Protein AF-A0A0F9GRZ1-F1 (afdb_monomer_lite)

Sequence (905 aa):
TEIESFDADEAPEDDSYQLSLSNNPLFYPDSEWLEYLNIYDEDGNYYTAGITGNDHQLLFNSATDTFTWNPNFNQFPEYFGMEFQEPLIIEPNKTLYIEYVTNTSWAEPIFIDVENVDLSSIRMIYDYNYLLKPEHYDWYSGLFGVKHSYENIAYSLKDETEYEVVQYYYEEFTVFSNDAQYIHTFDIGDLTFEDDFINISLYKVIGLTPTFGTEILTNNDDFTVVLDKATNKLTITDLNASNGLLDTFDQIMAIVNFSYGPISRYTEIYMKDTFNLTYLSDVKDTFYNYIEVDYQYSAESGSVLFSESSESITSETTLLEPIDFNRNPDVSNANKNLIGYNSELYDHFEIYKDESTITYTADIDMDGEPDYKQTIDIDKDGIIDIVRYGIDDPEDSNEIYWYTIIQDFKNQEVSISRELQEEQRTKWFDIDDTLFAHYDFNLGKLLKIVLTLPLLPLHISKMLLPDVDYWAQKSTQTLIDKEEYTQSSYYSIKSDTDRDGYADSQIDFESSKVGIYYEITEYKKTILAAKVQDIFTYLAEYVTRSIISLFTGITEDIVFNKDLKPEYLESGNFSQTNTLTRMNAPVLQATYRKFTENTTTSYIDNFEQASITVTDWSQGEIEEQRVYTDMFENYEVEDVESFFSDVSTEHKVTNVETGQEYSISFDPELPYAHPANITWETTTWGSDNIPVQYDSLQVINLINEDDSYTTNKFEETIKIRIPNRFSLYNDYGKTSRAQVKDDGYAEFEVKGVLITPPDGRVYYTSDVESFVSGTAKTTGSYFYVDSDLNGYYETVYIIKYYRTERFGTPVYYVMSIGFNNDGIYDFAPYERLHTIENSVDDFSNLAYESTQFGTDWVYNFGKLQDMEILEKEESILEKYNLKQKDTLFAVYKLVDQSEQNSKFS

pLDDT: mean 71.85, std 16.55, range [22.38, 94.62]

Radius of gyration: 43.77 Å; chains: 1; bounding box: 86×121×120 Å

Organism: NCBI:txid412755

Structure (mmCIF, N/CA/C/O backbone):
data_AF-A0A0F9GRZ1-F1
#
_entry.id   AF-A0A0F9GRZ1-F1
#
loop_
_atom_site.group_PDB
_atom_site.id
_atom_site.type_symbol
_atom_site.label_atom_id
_atom_site.label_alt_id
_atom_site.label_comp_id
_atom_site.label_asym_id
_atom_site.label_entity_id
_atom_site.label_seq_id
_atom_site.pdbx_PDB_ins_code
_atom_site.Cartn_x
_atom_site.Cartn_y
_atom_site.Cartn_z
_atom_site.occupancy
_atom_site.B_iso_or_equiv
_atom_site.auth_seq_id
_atom_site.auth_comp_id
_atom_site.auth_asym_id
_atom_site.auth_atom_id
_atom_site.pdbx_PDB_model_num
ATOM 1 N N . THR A 1 1 ? 0.734 39.757 10.687 1.00 82.62 1 THR A N 1
ATOM 2 C CA . THR A 1 1 ? 0.472 40.531 9.455 1.00 82.62 1 THR A CA 1
ATOM 3 C C . THR A 1 1 ? -0.968 41.000 9.480 1.00 82.62 1 THR A C 1
ATOM 5 O O . THR A 1 1 ? -1.756 40.452 10.239 1.00 82.62 1 THR A O 1
ATOM 8 N N . GLU A 1 2 ? -1.309 42.045 8.735 1.00 85.81 2 GLU A N 1
ATOM 9 C CA . GLU A 1 2 ? -2.691 42.499 8.538 1.00 85.81 2 GLU A CA 1
ATOM 10 C C . GLU A 1 2 ? -3.152 42.049 7.152 1.00 85.81 2 GLU A C 1
ATOM 12 O O . GLU A 1 2 ? -2.360 42.089 6.209 1.00 85.81 2 GLU A O 1
ATOM 17 N N . ILE A 1 3 ? -4.413 41.637 7.025 1.00 90.81 3 ILE A N 1
ATOM 18 C CA . ILE A 1 3 ? -4.985 41.151 5.766 1.00 90.81 3 ILE A CA 1
ATOM 19 C C . ILE A 1 3 ? -6.303 41.880 5.514 1.00 90.81 3 ILE A C 1
ATOM 21 O O . ILE A 1 3 ? -7.200 41.872 6.358 1.00 90.81 3 ILE A O 1
ATOM 25 N N . GLU A 1 4 ? -6.436 42.481 4.335 1.00 92.12 4 GLU A N 1
ATOM 26 C CA . GLU A 1 4 ? -7.704 42.992 3.817 1.00 92.12 4 GLU A CA 1
ATOM 27 C C . GLU A 1 4 ? -8.162 42.103 2.655 1.00 92.12 4 GLU A C 1
ATOM 29 O O . GLU A 1 4 ? -7.375 41.808 1.757 1.00 92.12 4 GLU A O 1
ATOM 34 N N . SER A 1 5 ? -9.419 41.652 2.684 1.00 93.12 5 SER A N 1
ATOM 35 C CA . SER A 1 5 ? -10.004 40.779 1.658 1.00 93.12 5 SER A CA 1
ATOM 36 C C . SER A 1 5 ? -11.119 41.487 0.893 1.00 93.12 5 SER A C 1
ATOM 38 O O . SER A 1 5 ? -11.902 42.247 1.471 1.00 93.12 5 SER A O 1
ATOM 40 N N . PHE A 1 6 ? -11.182 41.236 -0.412 1.00 93.31 6 PHE A N 1
ATOM 41 C CA . PHE A 1 6 ? -12.152 41.834 -1.321 1.00 93.31 6 PHE A CA 1
ATOM 42 C C . PHE A 1 6 ? -12.661 40.795 -2.312 1.00 93.31 6 PHE A C 1
ATOM 44 O O . PHE A 1 6 ? -11.861 40.148 -2.975 1.00 93.31 6 PHE A O 1
ATOM 51 N N . ASP A 1 7 ? -13.974 40.676 -2.466 1.00 92.38 7 ASP A N 1
ATOM 52 C CA . ASP A 1 7 ? -14.554 39.805 -3.488 1.00 92.38 7 ASP A CA 1
ATOM 53 C C . ASP A 1 7 ? -14.588 40.536 -4.834 1.00 92.38 7 ASP A C 1
ATOM 55 O O . ASP A 1 7 ? -15.084 41.663 -4.915 1.00 92.38 7 ASP A O 1
ATOM 59 N N . ALA A 1 8 ? -14.036 39.909 -5.872 1.00 89.44 8 ALA A N 1
ATOM 60 C CA . ALA A 1 8 ? -14.058 40.430 -7.231 1.00 89.44 8 ALA A CA 1
ATOM 61 C C . ALA A 1 8 ? -15.433 40.216 -7.883 1.00 89.44 8 ALA A C 1
ATOM 63 O O . ALA A 1 8 ? -16.025 39.141 -7.753 1.00 89.44 8 ALA A O 1
ATOM 64 N N . ASP A 1 9 ? -15.934 41.209 -8.618 1.00 89.25 9 ASP A N 1
ATOM 65 C CA . ASP A 1 9 ? -17.238 41.112 -9.285 1.00 89.25 9 ASP A CA 1
ATOM 66 C C . ASP A 1 9 ? -17.177 40.206 -10.543 1.00 89.25 9 ASP A C 1
ATOM 68 O O . ASP A 1 9 ? -16.145 39.647 -10.918 1.00 89.25 9 ASP A O 1
ATOM 72 N N . GLU A 1 10 ? -18.306 40.061 -11.254 1.00 87.56 10 GLU A N 1
ATOM 73 C CA . GLU A 1 10 ? -18.374 39.338 -12.539 1.00 87.56 10 GLU A CA 1
ATOM 74 C C . GLU A 1 10 ? -17.467 39.940 -13.639 1.00 87.56 10 GLU A C 1
ATOM 76 O O . GLU A 1 10 ? -17.190 39.269 -14.637 1.00 87.56 10 GLU A O 1
ATOM 81 N N . ALA A 1 11 ? -17.033 41.195 -13.478 1.00 87.50 11 ALA A N 1
ATOM 82 C CA . ALA A 1 11 ? -16.153 41.921 -14.395 1.00 87.50 11 ALA A CA 1
ATOM 83 C C . ALA A 1 11 ? -15.009 42.601 -13.615 1.00 87.50 11 ALA A C 1
ATOM 85 O O . ALA A 1 11 ? -15.060 43.818 -13.399 1.00 87.50 11 ALA A O 1
ATOM 86 N N . PRO A 1 12 ? -13.988 41.834 -13.186 1.00 87.38 12 PRO A N 1
ATOM 87 C CA . PRO A 1 12 ? -12.946 42.330 -12.294 1.00 87.38 12 PRO A CA 1
ATOM 88 C C . PRO A 1 12 ? -12.181 43.541 -12.828 1.00 87.38 12 PRO A C 1
ATOM 90 O O . PRO A 1 12 ? -11.639 44.317 -12.053 1.00 87.38 12 PRO A O 1
ATOM 93 N N . GLU A 1 13 ? -12.137 43.762 -14.146 1.00 86.00 13 GLU A N 1
ATOM 94 C CA . GLU A 1 13 ? -11.431 44.898 -14.752 1.00 86.00 13 GLU A CA 1
ATOM 95 C C . GLU A 1 13 ? -11.963 46.274 -14.331 1.00 86.00 13 GLU A C 1
ATOM 97 O O . GLU A 1 13 ? -11.232 47.265 -14.420 1.00 86.00 13 GLU A O 1
ATOM 102 N N . ASP A 1 14 ? -13.215 46.329 -13.874 1.00 88.50 14 ASP A N 1
ATOM 103 C CA . ASP A 1 14 ? -13.878 47.542 -13.400 1.00 88.50 14 ASP A CA 1
ATOM 104 C C . ASP A 1 14 ? -13.832 47.674 -11.862 1.00 88.50 14 ASP A C 1
ATOM 106 O O . ASP A 1 14 ? -14.296 48.686 -11.317 1.00 88.50 14 ASP A O 1
ATOM 110 N N . ASP A 1 15 ? -13.248 46.693 -11.163 1.00 91.31 15 ASP A N 1
ATOM 111 C CA . ASP A 1 15 ? -13.203 46.652 -9.705 1.00 91.31 15 ASP A CA 1
ATOM 112 C C . ASP A 1 15 ? -12.275 47.712 -9.107 1.00 91.31 15 ASP A C 1
ATOM 114 O O . ASP A 1 15 ? -11.279 48.169 -9.682 1.00 91.31 15 ASP A O 1
ATOM 118 N N . SER A 1 16 ? -12.621 48.098 -7.882 1.00 91.44 16 SER A N 1
ATOM 119 C CA . SER A 1 16 ? -11.930 49.117 -7.110 1.00 91.44 16 SER A CA 1
ATOM 120 C C . SER A 1 16 ? -11.869 48.691 -5.647 1.00 91.44 16 SER A C 1
ATOM 122 O O . SER A 1 16 ? -12.863 48.793 -4.925 1.00 91.44 16 SER A O 1
ATOM 124 N N . TYR A 1 17 ? -10.687 48.293 -5.188 1.00 92.94 17 TYR A N 1
ATOM 125 C CA . TYR A 1 17 ? -10.463 47.800 -3.830 1.00 92.94 17 TYR A CA 1
ATOM 126 C C . TYR A 1 17 ? -9.996 48.948 -2.937 1.00 92.94 17 TYR A C 1
ATOM 128 O O . TYR A 1 17 ? -8.850 49.397 -3.014 1.00 92.94 17 TYR A O 1
ATOM 136 N N . GLN A 1 18 ? -10.909 49.494 -2.137 1.00 93.44 18 GLN A N 1
ATOM 137 C CA . GLN A 1 18 ? -10.592 50.573 -1.207 1.00 93.44 18 GLN A CA 1
ATOM 138 C C . GLN A 1 18 ? -10.048 49.992 0.096 1.00 93.44 18 GLN A C 1
ATOM 140 O O . GLN A 1 18 ? -10.788 49.338 0.828 1.00 93.44 18 GLN A O 1
ATOM 145 N N . LEU A 1 19 ? -8.791 50.294 0.408 1.00 88.81 19 LEU A N 1
ATOM 146 C CA . LEU A 1 19 ? -8.178 49.878 1.659 1.00 88.81 19 LEU A CA 1
ATOM 147 C C . LEU A 1 19 ? -8.733 50.685 2.829 1.00 88.81 19 LEU A C 1
ATOM 149 O O . LEU A 1 19 ? -8.932 51.903 2.754 1.00 88.81 19 LEU A O 1
ATOM 153 N N . SER A 1 20 ? -8.954 49.986 3.930 1.00 86.56 20 SER A N 1
ATOM 154 C CA . SER A 1 20 ? -9.303 50.570 5.215 1.00 86.56 20 SER A CA 1
ATOM 155 C C . SER A 1 20 ? -8.063 51.001 5.998 1.00 86.56 20 SER A C 1
ATOM 157 O O . SER A 1 20 ? -8.157 51.979 6.745 1.00 86.56 20 SER A O 1
ATOM 159 N N . LEU A 1 21 ? -6.923 50.312 5.808 1.00 84.00 21 LEU A N 1
ATOM 160 C CA . LEU A 1 21 ? -5.649 50.542 6.499 1.00 84.00 21 LEU A CA 1
ATOM 161 C C . LEU A 1 21 ? -5.847 50.759 8.004 1.00 84.00 21 LEU A C 1
ATOM 163 O O . LEU A 1 21 ? -5.413 51.765 8.573 1.00 84.00 21 LEU A O 1
ATOM 167 N N . SER A 1 22 ? -6.549 49.820 8.646 1.00 80.25 22 SER A N 1
ATOM 168 C CA . SER A 1 22 ? -6.857 49.845 10.086 1.00 80.25 22 SER A CA 1
ATOM 169 C C . SER A 1 22 ? -5.621 50.174 10.937 1.00 80.25 22 SER A C 1
ATOM 171 O O . SER A 1 22 ? -5.696 50.985 11.865 1.00 80.25 22 SER A O 1
ATOM 173 N N . ASN A 1 23 ? -4.477 49.607 10.546 1.00 84.25 23 ASN A N 1
ATOM 174 C CA . ASN A 1 23 ? -3.133 49.945 10.985 1.00 84.25 23 ASN A CA 1
ATOM 175 C C . ASN A 1 23 ? -2.281 50.367 9.780 1.00 84.25 23 ASN A C 1
ATOM 177 O O . ASN A 1 23 ? -2.374 49.775 8.708 1.00 84.25 23 ASN A O 1
ATOM 181 N N . ASN A 1 24 ? -1.414 51.369 9.961 1.00 87.12 24 ASN A N 1
ATOM 182 C CA . ASN A 1 24 ? -0.564 51.852 8.871 1.00 87.12 24 ASN A CA 1
ATOM 183 C C . ASN A 1 24 ? 0.476 50.784 8.470 1.00 87.12 24 ASN A C 1
ATOM 185 O O . ASN A 1 24 ? 1.243 50.354 9.344 1.00 87.12 24 ASN A O 1
ATOM 189 N N . PRO A 1 25 ? 0.572 50.428 7.174 1.00 89.88 25 PRO A N 1
ATOM 190 C CA . PRO A 1 25 ? 1.625 49.558 6.668 1.00 89.88 25 PRO A CA 1
ATOM 191 C C . PRO A 1 25 ? 3.018 50.136 6.926 1.00 89.88 25 PRO A C 1
ATOM 193 O O . PRO A 1 25 ? 3.216 51.356 6.990 1.00 89.88 25 PRO A O 1
ATOM 196 N N . LEU A 1 26 ? 4.015 49.262 7.035 1.00 86.81 26 LEU A N 1
ATOM 197 C CA . LEU A 1 26 ? 5.416 49.666 7.052 1.00 86.81 26 LEU A CA 1
ATOM 198 C C . LEU A 1 26 ? 5.751 50.475 5.790 1.00 86.81 26 LEU A C 1
ATOM 200 O O . LEU A 1 26 ? 5.309 50.166 4.690 1.00 86.81 26 LEU A O 1
ATOM 204 N N . PHE A 1 27 ? 6.512 51.555 5.975 1.00 88.69 27 PHE A N 1
ATOM 205 C CA . PHE A 1 27 ? 6.899 52.522 4.934 1.00 88.69 27 PHE A CA 1
ATOM 206 C C . PHE A 1 27 ? 5.757 53.354 4.321 1.00 88.69 27 PHE A C 1
ATOM 208 O O . PHE A 1 27 ? 6.038 54.295 3.583 1.00 88.69 27 PHE A O 1
ATOM 215 N N . TYR A 1 28 ? 4.490 53.111 4.665 1.00 86.81 28 TYR A N 1
ATOM 216 C CA . TYR A 1 28 ? 3.381 53.959 4.222 1.00 86.81 28 TYR A CA 1
ATOM 217 C C . TYR A 1 28 ? 3.509 55.386 4.804 1.00 86.81 28 TYR A C 1
ATOM 219 O O . TYR A 1 28 ? 3.811 55.540 5.995 1.00 86.81 28 TYR A O 1
ATOM 227 N N . PRO A 1 29 ? 3.258 56.461 4.023 1.00 82.62 29 PRO A N 1
ATOM 228 C CA . PRO A 1 29 ? 2.724 56.489 2.654 1.00 82.62 29 PRO A CA 1
ATOM 229 C C . PRO A 1 29 ? 3.792 56.626 1.546 1.00 82.62 29 PRO A C 1
ATOM 231 O O . PRO A 1 29 ? 3.458 57.031 0.428 1.00 82.62 29 PRO A O 1
ATOM 234 N N . ASP A 1 30 ? 5.074 56.373 1.829 1.00 84.94 30 ASP A N 1
ATOM 235 C CA . ASP A 1 30 ? 6.143 56.481 0.825 1.00 84.94 30 ASP A CA 1
ATOM 236 C C . ASP A 1 30 ? 5.959 55.407 -0.243 1.00 84.94 30 ASP A C 1
ATOM 238 O O . ASP A 1 30 ? 5.830 54.248 0.110 1.00 84.94 30 ASP A O 1
ATOM 242 N N . SER A 1 31 ? 6.014 55.752 -1.534 1.00 78.62 31 SER A N 1
ATOM 243 C CA . SER A 1 31 ? 5.652 54.859 -2.657 1.00 78.62 31 SER A CA 1
ATOM 244 C C . SER A 1 31 ? 6.281 53.462 -2.652 1.00 78.62 31 SER A C 1
ATOM 246 O O . SER A 1 31 ? 5.713 52.553 -3.243 1.00 78.62 31 SER A O 1
ATOM 248 N N . GLU A 1 32 ? 7.431 53.306 -1.997 1.00 82.25 32 GLU A N 1
ATOM 249 C CA . GLU A 1 32 ? 8.133 52.033 -1.814 1.00 82.25 32 GLU A CA 1
ATOM 250 C C . GLU A 1 32 ? 7.325 51.027 -0.975 1.00 82.25 32 GLU A C 1
ATOM 252 O O . GLU A 1 32 ? 7.551 49.837 -1.114 1.00 82.25 32 GLU A O 1
ATOM 257 N N . TRP A 1 33 ? 6.357 51.459 -0.151 1.00 88.44 33 TRP A N 1
ATOM 258 C CA . TRP A 1 33 ? 5.519 50.565 0.668 1.00 88.44 33 TRP A CA 1
ATOM 259 C C . TRP A 1 33 ? 4.767 49.514 -0.160 1.00 88.44 33 TRP A C 1
ATOM 261 O O . TRP A 1 33 ? 4.530 48.412 0.321 1.00 88.44 33 TRP A O 1
ATOM 271 N N . LEU A 1 34 ? 4.446 49.843 -1.417 1.00 90.19 34 LEU A N 1
ATOM 272 C CA . LEU A 1 34 ? 3.778 48.945 -2.361 1.00 90.19 34 LEU A CA 1
ATOM 273 C C . LEU A 1 34 ? 4.648 47.744 -2.756 1.00 90.19 34 LEU A C 1
ATOM 275 O O . LEU A 1 34 ? 4.107 46.698 -3.092 1.00 90.19 34 LEU A O 1
ATOM 279 N N . GLU A 1 35 ? 5.977 47.877 -2.688 1.00 85.38 35 GLU A N 1
ATOM 280 C CA . GLU A 1 35 ? 6.931 46.792 -2.970 1.00 85.38 35 GLU A CA 1
ATOM 281 C C . GLU A 1 35 ? 6.984 45.753 -1.838 1.00 85.38 35 GLU A C 1
ATOM 283 O O . GLU A 1 35 ? 7.568 44.687 -2.008 1.00 85.38 35 GLU A O 1
ATOM 288 N N . TYR A 1 36 ? 6.380 46.064 -0.687 1.00 87.31 36 TYR A N 1
ATOM 289 C CA . TYR A 1 36 ? 6.343 45.220 0.511 1.00 87.31 36 TYR A CA 1
ATOM 290 C C . TYR A 1 36 ? 4.945 44.645 0.778 1.00 87.31 36 TYR A C 1
ATOM 292 O O . TYR A 1 36 ? 4.665 44.183 1.886 1.00 87.31 36 TYR A O 1
ATOM 300 N N . LEU A 1 37 ? 4.060 44.711 -0.221 1.00 89.94 37 LEU A N 1
ATOM 301 C CA . LEU A 1 37 ? 2.741 44.096 -0.179 1.00 89.94 37 LEU A CA 1
ATOM 302 C C . LEU A 1 37 ? 2.791 42.681 -0.724 1.00 89.94 37 LEU A C 1
ATOM 304 O O . LEU A 1 37 ? 3.416 42.420 -1.750 1.00 89.94 37 LEU A O 1
ATOM 308 N N . ASN A 1 38 ? 2.054 41.798 -0.063 1.00 90.69 38 ASN A N 1
ATOM 309 C CA . ASN A 1 38 ? 1.754 40.482 -0.583 1.00 90.69 38 ASN A CA 1
ATOM 310 C C . ASN A 1 38 ? 0.298 40.485 -1.061 1.00 90.69 38 ASN A C 1
ATOM 312 O O . ASN A 1 38 ? -0.618 40.618 -0.253 1.00 90.69 38 ASN A O 1
ATOM 316 N N . ILE A 1 39 ? 0.081 40.423 -2.376 1.00 92.25 39 ILE A N 1
ATOM 317 C CA . ILE A 1 39 ? -1.258 40.458 -2.975 1.00 92.25 39 ILE A CA 1
ATOM 318 C C . ILE A 1 39 ? -1.487 39.140 -3.693 1.00 92.25 39 ILE A C 1
ATOM 320 O O . ILE A 1 39 ? -0.718 38.804 -4.594 1.00 92.25 39 ILE A O 1
ATOM 324 N N . TYR A 1 40 ? -2.531 38.415 -3.312 1.00 92.81 40 TYR A N 1
ATOM 325 C CA . TYR A 1 40 ? -2.830 37.104 -3.876 1.00 92.81 40 TYR A CA 1
ATOM 326 C C . TYR A 1 40 ? -4.329 36.805 -3.890 1.00 92.81 40 TYR A C 1
ATOM 328 O O . TYR A 1 40 ? -5.098 37.489 -3.223 1.00 92.81 40 TYR A O 1
ATOM 336 N N . ASP A 1 41 ? -4.758 35.809 -4.659 1.00 89.69 41 ASP A N 1
ATOM 337 C CA . ASP A 1 41 ? -6.137 35.303 -4.633 1.00 89.69 41 ASP A CA 1
ATOM 338 C C . ASP A 1 41 ? -6.258 33.952 -3.910 1.00 89.69 41 ASP A C 1
ATOM 340 O O . ASP A 1 41 ? -5.265 33.345 -3.508 1.00 89.69 41 ASP A O 1
ATOM 344 N N . GLU A 1 42 ? -7.493 33.480 -3.727 1.00 87.62 42 GLU A N 1
ATOM 345 C CA . GLU A 1 42 ? -7.791 32.189 -3.086 1.00 87.62 42 GLU A CA 1
ATOM 346 C C . GLU A 1 42 ? -7.177 30.961 -3.789 1.00 87.62 42 GLU A C 1
ATOM 348 O O . GLU A 1 42 ? -7.054 29.911 -3.161 1.00 87.62 42 GLU A O 1
ATOM 353 N N . ASP A 1 43 ? -6.750 31.088 -5.050 1.00 85.81 43 ASP A N 1
ATOM 354 C CA . ASP A 1 43 ? -6.096 30.018 -5.814 1.00 85.81 43 ASP A CA 1
ATOM 355 C C . ASP A 1 43 ? -4.555 30.090 -5.727 1.00 85.81 43 ASP A C 1
ATOM 357 O O . ASP A 1 43 ? -3.852 29.260 -6.309 1.00 85.81 43 ASP A O 1
ATOM 361 N N . GLY A 1 44 ? -4.012 31.066 -4.988 1.00 83.06 44 GLY A N 1
ATOM 362 C CA . GLY A 1 44 ? -2.576 31.247 -4.780 1.00 83.06 44 GLY A CA 1
ATOM 363 C C . GLY A 1 44 ? -1.855 31.980 -5.914 1.00 83.06 44 GLY A C 1
ATOM 364 O O . GLY A 1 44 ? -0.627 31.894 -6.009 1.00 83.06 44 GLY A O 1
ATOM 365 N N . ASN A 1 45 ? -2.572 32.703 -6.781 1.00 85.25 45 ASN A N 1
ATOM 366 C CA . ASN A 1 45 ? -1.942 33.570 -7.778 1.00 85.25 45 ASN A CA 1
ATOM 367 C C . ASN A 1 45 ? -1.506 34.891 -7.143 1.00 85.25 45 ASN A C 1
ATOM 369 O O . ASN A 1 45 ? -2.284 35.498 -6.416 1.00 85.25 45 ASN A O 1
ATOM 373 N N . TYR A 1 46 ? -0.304 35.374 -7.470 1.00 87.62 46 TYR A N 1
ATOM 374 C CA . TYR A 1 46 ? 0.252 36.615 -6.919 1.00 87.62 46 TYR A CA 1
ATOM 375 C C . TYR A 1 46 ? 0.153 37.790 -7.899 1.00 87.62 46 TYR A C 1
ATOM 377 O O . TYR A 1 46 ? 0.344 37.631 -9.106 1.00 87.62 46 TYR A O 1
ATOM 385 N N . TYR A 1 47 ? -0.074 38.990 -7.362 1.00 88.44 47 TYR A N 1
ATOM 386 C CA . TYR A 1 47 ? -0.227 40.233 -8.118 1.00 88.44 47 TYR A CA 1
ATOM 387 C C . TYR A 1 47 ? 0.711 41.318 -7.584 1.00 88.44 47 TYR A C 1
ATOM 389 O O . TYR A 1 47 ? 1.017 41.370 -6.395 1.00 88.44 47 TYR A O 1
ATOM 397 N N . THR A 1 48 ? 1.153 42.230 -8.452 1.00 89.31 48 THR A N 1
ATOM 398 C CA . THR A 1 48 ? 2.017 43.348 -8.045 1.00 89.31 48 THR A CA 1
ATOM 399 C C . THR A 1 48 ? 1.293 44.690 -8.102 1.00 89.31 48 THR A C 1
ATOM 401 O O . THR A 1 48 ? 0.358 44.896 -8.884 1.00 89.31 48 THR A O 1
ATOM 404 N N . ALA A 1 49 ? 1.753 45.628 -7.274 1.00 90.62 49 ALA A N 1
ATOM 405 C CA . ALA A 1 49 ? 1.164 46.946 -7.096 1.00 90.62 49 ALA A CA 1
ATOM 406 C C . ALA A 1 49 ? 2.172 48.070 -7.364 1.00 90.62 49 ALA A C 1
ATOM 408 O O . ALA A 1 49 ? 3.319 48.016 -6.931 1.00 90.62 49 ALA A O 1
ATOM 409 N N . GLY A 1 50 ? 1.714 49.142 -8.011 1.00 90.31 50 GLY A N 1
ATOM 410 C CA . GLY A 1 50 ? 2.500 50.360 -8.210 1.00 90.31 50 GLY A CA 1
ATOM 411 C C . GLY A 1 50 ? 1.626 51.609 -8.272 1.00 90.31 50 GLY A C 1
ATOM 412 O O . GLY A 1 50 ? 0.406 51.533 -8.260 1.00 90.31 50 GLY A O 1
ATOM 413 N N . ILE A 1 51 ? 2.225 52.798 -8.343 1.00 89.62 51 ILE A N 1
ATOM 414 C CA . ILE A 1 51 ? 1.456 54.056 -8.492 1.00 89.62 51 ILE A CA 1
ATOM 415 C C . ILE A 1 51 ? 1.232 54.386 -9.976 1.00 89.62 51 ILE A C 1
ATOM 417 O O . ILE A 1 51 ? 0.224 54.978 -10.361 1.00 89.62 51 ILE A O 1
ATOM 421 N N . THR A 1 52 ? 2.191 54.018 -10.826 1.00 85.94 52 THR A N 1
ATOM 422 C CA . THR A 1 52 ? 2.182 54.247 -12.275 1.00 85.94 52 THR A CA 1
ATOM 423 C C . THR A 1 52 ? 3.074 53.218 -12.953 1.00 85.94 52 THR A C 1
ATOM 425 O O . THR A 1 52 ? 4.085 52.857 -12.367 1.00 85.94 52 THR A O 1
ATOM 428 N N . GLY A 1 53 ? 2.793 52.862 -14.204 1.00 82.81 53 GLY A N 1
ATOM 429 C CA . GLY A 1 53 ? 3.642 51.954 -14.978 1.00 82.81 53 GLY A CA 1
ATOM 430 C C . GLY A 1 53 ? 2.815 50.972 -15.799 1.00 82.81 53 GLY A C 1
ATOM 431 O O . GLY A 1 53 ? 1.586 51.044 -15.807 1.00 82.81 53 GLY A O 1
ATOM 432 N N . ASN A 1 54 ? 3.490 50.091 -16.529 1.00 82.62 54 ASN A N 1
ATOM 433 C CA . ASN A 1 54 ? 2.888 48.958 -17.248 1.00 82.62 54 ASN A CA 1
ATOM 434 C C . ASN A 1 54 ? 3.428 47.605 -16.751 1.00 82.62 54 ASN A C 1
ATOM 436 O O . ASN A 1 54 ? 3.237 46.577 -17.398 1.00 82.62 54 ASN A O 1
ATOM 440 N N . ASP A 1 55 ? 4.135 47.660 -15.632 1.00 81.12 55 ASP A N 1
ATOM 441 C CA . ASP A 1 55 ? 4.891 46.621 -14.951 1.00 81.12 55 ASP A CA 1
ATOM 442 C C . ASP A 1 55 ? 4.207 46.101 -13.690 1.00 81.12 55 ASP A C 1
ATOM 444 O O . ASP A 1 55 ? 4.686 45.141 -13.103 1.00 81.12 55 ASP A O 1
ATOM 448 N N . HIS A 1 56 ? 3.062 46.684 -13.330 1.00 87.50 56 HIS A N 1
ATOM 449 C CA . HIS A 1 56 ? 2.250 46.262 -12.197 1.00 87.50 56 HIS A CA 1
ATOM 450 C C . HIS A 1 56 ? 0.808 45.988 -12.609 1.00 87.50 56 HIS A C 1
ATOM 452 O O . HIS A 1 56 ? 0.231 46.781 -13.368 1.00 87.50 56 HIS A O 1
ATOM 458 N N . GLN A 1 57 ? 0.236 44.895 -12.100 1.00 90.19 57 GLN A N 1
ATOM 459 C CA . GLN A 1 57 ? -1.154 44.514 -12.348 1.00 90.19 57 GLN A CA 1
ATOM 460 C C . GLN A 1 57 ? -2.142 45.480 -11.682 1.00 90.19 57 GLN A C 1
ATOM 462 O O . GLN A 1 57 ? -3.171 45.801 -12.274 1.00 90.19 57 GLN A O 1
ATOM 467 N N . LEU A 1 58 ? -1.823 45.993 -10.491 1.00 91.62 58 LEU A N 1
ATOM 468 C CA . LEU A 1 58 ? -2.666 46.920 -9.735 1.00 91.62 58 LEU A CA 1
ATOM 469 C C . LEU A 1 58 ? -2.024 48.309 -9.633 1.00 91.62 58 LEU A C 1
ATOM 471 O O . LEU A 1 58 ? -0.822 48.461 -9.403 1.00 91.62 58 LEU A O 1
ATOM 475 N N . LEU A 1 59 ? -2.849 49.349 -9.769 1.00 92.88 59 LEU A N 1
ATOM 476 C CA . LEU A 1 59 ? -2.464 50.740 -9.550 1.00 92.88 59 LEU A CA 1
ATOM 477 C C . LEU A 1 59 ? -3.084 51.281 -8.263 1.00 92.88 59 LEU A C 1
ATOM 479 O O . LEU A 1 59 ? -4.307 51.289 -8.117 1.00 92.88 59 LEU A O 1
ATOM 483 N N . PHE A 1 60 ? -2.235 51.781 -7.365 1.00 93.06 60 PHE A N 1
ATOM 484 C CA . PHE A 1 60 ? -2.627 52.424 -6.118 1.00 93.06 60 PHE A CA 1
ATOM 485 C C . PHE A 1 60 ? -2.853 53.927 -6.299 1.00 93.06 60 PHE A C 1
ATOM 487 O O . PHE A 1 60 ? -1.952 54.675 -6.697 1.00 93.06 60 PHE A O 1
ATOM 494 N N . ASN A 1 61 ? -4.038 54.401 -5.923 1.00 90.44 61 ASN A N 1
ATOM 495 C CA . ASN A 1 61 ? -4.358 55.819 -5.850 1.00 90.44 61 ASN A CA 1
ATOM 496 C C . ASN A 1 61 ? -4.267 56.328 -4.407 1.00 90.44 61 ASN A C 1
ATOM 498 O O . ASN A 1 61 ? -5.215 56.215 -3.633 1.00 90.44 61 ASN A O 1
ATOM 502 N N . SER A 1 62 ? -3.159 56.992 -4.079 1.00 84.00 62 SER A N 1
ATOM 503 C CA . SER A 1 62 ? -2.903 57.551 -2.744 1.00 84.00 62 SER A CA 1
ATOM 504 C C . SER A 1 62 ? -3.836 58.690 -2.318 1.00 84.00 62 SER A C 1
ATOM 506 O O . SER A 1 62 ? -3.801 59.109 -1.166 1.00 84.00 62 SER A O 1
ATOM 508 N N . ALA A 1 63 ? -4.664 59.235 -3.217 1.00 85.81 63 ALA A N 1
ATOM 509 C CA . ALA A 1 63 ? -5.667 60.235 -2.847 1.00 85.81 63 ALA A CA 1
ATOM 510 C C . ALA A 1 63 ? -6.967 59.609 -2.315 1.00 85.81 63 ALA A C 1
ATOM 512 O O . ALA A 1 63 ? -7.754 60.311 -1.676 1.00 85.81 63 ALA A O 1
ATOM 513 N N . THR A 1 64 ? -7.214 58.336 -2.628 1.00 87.00 64 THR A N 1
ATOM 514 C CA . THR A 1 64 ? -8.444 57.611 -2.277 1.00 87.00 64 THR A CA 1
ATOM 515 C C . THR A 1 64 ? -8.180 56.289 -1.554 1.00 87.00 64 THR A C 1
ATOM 517 O O . THR A 1 64 ? -9.141 55.612 -1.202 1.00 87.00 64 THR A O 1
ATOM 520 N N . ASP A 1 65 ? -6.907 55.939 -1.339 1.00 87.75 65 ASP A N 1
ATOM 521 C CA . ASP A 1 65 ? -6.432 54.663 -0.789 1.00 87.75 65 ASP A CA 1
ATOM 522 C C . ASP A 1 65 ? -7.070 53.461 -1.497 1.00 87.75 65 ASP A C 1
ATOM 524 O O . ASP A 1 65 ? -7.657 52.574 -0.888 1.00 87.75 65 ASP A O 1
ATOM 528 N N . THR A 1 66 ? -7.031 53.481 -2.830 1.00 92.19 66 THR A N 1
ATOM 529 C CA . THR A 1 66 ? -7.763 52.525 -3.671 1.00 92.19 66 THR A CA 1
ATOM 530 C C . THR A 1 66 ? -6.848 51.847 -4.674 1.00 92.19 66 THR A C 1
ATOM 532 O O . THR A 1 66 ? -6.083 52.531 -5.357 1.00 92.19 66 THR A O 1
ATOM 535 N N . PHE A 1 67 ? -6.981 50.532 -4.810 1.00 94.06 67 PHE A N 1
ATOM 536 C CA . PHE A 1 67 ? -6.399 49.746 -5.887 1.00 94.06 67 PHE A CA 1
ATOM 537 C C . PHE A 1 67 ? -7.377 49.564 -7.043 1.00 94.06 67 PHE A C 1
ATOM 539 O O . PHE A 1 67 ? -8.564 49.336 -6.837 1.00 94.06 67 PHE A O 1
ATOM 546 N N . THR A 1 68 ? -6.858 49.652 -8.264 1.00 93.31 68 THR A N 1
ATOM 547 C CA . THR A 1 68 ? -7.601 49.389 -9.506 1.00 93.31 68 THR A CA 1
ATOM 548 C C . THR A 1 68 ? -6.721 48.599 -10.460 1.00 93.31 68 THR A C 1
ATOM 550 O O . THR A 1 68 ? -5.507 48.820 -10.483 1.00 93.31 68 THR A O 1
ATOM 553 N N . TRP A 1 69 ? -7.306 47.710 -11.258 1.00 91.94 69 TRP A N 1
ATOM 554 C CA . TRP A 1 69 ? -6.551 46.950 -12.252 1.00 91.94 69 TRP A CA 1
ATOM 555 C C . TRP A 1 69 ? -5.960 47.857 -13.329 1.00 91.94 69 TRP A C 1
ATOM 557 O O . TRP A 1 69 ? -6.566 48.838 -13.765 1.00 91.94 69 TRP A O 1
ATOM 567 N N . ASN A 1 70 ? -4.737 47.546 -13.749 1.00 89.50 70 ASN A N 1
ATOM 568 C CA . ASN A 1 70 ? -3.997 48.305 -14.738 1.00 89.50 70 ASN A CA 1
ATOM 569 C C . ASN A 1 70 ? -4.319 47.798 -16.151 1.00 89.50 70 ASN A C 1
ATOM 571 O O . ASN A 1 70 ? -3.729 46.811 -16.595 1.00 89.50 70 ASN A O 1
ATOM 575 N N . PRO A 1 71 ? -5.142 48.506 -16.944 1.00 82.56 71 PRO A N 1
ATOM 576 C CA . PRO A 1 71 ? -5.467 48.070 -18.303 1.00 82.56 71 PRO A CA 1
ATOM 577 C C . PRO A 1 71 ? -4.263 48.121 -19.259 1.00 82.56 71 PRO A C 1
ATOM 579 O O . PRO A 1 71 ? -4.366 47.687 -20.405 1.00 82.56 71 PRO A O 1
ATOM 582 N N . ASN A 1 72 ? -3.138 48.703 -18.827 1.00 82.62 72 ASN A N 1
ATOM 583 C CA . ASN A 1 72 ? -1.909 48.789 -19.609 1.00 82.62 72 ASN A CA 1
ATOM 584 C C . ASN A 1 72 ? -0.845 47.772 -19.172 1.00 82.62 72 ASN A C 1
ATOM 586 O O . ASN A 1 72 ? 0.257 47.837 -19.720 1.00 82.62 72 ASN A O 1
ATOM 590 N N . PHE A 1 73 ? -1.128 46.887 -18.207 1.00 82.62 73 PHE A N 1
ATOM 591 C CA . PHE A 1 73 ? -0.187 45.844 -17.796 1.00 82.62 73 PHE A CA 1
ATOM 592 C C . PHE A 1 73 ? 0.202 44.981 -19.002 1.00 82.62 73 PHE A C 1
ATOM 594 O O . PHE A 1 73 ? -0.650 44.512 -19.755 1.00 82.62 73 PHE A O 1
ATOM 601 N N . ASN A 1 74 ? 1.506 44.857 -19.246 1.00 70.50 74 ASN A N 1
ATOM 602 C CA . ASN A 1 74 ? 2.035 44.193 -20.440 1.00 70.50 74 ASN A CA 1
ATOM 603 C C . ASN A 1 74 ? 3.395 43.537 -20.160 1.00 70.50 74 ASN A C 1
ATOM 605 O O . ASN A 1 74 ? 4.315 43.641 -20.977 1.00 70.50 74 ASN A O 1
ATOM 609 N N . GLN A 1 75 ? 3.556 42.924 -18.987 1.00 63.81 75 GLN A N 1
ATOM 610 C CA . GLN A 1 75 ? 4.747 42.137 -18.688 1.00 63.81 75 GLN A CA 1
ATOM 611 C C . GLN A 1 75 ? 4.472 40.648 -18.868 1.00 63.81 75 GLN A C 1
ATOM 613 O O . GLN A 1 75 ? 3.547 40.095 -18.290 1.00 63.81 75 GLN A O 1
ATOM 618 N N . PHE A 1 76 ? 5.306 40.020 -19.694 1.00 59.53 76 PHE A N 1
ATOM 619 C CA . PHE A 1 76 ? 5.517 38.581 -19.707 1.00 59.53 76 PHE A CA 1
ATOM 620 C C . PHE A 1 76 ? 6.806 38.353 -18.913 1.00 59.53 76 PHE A C 1
ATOM 622 O O . PHE A 1 76 ? 7.866 38.777 -19.389 1.00 59.53 76 PHE A O 1
ATOM 629 N N . PRO A 1 77 ? 6.763 37.778 -17.702 1.00 53.88 77 PRO A N 1
ATOM 630 C CA . PRO A 1 77 ? 7.983 37.460 -16.976 1.00 53.88 77 PRO A CA 1
ATOM 631 C C . PRO A 1 77 ? 8.826 36.493 -17.804 1.00 53.88 77 PRO A C 1
ATOM 633 O O . PRO A 1 77 ? 8.375 35.406 -18.171 1.00 53.88 77 PRO A O 1
ATOM 636 N N . GLU A 1 78 ? 10.055 36.895 -18.121 1.00 47.25 78 GLU A N 1
ATOM 637 C CA . GLU A 1 78 ? 11.002 36.065 -18.857 1.00 47.25 78 GLU A CA 1
ATOM 638 C C . GLU A 1 78 ? 11.956 35.400 -17.853 1.00 47.25 78 GLU A C 1
ATOM 640 O O . GLU A 1 78 ? 12.965 35.978 -17.444 1.00 47.25 78 GLU A O 1
ATOM 645 N N . TYR A 1 79 ? 11.638 34.176 -17.427 1.00 48.22 79 TYR A N 1
ATOM 646 C CA . TYR A 1 79 ? 12.509 33.383 -16.553 1.00 48.22 79 TYR A CA 1
ATOM 647 C C . TYR A 1 79 ? 13.350 32.432 -17.404 1.00 48.22 79 TYR A C 1
ATOM 649 O O . TYR A 1 79 ? 12.826 31.630 -18.174 1.00 48.22 79 TYR A O 1
ATOM 657 N N . PHE A 1 80 ? 14.679 32.536 -17.298 1.00 39.88 80 PHE A N 1
ATOM 658 C CA . PHE A 1 80 ? 15.634 31.733 -18.081 1.00 39.88 80 PHE A CA 1
ATOM 659 C C . PHE A 1 80 ? 15.429 31.782 -19.616 1.00 39.88 80 PHE A C 1
ATOM 661 O O . PHE A 1 80 ? 15.817 30.853 -20.322 1.00 39.88 80 PHE A O 1
ATOM 668 N N . GLY A 1 81 ? 14.870 32.876 -20.150 1.00 51.66 81 GLY A N 1
ATOM 669 C CA . GLY A 1 81 ? 14.613 33.038 -21.590 1.00 51.66 81 GLY A CA 1
ATOM 670 C C . GLY A 1 81 ? 13.312 32.395 -22.085 1.00 51.66 81 GLY A C 1
ATOM 671 O O . GLY A 1 81 ? 13.177 32.167 -23.288 1.00 51.66 81 GLY A O 1
ATOM 672 N N . MET A 1 82 ? 12.381 32.066 -21.182 1.00 45.16 82 MET A N 1
ATOM 673 C CA . MET A 1 82 ? 11.021 31.639 -21.517 1.00 45.16 82 MET A CA 1
ATOM 674 C C . MET A 1 82 ? 10.002 32.630 -20.949 1.00 45.16 82 MET A C 1
ATOM 676 O O . MET A 1 82 ? 10.089 32.993 -19.778 1.00 45.16 82 MET A O 1
ATOM 680 N N . GLU A 1 83 ? 9.043 33.045 -21.776 1.00 57.38 83 GLU A N 1
ATOM 681 C CA . GLU A 1 83 ? 7.906 33.874 -21.366 1.00 57.38 83 GLU A CA 1
ATOM 682 C C . GLU A 1 83 ? 6.883 33.008 -20.612 1.00 57.38 83 GLU A C 1
ATOM 684 O O . GLU A 1 83 ? 6.349 32.047 -21.172 1.00 57.38 83 GLU A O 1
ATOM 689 N N . PHE A 1 84 ? 6.606 33.342 -19.351 1.00 52.84 84 PHE A N 1
ATOM 690 C CA . PHE A 1 84 ? 5.504 32.764 -18.578 1.00 52.84 84 PHE A CA 1
ATOM 691 C C . PHE A 1 84 ? 4.270 33.671 -18.676 1.00 52.84 84 PHE A C 1
ATOM 693 O O . PHE A 1 84 ? 4.391 34.892 -18.762 1.00 52.84 84 PHE A O 1
ATOM 700 N N . GLN A 1 85 ? 3.071 33.086 -18.698 1.00 59.22 85 GLN A N 1
ATOM 701 C CA . GLN A 1 85 ? 1.830 33.853 -18.571 1.00 59.22 85 GLN A CA 1
ATOM 702 C C . GLN A 1 85 ? 1.515 34.013 -17.085 1.00 59.22 85 GLN A C 1
ATOM 704 O O . GLN A 1 85 ? 1.020 33.079 -16.464 1.00 59.22 85 GLN A O 1
ATOM 709 N N . GLU A 1 86 ? 1.820 35.179 -16.519 1.00 59.78 86 GLU A N 1
ATOM 710 C CA . GLU A 1 86 ? 1.201 35.591 -15.257 1.00 59.78 86 GLU A CA 1
ATOM 711 C C . GLU A 1 86 ? -0.292 35.882 -15.486 1.00 59.78 86 GLU A C 1
ATOM 713 O O . GLU A 1 86 ? -0.665 36.340 -16.578 1.00 59.78 86 GLU A O 1
ATOM 718 N N . PRO A 1 87 ? -1.157 35.639 -14.485 1.00 62.97 87 PRO A N 1
ATOM 719 C CA . PRO A 1 87 ? -2.543 36.064 -14.559 1.00 62.97 87 PRO A CA 1
ATOM 720 C C . PRO A 1 87 ? -2.588 37.586 -14.723 1.00 62.97 87 PRO A C 1
ATOM 722 O O . PRO A 1 87 ? -2.040 38.354 -13.932 1.00 62.97 87 PRO A O 1
ATOM 725 N N . LEU A 1 88 ? -3.211 38.023 -15.818 1.00 71.38 88 LEU A N 1
ATOM 726 C CA . LEU A 1 88 ? -3.325 39.442 -16.166 1.00 71.38 88 LEU A CA 1
ATOM 727 C C . LEU A 1 88 ? -4.239 40.192 -15.190 1.00 71.38 88 LEU A C 1
ATOM 729 O O . LEU A 1 88 ? -4.090 41.398 -15.006 1.00 71.38 88 LEU A O 1
ATOM 733 N N . ILE A 1 89 ? -5.206 39.471 -14.628 1.00 83.81 89 ILE A N 1
ATOM 734 C CA . ILE A 1 89 ? -6.258 39.959 -13.750 1.00 83.81 89 ILE A CA 1
ATOM 735 C C . ILE A 1 89 ? -6.805 38.783 -12.935 1.00 83.81 89 ILE A C 1
ATOM 737 O O . ILE A 1 89 ? -6.736 37.645 -13.407 1.00 83.81 89 ILE A O 1
ATOM 741 N N . ILE A 1 90 ? -7.346 39.060 -11.750 1.00 86.81 90 ILE A N 1
ATOM 742 C CA . ILE A 1 90 ? -8.079 38.071 -10.953 1.00 86.81 90 ILE A CA 1
ATOM 743 C C . ILE A 1 90 ? -9.290 37.518 -11.719 1.00 86.81 90 ILE A C 1
ATOM 745 O O . ILE A 1 90 ? -9.908 38.224 -12.521 1.00 86.81 90 ILE A O 1
ATOM 749 N N . GLU A 1 91 ? -9.635 36.250 -11.486 1.00 88.56 91 GLU A N 1
ATOM 750 C CA . GLU A 1 91 ? -10.846 35.662 -12.059 1.00 88.56 91 GLU A CA 1
ATOM 751 C C . GLU A 1 91 ? -12.131 36.211 -11.399 1.00 88.56 91 GLU A C 1
ATOM 753 O O . GLU A 1 91 ? -12.117 36.627 -10.238 1.00 88.56 91 GLU A O 1
ATOM 758 N N . PRO A 1 92 ? -13.274 36.210 -12.113 1.00 88.81 92 PRO A N 1
ATOM 759 C CA . PRO A 1 92 ? -14.542 36.681 -11.561 1.00 88.81 92 PRO A CA 1
ATOM 760 C C . PRO A 1 92 ? -15.012 35.886 -10.335 1.00 88.81 92 PRO A C 1
ATOM 762 O O . PRO A 1 92 ? -14.985 34.655 -10.352 1.00 88.81 92 PRO A O 1
ATOM 765 N N . ASN A 1 93 ? -15.579 36.574 -9.337 1.00 87.94 93 ASN A N 1
ATOM 766 C CA . ASN A 1 93 ? -16.095 35.996 -8.082 1.00 87.94 93 ASN A CA 1
ATOM 767 C C . ASN A 1 93 ? -15.039 35.330 -7.184 1.00 87.94 93 ASN A C 1
ATOM 769 O O . ASN A 1 93 ? -15.389 34.473 -6.373 1.00 87.94 93 ASN A O 1
ATOM 773 N N . LYS A 1 94 ? -13.766 35.704 -7.329 1.00 91.00 94 LYS A N 1
ATOM 774 C CA . LYS A 1 94 ? -12.672 35.272 -6.452 1.00 91.00 94 LYS A CA 1
ATOM 775 C C . LYS A 1 94 ? -12.376 36.318 -5.385 1.00 91.00 94 LYS A C 1
ATOM 777 O O . LYS A 1 94 ? -12.548 37.513 -5.627 1.00 91.00 94 LYS A O 1
ATOM 782 N N . THR A 1 95 ? -11.884 35.886 -4.228 1.00 92.50 95 THR A N 1
ATOM 783 C CA . THR A 1 95 ? -11.432 36.806 -3.181 1.00 92.50 95 THR A CA 1
ATOM 784 C C . THR A 1 95 ? -9.968 37.192 -3.403 1.00 92.50 95 THR A C 1
ATOM 786 O O . THR A 1 95 ? -9.090 36.336 -3.487 1.00 92.50 95 THR A O 1
ATOM 789 N N . LEU A 1 96 ? -9.708 38.496 -3.486 1.00 92.62 96 LEU A N 1
ATOM 790 C CA . LEU A 1 96 ? -8.382 39.104 -3.482 1.00 92.62 96 LEU A CA 1
ATOM 791 C C . LEU A 1 96 ? -7.972 39.423 -2.041 1.00 92.62 96 LEU A C 1
ATOM 793 O O . LEU A 1 96 ? -8.687 40.131 -1.329 1.00 92.62 96 LEU A O 1
ATOM 797 N N . TYR A 1 97 ? -6.794 38.968 -1.642 1.00 94.62 97 TYR A N 1
ATOM 798 C CA . TYR A 1 97 ? -6.160 39.257 -0.364 1.00 94.62 97 TYR A CA 1
ATOM 799 C C . TYR A 1 97 ? -5.023 40.253 -0.565 1.00 94.62 97 TYR A C 1
ATOM 801 O O . TYR A 1 97 ? -4.156 40.069 -1.417 1.00 94.62 97 TYR A O 1
ATOM 809 N N . ILE A 1 98 ? -5.021 41.314 0.236 1.00 93.31 98 ILE A N 1
ATOM 810 C CA . ILE A 1 98 ? -3.932 42.285 0.315 1.00 93.31 98 ILE A CA 1
ATOM 811 C C . ILE A 1 98 ? -3.374 42.213 1.729 1.00 93.31 98 ILE A C 1
ATOM 813 O O . ILE A 1 98 ? -4.004 42.664 2.687 1.00 93.31 98 ILE A O 1
ATOM 817 N N . GLU A 1 99 ? -2.187 41.637 1.845 1.00 92.19 99 GLU A N 1
ATOM 818 C CA . GLU A 1 99 ? -1.480 41.449 3.098 1.00 92.19 99 GLU A CA 1
ATOM 819 C C . GLU A 1 99 ? -0.336 42.458 3.234 1.00 92.19 99 GLU A C 1
ATOM 821 O O . GLU A 1 99 ? 0.444 42.703 2.306 1.00 92.19 99 GLU A O 1
ATOM 826 N N . TYR A 1 100 ? -0.228 43.047 4.423 1.00 90.69 100 TYR A N 1
ATOM 827 C CA . TYR A 1 100 ? 0.838 43.975 4.765 1.00 90.69 100 TYR A CA 1
ATOM 828 C C . TYR A 1 100 ? 1.291 43.823 6.214 1.00 90.69 100 TYR A C 1
ATOM 830 O O . TYR A 1 100 ? 0.558 43.393 7.105 1.00 90.69 100 TYR A O 1
ATOM 838 N N . VAL A 1 101 ? 2.535 44.212 6.471 1.00 88.94 101 VAL A N 1
ATOM 839 C CA . VAL A 1 101 ? 3.110 44.239 7.818 1.00 88.94 101 VAL A CA 1
ATOM 840 C C . VAL A 1 101 ? 3.067 45.641 8.413 1.00 88.94 101 VAL A C 1
ATOM 842 O O . VAL A 1 101 ? 3.200 46.652 7.724 1.00 88.94 101 VAL A O 1
ATOM 845 N N . THR A 1 102 ? 2.926 45.699 9.729 1.00 88.44 102 THR A N 1
ATOM 846 C CA . THR A 1 102 ? 2.930 46.913 10.549 1.00 88.44 102 THR A CA 1
ATOM 847 C C . THR A 1 102 ? 4.166 46.934 11.448 1.00 88.44 102 THR A C 1
ATOM 849 O O . THR A 1 102 ? 4.881 45.941 11.588 1.00 88.44 102 THR A O 1
ATOM 852 N N . ASN A 1 103 ? 4.421 48.055 12.127 1.00 83.12 103 ASN A N 1
ATOM 853 C CA . ASN A 1 103 ? 5.548 48.170 13.063 1.00 83.12 103 ASN A CA 1
ATOM 854 C C . ASN A 1 103 ? 5.440 47.263 14.309 1.00 83.12 103 ASN A C 1
ATOM 856 O O . ASN A 1 103 ? 6.405 47.169 15.069 1.00 83.12 103 ASN A O 1
ATOM 860 N N . THR A 1 104 ? 4.290 46.625 14.533 1.00 84.00 104 THR A N 1
ATOM 861 C CA . THR A 1 104 ? 4.051 45.666 15.618 1.00 84.00 104 THR A CA 1
ATOM 862 C C . THR A 1 104 ? 3.905 44.231 15.126 1.00 84.00 104 THR A C 1
ATOM 864 O O . THR A 1 104 ? 3.872 43.334 15.955 1.00 84.00 104 THR A O 1
ATOM 867 N N . SER A 1 105 ? 3.868 43.987 13.809 1.00 84.69 105 SER A N 1
ATOM 868 C CA . SER A 1 105 ? 3.655 42.639 13.253 1.00 84.69 105 SER A CA 1
ATOM 869 C C . SER A 1 105 ? 4.724 41.621 13.665 1.00 84.69 105 SER A C 1
ATOM 871 O O . SER A 1 105 ? 4.431 40.438 13.713 1.00 84.69 105 SER A O 1
ATOM 873 N N . TRP A 1 106 ? 5.943 42.066 13.989 1.00 83.81 106 TRP A N 1
ATOM 874 C CA . TRP A 1 106 ? 7.029 41.198 14.467 1.00 83.81 106 TRP A CA 1
ATOM 875 C C . TRP A 1 106 ? 6.778 40.609 15.867 1.00 83.81 106 TRP A C 1
ATOM 877 O O . TRP A 1 106 ? 7.467 39.671 16.256 1.00 83.81 106 TRP A O 1
ATOM 887 N N . ALA A 1 107 ? 5.856 41.196 16.640 1.00 82.69 107 ALA A N 1
ATOM 888 C CA . ALA A 1 107 ? 5.530 40.765 17.999 1.00 82.69 107 ALA A CA 1
ATOM 889 C C . ALA A 1 107 ? 4.428 39.692 18.034 1.00 82.69 107 ALA A C 1
ATOM 891 O O . ALA A 1 107 ? 4.122 39.179 19.111 1.00 82.69 107 ALA A O 1
ATOM 892 N N . GLU A 1 108 ? 3.829 39.371 16.883 1.00 84.06 108 GLU A N 1
ATOM 893 C CA . GLU A 1 108 ? 2.920 38.233 16.761 1.00 84.06 108 GLU A CA 1
ATOM 894 C C . GLU A 1 108 ? 3.690 36.925 17.007 1.00 84.06 108 GLU A C 1
ATOM 896 O O . GLU A 1 108 ? 4.834 36.794 16.554 1.00 84.06 108 GLU A O 1
ATOM 901 N N . PRO A 1 109 ? 3.109 35.961 17.738 1.00 85.19 109 PRO A N 1
ATOM 902 C CA . PRO A 1 109 ? 3.780 34.703 18.015 1.00 85.19 109 PRO A CA 1
ATOM 903 C C . PRO A 1 109 ? 3.939 33.855 16.749 1.00 85.19 109 PRO A C 1
ATOM 905 O O . PRO A 1 109 ? 3.056 33.798 15.895 1.00 85.19 109 PRO A O 1
ATOM 908 N N . ILE A 1 110 ? 5.052 33.130 16.668 1.00 84.75 110 ILE A N 1
ATOM 909 C CA . ILE A 1 110 ? 5.235 32.054 15.692 1.00 84.75 110 ILE A CA 1
ATOM 910 C C . ILE A 1 110 ? 4.497 30.825 16.224 1.00 84.75 110 ILE A C 1
ATOM 912 O O . ILE A 1 110 ? 4.780 30.369 17.333 1.00 84.75 110 ILE A O 1
ATOM 916 N N . PHE A 1 111 ? 3.558 30.302 15.440 1.00 82.56 111 PHE A N 1
ATOM 917 C CA . PHE A 1 111 ? 2.737 29.148 15.798 1.00 82.56 111 PHE A CA 1
ATOM 918 C C . PHE A 1 111 ? 3.334 27.853 15.238 1.00 82.56 111 PHE A C 1
ATOM 920 O O . PHE A 1 111 ? 3.645 27.773 14.050 1.00 82.56 111 PHE A O 1
ATOM 927 N N . ILE A 1 112 ? 3.486 26.842 16.091 1.00 84.44 112 ILE A N 1
ATOM 928 C CA . ILE A 1 112 ? 3.888 25.481 15.727 1.00 84.44 112 ILE A CA 1
ATOM 929 C C . ILE A 1 112 ? 2.720 24.552 16.058 1.00 84.44 112 ILE A C 1
ATOM 931 O O . ILE A 1 112 ? 2.477 24.245 17.229 1.00 84.44 112 ILE A O 1
ATOM 935 N N . ASP A 1 113 ? 2.021 24.112 15.012 1.00 84.06 113 ASP A N 1
ATOM 936 C CA . ASP A 1 113 ? 0.867 23.207 15.082 1.00 84.06 113 ASP A CA 1
ATOM 937 C C . ASP A 1 113 ? 1.306 21.735 15.078 1.00 84.06 113 ASP A C 1
ATOM 939 O O . ASP A 1 113 ? 1.000 20.962 14.173 1.00 84.06 113 ASP A O 1
ATOM 943 N N . VAL A 1 114 ? 2.156 21.378 16.041 1.00 82.12 114 VAL A N 1
ATOM 944 C CA . VAL A 1 114 ? 2.665 20.014 16.208 1.00 82.12 114 VAL A CA 1
ATOM 945 C C . VAL A 1 114 ? 2.547 19.627 17.672 1.00 82.12 114 VAL A C 1
ATOM 947 O O . VAL A 1 114 ? 2.912 20.395 18.568 1.00 82.12 114 VAL A O 1
ATOM 950 N N . GLU A 1 115 ? 2.053 18.417 17.908 1.00 84.19 115 GLU A N 1
ATOM 951 C CA . GLU A 1 115 ? 1.894 17.877 19.250 1.00 84.19 115 GLU A CA 1
ATOM 952 C C . GLU A 1 115 ? 3.236 17.457 19.855 1.00 84.19 115 GLU A C 1
ATOM 954 O O . GLU A 1 115 ? 4.152 17.016 19.161 1.00 84.19 115 GLU A O 1
ATOM 959 N N . ASN A 1 116 ? 3.339 17.561 21.178 1.00 82.94 116 ASN A N 1
ATOM 960 C CA . ASN A 1 116 ? 4.447 17.036 21.979 1.00 82.94 116 ASN A CA 1
ATOM 961 C C . ASN A 1 116 ? 5.832 17.516 21.518 1.00 82.94 116 ASN A C 1
ATOM 963 O O . ASN A 1 116 ? 6.807 16.757 21.532 1.00 82.94 116 ASN A O 1
ATOM 967 N N . VAL A 1 117 ? 5.924 18.786 21.110 1.00 74.88 117 VAL A N 1
ATOM 968 C CA . VAL A 1 117 ? 7.198 19.435 20.779 1.00 74.88 117 VAL A CA 1
ATOM 969 C C . VAL A 1 117 ? 8.119 19.386 21.998 1.00 74.88 117 VAL A C 1
ATOM 971 O O . VAL A 1 117 ? 7.791 19.922 23.063 1.00 74.88 117 VAL A O 1
ATOM 974 N N . ASP A 1 118 ? 9.293 18.771 21.836 1.00 74.19 118 ASP A N 1
ATOM 975 C CA . ASP A 1 118 ? 10.324 18.761 22.865 1.00 74.19 118 ASP A CA 1
ATOM 976 C C . ASP A 1 118 ? 10.965 20.139 22.912 1.00 74.19 118 ASP A C 1
ATOM 978 O O . ASP A 1 118 ? 11.806 20.515 22.095 1.00 74.19 118 ASP A O 1
ATOM 982 N N . LEU A 1 119 ? 10.589 20.902 23.922 1.00 68.12 119 LEU A N 1
ATOM 983 C CA . LEU A 1 119 ? 11.055 22.263 24.065 1.00 68.12 119 LEU A CA 1
ATOM 984 C C . LEU A 1 119 ? 12.586 22.375 24.234 1.00 68.12 119 LEU A C 1
ATOM 986 O O . LEU A 1 119 ? 13.168 23.415 23.922 1.00 68.12 119 LEU A O 1
ATOM 990 N N . SER A 1 120 ? 13.265 21.321 24.702 1.00 61.97 120 SER A N 1
ATOM 991 C CA . SER A 1 120 ? 14.729 21.315 24.813 1.00 61.97 120 SER A CA 1
ATOM 992 C C . SER A 1 120 ? 15.439 21.270 23.455 1.00 61.97 120 SER A C 1
ATOM 994 O O . SER A 1 120 ? 16.600 21.676 23.362 1.00 61.97 120 SER A O 1
ATOM 996 N N . SER A 1 121 ? 14.723 20.853 22.411 1.00 67.19 121 SER A N 1
ATOM 997 C CA . SER A 1 121 ? 15.224 20.730 21.044 1.00 67.19 121 SER A CA 1
ATOM 998 C C . SER A 1 121 ? 15.003 21.975 20.178 1.00 67.19 121 SER A C 1
ATOM 1000 O O . SER A 1 121 ? 15.601 22.061 19.107 1.00 67.19 121 SER A O 1
ATOM 1002 N N . ILE A 1 122 ? 14.183 22.942 20.626 1.00 72.88 122 ILE A N 1
ATOM 1003 C CA . ILE A 1 122 ? 13.865 24.130 19.820 1.00 72.88 122 ILE A CA 1
ATOM 1004 C C . ILE A 1 122 ? 15.126 24.958 19.565 1.00 72.88 122 ILE A C 1
ATOM 1006 O O . ILE A 1 122 ? 15.811 25.411 20.493 1.00 72.88 122 ILE A O 1
ATOM 1010 N N . ARG A 1 123 ? 15.377 25.220 18.284 1.00 74.38 123 ARG A N 1
ATOM 1011 C CA . ARG A 1 123 ? 16.513 25.974 17.776 1.00 74.38 123 ARG A CA 1
ATOM 1012 C C . ARG A 1 123 ? 16.039 27.072 16.834 1.00 74.38 123 ARG A C 1
ATOM 1014 O O . ARG A 1 123 ? 15.411 26.796 15.825 1.00 74.38 123 ARG A O 1
ATOM 1021 N N . MET A 1 124 ? 16.383 28.316 17.163 1.00 75.12 124 MET A N 1
ATOM 1022 C CA . MET A 1 124 ? 15.978 29.505 16.408 1.00 75.12 124 MET A CA 1
ATOM 1023 C C . MET A 1 124 ? 17.178 30.111 15.670 1.00 75.12 124 MET A C 1
ATOM 1025 O O . MET A 1 124 ? 18.131 30.576 16.310 1.00 75.12 124 MET A O 1
ATOM 1029 N N . ILE A 1 125 ? 17.132 30.141 14.340 1.00 73.38 125 ILE A N 1
ATOM 1030 C CA . ILE A 1 125 ? 18.191 30.680 13.475 1.00 73.38 125 ILE A CA 1
ATOM 1031 C C . ILE A 1 125 ? 17.648 31.894 12.723 1.00 73.38 125 ILE A C 1
ATOM 1033 O O . ILE A 1 125 ? 16.611 31.819 12.081 1.00 73.38 125 ILE A O 1
ATOM 1037 N N . TYR A 1 126 ? 18.362 33.014 12.772 1.00 77.88 126 TYR A N 1
ATOM 1038 C CA . TYR A 1 126 ? 18.051 34.218 12.009 1.00 77.88 126 TYR A CA 1
ATOM 1039 C C . TYR A 1 126 ? 18.985 34.352 10.800 1.00 77.88 126 TYR A C 1
ATOM 1041 O O . TYR A 1 126 ? 20.214 34.369 10.953 1.00 77.88 126 TYR A O 1
ATOM 1049 N N . ASP A 1 127 ? 18.390 34.451 9.608 1.00 67.69 127 ASP A N 1
ATOM 1050 C CA . ASP A 1 127 ? 19.054 34.712 8.320 1.00 67.69 127 ASP A CA 1
ATOM 1051 C C . ASP A 1 127 ? 20.282 33.807 8.061 1.00 67.69 127 ASP A C 1
ATOM 1053 O O . ASP A 1 127 ? 21.363 34.274 7.688 1.00 67.69 127 ASP A O 1
ATOM 1057 N N . TYR A 1 128 ? 20.136 32.501 8.356 1.00 56.69 128 TYR A N 1
ATOM 1058 C CA . TYR A 1 128 ? 21.121 31.398 8.249 1.00 56.69 128 TYR A CA 1
ATOM 1059 C C . TYR A 1 128 ? 22.436 31.535 9.042 1.00 56.69 128 TYR A C 1
ATOM 1061 O O . TYR A 1 128 ? 23.147 30.561 9.287 1.00 56.69 128 TYR A O 1
ATOM 1069 N N . ASN A 1 129 ? 22.809 32.753 9.420 1.00 53.50 129 ASN A N 1
ATOM 1070 C CA . ASN A 1 129 ? 24.144 33.097 9.895 1.00 53.50 129 ASN A CA 1
ATOM 1071 C C . ASN A 1 129 ? 24.185 33.345 11.406 1.00 53.50 129 ASN A C 1
ATOM 1073 O O . ASN A 1 129 ? 25.268 33.314 11.999 1.00 53.50 129 ASN A O 1
ATOM 1077 N N . TYR A 1 130 ? 23.030 33.600 12.027 1.00 61.03 130 TYR A N 1
ATOM 1078 C CA . TYR A 1 130 ? 22.932 33.982 13.428 1.00 61.03 130 TYR A CA 1
ATOM 1079 C C . TYR A 1 130 ? 21.995 33.053 14.181 1.00 61.03 130 TYR A C 1
ATOM 1081 O O . TYR A 1 130 ? 20.780 33.211 14.168 1.00 61.03 130 TYR A O 1
ATOM 1089 N N . LEU A 1 131 ? 22.577 32.106 14.905 1.00 62.28 131 LEU A N 1
ATOM 1090 C CA . LEU A 1 131 ? 21.834 31.361 15.903 1.00 62.28 131 LEU A CA 1
ATOM 1091 C C . LEU A 1 131 ? 21.460 32.313 17.051 1.00 62.28 131 LEU A C 1
ATOM 1093 O O . LEU A 1 131 ? 22.347 32.935 17.645 1.00 62.28 131 LEU A O 1
ATOM 1097 N N . LEU A 1 132 ? 20.164 32.445 17.349 1.00 66.94 132 LEU A N 1
ATOM 1098 C CA . LEU A 1 132 ? 19.689 33.337 18.417 1.00 66.94 132 LEU A CA 1
ATOM 1099 C C . LEU A 1 132 ? 20.093 32.822 19.804 1.00 66.94 132 LEU A C 1
ATOM 1101 O O . LEU A 1 132 ? 20.240 33.602 20.739 1.00 66.94 132 LEU A O 1
ATOM 1105 N N . LYS A 1 133 ? 20.366 31.518 19.908 1.00 62.41 133 LYS A N 1
ATOM 1106 C CA . LYS A 1 133 ? 20.910 30.856 21.094 1.00 62.41 133 LYS A CA 1
ATOM 1107 C C . LYS A 1 133 ? 22.419 30.603 20.936 1.00 62.41 133 LYS A C 1
ATOM 1109 O O . LYS A 1 133 ? 22.822 29.911 20.013 1.00 62.41 133 LYS A O 1
ATOM 1114 N N . PRO A 1 134 ? 23.304 31.082 21.821 1.00 53.44 134 PRO A N 1
ATOM 1115 C CA . PRO A 1 134 ? 24.723 30.730 21.758 1.00 53.44 134 PRO A CA 1
ATOM 1116 C C . PRO A 1 134 ? 24.958 29.244 22.090 1.00 53.44 134 PRO A C 1
ATOM 1118 O O . PRO A 1 134 ? 24.687 28.806 23.207 1.00 53.44 134 PRO A O 1
ATOM 1121 N N . GLU A 1 135 ? 25.518 28.472 21.156 1.00 51.34 135 GLU A N 1
ATOM 1122 C CA . GLU A 1 135 ? 25.892 27.063 21.365 1.00 51.34 135 GLU A CA 1
ATOM 1123 C C . GLU A 1 135 ? 27.402 26.910 21.648 1.00 51.34 135 GLU A C 1
ATOM 1125 O O . GLU A 1 135 ? 28.255 27.545 21.018 1.00 51.34 135 GLU A O 1
ATOM 1130 N N . HIS A 1 136 ? 27.759 26.049 22.608 1.00 43.22 136 HIS A N 1
ATOM 1131 C CA . HIS A 1 136 ? 29.145 25.646 22.854 1.00 43.22 136 HIS A CA 1
ATOM 1132 C C . HIS A 1 136 ? 29.457 24.357 22.086 1.00 43.22 136 HIS A C 1
ATOM 1134 O O . HIS A 1 136 ? 28.912 23.305 22.403 1.00 43.22 136 HIS A O 1
ATOM 1140 N N . TYR A 1 137 ? 30.379 24.427 21.122 1.00 42.81 137 TYR A N 1
ATOM 1141 C CA . TYR A 1 137 ? 30.842 23.260 20.366 1.00 42.81 137 TYR A CA 1
ATOM 1142 C C . TYR A 1 137 ? 32.178 22.729 20.895 1.00 42.81 137 TYR A C 1
ATOM 1144 O O . TYR A 1 137 ? 33.156 23.478 21.009 1.00 42.81 137 TYR A O 1
ATOM 1152 N N . ASP A 1 138 ? 32.263 21.417 21.108 1.00 39.44 138 ASP A N 1
ATOM 1153 C CA . ASP A 1 138 ? 33.543 20.728 21.252 1.00 39.44 138 ASP A CA 1
ATOM 1154 C C . ASP A 1 138 ? 34.111 20.409 19.864 1.00 39.44 138 ASP A C 1
ATOM 1156 O O . ASP A 1 138 ? 33.673 19.500 19.164 1.00 39.44 138 ASP A O 1
ATOM 1160 N N . TRP A 1 139 ? 35.148 21.150 19.468 1.00 41.81 139 TRP A N 1
ATOM 1161 C CA . TRP A 1 139 ? 35.765 21.089 18.132 1.00 41.81 139 TRP A CA 1
ATOM 1162 C C . TRP A 1 139 ? 36.381 19.716 17.759 1.00 41.81 139 TRP A C 1
ATOM 1164 O O . TRP A 1 139 ? 36.849 19.538 16.636 1.00 41.81 139 TRP A O 1
ATOM 1174 N N . TYR A 1 140 ? 36.440 18.756 18.694 1.00 43.91 140 TYR A N 1
ATOM 1175 C CA . TYR A 1 140 ? 37.173 17.484 18.566 1.00 43.91 140 TYR A CA 1
ATOM 1176 C C . TYR A 1 140 ? 36.382 16.240 19.034 1.00 43.91 140 TYR A C 1
ATOM 1178 O O . TYR A 1 140 ? 36.984 15.285 19.528 1.00 43.91 140 TYR A O 1
ATOM 1186 N N . SER A 1 141 ? 35.056 16.192 18.863 1.00 43.09 141 SER A N 1
ATOM 1187 C CA . SER A 1 141 ? 34.246 15.014 19.249 1.00 43.09 141 SER A CA 1
ATOM 1188 C C . SER A 1 141 ? 34.497 13.754 18.397 1.00 43.09 141 SER A C 1
ATOM 1190 O O . SER A 1 141 ? 34.173 12.645 18.815 1.00 43.09 141 SER A O 1
ATOM 1192 N N . GLY A 1 142 ? 35.175 13.873 17.250 1.00 45.75 142 GLY A N 1
ATOM 1193 C CA . GLY A 1 142 ? 35.425 12.760 16.321 1.00 45.75 142 GLY A CA 1
ATOM 1194 C C . GLY A 1 142 ? 36.384 11.650 16.789 1.00 45.75 142 GLY A C 1
ATOM 1195 O O . GLY A 1 142 ? 36.716 10.784 15.983 1.00 45.75 142 GLY A O 1
ATOM 1196 N N . LEU A 1 143 ? 36.879 11.653 18.035 1.00 44.34 143 LEU A N 1
ATOM 1197 C CA . LEU A 1 143 ? 37.862 10.656 18.503 1.00 44.34 143 LEU A CA 1
ATOM 1198 C C . LEU A 1 143 ? 37.511 9.911 19.799 1.00 44.34 143 LEU A C 1
ATOM 1200 O O . LEU A 1 143 ? 38.169 8.911 20.081 1.00 44.34 143 LEU A O 1
ATOM 1204 N N . PHE A 1 144 ? 36.491 10.316 20.561 1.00 39.50 144 PHE A N 1
ATOM 1205 C CA . PHE A 1 144 ? 36.073 9.588 21.766 1.00 39.50 144 PHE A CA 1
ATOM 1206 C C . PHE A 1 144 ? 34.589 9.806 22.074 1.00 39.50 144 PHE A C 1
ATOM 1208 O O . PHE A 1 144 ? 34.270 10.760 22.766 1.00 39.50 144 PHE A O 1
ATOM 1215 N N . GLY A 1 145 ? 33.731 8.875 21.642 1.00 42.16 145 GLY A N 1
ATOM 1216 C CA . GLY A 1 145 ? 32.391 8.645 22.202 1.00 42.16 145 GLY A CA 1
ATOM 1217 C C . GLY A 1 145 ? 31.372 9.777 22.021 1.00 42.16 145 GLY A C 1
ATOM 1218 O O . GLY A 1 145 ? 31.626 10.938 22.309 1.00 42.16 145 GLY A O 1
ATOM 1219 N N . VAL A 1 146 ? 30.167 9.409 21.599 1.00 44.53 146 VAL A N 1
ATOM 1220 C CA . VAL A 1 146 ? 29.026 10.276 21.250 1.00 44.53 146 VAL A CA 1
ATOM 1221 C C . VAL A 1 146 ? 28.392 10.971 22.474 1.00 44.53 146 VAL A C 1
ATOM 1223 O O . VAL A 1 146 ? 27.182 10.999 22.624 1.00 44.53 146 VAL A O 1
ATOM 1226 N N . LYS A 1 147 ? 29.184 11.516 23.408 1.00 42.69 147 LYS A N 1
ATOM 1227 C CA . LYS A 1 147 ? 28.646 12.249 24.569 1.00 42.69 147 LYS A CA 1
ATOM 1228 C C . LYS A 1 147 ? 28.529 13.758 24.373 1.00 42.69 147 LYS A C 1
ATOM 1230 O O . LYS A 1 147 ? 27.894 14.393 25.202 1.00 42.69 147 LYS A O 1
ATOM 1235 N N . HIS A 1 148 ? 29.083 14.302 23.287 1.00 41.00 148 HIS A N 1
ATOM 1236 C CA . HIS A 1 148 ? 28.973 15.716 22.899 1.00 41.00 148 HIS A CA 1
ATOM 1237 C C . HIS A 1 148 ? 29.024 15.861 21.360 1.00 41.00 148 HIS A C 1
ATOM 1239 O O . HIS A 1 148 ? 29.954 16.455 20.808 1.00 41.00 148 HIS A O 1
ATOM 1245 N N . SER A 1 149 ? 28.088 15.227 20.640 1.00 40.59 149 SER A N 1
ATOM 1246 C CA . SER A 1 149 ? 27.821 15.542 19.225 1.00 40.59 149 SER A CA 1
ATOM 1247 C C . SER A 1 149 ? 26.881 16.751 19.132 1.00 40.59 149 SER A C 1
ATOM 1249 O O . SER A 1 149 ? 26.233 17.109 20.112 1.00 40.59 149 SER A O 1
ATOM 1251 N N . TYR A 1 150 ? 26.807 17.368 17.948 1.00 39.06 150 TYR A N 1
ATOM 1252 C CA . TYR A 1 150 ? 25.878 18.460 17.607 1.00 39.06 150 TYR A CA 1
ATOM 1253 C C . TYR A 1 150 ? 24.405 18.150 17.958 1.00 39.06 150 TYR A C 1
ATOM 1255 O O . TYR A 1 150 ? 23.597 19.057 18.084 1.00 39.06 150 TYR A O 1
ATOM 1263 N N . GLU A 1 151 ? 24.083 16.872 18.161 1.00 37.94 151 GLU A N 1
ATOM 1264 C CA . GLU A 1 151 ? 22.735 16.334 18.347 1.00 37.94 151 GLU A CA 1
ATOM 1265 C C . GLU A 1 151 ? 22.378 16.046 19.817 1.00 37.94 151 GLU A C 1
ATOM 1267 O O . GLU A 1 151 ? 21.284 15.570 20.088 1.00 37.94 151 GLU A O 1
ATOM 1272 N N . ASN A 1 152 ? 23.271 16.301 20.783 1.00 36.66 152 ASN A N 1
ATOM 1273 C CA . ASN A 1 152 ? 23.006 15.985 22.191 1.00 36.66 152 ASN A CA 1
ATOM 1274 C C . ASN A 1 152 ? 23.463 17.110 23.131 1.00 36.66 152 ASN A C 1
ATOM 1276 O O . ASN A 1 152 ? 24.573 17.098 23.677 1.00 36.66 152 ASN A O 1
ATOM 1280 N N . ILE A 1 153 ? 22.584 18.094 23.330 1.00 38.72 153 ILE A N 1
ATOM 1281 C CA . ILE A 1 153 ? 22.739 19.162 24.321 1.00 38.72 153 ILE A CA 1
ATOM 1282 C C . ILE A 1 153 ? 21.526 19.126 25.253 1.00 38.72 153 ILE A C 1
ATOM 1284 O O . ILE A 1 153 ? 20.393 19.259 24.813 1.00 38.72 153 ILE A O 1
ATOM 1288 N N . ALA A 1 154 ? 21.775 18.983 26.554 1.00 33.78 154 ALA A N 1
ATOM 1289 C CA . ALA A 1 154 ? 20.773 19.186 27.598 1.00 33.78 154 ALA A CA 1
ATOM 1290 C C . ALA A 1 154 ? 20.880 20.608 28.194 1.00 33.78 154 ALA A C 1
ATOM 1292 O O . ALA A 1 154 ? 21.945 21.221 28.111 1.00 33.78 154 ALA A O 1
ATOM 1293 N N . TYR A 1 155 ? 19.809 21.047 28.879 1.00 44.97 155 TYR A N 1
ATOM 1294 C CA . TYR A 1 155 ? 19.622 22.267 29.711 1.00 44.97 155 TYR A CA 1
ATOM 1295 C C . TYR A 1 155 ? 19.162 23.540 28.960 1.00 44.97 155 TYR A C 1
ATOM 1297 O O . TYR A 1 155 ? 19.583 23.781 27.835 1.00 44.97 155 TYR A O 1
ATOM 1305 N N . SER A 1 156 ? 18.380 24.484 29.509 1.00 34.12 156 SER A N 1
ATOM 1306 C CA . SER A 1 156 ? 17.460 24.620 30.660 1.00 34.12 156 SER A CA 1
ATOM 1307 C C . SER A 1 156 ? 16.591 25.839 30.306 1.00 34.12 156 SER A C 1
ATOM 1309 O O . SER A 1 156 ? 17.136 26.926 30.139 1.00 34.12 156 SER A O 1
ATOM 1311 N N . LEU A 1 157 ? 15.275 25.685 30.188 1.00 41.62 157 LEU A N 1
ATOM 1312 C CA . LEU A 1 157 ? 14.367 26.712 29.659 1.00 41.62 157 LEU A CA 1
ATOM 1313 C C . LEU A 1 157 ? 13.937 27.738 30.702 1.00 41.62 157 LEU A C 1
ATOM 1315 O O . LEU A 1 157 ? 13.684 27.365 31.851 1.00 41.62 157 LEU A O 1
ATOM 1319 N N . LYS A 1 158 ? 13.755 28.993 30.261 1.00 44.81 158 LYS A N 1
ATOM 1320 C CA . LYS A 1 158 ? 12.518 29.752 30.541 1.00 44.81 158 LYS A CA 1
ATOM 1321 C C . LYS A 1 158 ? 12.431 31.140 29.925 1.00 44.81 158 LYS A C 1
ATOM 1323 O O . LYS A 1 158 ? 11.328 31.640 29.801 1.00 44.81 158 LYS A O 1
ATOM 1328 N N . ASP A 1 159 ? 13.552 31.761 29.587 1.00 49.56 159 ASP A N 1
ATOM 1329 C CA . ASP A 1 159 ? 13.586 33.149 29.139 1.00 49.56 159 ASP A CA 1
ATOM 1330 C C . ASP A 1 159 ? 14.913 33.399 28.437 1.00 49.56 159 ASP A C 1
ATOM 1332 O O . ASP A 1 159 ? 15.923 33.649 29.100 1.00 49.56 159 ASP A O 1
ATOM 1336 N N . GLU A 1 160 ? 14.925 33.344 27.109 1.00 59.81 160 GLU A N 1
ATOM 1337 C CA . GLU A 1 160 ? 16.094 33.812 26.375 1.00 59.81 160 GLU A CA 1
ATOM 1338 C C . GLU A 1 160 ? 16.060 35.335 26.301 1.00 59.81 160 GLU A C 1
ATOM 1340 O O . GLU A 1 160 ? 15.030 35.977 26.549 1.00 59.81 160 GLU A O 1
ATOM 1345 N N . THR A 1 161 ? 17.200 35.952 26.010 1.00 62.34 161 THR A N 1
ATOM 1346 C CA . THR A 1 161 ? 17.225 37.397 25.811 1.00 62.34 161 THR A CA 1
ATOM 1347 C C . THR A 1 161 ? 16.393 37.805 24.607 1.00 62.34 161 THR A C 1
ATOM 1349 O O . THR A 1 161 ? 15.979 38.949 24.587 1.00 62.34 161 THR A O 1
ATOM 1352 N N . GLU A 1 162 ? 16.092 36.916 23.661 1.00 73.31 162 GLU A N 1
ATOM 1353 C CA . GLU A 1 162 ? 15.498 37.243 22.364 1.00 73.31 162 GLU A CA 1
ATOM 1354 C C . GLU A 1 162 ? 14.081 36.679 22.151 1.00 73.31 162 GLU A C 1
ATOM 1356 O O . GLU A 1 162 ? 13.334 37.275 21.379 1.00 73.31 162 GLU A O 1
ATOM 1361 N N . TYR A 1 163 ? 13.679 35.589 22.821 1.00 79.12 163 TYR A N 1
ATOM 1362 C CA . TYR A 1 163 ? 12.350 34.972 22.656 1.00 79.12 163 TYR A CA 1
ATOM 1363 C C . TYR A 1 163 ? 11.849 34.229 23.915 1.00 79.12 163 TYR A C 1
ATOM 1365 O O . TYR A 1 163 ? 12.626 33.921 24.824 1.00 79.12 163 TYR A O 1
ATOM 1373 N N . GLU A 1 164 ? 10.543 33.957 23.970 1.00 80.06 164 GLU A N 1
ATOM 1374 C CA . GLU A 1 164 ? 9.852 33.114 24.961 1.00 80.06 164 GLU A CA 1
ATOM 1375 C C . GLU A 1 164 ? 9.054 32.031 24.242 1.00 80.06 164 GLU A C 1
ATOM 1377 O O . GLU A 1 164 ? 8.579 32.248 23.131 1.00 80.06 164 GLU A O 1
ATOM 1382 N N . VAL A 1 165 ? 8.884 30.874 24.877 1.00 79.00 165 VAL A N 1
ATOM 1383 C CA . VAL A 1 165 ? 8.062 29.788 24.337 1.00 79.00 165 VAL A CA 1
ATOM 1384 C C . VAL A 1 165 ? 6.965 29.448 25.332 1.00 79.00 165 VAL A C 1
ATOM 1386 O O . VAL A 1 165 ? 7.221 29.315 26.533 1.00 79.00 165 VAL A O 1
ATOM 1389 N N . VAL A 1 166 ? 5.747 29.303 24.824 1.00 81.38 166 VAL A N 1
ATOM 1390 C CA . VAL A 1 166 ? 4.572 28.890 25.585 1.00 81.38 166 VAL A CA 1
ATOM 1391 C C . VAL A 1 166 ? 3.958 27.693 24.880 1.00 81.38 166 VAL A C 1
ATOM 1393 O O . VAL A 1 166 ? 3.659 27.748 23.692 1.00 81.38 166 VAL A O 1
ATOM 1396 N N . GLN A 1 167 ? 3.777 26.606 25.615 1.00 82.62 167 GLN A N 1
ATOM 1397 C CA . GLN A 1 167 ? 3.095 25.418 25.123 1.00 82.62 167 GLN A CA 1
ATOM 1398 C C . GLN A 1 167 ? 1.681 25.376 25.679 1.00 82.62 167 GLN A C 1
ATOM 1400 O O . GLN A 1 167 ? 1.422 25.855 26.791 1.00 82.62 167 GLN A O 1
ATOM 1405 N N . TYR A 1 168 ? 0.780 24.794 24.901 1.00 83.50 168 TYR A N 1
ATOM 1406 C CA . TYR A 1 168 ? -0.627 24.708 25.235 1.00 83.50 168 TYR A CA 1
ATOM 1407 C C . TYR A 1 168 ? -1.099 23.270 25.184 1.00 83.50 168 TYR A C 1
ATOM 1409 O O . TYR A 1 168 ? -0.666 22.470 24.355 1.00 83.50 168 TYR A O 1
ATOM 1417 N N . TYR A 1 169 ? -2.022 22.962 26.078 1.00 88.12 169 TYR A N 1
ATOM 1418 C CA . TYR A 1 169 ? -2.775 21.725 26.074 1.00 88.12 169 TYR A CA 1
ATOM 1419 C C . TYR A 1 169 ? -4.231 22.082 26.324 1.00 88.12 169 TYR A C 1
ATOM 1421 O O . TYR A 1 169 ? -4.530 22.955 27.145 1.00 88.12 169 TYR A O 1
ATOM 1429 N N . TYR A 1 170 ? -5.133 21.450 25.590 1.00 84.62 170 TYR A N 1
ATOM 1430 C CA . TYR A 1 170 ? -6.553 21.676 25.758 1.00 84.62 170 TYR A CA 1
ATOM 1431 C C . TYR A 1 170 ? -7.316 20.368 25.665 1.00 84.62 170 TYR A C 1
ATOM 1433 O O . TYR A 1 170 ? -6.899 19.434 24.984 1.00 84.62 170 TYR A O 1
ATOM 1441 N N . GLU A 1 171 ? -8.442 20.344 26.361 1.00 88.75 171 GLU A N 1
ATOM 1442 C CA . GLU A 1 171 ? -9.430 19.280 26.287 1.00 88.75 171 GLU A CA 1
ATOM 1443 C C . GLU A 1 171 ? -10.809 19.901 26.137 1.00 88.75 171 GLU A C 1
ATOM 1445 O O . GLU A 1 171 ? -11.093 20.976 26.682 1.00 88.75 171 GLU A O 1
ATOM 1450 N N . GLU A 1 172 ? -11.665 19.208 25.403 1.00 85.94 172 GLU A N 1
ATOM 1451 C CA . GLU A 1 172 ? -13.052 19.586 25.203 1.00 85.94 172 GLU A CA 1
ATOM 1452 C C . GLU A 1 172 ? -13.953 18.546 25.857 1.00 85.94 172 GLU A C 1
ATOM 1454 O O . GLU A 1 172 ? -13.709 17.345 25.762 1.00 85.94 172 GLU A O 1
ATOM 1459 N N . PHE A 1 173 ? -15.007 18.999 26.525 1.00 82.69 173 PHE A N 1
ATOM 1460 C CA . PHE A 1 173 ? -15.964 18.113 27.174 1.00 82.69 173 PHE A CA 1
ATOM 1461 C C . PHE A 1 173 ? -17.380 18.667 27.065 1.00 82.69 173 PHE A C 1
ATOM 1463 O O . PHE A 1 173 ? -17.613 19.878 27.092 1.00 82.69 173 PHE A O 1
ATOM 1470 N N . THR A 1 174 ? -18.345 17.764 26.936 1.00 81.38 174 THR A N 1
ATOM 1471 C CA . THR A 1 174 ? -19.761 18.104 26.788 1.00 81.38 174 THR A CA 1
ATOM 1472 C C . THR A 1 174 ? -20.414 18.274 28.160 1.00 81.38 174 THR A C 1
ATOM 1474 O O . THR A 1 174 ? -20.213 17.454 29.061 1.00 81.38 174 THR A O 1
ATOM 1477 N N . VAL A 1 175 ? -21.215 19.327 28.341 1.00 70.56 175 VAL A N 1
ATOM 1478 C CA . VAL A 1 175 ? -21.911 19.585 29.613 1.00 70.56 175 VAL A CA 1
ATOM 1479 C C . VAL A 1 175 ? -23.332 19.043 29.537 1.00 70.56 175 VAL A C 1
ATOM 1481 O O . VAL A 1 175 ? -24.226 19.648 28.960 1.00 70.56 175 VAL A O 1
ATOM 1484 N N . PHE A 1 176 ? -23.556 17.879 30.143 1.00 60.78 176 PHE A N 1
ATOM 1485 C CA . PHE A 1 176 ? -24.856 17.200 30.072 1.00 60.78 176 PHE A CA 1
ATOM 1486 C C . PHE A 1 176 ? -25.784 17.476 31.258 1.00 60.78 176 PHE A C 1
ATOM 1488 O O . PHE A 1 176 ? -26.977 17.168 31.189 1.00 60.78 176 PHE A O 1
ATOM 1495 N N . SER A 1 177 ? -25.258 17.988 32.374 1.00 65.50 177 SER A N 1
ATOM 1496 C CA . SER A 1 177 ? -26.020 18.114 33.614 1.00 65.50 177 SER A CA 1
ATOM 1497 C C . SER A 1 177 ? -26.423 19.556 33.912 1.00 65.50 177 SER A C 1
ATOM 1499 O O . SER A 1 177 ? -25.639 20.496 33.799 1.00 65.50 177 SER A O 1
ATOM 1501 N N . ASN A 1 178 ? -27.679 19.722 34.335 1.00 73.56 178 ASN A N 1
ATOM 1502 C CA . ASN A 1 178 ? -28.222 20.983 34.836 1.00 73.56 178 ASN A CA 1
ATOM 1503 C C . ASN A 1 178 ? -27.724 21.209 36.273 1.00 73.56 178 ASN A C 1
ATOM 1505 O O . ASN A 1 178 ? -28.483 21.111 37.240 1.00 73.56 178 ASN A O 1
ATOM 1509 N N . ASP A 1 179 ? -26.419 21.452 36.395 1.00 78.94 179 ASP A N 1
ATOM 1510 C CA . ASP A 1 179 ? -25.722 21.695 37.650 1.00 78.94 179 ASP A CA 1
ATOM 1511 C C . ASP A 1 179 ? -25.048 23.070 37.641 1.00 78.94 179 ASP A C 1
ATOM 1513 O O . ASP A 1 179 ? -24.485 23.526 36.648 1.00 78.94 179 ASP A O 1
ATOM 1517 N N . ALA A 1 180 ? -25.058 23.732 38.800 1.00 80.38 180 ALA A N 1
ATOM 1518 C CA . ALA A 1 180 ? -24.365 25.006 38.997 1.00 80.38 180 ALA A CA 1
ATOM 1519 C C . ALA A 1 180 ? -22.841 24.840 39.115 1.00 80.38 180 ALA A C 1
ATOM 1521 O O . ALA A 1 180 ? -22.126 25.824 39.264 1.00 80.38 180 ALA A O 1
ATOM 1522 N N . GLN A 1 181 ? -22.334 23.607 39.121 1.00 85.38 181 GLN A N 1
ATOM 1523 C CA . GLN A 1 181 ? -20.914 23.315 39.229 1.00 85.38 181 GLN A CA 1
ATOM 1524 C C . GLN A 1 181 ? -20.553 22.133 38.337 1.00 85.38 181 GLN A C 1
ATOM 1526 O O . GLN A 1 181 ? -21.159 21.071 38.447 1.00 85.38 181 GLN A O 1
ATOM 1531 N N . TYR A 1 182 ? -19.518 22.314 37.525 1.00 86.38 182 TYR A N 1
ATOM 1532 C CA . TYR A 1 182 ? -18.915 21.276 36.704 1.00 86.38 182 TYR A CA 1
ATOM 1533 C C . TYR A 1 182 ? -17.457 21.078 37.119 1.00 86.38 182 TYR A C 1
ATOM 1535 O O . TYR A 1 182 ? -16.736 22.051 37.359 1.00 86.38 182 TYR A O 1
ATOM 1543 N N . ILE A 1 183 ? -17.028 19.822 37.233 1.00 89.19 183 ILE A N 1
ATOM 1544 C CA . ILE A 1 183 ? -15.651 19.457 37.570 1.00 89.19 183 ILE A CA 1
ATOM 1545 C C . ILE A 1 183 ? -15.116 18.585 36.442 1.00 89.19 183 ILE A C 1
ATOM 1547 O O . ILE A 1 183 ? -15.554 17.450 36.281 1.00 89.19 183 ILE A O 1
ATOM 1551 N N . HIS A 1 184 ? -14.151 19.118 35.701 1.00 89.75 184 HIS A N 1
ATOM 1552 C CA . HIS A 1 184 ? -13.391 18.384 34.698 1.00 89.75 184 HIS A CA 1
ATOM 1553 C C . HIS A 1 184 ? -12.095 17.867 35.313 1.00 89.75 184 HIS A C 1
ATOM 1555 O O . HIS A 1 184 ? -11.444 18.605 36.053 1.00 89.75 184 HIS A O 1
ATOM 1561 N N . THR A 1 185 ? -11.714 16.628 35.019 1.00 92.06 185 THR A N 1
ATOM 1562 C CA . THR A 1 185 ? -10.378 16.104 35.344 1.00 92.06 185 THR A CA 1
ATOM 1563 C C . THR A 1 185 ? -9.652 15.929 34.025 1.00 92.06 185 THR A C 1
ATOM 1565 O O . THR A 1 185 ? -10.193 15.254 33.158 1.00 92.06 185 THR A O 1
ATOM 1568 N N . PHE A 1 186 ? -8.489 16.559 33.872 1.00 87.44 186 PHE A N 1
ATOM 1569 C CA . PHE A 1 186 ? -7.712 16.445 32.641 1.00 87.44 186 PHE A CA 1
ATOM 1570 C C . PHE A 1 186 ? -7.178 15.018 32.482 1.00 87.44 186 PHE A C 1
ATOM 1572 O O . PHE A 1 186 ? -6.636 14.457 33.439 1.00 87.44 186 PHE A O 1
ATOM 1579 N N . ASP A 1 187 ? -7.331 14.456 31.288 1.00 88.31 187 ASP A N 1
ATOM 1580 C CA . ASP A 1 187 ? -6.854 13.129 30.906 1.00 88.31 187 ASP A CA 1
ATOM 1581 C C . ASP A 1 187 ? -5.412 13.216 30.397 1.00 88.31 187 ASP A C 1
ATOM 1583 O O . ASP A 1 187 ? -5.128 13.316 29.207 1.00 88.31 187 ASP A O 1
ATOM 1587 N N . ILE A 1 188 ? -4.482 13.238 31.350 1.00 80.44 188 ILE A N 1
ATOM 1588 C CA . ILE A 1 188 ? -3.039 13.328 31.091 1.00 80.44 188 ILE A CA 1
ATOM 1589 C C . ILE A 1 188 ? -2.285 12.083 31.587 1.00 80.44 188 ILE A C 1
ATOM 1591 O O . ILE A 1 188 ? -1.086 12.145 31.862 1.00 80.44 188 ILE A O 1
ATOM 1595 N N . GLY A 1 189 ? -2.988 10.951 31.722 1.00 82.62 189 GLY A N 1
ATOM 1596 C CA . GLY A 1 189 ? -2.437 9.687 32.219 1.00 82.62 189 GLY A CA 1
ATOM 1597 C C . GLY A 1 189 ? -1.857 9.792 33.636 1.00 82.62 189 GLY A C 1
ATOM 1598 O O . GLY A 1 189 ? -2.435 10.430 34.515 1.00 82.62 189 GLY A O 1
ATOM 1599 N N . ASP A 1 190 ? -0.681 9.192 33.848 1.00 80.25 190 ASP A N 1
ATOM 1600 C CA . ASP A 1 190 ? 0.033 9.189 35.139 1.00 80.25 190 ASP A CA 1
ATOM 1601 C C . ASP A 1 190 ? 0.695 10.537 35.496 1.00 80.25 190 ASP A C 1
ATOM 1603 O O . ASP A 1 190 ? 1.327 10.669 36.549 1.00 80.25 190 ASP A O 1
ATOM 1607 N N . LEU A 1 191 ? 0.590 11.541 34.620 1.00 82.12 191 LEU A N 1
ATOM 1608 C CA . LEU A 1 191 ? 1.219 12.843 34.805 1.00 82.12 191 LEU A CA 1
ATOM 1609 C C . LEU A 1 191 ? 0.426 13.724 35.773 1.00 82.12 191 LEU A C 1
ATOM 1611 O O . LEU A 1 191 ? -0.798 13.648 35.899 1.00 82.12 191 LEU A O 1
ATOM 1615 N N . THR A 1 192 ? 1.119 14.655 36.419 1.00 86.62 192 THR A N 1
ATOM 1616 C CA . THR A 1 192 ? 0.497 15.659 37.284 1.00 86.62 192 THR A CA 1
ATOM 1617 C C . THR A 1 192 ? 0.894 17.071 36.881 1.00 86.62 192 THR A C 1
ATOM 1619 O O . THR A 1 192 ? 2.055 17.373 36.605 1.00 86.62 192 THR A O 1
ATOM 1622 N N . PHE A 1 193 ? -0.071 17.990 36.908 1.00 83.31 193 PHE A N 1
ATOM 1623 C CA . PHE A 1 193 ? 0.178 19.411 36.668 1.00 83.31 193 PHE A CA 1
ATOM 1624 C C . PHE A 1 193 ? 1.107 20.049 37.708 1.00 83.31 193 PHE A C 1
ATOM 1626 O O . PHE A 1 193 ? 1.659 21.120 37.454 1.00 83.31 193 PHE A O 1
ATOM 1633 N N . GLU A 1 194 ? 1.255 19.446 38.887 1.00 84.94 194 GLU A N 1
ATOM 1634 C CA . GLU A 1 194 ? 2.147 19.944 39.932 1.00 84.94 194 GLU A CA 1
ATOM 1635 C C . GLU A 1 194 ? 3.609 19.533 39.712 1.00 84.94 194 GLU A C 1
ATOM 1637 O O . GLU A 1 194 ? 4.487 20.390 39.856 1.00 84.94 194 GLU A O 1
ATOM 1642 N N . ASP A 1 195 ? 3.869 18.276 39.335 1.00 78.62 195 ASP A N 1
ATOM 1643 C CA . ASP A 1 195 ? 5.234 17.741 39.265 1.00 78.62 195 ASP A CA 1
ATOM 1644 C C . ASP A 1 195 ? 5.821 17.739 37.842 1.00 78.62 195 ASP A C 1
ATOM 1646 O O . ASP A 1 195 ? 7.016 18.007 37.680 1.00 78.62 195 ASP A O 1
ATOM 1650 N N . ASP A 1 196 ? 5.006 17.500 36.808 1.00 77.19 196 ASP A N 1
ATOM 1651 C CA . ASP A 1 196 ? 5.491 17.257 35.438 1.00 77.19 196 ASP A CA 1
ATOM 1652 C C . ASP A 1 196 ? 5.430 18.495 34.531 1.00 77.19 196 ASP A C 1
ATOM 1654 O O . ASP A 1 196 ? 6.126 18.567 33.515 1.00 77.19 196 ASP A O 1
ATOM 1658 N N . PHE A 1 197 ? 4.639 19.505 34.912 1.00 77.62 197 PHE A N 1
ATOM 1659 C CA . PHE A 1 197 ? 4.457 20.734 34.138 1.00 77.62 197 PHE A CA 1
ATOM 1660 C C . PHE A 1 197 ? 5.026 21.953 34.858 1.00 77.62 197 PHE A C 1
ATOM 1662 O O . PHE A 1 197 ? 4.722 22.258 36.012 1.00 77.62 197 PHE A O 1
ATOM 1669 N N . ILE A 1 198 ? 5.812 22.744 34.135 1.00 77.19 198 ILE A N 1
ATOM 1670 C CA . ILE A 1 198 ? 6.441 23.942 34.679 1.00 77.19 198 ILE A CA 1
ATOM 1671 C C . ILE A 1 198 ? 5.619 25.181 34.323 1.00 77.19 198 ILE A C 1
ATOM 1673 O O . ILE A 1 198 ? 5.325 25.435 33.159 1.00 77.19 198 ILE A O 1
ATOM 1677 N N . ASN A 1 199 ? 5.339 26.026 35.324 1.00 76.88 199 ASN A N 1
ATOM 1678 C CA . ASN A 1 199 ? 4.576 27.278 35.173 1.00 76.88 199 ASN A CA 1
ATOM 1679 C C . ASN A 1 199 ? 3.147 27.107 34.640 1.00 76.88 199 ASN A C 1
ATOM 1681 O O . ASN A 1 199 ? 2.569 28.080 34.168 1.00 76.88 199 ASN A O 1
ATOM 1685 N N . ILE A 1 200 ? 2.556 25.920 34.759 1.00 82.19 200 ILE A N 1
ATOM 1686 C CA . ILE A 1 200 ? 1.208 25.700 34.248 1.00 82.19 200 ILE A CA 1
ATOM 1687 C C . ILE A 1 200 ? 0.193 26.690 34.830 1.00 82.19 200 ILE A C 1
ATOM 1689 O O . ILE A 1 200 ? 0.158 26.954 36.039 1.00 82.19 200 ILE A O 1
ATOM 1693 N N . SER A 1 201 ? -0.642 27.247 33.969 1.00 84.44 201 SER A N 1
ATOM 1694 C CA . SER A 1 201 ? -1.765 28.098 34.328 1.00 84.44 201 SER A CA 1
ATOM 1695 C C . SER A 1 201 ? -2.949 27.827 33.418 1.00 84.44 201 SER A C 1
ATOM 1697 O O . SER A 1 201 ? -2.813 27.300 32.320 1.00 84.44 201 SER A O 1
ATOM 1699 N N . LEU A 1 202 ? -4.137 28.185 33.896 1.00 85.56 202 LEU A N 1
ATOM 1700 C CA . LEU A 1 202 ? -5.318 28.204 33.053 1.00 85.56 202 LEU A CA 1
ATOM 1701 C C . LEU A 1 202 ? -5.202 29.383 32.085 1.00 85.56 202 LEU A C 1
ATOM 1703 O O . LEU A 1 202 ? -5.120 30.529 32.535 1.00 85.56 202 LEU A O 1
ATOM 1707 N N . TYR A 1 203 ? -5.204 29.098 30.787 1.00 83.50 203 TYR A N 1
ATOM 1708 C CA . TYR A 1 203 ? -5.159 30.118 29.749 1.00 83.50 203 TYR A CA 1
ATOM 1709 C C . TYR A 1 203 ? -6.562 30.660 29.480 1.00 83.50 203 TYR A C 1
ATOM 1711 O O . TYR A 1 203 ? -6.827 31.840 29.720 1.00 83.50 203 TYR A O 1
ATOM 1719 N N . LYS A 1 204 ? -7.477 29.796 29.023 1.00 83.69 204 LYS A N 1
ATOM 1720 C CA . LYS A 1 204 ? -8.864 30.154 28.695 1.00 83.69 204 LYS A CA 1
ATOM 1721 C C . LYS A 1 204 ? -9.800 28.971 28.910 1.00 83.69 204 LYS A C 1
ATOM 1723 O O . LYS A 1 204 ? -9.395 27.821 28.799 1.00 83.69 204 LYS A O 1
ATOM 1728 N N . VAL A 1 205 ? -11.064 29.280 29.175 1.00 84.12 205 VAL A N 1
ATOM 1729 C CA . VAL A 1 205 ? -12.168 28.321 29.122 1.00 84.12 205 VAL A CA 1
ATOM 1730 C C . VAL A 1 205 ? -13.230 28.909 28.208 1.00 84.12 205 VAL A C 1
ATOM 1732 O O . VAL A 1 205 ? -13.617 30.065 28.389 1.00 84.12 205 VAL A O 1
ATOM 1735 N N . ILE A 1 206 ? -13.653 28.151 27.205 1.00 80.38 206 ILE A N 1
ATOM 1736 C CA . ILE A 1 206 ? -14.573 28.614 26.167 1.00 80.38 206 ILE A CA 1
ATOM 1737 C C . ILE A 1 206 ? -15.782 27.687 26.161 1.00 80.38 206 ILE A C 1
ATOM 1739 O O . ILE A 1 206 ? -15.634 26.494 25.927 1.00 80.38 206 ILE A O 1
ATOM 1743 N N . GLY A 1 207 ? -16.962 28.236 26.437 1.00 78.75 207 GLY A N 1
ATOM 1744 C CA . GLY A 1 207 ? -18.238 27.544 26.300 1.00 78.75 207 GLY A CA 1
ATOM 1745 C C . GLY A 1 207 ? -18.830 27.774 24.913 1.00 78.75 207 GLY A C 1
ATOM 1746 O O . GLY A 1 207 ? -18.921 28.913 24.453 1.00 78.75 207 GLY A O 1
ATOM 1747 N N . LEU A 1 208 ? -19.243 26.700 24.252 1.00 77.62 208 LEU A N 1
ATOM 1748 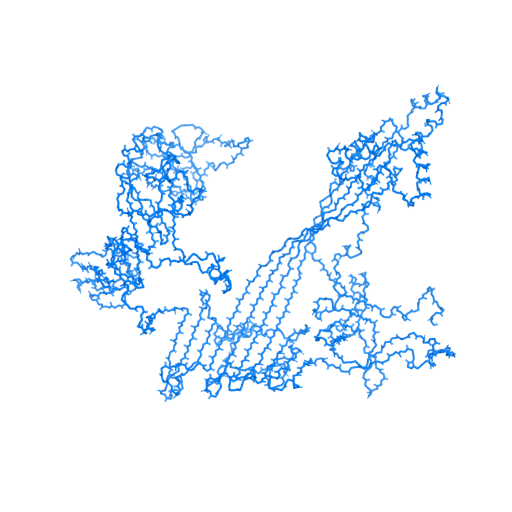C CA . LEU A 1 208 ? -19.933 26.706 22.972 1.00 77.62 208 LEU A CA 1
ATOM 1749 C C . LEU A 1 208 ? -21.420 26.437 23.201 1.00 77.62 208 LEU A C 1
ATOM 1751 O O . LEU A 1 208 ? -21.811 25.405 23.736 1.00 77.62 208 LEU A O 1
ATOM 1755 N N . THR A 1 209 ? -22.257 27.383 22.798 1.00 75.31 209 THR A N 1
ATOM 1756 C CA . THR A 1 209 ? -23.719 27.252 22.847 1.00 75.31 209 THR A CA 1
ATOM 1757 C C . THR A 1 209 ? -24.239 26.371 21.701 1.00 75.31 209 THR A C 1
ATOM 1759 O O . THR A 1 209 ? -23.590 26.305 20.653 1.00 75.31 209 THR A O 1
ATOM 1762 N N . PRO A 1 210 ? -25.464 25.818 21.804 1.00 67.19 210 PRO A N 1
ATOM 1763 C CA . PRO A 1 210 ? -26.097 25.046 20.724 1.00 67.19 210 PRO A CA 1
ATOM 1764 C C . PRO A 1 210 ? -26.251 25.778 19.386 1.00 67.19 210 PRO A C 1
ATOM 1766 O O . PRO A 1 210 ? -26.520 25.175 18.350 1.00 67.19 210 PRO A O 1
ATOM 1769 N N . THR A 1 211 ? -26.126 27.106 19.388 1.00 67.38 211 THR A N 1
ATOM 1770 C CA . THR A 1 211 ? -26.162 27.938 18.178 1.00 67.38 211 THR A CA 1
ATOM 1771 C C . THR A 1 211 ? -24.770 28.272 17.636 1.00 67.38 211 THR A C 1
ATOM 1773 O O . THR A 1 211 ? -24.647 29.217 16.861 1.00 67.38 211 THR A O 1
ATOM 1776 N N . PHE A 1 212 ? -23.729 27.549 18.064 1.00 61.25 212 PHE A N 1
ATOM 1777 C CA . PHE A 1 212 ? -22.315 27.805 17.753 1.00 61.25 212 PHE A CA 1
ATOM 1778 C C . PHE A 1 212 ? -21.803 29.181 18.213 1.00 61.25 212 PHE A C 1
ATOM 1780 O O . PHE A 1 212 ? -20.790 29.682 17.732 1.00 61.25 212 PHE A O 1
ATOM 1787 N N . GLY A 1 213 ? -22.501 29.822 19.152 1.00 61.38 213 GLY A N 1
ATOM 1788 C CA . GLY A 1 213 ? -22.009 31.033 19.805 1.00 61.38 213 GLY A CA 1
ATOM 1789 C C . GLY A 1 213 ? -20.995 30.672 20.886 1.00 61.38 213 GLY A C 1
ATOM 1790 O O . GLY A 1 213 ? -21.256 29.756 21.661 1.00 61.38 213 GLY A O 1
ATOM 1791 N N . THR A 1 214 ? -19.878 31.392 20.956 1.00 75.25 214 THR A N 1
ATOM 1792 C CA . THR A 1 214 ? -18.815 31.172 21.947 1.00 75.25 214 THR A CA 1
ATOM 1793 C C . THR A 1 214 ? -18.890 32.183 23.090 1.00 75.25 214 THR A C 1
ATOM 1795 O O . THR A 1 214 ? -19.015 33.385 22.840 1.00 75.25 214 THR A O 1
ATOM 1798 N N . GLU A 1 215 ? -18.709 31.731 24.327 1.00 80.25 215 GLU A N 1
ATOM 1799 C CA . GLU A 1 215 ? -18.566 32.577 25.514 1.00 80.25 215 GLU A CA 1
ATOM 1800 C C . GLU A 1 215 ? -17.292 32.216 26.289 1.00 80.25 215 GLU A C 1
ATOM 1802 O O . GLU A 1 215 ? -16.992 31.046 26.506 1.00 80.25 215 GLU A O 1
ATOM 1807 N N . ILE A 1 216 ? -16.518 33.220 26.711 1.00 82.56 216 ILE A N 1
ATOM 1808 C CA . ILE A 1 216 ? -15.295 32.998 27.494 1.00 82.56 216 ILE A CA 1
ATOM 1809 C C . ILE A 1 216 ? -15.652 32.970 28.983 1.00 82.56 216 ILE A C 1
ATOM 1811 O O . ILE A 1 216 ? -15.988 34.002 29.573 1.00 82.56 216 ILE A O 1
ATOM 1815 N N . LEU A 1 217 ? -15.508 31.804 29.608 1.00 81.00 217 LEU A N 1
ATOM 1816 C CA . LEU A 1 217 ? -15.791 31.596 31.025 1.00 81.00 217 LEU A CA 1
ATOM 1817 C C . LEU A 1 217 ? -14.588 32.048 31.860 1.00 81.00 217 LEU A C 1
ATOM 1819 O O . LEU A 1 217 ? -13.502 31.472 31.806 1.00 81.00 217 LEU A O 1
ATOM 1823 N N . THR A 1 218 ? -14.766 33.112 32.641 1.00 81.25 218 THR A N 1
ATOM 1824 C CA . THR A 1 218 ? -13.722 33.699 33.498 1.00 81.25 218 THR A CA 1
ATOM 1825 C C . THR A 1 218 ? -14.270 34.000 34.884 1.00 81.25 218 THR A C 1
ATOM 1827 O O . THR A 1 218 ? -15.476 34.098 35.072 1.00 81.25 218 THR A O 1
ATOM 1830 N N . ASN A 1 219 ? -13.378 34.174 35.864 1.00 82.50 219 ASN A N 1
ATOM 1831 C CA . ASN A 1 219 ? -13.765 34.618 37.203 1.00 82.50 219 ASN A CA 1
ATOM 1832 C C . ASN A 1 219 ? -14.406 36.016 37.144 1.00 82.50 219 ASN A C 1
ATOM 1834 O O . ASN A 1 219 ? -13.699 37.017 36.994 1.00 82.50 219 ASN A O 1
ATOM 1838 N N . ASN A 1 220 ? -15.730 36.083 37.270 1.00 81.19 220 ASN A N 1
ATOM 1839 C CA . ASN A 1 220 ? -16.522 37.310 37.215 1.00 81.19 220 ASN A CA 1
ATOM 1840 C C . ASN A 1 220 ? -17.764 37.201 38.132 1.00 81.19 220 ASN A C 1
ATOM 1842 O O . ASN A 1 220 ? -17.776 36.404 39.070 1.00 81.19 220 ASN A O 1
ATOM 1846 N N . ASP A 1 221 ? -18.773 38.051 37.921 1.00 79.81 221 ASP A N 1
ATOM 1847 C CA . ASP A 1 221 ? -20.002 38.040 38.729 1.00 79.81 221 ASP A CA 1
ATOM 1848 C C . ASP A 1 221 ? -20.920 36.837 38.415 1.00 79.81 221 ASP A C 1
ATOM 1850 O O . ASP A 1 221 ? -21.760 36.487 39.246 1.00 79.81 221 ASP A O 1
ATOM 1854 N N . ASP A 1 222 ? -20.745 36.201 37.252 1.00 78.69 222 ASP A N 1
ATOM 1855 C CA . ASP A 1 222 ? -21.560 35.090 36.752 1.00 78.69 222 ASP A CA 1
ATOM 1856 C C . ASP A 1 222 ? -20.865 33.724 36.920 1.00 78.69 222 ASP A C 1
ATOM 1858 O O . ASP A 1 222 ? -21.534 32.745 37.225 1.00 78.69 222 ASP A O 1
ATOM 1862 N N . PHE A 1 223 ? -19.532 33.641 36.828 1.00 84.06 223 PHE A N 1
ATOM 1863 C CA . PHE A 1 223 ? -18.779 32.385 36.903 1.00 84.06 223 PHE A CA 1
ATOM 1864 C C . PHE A 1 223 ? -17.568 32.457 37.841 1.00 84.06 223 PHE A C 1
ATOM 1866 O O . PHE A 1 223 ? -16.895 33.478 37.982 1.00 84.06 223 PHE A O 1
ATOM 1873 N N . THR A 1 224 ? -17.241 31.320 38.453 1.00 89.88 224 THR A N 1
ATOM 1874 C CA . THR A 1 224 ? -15.958 31.055 39.114 1.00 89.88 224 THR A CA 1
ATOM 1875 C C . THR A 1 224 ? -15.280 29.864 38.451 1.00 89.88 224 THR A C 1
ATOM 1877 O O . THR A 1 224 ? -15.880 28.802 38.336 1.00 89.88 224 THR A O 1
ATOM 1880 N N . VAL A 1 225 ? -14.021 30.022 38.053 1.00 88.75 225 VAL A N 1
ATOM 1881 C CA . VAL A 1 225 ? -13.209 29.005 37.383 1.00 88.75 225 VAL A CA 1
ATOM 1882 C C . VAL A 1 225 ? -11.906 28.809 38.158 1.00 88.75 225 VAL A C 1
ATOM 1884 O O . VAL A 1 225 ? -11.141 29.759 38.363 1.00 88.75 225 VAL A O 1
ATOM 1887 N N . VAL A 1 226 ? -11.659 27.579 38.613 1.00 92.00 226 VAL A N 1
ATOM 1888 C CA . VAL A 1 226 ? -10.523 27.219 39.476 1.00 92.00 226 VAL A CA 1
ATOM 1889 C C . VAL A 1 226 ? -9.816 25.986 38.928 1.00 92.00 226 VAL A C 1
ATOM 1891 O O . VAL A 1 226 ? -10.416 24.921 38.845 1.00 92.00 226 VAL A O 1
ATOM 1894 N N . LEU A 1 227 ? -8.529 26.127 38.607 1.00 90.50 227 LEU A N 1
ATOM 1895 C CA . LEU A 1 227 ? -7.640 25.018 38.261 1.00 90.50 227 LEU A CA 1
ATOM 1896 C C . LEU A 1 227 ? -6.912 24.525 39.522 1.00 90.50 227 LEU A C 1
ATOM 1898 O O . LEU A 1 227 ? -6.124 25.267 40.114 1.00 90.50 227 LEU A O 1
ATOM 1902 N N . ASP A 1 228 ? -7.166 23.282 39.918 1.00 92.25 228 ASP A N 1
ATOM 1903 C CA . ASP A 1 228 ? -6.453 22.561 40.969 1.00 92.25 228 ASP A CA 1
ATOM 1904 C C . ASP A 1 228 ? -5.364 21.672 40.356 1.00 92.25 228 ASP A C 1
ATOM 1906 O O . ASP A 1 228 ? -5.633 20.633 39.754 1.00 92.25 228 ASP A O 1
ATOM 1910 N N . LYS A 1 229 ? -4.113 22.103 40.529 1.00 88.62 229 LYS A N 1
ATOM 1911 C CA . LYS A 1 229 ? -2.929 21.442 39.967 1.00 88.62 229 LYS A CA 1
ATOM 1912 C C . LYS A 1 229 ? -2.578 20.132 40.668 1.00 88.62 229 LYS A C 1
ATOM 1914 O O . LYS A 1 229 ? -1.986 19.269 40.042 1.00 88.62 229 LYS A O 1
ATOM 1919 N N . ALA A 1 230 ? -2.942 19.984 41.943 1.00 87.19 230 ALA A N 1
ATOM 1920 C CA . ALA A 1 230 ? -2.604 18.794 42.724 1.00 87.19 230 ALA A CA 1
ATOM 1921 C C . ALA A 1 230 ? -3.491 17.595 42.359 1.00 87.19 230 ALA A C 1
ATOM 1923 O O . ALA A 1 230 ? -3.141 16.450 42.625 1.00 87.19 230 ALA A O 1
ATOM 1924 N N . THR A 1 231 ? -4.673 17.863 41.799 1.00 89.69 231 THR A N 1
ATOM 1925 C CA . THR A 1 231 ? -5.656 16.837 41.431 1.00 89.69 231 THR A CA 1
ATOM 1926 C C . THR A 1 231 ? -5.957 16.798 39.935 1.00 89.69 231 THR A C 1
ATOM 1928 O O . THR A 1 231 ? -6.841 16.046 39.538 1.00 89.69 231 THR A O 1
ATOM 1931 N N . ASN A 1 232 ? -5.248 17.595 39.125 1.00 91.75 232 ASN A N 1
ATOM 1932 C CA . ASN A 1 232 ? -5.482 17.779 37.689 1.00 91.75 232 ASN A CA 1
ATOM 1933 C C . ASN A 1 232 ? -6.936 18.170 37.355 1.00 91.75 232 ASN A C 1
ATOM 1935 O O . ASN A 1 232 ? -7.486 17.732 36.347 1.00 91.75 232 ASN A O 1
ATOM 1939 N N . LYS A 1 233 ? -7.596 18.973 38.205 1.00 92.94 233 LYS A N 1
ATOM 1940 C CA . LYS A 1 233 ? -9.030 19.291 38.067 1.00 92.94 233 LYS A CA 1
ATOM 1941 C C . LYS A 1 233 ? -9.300 20.749 37.748 1.00 92.94 233 LYS A C 1
ATOM 1943 O O . LYS A 1 233 ? -8.760 21.646 38.387 1.00 92.94 233 LYS A O 1
ATOM 1948 N N . LEU A 1 234 ? -10.228 20.998 36.832 1.00 92.00 234 LEU A N 1
ATOM 1949 C CA . LEU A 1 234 ? -10.844 22.300 36.606 1.00 92.00 234 LEU A CA 1
ATOM 1950 C C . LEU A 1 234 ? -12.253 22.306 37.196 1.00 92.00 234 LEU A C 1
ATOM 1952 O O . LEU A 1 234 ? -13.091 21.492 36.829 1.00 92.00 234 LEU A O 1
ATOM 1956 N N . THR A 1 235 ? -12.539 23.251 38.085 1.00 91.38 235 THR A N 1
ATOM 1957 C CA . THR A 1 235 ? -13.887 23.483 38.614 1.00 91.38 235 THR A CA 1
ATOM 1958 C C . THR A 1 235 ? -14.458 24.767 38.034 1.00 91.38 235 THR A C 1
ATOM 1960 O O . THR A 1 235 ? -13.886 25.839 38.235 1.00 91.38 235 THR A O 1
ATOM 1963 N N . ILE A 1 236 ? -15.606 24.667 37.371 1.00 88.81 236 ILE A N 1
ATOM 1964 C CA . ILE A 1 236 ? -16.403 25.792 36.876 1.00 88.81 236 ILE A CA 1
ATOM 1965 C C . ILE A 1 236 ? -17.660 25.858 37.738 1.00 88.81 236 ILE A C 1
ATOM 1967 O O . ILE A 1 236 ? -18.317 24.848 37.959 1.00 88.81 236 ILE A O 1
ATOM 1971 N N . THR A 1 237 ? -17.982 27.020 38.291 1.00 88.38 237 THR A N 1
ATOM 1972 C CA . THR A 1 237 ? -19.172 27.236 39.121 1.00 88.38 237 THR A CA 1
ATOM 1973 C C . THR A 1 237 ? -19.935 28.442 38.606 1.00 88.38 237 THR A C 1
ATOM 1975 O O . THR A 1 237 ? -19.391 29.542 38.582 1.00 88.38 237 THR A O 1
ATOM 1978 N N . ASP A 1 238 ? -21.189 28.234 38.230 1.00 84.19 238 ASP A N 1
ATOM 1979 C CA . ASP A 1 238 ? -22.142 29.290 37.924 1.00 84.19 238 ASP A CA 1
ATOM 1980 C C . ASP A 1 238 ? -22.648 29.917 39.235 1.00 84.19 238 ASP A C 1
ATOM 1982 O O . ASP A 1 238 ? -23.166 29.244 40.134 1.00 84.19 238 ASP A O 1
ATOM 1986 N N . LEU A 1 239 ? -22.434 31.222 39.378 1.00 82.94 239 LEU A N 1
ATOM 1987 C CA . LEU A 1 239 ? -22.817 32.020 40.540 1.00 82.94 239 LEU A CA 1
ATOM 1988 C C . LEU A 1 239 ? -24.212 32.646 40.391 1.00 82.94 239 LEU A C 1
ATOM 1990 O O . LEU A 1 239 ? -24.756 33.168 41.373 1.00 82.94 239 LEU A O 1
ATOM 1994 N N . ASN A 1 240 ? -24.806 32.591 39.198 1.00 75.00 240 ASN A N 1
ATOM 1995 C CA . ASN A 1 240 ? -26.024 33.290 38.832 1.00 75.00 240 ASN A CA 1
ATOM 1996 C C . ASN A 1 240 ? -27.094 32.335 38.287 1.00 75.00 240 ASN A C 1
ATOM 1998 O O . ASN A 1 240 ? -27.469 32.383 37.127 1.00 75.00 240 ASN A O 1
ATOM 2002 N N . ALA A 1 241 ? -27.752 31.599 39.183 1.00 65.62 241 ALA A N 1
ATOM 2003 C CA . ALA A 1 241 ? -28.843 30.670 38.851 1.00 65.62 241 ALA A CA 1
ATOM 2004 C C . ALA A 1 241 ? -30.092 31.283 38.151 1.00 65.62 241 ALA A C 1
ATOM 2006 O O . ALA A 1 241 ? -31.130 30.626 38.055 1.00 65.62 241 ALA A O 1
ATOM 2007 N N . SER A 1 242 ? -30.064 32.559 37.747 1.00 66.38 242 SER A N 1
ATOM 2008 C CA . SER A 1 242 ? -31.153 33.254 37.054 1.00 66.38 242 SER A CA 1
ATOM 2009 C C . SER A 1 242 ? -30.923 33.501 35.555 1.00 66.38 242 SER A C 1
ATOM 2011 O O . SER A 1 242 ? -31.874 33.924 34.892 1.00 66.38 242 SER A O 1
ATOM 2013 N N . ASN A 1 243 ? -29.727 33.228 35.015 1.00 66.94 243 ASN A N 1
ATOM 2014 C CA . ASN A 1 243 ? -29.399 33.360 33.582 1.00 66.94 243 ASN A CA 1
ATOM 2015 C C . ASN A 1 243 ? -29.305 32.004 32.830 1.00 66.94 243 ASN A C 1
ATOM 2017 O O . ASN A 1 243 ? -29.329 32.003 31.603 1.00 66.94 243 ASN A O 1
ATOM 2021 N N . GLY A 1 244 ? -29.287 30.884 33.553 1.00 61.19 244 GLY A N 1
ATOM 2022 C CA . GLY A 1 244 ? -29.030 29.520 33.074 1.00 61.19 244 GLY A CA 1
ATOM 2023 C C . GLY A 1 244 ? -28.320 28.743 34.192 1.00 61.19 244 GLY A C 1
ATOM 2024 O O . GLY A 1 244 ? -28.096 29.323 35.252 1.00 61.19 244 GLY A O 1
ATOM 2025 N N . LEU A 1 245 ? -28.041 27.448 34.024 1.00 74.00 245 LEU A N 1
ATOM 2026 C CA . LEU A 1 245 ? -26.892 26.815 34.693 1.00 74.00 245 LEU A CA 1
ATOM 2027 C C . LEU A 1 245 ? -25.837 26.531 33.607 1.00 74.00 245 LEU A C 1
ATOM 2029 O O . LEU A 1 245 ? -25.937 27.042 32.494 1.00 74.00 245 LEU A O 1
ATOM 2033 N N . LEU A 1 246 ? -24.826 25.703 33.871 1.00 75.38 246 LEU A N 1
ATOM 2034 C CA . LEU A 1 246 ? -23.805 25.396 32.859 1.00 75.38 246 LEU A CA 1
ATOM 2035 C C . LEU A 1 246 ? -24.350 24.607 31.646 1.00 75.38 246 LEU A C 1
ATOM 2037 O O . LEU A 1 246 ? -23.653 24.497 30.644 1.00 75.38 246 LEU A O 1
ATOM 2041 N N . ASP A 1 247 ? -25.608 24.151 31.694 1.00 73.19 247 ASP A N 1
ATOM 2042 C CA . ASP A 1 247 ? -26.336 23.466 30.614 1.00 73.19 247 ASP A CA 1
ATOM 2043 C C . ASP A 1 247 ? -26.725 24.373 29.431 1.00 73.19 247 ASP A C 1
ATOM 2045 O O . ASP A 1 247 ? -27.357 23.916 28.479 1.00 73.19 247 ASP A O 1
ATOM 2049 N N . THR A 1 248 ? -26.365 25.661 29.463 1.00 76.94 248 THR A N 1
ATOM 2050 C CA . THR A 1 248 ? -26.497 26.536 28.283 1.00 76.94 248 THR A CA 1
ATOM 2051 C C . THR A 1 248 ? -25.413 26.296 27.226 1.00 76.94 248 THR A C 1
ATOM 2053 O O . THR A 1 248 ? -25.579 26.724 26.079 1.00 76.94 248 THR A O 1
ATOM 2056 N N . PHE A 1 249 ? -24.322 25.625 27.607 1.00 80.12 249 PHE A N 1
ATOM 2057 C CA . PHE A 1 249 ? -23.216 25.259 26.729 1.00 80.12 249 PHE A CA 1
ATOM 2058 C C . PHE A 1 249 ? -23.321 23.776 26.376 1.00 80.12 249 PHE A C 1
ATOM 2060 O O . PHE A 1 249 ? -23.406 22.940 27.271 1.00 80.12 249 PHE A O 1
ATOM 2067 N N . ASP A 1 250 ? -23.277 23.448 25.087 1.00 76.69 250 ASP A N 1
ATOM 2068 C CA . ASP A 1 250 ? -23.172 22.058 24.641 1.00 76.69 250 ASP A CA 1
ATOM 2069 C C . ASP A 1 250 ? -21.759 21.537 24.909 1.00 76.69 250 ASP A C 1
ATOM 2071 O O . ASP A 1 250 ? -21.583 20.426 25.395 1.00 76.69 250 ASP A O 1
ATOM 2075 N N . GLN A 1 251 ? -20.738 22.361 24.674 1.00 82.00 251 GLN A N 1
ATOM 2076 C CA . GLN A 1 251 ? -19.339 21.976 24.830 1.00 82.00 251 GLN A CA 1
ATOM 2077 C C . GLN A 1 251 ? -18.571 23.046 25.598 1.00 82.00 251 GLN A C 1
ATOM 2079 O O . GLN A 1 251 ? -18.817 24.239 25.429 1.00 82.00 251 GLN A O 1
ATOM 2084 N N . ILE A 1 252 ? -17.623 22.635 26.43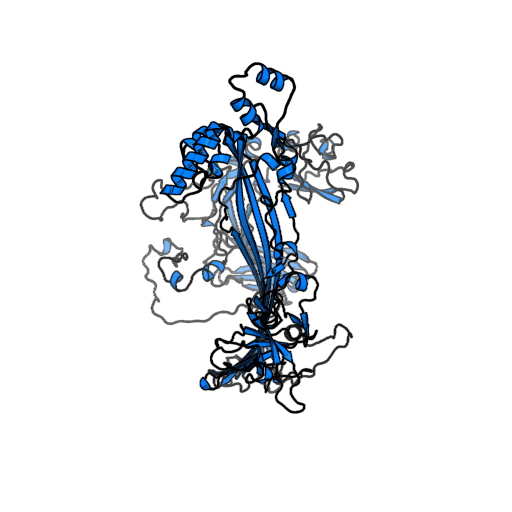1 1.00 81.56 252 ILE A N 1
ATOM 2085 C CA . ILE A 1 252 ? -16.654 23.529 27.054 1.00 81.56 252 ILE A CA 1
ATOM 2086 C C . ILE A 1 252 ? -15.252 23.037 26.701 1.00 81.56 252 ILE A C 1
ATOM 2088 O O . ILE A 1 252 ? -14.908 21.889 26.960 1.00 81.56 252 ILE A O 1
ATOM 2092 N N . MET A 1 253 ? -14.435 23.930 26.149 1.00 85.31 253 MET A N 1
ATOM 2093 C CA . MET A 1 253 ? -13.006 23.720 25.941 1.00 85.31 253 MET A CA 1
ATOM 2094 C C . MET A 1 253 ? -12.223 24.380 27.075 1.00 85.31 253 MET A C 1
ATOM 2096 O O . MET A 1 253 ? -12.375 25.578 27.332 1.00 85.31 253 MET A O 1
ATOM 2100 N N . ALA A 1 254 ? -11.358 23.617 27.735 1.00 85.50 254 ALA A N 1
ATOM 2101 C CA . ALA A 1 254 ? -10.441 24.103 28.755 1.00 85.50 254 ALA A CA 1
ATOM 2102 C C . ALA A 1 254 ? -9.009 24.092 28.223 1.00 85.50 254 ALA A C 1
ATOM 2104 O O . ALA A 1 254 ? -8.465 23.036 27.926 1.00 85.50 254 ALA A O 1
ATOM 2105 N N . ILE A 1 255 ? -8.386 25.267 28.152 1.00 83.81 255 ILE A N 1
ATOM 2106 C CA . ILE A 1 255 ? -7.028 25.451 27.641 1.00 83.81 255 ILE A CA 1
ATOM 2107 C C . ILE A 1 255 ? -6.110 25.817 28.805 1.00 83.81 255 ILE A C 1
ATOM 2109 O O . ILE A 1 255 ? -6.318 26.830 29.485 1.00 83.81 255 ILE A O 1
ATOM 2113 N N . VAL A 1 256 ? -5.062 25.027 29.012 1.00 84.94 256 VAL A N 1
ATOM 2114 C CA . VAL A 1 256 ? -3.952 25.338 29.914 1.00 84.94 256 VAL A CA 1
ATOM 2115 C C . VAL A 1 256 ? -2.719 25.710 29.104 1.00 84.94 256 VAL A C 1
ATOM 2117 O O . VAL A 1 256 ? -2.494 25.201 28.009 1.00 84.94 256 VAL A O 1
ATOM 2120 N N . ASN A 1 257 ? -1.913 26.610 29.653 1.00 81.50 257 ASN A N 1
ATOM 2121 C CA . ASN A 1 257 ? -0.628 26.981 29.088 1.00 81.50 257 ASN A CA 1
ATOM 2122 C C . ASN A 1 257 ? 0.486 26.765 30.107 1.00 81.50 257 ASN A C 1
ATOM 2124 O O . ASN A 1 257 ? 0.289 26.929 31.312 1.00 81.50 257 ASN A O 1
ATOM 2128 N N . PHE A 1 258 ? 1.663 26.394 29.628 1.00 80.62 258 PHE A N 1
ATOM 2129 C CA . PHE A 1 258 ? 2.819 26.089 30.461 1.00 80.62 258 PHE A CA 1
ATOM 2130 C C . PHE A 1 258 ? 4.112 26.406 29.717 1.00 80.62 258 PHE A C 1
ATOM 2132 O O . PHE A 1 258 ? 4.143 26.584 28.502 1.00 80.62 258 PHE A O 1
ATOM 2139 N N . SER A 1 259 ? 5.200 26.510 30.477 1.00 69.06 259 SER A N 1
ATOM 2140 C CA . SER A 1 259 ? 6.523 26.778 29.916 1.00 69.06 259 SER A CA 1
ATOM 2141 C C . SER A 1 259 ? 7.274 25.510 29.531 1.00 69.06 259 SER A C 1
ATOM 2143 O O . SER A 1 259 ? 8.266 25.639 28.844 1.00 69.06 259 SER A O 1
ATOM 2145 N N . TYR A 1 260 ? 6.905 24.335 30.045 1.00 70.00 260 TYR A N 1
ATOM 2146 C CA . TYR A 1 260 ? 7.493 23.036 29.689 1.00 70.00 260 TYR A CA 1
ATOM 2147 C C . TYR A 1 260 ? 6.585 21.922 30.212 1.00 70.00 260 TYR A C 1
ATOM 2149 O O . TYR A 1 260 ? 6.148 22.004 31.365 1.00 70.00 260 TYR A O 1
ATOM 2157 N N . GLY A 1 261 ? 6.324 20.910 29.390 1.00 69.25 261 GLY A N 1
ATOM 2158 C CA . GLY A 1 261 ? 5.540 19.738 29.763 1.00 69.25 261 GLY A CA 1
ATOM 2159 C C . GLY A 1 261 ? 5.834 18.550 28.840 1.00 69.25 261 GLY A C 1
ATOM 2160 O O . GLY A 1 261 ? 6.365 18.745 27.749 1.00 69.25 261 GLY A O 1
ATOM 2161 N N . PRO A 1 262 ? 5.531 17.320 29.282 1.00 72.81 262 PRO A N 1
ATOM 2162 C CA . PRO A 1 262 ? 5.747 16.100 28.499 1.00 72.81 262 PRO A CA 1
ATOM 2163 C C . PRO A 1 262 ? 4.772 15.946 27.323 1.00 72.81 262 PRO A C 1
ATOM 2165 O O . PRO A 1 262 ? 5.092 15.235 26.376 1.00 72.81 262 PRO A O 1
ATOM 2168 N N . ILE A 1 263 ? 3.614 16.609 27.383 1.00 84.50 263 ILE A N 1
ATOM 2169 C CA . ILE A 1 263 ? 2.596 16.610 26.330 1.00 84.50 263 ILE A CA 1
ATOM 2170 C C . ILE A 1 263 ? 2.184 18.041 25.995 1.00 84.50 263 ILE A C 1
ATOM 2172 O O . ILE A 1 263 ? 2.148 18.900 26.879 1.00 84.50 263 ILE A O 1
ATOM 2176 N N . SER A 1 264 ? 1.873 18.303 24.729 1.00 81.12 264 SER A N 1
ATOM 2177 C CA . SER A 1 264 ? 1.345 19.585 24.246 1.00 81.12 264 SER A CA 1
ATOM 2178 C C . SER A 1 264 ? 0.551 19.373 22.959 1.00 81.12 264 SER A C 1
ATOM 2180 O O . SER A 1 264 ? 0.838 18.450 22.207 1.00 81.12 264 SER A O 1
ATOM 2182 N N . ARG A 1 265 ? -0.455 20.213 22.704 1.00 82.31 265 ARG A N 1
ATOM 2183 C CA . ARG A 1 265 ? -1.214 20.213 21.441 1.00 82.31 265 ARG A CA 1
ATOM 2184 C C . ARG A 1 265 ? -0.612 21.174 20.421 1.00 82.31 265 ARG A C 1
ATOM 2186 O O . ARG A 1 265 ? -0.558 20.859 19.246 1.00 82.31 265 ARG A O 1
ATOM 2193 N N . TYR A 1 266 ? -0.145 22.333 20.881 1.00 84.44 266 TYR A N 1
ATOM 2194 C CA . TYR A 1 266 ? 0.529 23.317 20.037 1.00 84.44 266 TYR A CA 1
ATOM 2195 C C . TYR A 1 266 ? 1.496 24.182 20.852 1.00 84.44 266 TYR A C 1
ATOM 2197 O O . TYR A 1 266 ? 1.439 24.232 22.089 1.00 84.44 266 TYR A O 1
ATOM 2205 N N . THR A 1 267 ? 2.401 24.869 20.154 1.00 84.06 267 THR A N 1
ATOM 2206 C CA . THR A 1 267 ? 3.438 25.719 20.752 1.00 84.06 267 THR A CA 1
ATOM 2207 C C . THR A 1 267 ? 3.461 27.098 20.093 1.00 84.06 267 THR A C 1
ATOM 2209 O O . THR A 1 267 ? 3.407 27.212 18.874 1.00 84.06 267 THR A O 1
ATOM 2212 N N . GLU A 1 268 ? 3.583 28.153 20.895 1.00 84.81 268 GLU A N 1
ATOM 2213 C CA . GLU A 1 268 ? 3.771 29.529 20.431 1.00 84.81 268 GLU A CA 1
ATOM 2214 C C . GLU A 1 268 ? 5.136 30.063 20.866 1.00 84.81 268 GLU A C 1
ATOM 2216 O O . GLU A 1 268 ? 5.548 29.896 22.019 1.00 84.81 268 GLU A O 1
ATOM 2221 N N . ILE A 1 269 ? 5.819 30.758 19.959 1.00 85.19 269 ILE A N 1
ATOM 2222 C CA . ILE A 1 269 ? 7.100 31.417 20.218 1.00 85.19 269 ILE A CA 1
ATOM 2223 C C . ILE A 1 269 ? 6.920 32.928 20.095 1.00 85.19 269 ILE A C 1
ATOM 2225 O O . ILE A 1 269 ? 6.611 33.445 19.026 1.00 85.19 269 ILE A O 1
ATOM 2229 N N . TYR A 1 270 ? 7.155 33.643 21.188 1.00 83.94 270 TYR A N 1
ATOM 2230 C CA . TYR A 1 270 ? 7.034 35.092 21.281 1.00 83.94 270 TYR A CA 1
ATOM 2231 C C . TYR A 1 270 ? 8.408 35.748 21.180 1.00 83.94 270 TYR A C 1
ATOM 2233 O O . TYR A 1 270 ? 9.274 35.525 22.026 1.00 83.94 270 TYR A O 1
ATOM 2241 N N . MET A 1 271 ? 8.615 36.605 20.182 1.00 84.62 271 MET A N 1
ATOM 2242 C CA . MET A 1 271 ? 9.849 37.385 20.072 1.00 84.62 271 MET A CA 1
ATOM 2243 C C . MET A 1 271 ? 9.835 38.534 21.089 1.00 84.62 271 MET A C 1
ATOM 2245 O O . MET A 1 271 ? 8.851 39.262 21.218 1.00 84.62 271 MET A O 1
ATOM 2249 N N . LYS A 1 272 ? 10.935 38.732 21.819 1.00 84.12 272 LYS A N 1
ATOM 2250 C CA . LYS A 1 272 ? 11.059 39.815 22.809 1.00 84.12 272 LYS A CA 1
ATOM 2251 C C . LYS A 1 272 ? 11.418 41.146 22.148 1.00 84.12 272 LYS A C 1
ATOM 2253 O O . LYS A 1 272 ? 12.068 41.183 21.108 1.00 84.12 272 LYS A O 1
ATOM 2258 N N . ASP A 1 273 ? 11.118 42.262 22.817 1.00 83.50 273 ASP A N 1
ATOM 2259 C CA . ASP A 1 273 ? 11.505 43.624 22.386 1.00 83.50 273 ASP A CA 1
ATOM 2260 C C . ASP A 1 273 ? 13.001 43.768 22.048 1.00 83.50 273 ASP A C 1
ATOM 2262 O O . ASP A 1 273 ? 13.411 44.525 21.169 1.00 83.50 273 ASP A O 1
ATOM 2266 N N . THR A 1 274 ? 13.840 43.033 22.760 1.00 82.25 274 THR A N 1
ATOM 2267 C CA . THR A 1 274 ? 15.285 42.896 22.547 1.00 82.25 274 THR A CA 1
ATOM 2268 C C . THR A 1 274 ? 15.648 42.317 21.183 1.00 82.25 274 THR A C 1
ATOM 2270 O O . THR A 1 274 ? 16.647 42.759 20.614 1.00 82.25 274 THR A O 1
ATOM 2273 N N . PHE A 1 275 ? 14.862 41.387 20.631 1.00 84.38 275 PHE A N 1
ATOM 2274 C CA . PHE A 1 275 ? 15.058 40.893 19.268 1.00 84.38 275 PHE A CA 1
ATOM 2275 C C . PHE A 1 275 ? 14.845 42.021 18.256 1.00 84.38 275 PHE A C 1
ATOM 2277 O O . PHE A 1 275 ? 15.725 42.293 17.441 1.00 84.38 275 PHE A O 1
ATOM 2284 N N . ASN A 1 276 ? 13.739 42.759 18.378 1.00 83.50 276 ASN A N 1
ATOM 2285 C CA . ASN A 1 276 ? 13.447 43.907 17.519 1.00 83.50 276 ASN A CA 1
ATOM 2286 C C . ASN A 1 276 ? 14.563 44.969 17.581 1.00 83.50 276 ASN A C 1
ATOM 2288 O O . ASN A 1 276 ? 15.097 45.393 16.556 1.00 83.50 276 ASN A O 1
ATOM 2292 N N . LEU A 1 277 ? 14.997 45.343 18.790 1.00 83.25 277 LEU A N 1
ATOM 2293 C CA . LEU A 1 277 ? 16.057 46.341 18.983 1.00 83.25 277 LEU A CA 1
ATOM 2294 C C . LEU A 1 277 ? 17.424 45.905 18.432 1.00 83.25 277 LEU A C 1
ATOM 2296 O O . LEU A 1 277 ? 18.205 46.765 18.017 1.00 83.25 277 LEU A O 1
ATOM 2300 N N . THR A 1 278 ? 17.733 44.607 18.458 1.00 80.69 278 THR A N 1
ATOM 2301 C CA . THR A 1 278 ? 19.034 44.072 18.029 1.00 80.69 278 THR A CA 1
ATOM 2302 C C . THR A 1 278 ? 19.068 43.746 16.537 1.00 80.69 278 THR A C 1
ATOM 2304 O O . THR A 1 278 ? 20.033 44.105 15.862 1.00 80.69 278 THR A O 1
ATOM 2307 N N . TYR A 1 279 ? 18.030 43.087 16.021 1.00 79.94 279 TYR A N 1
ATOM 2308 C CA . TYR A 1 279 ? 18.039 42.462 14.696 1.00 79.94 279 TYR A CA 1
ATOM 2309 C C . TYR A 1 279 ? 17.195 43.194 13.658 1.00 79.94 279 TYR A C 1
ATOM 2311 O O . TYR A 1 279 ? 17.514 43.079 12.480 1.00 79.94 279 TYR A O 1
ATOM 2319 N N . LEU A 1 280 ? 16.187 43.973 14.072 1.00 82.44 280 LEU A N 1
ATOM 2320 C CA . LEU A 1 280 ? 15.271 44.699 13.177 1.00 82.44 280 LEU A CA 1
ATOM 2321 C C . LEU A 1 280 ? 15.487 46.225 13.209 1.00 82.44 280 LEU A C 1
ATOM 2323 O O . LEU A 1 280 ? 14.640 47.006 12.781 1.00 82.44 280 LEU A O 1
ATOM 2327 N N . SER A 1 281 ? 16.637 46.677 13.725 1.00 78.94 281 SER A N 1
ATOM 2328 C CA . SER A 1 281 ? 16.945 48.110 13.863 1.00 78.94 281 SER A CA 1
ATOM 2329 C C . SER A 1 281 ? 16.986 48.880 12.530 1.00 78.94 281 SER A C 1
ATOM 2331 O O . SER A 1 281 ? 16.724 50.085 12.524 1.00 78.94 281 SER A O 1
ATOM 2333 N N . ASP A 1 282 ? 17.265 48.192 11.417 1.00 85.44 282 ASP A N 1
ATOM 2334 C CA . ASP A 1 282 ? 17.075 48.691 10.052 1.00 85.44 282 ASP A CA 1
ATOM 2335 C C . ASP A 1 282 ? 15.992 47.866 9.349 1.00 85.44 282 ASP A C 1
ATOM 2337 O O . ASP A 1 282 ? 16.254 46.817 8.763 1.00 85.44 282 ASP A O 1
ATOM 2341 N N . VAL A 1 283 ? 14.748 48.335 9.446 1.00 83.06 283 VAL A N 1
ATOM 2342 C CA . VAL A 1 283 ? 13.569 47.595 8.974 1.00 83.06 283 VAL A CA 1
ATOM 2343 C C . VAL A 1 283 ? 13.584 47.379 7.455 1.00 83.06 283 VAL A C 1
ATOM 2345 O O . VAL A 1 283 ? 12.988 46.419 6.986 1.00 83.06 283 VAL A O 1
ATOM 2348 N N . LYS A 1 284 ? 14.266 48.233 6.671 1.00 82.75 284 LYS A N 1
ATOM 2349 C CA . LYS A 1 284 ? 14.355 48.054 5.209 1.00 82.75 284 LYS A CA 1
ATOM 2350 C C . LYS A 1 284 ? 15.325 46.938 4.842 1.00 82.75 284 LYS A C 1
ATOM 2352 O O . LYS A 1 284 ? 14.977 46.066 4.055 1.00 82.75 284 LYS A O 1
ATOM 2357 N N . ASP A 1 285 ? 16.512 46.946 5.442 1.00 81.69 285 ASP A N 1
ATOM 2358 C CA . ASP A 1 285 ? 17.552 45.953 5.150 1.00 81.69 285 ASP A CA 1
ATOM 2359 C C . ASP A 1 285 ? 17.215 44.561 5.710 1.00 81.69 285 ASP A C 1
ATOM 2361 O O . ASP A 1 285 ? 17.772 43.566 5.256 1.00 81.69 285 ASP A O 1
ATOM 2365 N N . THR A 1 286 ? 16.312 44.484 6.692 1.00 81.69 286 THR A N 1
ATOM 2366 C CA . THR A 1 286 ? 15.975 43.241 7.411 1.00 81.69 286 THR A CA 1
ATOM 2367 C C . THR A 1 286 ? 14.603 42.675 7.055 1.00 81.69 286 THR A C 1
ATOM 2369 O O . THR A 1 286 ? 14.243 41.616 7.556 1.00 81.69 286 THR A O 1
ATOM 2372 N N . PHE A 1 287 ? 13.845 43.336 6.173 1.00 82.62 287 PHE A N 1
ATOM 2373 C CA . PHE A 1 287 ? 12.473 42.943 5.835 1.00 82.62 287 PHE A CA 1
ATOM 2374 C C . PHE A 1 287 ? 12.367 41.508 5.299 1.00 82.62 287 PHE A C 1
ATOM 2376 O O . PHE A 1 287 ? 11.443 40.784 5.648 1.00 82.62 287 PHE A O 1
ATOM 2383 N N . TYR A 1 288 ? 13.323 41.104 4.457 1.00 80.94 288 TYR A N 1
ATOM 2384 C CA . TYR A 1 288 ? 13.368 39.776 3.835 1.00 80.94 288 TYR A CA 1
ATOM 2385 C C . TYR A 1 288 ? 14.216 38.767 4.616 1.00 80.94 288 TYR A C 1
ATOM 2387 O O . TYR A 1 288 ? 14.456 37.659 4.133 1.00 80.94 288 TYR A O 1
ATOM 2395 N N . ASN A 1 289 ? 14.686 39.136 5.808 1.00 80.44 289 ASN A N 1
ATOM 2396 C CA . ASN A 1 289 ? 15.355 38.181 6.676 1.00 80.44 289 ASN A CA 1
ATOM 2397 C C . ASN A 1 289 ? 14.317 37.204 7.224 1.00 80.44 289 ASN A C 1
ATOM 2399 O O . ASN A 1 289 ? 13.181 37.576 7.514 1.00 80.44 289 ASN A O 1
ATOM 2403 N N . TYR A 1 290 ? 14.722 35.953 7.396 1.00 77.44 290 TYR A N 1
ATOM 2404 C CA . TYR A 1 290 ? 13.846 34.900 7.890 1.00 77.44 290 TYR A CA 1
ATOM 2405 C C . TYR A 1 290 ? 14.330 34.360 9.230 1.00 77.44 290 TYR A C 1
ATOM 2407 O O . TYR A 1 290 ? 15.504 34.478 9.598 1.00 77.44 290 TYR A O 1
ATOM 2415 N N . ILE A 1 291 ? 13.392 33.763 9.954 1.00 79.25 291 ILE A N 1
ATOM 2416 C CA . ILE A 1 291 ? 13.643 32.984 11.156 1.00 79.25 291 ILE A CA 1
ATOM 2417 C C . ILE A 1 291 ? 13.323 31.533 10.811 1.00 79.25 291 ILE A C 1
ATOM 2419 O O . ILE A 1 291 ? 12.223 31.233 10.357 1.00 79.25 291 ILE A O 1
ATOM 2423 N N . GLU A 1 292 ? 14.288 30.652 11.016 1.00 77.25 292 GLU A N 1
ATOM 2424 C CA . GLU A 1 292 ? 14.138 29.206 10.898 1.00 77.25 292 GLU A CA 1
ATOM 2425 C C . GLU A 1 292 ? 14.032 28.604 12.302 1.00 77.25 292 GLU A C 1
ATOM 2427 O O . GLU A 1 292 ? 14.744 29.025 13.224 1.00 77.25 292 GLU A O 1
ATOM 2432 N N . VAL A 1 293 ? 13.106 27.659 12.462 1.00 79.50 293 VAL A N 1
ATOM 2433 C CA . VAL A 1 293 ? 12.808 27.000 13.735 1.00 79.50 293 VAL A CA 1
ATOM 2434 C C . VAL A 1 293 ? 12.970 25.495 13.561 1.00 79.50 293 VAL A C 1
ATOM 2436 O O . VAL A 1 293 ? 12.104 24.853 12.971 1.00 79.50 293 VAL A O 1
ATOM 2439 N N . ASP A 1 294 ? 14.051 24.933 14.099 1.00 75.94 294 ASP A N 1
ATOM 2440 C CA . ASP A 1 294 ? 14.234 23.480 14.162 1.00 75.94 294 ASP A CA 1
ATOM 2441 C C . ASP A 1 294 ? 13.718 22.960 15.503 1.00 75.94 294 ASP A C 1
ATOM 2443 O O . ASP A 1 294 ? 13.946 23.581 16.543 1.00 75.94 294 ASP A O 1
ATOM 2447 N N . TYR A 1 295 ? 13.052 21.809 15.505 1.00 77.81 295 TYR A N 1
ATOM 2448 C CA . TYR A 1 295 ? 12.589 21.148 16.722 1.00 77.81 295 TYR A CA 1
ATOM 2449 C C . TYR A 1 295 ? 12.418 19.643 16.501 1.00 77.81 295 TYR A C 1
ATOM 2451 O O . TYR A 1 295 ? 12.302 19.153 15.380 1.00 77.81 295 TYR A O 1
ATOM 2459 N N . GLN A 1 296 ? 12.404 18.907 17.603 1.00 74.19 296 GLN A N 1
ATOM 2460 C CA . GLN A 1 296 ? 12.013 17.511 17.712 1.00 74.19 296 GLN A CA 1
ATOM 2461 C C . GLN A 1 296 ? 10.661 17.442 18.421 1.00 74.19 296 GLN A C 1
ATOM 2463 O O . GLN A 1 296 ? 10.311 18.312 19.221 1.00 74.19 296 GLN A O 1
ATOM 2468 N N . TYR A 1 297 ? 9.900 16.396 18.140 1.00 73.94 297 TYR A N 1
ATOM 2469 C CA . TYR A 1 297 ? 8.617 16.133 18.774 1.00 73.94 297 TYR A CA 1
ATOM 2470 C C . TYR A 1 297 ? 8.452 14.631 18.979 1.00 73.94 297 TYR A C 1
ATOM 2472 O O . TYR A 1 297 ? 9.066 13.825 18.273 1.00 73.94 297 TYR A O 1
ATOM 2480 N N . SER A 1 298 ? 7.660 14.253 19.976 1.00 63.78 298 SER A N 1
ATOM 2481 C CA . SER A 1 298 ? 7.326 12.853 20.220 1.00 63.78 298 SER A CA 1
ATOM 2482 C C . SER A 1 298 ? 6.050 12.496 19.467 1.00 63.78 298 SER A C 1
ATOM 2484 O O . SER A 1 298 ? 4.973 12.972 19.817 1.00 63.78 298 SER A O 1
ATOM 2486 N N . ALA A 1 299 ? 6.166 11.632 18.462 1.00 52.03 299 ALA A N 1
ATOM 2487 C CA . ALA A 1 299 ? 5.022 11.008 17.809 1.00 52.03 299 ALA A CA 1
ATOM 2488 C C . ALA A 1 299 ? 4.874 9.566 18.303 1.00 52.03 299 ALA A C 1
ATOM 2490 O O . ALA A 1 299 ? 5.867 8.835 18.373 1.00 52.03 299 ALA A O 1
ATOM 2491 N N . GLU A 1 300 ? 3.649 9.133 18.598 1.00 48.12 300 GLU A N 1
ATOM 2492 C CA . GLU A 1 300 ? 3.340 7.708 18.730 1.00 48.12 300 GLU A CA 1
ATOM 2493 C C . GLU A 1 300 ? 3.471 7.046 17.352 1.00 48.12 300 GLU A C 1
ATOM 2495 O O . GLU A 1 300 ? 2.520 6.917 16.590 1.00 48.12 300 GLU A O 1
ATOM 2500 N N . SER A 1 301 ? 4.695 6.669 16.988 1.00 38.75 301 SER A N 1
ATOM 2501 C CA . SER A 1 301 ? 4.959 5.907 15.775 1.00 38.75 301 SER A CA 1
ATOM 2502 C C . SER A 1 301 ? 5.080 4.431 16.129 1.00 38.75 301 SER A C 1
ATOM 2504 O O . SER A 1 301 ? 6.153 3.927 16.467 1.00 38.75 301 SER A O 1
ATOM 2506 N N . GLY A 1 302 ? 3.961 3.711 16.038 1.00 39.66 302 GLY A N 1
ATOM 2507 C CA . GLY A 1 302 ? 3.946 2.251 16.146 1.00 39.66 302 GLY A CA 1
ATOM 2508 C C . GLY A 1 302 ? 4.762 1.551 15.048 1.00 39.66 302 GLY A C 1
ATOM 2509 O O . GLY A 1 302 ? 5.089 0.377 15.188 1.00 39.66 302 GLY A O 1
ATOM 2510 N N . SER A 1 303 ? 5.161 2.248 13.976 1.00 37.94 303 SER A N 1
ATOM 2511 C CA . SER A 1 303 ? 5.798 1.627 12.807 1.00 37.94 303 SER A CA 1
ATOM 2512 C C . SER A 1 303 ? 7.187 1.036 13.084 1.00 37.94 303 SER A C 1
ATOM 2514 O O . SER A 1 303 ? 7.603 0.115 12.385 1.00 37.94 303 SER A O 1
ATOM 2516 N N . VAL A 1 304 ? 7.921 1.526 14.093 1.00 37.91 304 VAL A N 1
ATOM 2517 C CA . VAL A 1 304 ? 9.267 1.005 14.419 1.00 37.91 304 VAL A CA 1
ATOM 2518 C C . VAL A 1 304 ? 9.190 -0.282 15.247 1.00 37.91 304 VAL A C 1
ATOM 2520 O O . VAL A 1 304 ? 9.979 -1.199 15.015 1.00 37.91 304 VAL A O 1
ATOM 2523 N N . LEU A 1 305 ? 8.194 -0.404 16.134 1.00 36.88 305 LEU A N 1
ATOM 2524 C CA . LEU A 1 305 ? 7.959 -1.590 16.974 1.00 36.88 305 LEU A CA 1
ATOM 2525 C C . LEU A 1 305 ? 7.659 -2.855 16.154 1.00 36.88 305 LEU A C 1
ATOM 2527 O O . LEU A 1 305 ? 8.039 -3.946 16.566 1.00 36.88 305 LEU A O 1
ATOM 2531 N N . PHE A 1 306 ? 7.048 -2.707 14.976 1.00 39.56 306 PHE A N 1
ATOM 2532 C CA . PHE A 1 306 ? 6.752 -3.820 14.064 1.00 39.56 306 PHE A CA 1
ATOM 2533 C C . PHE A 1 306 ? 7.859 -4.098 13.032 1.00 39.56 306 PHE A C 1
ATOM 2535 O O . PHE A 1 306 ? 7.785 -5.086 12.305 1.00 39.56 306 PHE A O 1
ATOM 2542 N N . SER A 1 307 ? 8.897 -3.256 12.964 1.00 40.56 307 SER A N 1
ATOM 2543 C CA . SER A 1 307 ? 10.026 -3.435 12.034 1.00 40.56 307 SER A CA 1
ATOM 2544 C C . SER A 1 307 ? 11.148 -4.321 12.591 1.00 40.56 307 SER A C 1
ATOM 2546 O O . SER A 1 307 ? 11.989 -4.814 11.836 1.00 40.56 307 SER A O 1
ATOM 2548 N N . GLU A 1 308 ? 11.154 -4.560 13.905 1.00 39.75 308 GLU A N 1
ATOM 2549 C CA . GLU A 1 308 ? 12.168 -5.354 14.589 1.00 39.75 308 GLU A CA 1
ATOM 2550 C C . GLU A 1 308 ? 11.584 -6.660 15.145 1.00 39.75 308 GLU A C 1
ATOM 2552 O O . GLU A 1 308 ? 10.679 -6.673 15.971 1.00 39.75 308 GLU A O 1
ATOM 2557 N N . SER A 1 309 ? 12.143 -7.792 14.716 1.00 44.41 309 SER A N 1
ATOM 2558 C CA . SER A 1 309 ? 11.852 -9.106 15.304 1.00 44.41 309 SER A CA 1
ATOM 2559 C C . SER A 1 309 ? 12.284 -9.188 16.778 1.00 44.41 309 SER A C 1
ATOM 2561 O O . SER A 1 309 ? 13.187 -8.473 17.220 1.00 44.41 309 SER A O 1
ATOM 2563 N N . SER A 1 310 ? 11.745 -10.143 17.544 1.00 44.16 310 SER A N 1
ATOM 2564 C CA . SER A 1 310 ? 12.182 -10.365 18.935 1.00 44.16 310 SER A CA 1
ATOM 2565 C C . SER A 1 310 ? 13.690 -10.644 19.061 1.00 44.16 310 SER A C 1
ATOM 2567 O O . SER A 1 310 ? 14.300 -10.338 20.087 1.00 44.16 310 SER A O 1
ATOM 2569 N N . GLU A 1 311 ? 14.308 -11.227 18.027 1.00 46.06 311 GLU A N 1
ATOM 2570 C CA . GLU A 1 311 ? 15.757 -11.454 17.970 1.00 46.06 311 GLU A CA 1
ATOM 2571 C C . GLU A 1 311 ? 16.548 -10.156 17.768 1.00 46.06 311 GLU A C 1
ATOM 2573 O O . GLU A 1 311 ? 17.605 -10.007 18.377 1.00 46.06 311 GLU A O 1
ATOM 2578 N N . SER A 1 312 ? 16.052 -9.195 16.979 1.00 44.38 312 SER A N 1
ATOM 2579 C CA . SER A 1 312 ? 16.732 -7.904 16.803 1.00 44.38 312 SER A CA 1
ATOM 2580 C C . SER A 1 312 ? 16.580 -7.013 18.035 1.00 44.38 312 SER A C 1
ATOM 2582 O O . SER A 1 312 ? 17.588 -6.468 18.482 1.00 44.38 312 SER A O 1
ATOM 2584 N N . ILE A 1 313 ? 15.398 -6.982 18.662 1.00 46.28 313 ILE A N 1
ATOM 2585 C CA . ILE A 1 313 ? 15.121 -6.220 19.900 1.00 46.28 313 ILE A CA 1
ATOM 2586 C C . ILE A 1 313 ? 16.011 -6.676 21.072 1.00 46.28 313 ILE A C 1
ATOM 2588 O O . ILE A 1 313 ? 16.387 -5.884 21.931 1.00 46.28 313 ILE A O 1
ATOM 2592 N N . THR A 1 314 ? 16.378 -7.961 21.120 1.00 47.34 314 THR A N 1
ATOM 2593 C CA . THR A 1 314 ? 17.218 -8.534 22.193 1.00 47.34 314 THR A CA 1
ATOM 2594 C C . THR A 1 314 ? 18.711 -8.595 21.849 1.00 47.34 314 THR A C 1
ATOM 2596 O O . THR A 1 314 ? 19.516 -9.100 22.639 1.00 47.34 314 THR A O 1
ATOM 2599 N N . SER A 1 315 ? 19.099 -8.074 20.685 1.00 51.03 315 SER A N 1
ATOM 2600 C CA . SER A 1 315 ? 20.482 -8.033 20.207 1.00 51.03 315 SER A CA 1
ATOM 2601 C C . SER A 1 315 ? 21.149 -6.677 20.466 1.00 51.03 315 SER A C 1
ATOM 2603 O O . SER A 1 315 ? 20.484 -5.671 20.682 1.00 51.03 315 SER A O 1
ATOM 2605 N N . GLU A 1 316 ? 22.480 -6.607 20.344 1.00 46.12 316 GLU A N 1
ATOM 2606 C CA . GLU A 1 316 ? 23.206 -5.321 20.319 1.00 46.12 316 GLU A CA 1
ATOM 2607 C C . GLU A 1 316 ? 22.995 -4.524 19.010 1.00 46.12 316 GLU A C 1
ATOM 2609 O O . GLU A 1 316 ? 23.641 -3.501 18.803 1.00 46.12 316 GLU A O 1
ATOM 2614 N N . THR A 1 317 ? 22.134 -5.004 18.105 1.00 46.25 317 THR A N 1
ATOM 2615 C CA . THR A 1 317 ? 21.848 -4.392 16.796 1.00 46.25 317 THR A CA 1
ATOM 2616 C C . THR A 1 317 ? 20.445 -3.792 16.684 1.00 46.25 317 THR A C 1
ATOM 2618 O O . THR A 1 317 ? 20.043 -3.443 15.579 1.00 46.25 317 THR A O 1
ATOM 2621 N N . THR A 1 318 ? 19.713 -3.664 17.797 1.00 47.69 318 THR A N 1
ATOM 2622 C CA . THR A 1 318 ? 18.438 -2.931 17.829 1.00 47.69 318 THR A CA 1
ATOM 2623 C C . THR A 1 318 ? 18.645 -1.443 17.516 1.00 47.69 318 THR A C 1
ATOM 2625 O O . THR A 1 318 ? 19.638 -0.836 17.925 1.00 47.69 318 THR A O 1
ATOM 2628 N N . LEU A 1 319 ? 17.707 -0.865 16.769 1.00 45.00 319 LEU A N 1
ATOM 2629 C CA . LEU A 1 319 ? 17.548 0.571 16.544 1.00 45.00 319 LEU A CA 1
ATOM 2630 C C . LEU A 1 319 ? 16.854 1.251 17.733 1.00 45.00 319 LEU A C 1
ATOM 2632 O O . LEU A 1 319 ? 16.855 2.478 17.814 1.00 45.00 319 LEU A O 1
ATOM 2636 N N . LEU A 1 320 ? 16.271 0.474 18.656 1.00 42.38 320 LEU A N 1
ATOM 2637 C CA . LEU A 1 320 ? 15.708 0.981 19.901 1.00 42.38 320 LEU A CA 1
ATOM 2638 C C . LEU A 1 320 ? 16.849 1.365 20.845 1.00 42.38 320 LEU A C 1
ATOM 2640 O O . LEU A 1 320 ? 17.566 0.515 21.378 1.00 42.38 320 LEU A O 1
ATOM 2644 N N . GLU A 1 321 ? 17.012 2.662 21.090 1.00 41.81 321 GLU A N 1
ATOM 2645 C CA . GLU A 1 321 ? 17.909 3.113 22.145 1.00 41.81 321 GLU A CA 1
ATOM 2646 C C . GLU A 1 321 ? 17.259 2.847 23.514 1.00 41.81 321 GLU A C 1
ATOM 2648 O O . GLU A 1 321 ? 16.107 3.232 23.738 1.00 41.81 321 GLU A O 1
ATOM 2653 N N . PRO A 1 322 ? 17.957 2.191 24.461 1.00 36.59 322 PRO A N 1
ATOM 2654 C CA . PRO A 1 322 ? 17.440 2.033 25.810 1.00 36.59 322 PRO A CA 1
ATOM 2655 C C . PRO A 1 322 ? 17.221 3.415 26.427 1.00 36.59 322 PRO A C 1
ATOM 2657 O O . PRO A 1 322 ? 18.161 4.190 26.609 1.00 36.59 322 PRO A O 1
ATOM 2660 N N . ILE A 1 323 ? 15.971 3.714 26.770 1.00 35.97 323 ILE A N 1
ATOM 2661 C CA . ILE A 1 323 ? 15.614 4.960 27.438 1.00 35.97 323 ILE A CA 1
ATOM 2662 C C . ILE A 1 323 ? 16.125 4.862 28.879 1.00 35.97 323 ILE A C 1
ATOM 2664 O O . ILE A 1 323 ? 15.648 4.043 29.668 1.00 35.97 323 ILE A O 1
ATOM 2668 N N . ASP A 1 324 ? 17.119 5.677 29.237 1.00 30.94 324 ASP A N 1
ATOM 2669 C CA . ASP A 1 324 ? 17.541 5.824 30.630 1.00 30.94 324 ASP A CA 1
ATOM 2670 C C . ASP A 1 324 ? 16.326 6.336 31.425 1.00 30.94 324 ASP A C 1
ATOM 2672 O O . ASP A 1 324 ? 15.887 7.473 31.239 1.00 30.94 324 ASP A O 1
ATOM 2676 N N . PHE A 1 325 ? 15.771 5.505 32.318 1.00 32.06 325 PHE A N 1
ATOM 2677 C CA . PHE A 1 325 ? 14.582 5.789 33.147 1.00 32.06 325 PHE A CA 1
ATOM 2678 C C . PHE A 1 325 ? 14.822 6.896 34.203 1.00 32.06 325 PHE A C 1
ATOM 2680 O O . PHE A 1 325 ? 14.290 6.884 35.308 1.00 32.06 325 PHE A O 1
ATOM 2687 N N . ASN A 1 326 ? 15.690 7.862 33.922 1.00 34.59 326 ASN A N 1
ATOM 2688 C CA . ASN A 1 326 ? 15.893 9.035 34.754 1.00 34.59 326 ASN A CA 1
ATOM 2689 C C . ASN A 1 326 ? 16.300 10.223 33.876 1.00 34.59 326 ASN A C 1
ATOM 2691 O O . ASN A 1 326 ? 17.472 10.597 33.807 1.00 34.59 326 ASN A O 1
ATOM 2695 N N . ARG A 1 327 ? 15.306 10.888 33.271 1.00 35.00 327 ARG A N 1
ATOM 2696 C CA . ARG A 1 327 ? 15.429 12.243 32.693 1.00 35.00 327 ARG A CA 1
ATOM 2697 C C . ARG A 1 327 ? 15.620 13.320 33.780 1.00 35.00 327 ARG A C 1
ATOM 2699 O O . ARG A 1 327 ? 15.031 14.392 33.734 1.00 35.00 327 ARG A O 1
ATOM 2706 N N . ASN A 1 328 ? 16.460 13.056 34.781 1.00 35.41 328 ASN A N 1
ATOM 2707 C CA . ASN A 1 328 ? 16.895 14.073 35.728 1.00 35.41 328 ASN A CA 1
ATOM 2708 C C . ASN A 1 328 ? 18.386 13.901 36.084 1.00 35.41 328 ASN A C 1
ATOM 2710 O O . ASN A 1 328 ? 18.735 13.128 36.986 1.00 35.41 328 ASN A O 1
ATOM 2714 N N . PRO A 1 329 ? 19.287 14.650 35.418 1.00 37.72 329 PRO A N 1
ATOM 2715 C CA . PRO A 1 329 ? 20.712 14.659 35.744 1.00 37.72 329 PRO A CA 1
ATOM 2716 C C . PRO A 1 329 ? 21.004 15.081 37.197 1.00 37.72 329 PRO A C 1
ATOM 2718 O O . PRO A 1 329 ? 22.026 14.667 37.750 1.00 37.72 329 PRO A O 1
ATOM 2721 N N . ASP A 1 330 ? 20.099 15.817 37.855 1.00 37.69 330 ASP A N 1
ATOM 2722 C CA . ASP A 1 330 ? 20.258 16.283 39.239 1.00 37.69 330 ASP A CA 1
ATOM 2723 C C . ASP A 1 330 ? 19.825 15.255 40.300 1.00 37.69 330 ASP A C 1
ATOM 2725 O O . ASP A 1 330 ? 20.273 15.331 41.448 1.00 37.69 330 ASP A O 1
ATOM 2729 N N . VAL A 1 331 ? 19.045 14.228 39.940 1.00 40.69 331 VAL A N 1
ATOM 2730 C CA . VAL A 1 331 ? 18.709 13.118 40.861 1.00 40.69 331 VAL A CA 1
ATOM 2731 C C . VAL A 1 331 ? 19.854 12.096 40.937 1.00 40.69 331 VAL A C 1
ATOM 2733 O O . VAL A 1 331 ? 20.029 11.417 41.951 1.00 40.69 331 VAL A O 1
ATOM 2736 N N . SER A 1 332 ? 20.723 12.052 39.921 1.00 33.53 332 SER A N 1
ATOM 2737 C CA . SER A 1 332 ? 21.847 11.106 39.847 1.00 33.53 332 SER A CA 1
ATOM 2738 C C . SER A 1 332 ? 23.058 11.455 40.733 1.00 33.53 332 SER A C 1
ATOM 2740 O O . SER A 1 332 ? 23.899 10.592 40.985 1.00 33.53 332 SER A O 1
ATOM 2742 N N . ASN A 1 333 ? 23.148 12.679 41.275 1.00 37.50 333 ASN A N 1
ATOM 2743 C CA . ASN A 1 333 ? 24.335 13.138 42.018 1.00 37.50 333 ASN A CA 1
ATOM 2744 C C . ASN A 1 333 ? 24.142 13.373 43.527 1.00 37.50 333 ASN A C 1
ATOM 2746 O O . ASN A 1 333 ? 25.049 13.879 44.194 1.00 37.50 333 ASN A O 1
ATOM 2750 N N . ALA A 1 334 ? 23.029 12.937 44.122 1.00 35.94 334 ALA A N 1
ATOM 2751 C CA . ALA A 1 334 ? 22.835 13.051 45.568 1.00 35.94 334 ALA A CA 1
ATOM 2752 C C . ALA A 1 334 ? 22.232 11.790 46.211 1.00 35.94 334 ALA A C 1
ATOM 2754 O O . ALA A 1 334 ? 21.077 11.766 46.613 1.00 35.94 334 ALA A O 1
ATOM 2755 N N . ASN A 1 335 ? 23.075 10.771 46.422 1.00 39.38 335 ASN A N 1
ATOM 2756 C CA . ASN A 1 335 ? 23.006 9.849 47.567 1.00 39.38 335 ASN A CA 1
ATOM 2757 C C . ASN A 1 335 ? 21.602 9.386 48.020 1.00 39.38 335 ASN A C 1
ATOM 2759 O O . ASN A 1 335 ? 21.266 9.600 49.185 1.00 39.38 335 ASN A O 1
ATOM 2763 N N . LYS A 1 336 ? 20.822 8.674 47.198 1.00 33.94 336 LYS A N 1
ATOM 2764 C CA . LYS A 1 336 ? 19.797 7.737 47.701 1.00 33.94 336 LYS A CA 1
ATOM 2765 C C . LYS A 1 336 ? 19.635 6.560 46.743 1.00 33.94 336 LYS A C 1
ATOM 2767 O O . LYS A 1 336 ? 19.152 6.718 45.633 1.00 33.94 336 LYS A O 1
ATOM 2772 N N . ASN A 1 337 ? 20.030 5.373 47.199 1.00 32.91 337 ASN A N 1
ATOM 2773 C CA . ASN A 1 337 ? 19.599 4.120 46.587 1.00 32.91 337 ASN A CA 1
ATOM 2774 C C . ASN A 1 337 ? 18.064 4.063 46.600 1.00 32.91 337 ASN A C 1
ATOM 2776 O O . ASN A 1 337 ? 17.458 4.385 47.628 1.00 32.91 337 ASN A O 1
ATOM 2780 N N . LEU A 1 338 ? 17.468 3.607 45.498 1.00 31.36 338 LEU A N 1
ATOM 2781 C CA . LEU A 1 338 ? 16.059 3.228 45.416 1.00 31.36 338 LEU A CA 1
ATOM 2782 C C . LEU A 1 338 ? 15.714 2.252 46.553 1.00 31.36 338 LEU A C 1
ATOM 2784 O O . LEU A 1 338 ? 16.298 1.172 46.675 1.00 31.36 338 LEU A O 1
ATOM 2788 N N . ILE A 1 339 ? 14.774 2.647 47.408 1.00 30.84 339 ILE A N 1
ATOM 2789 C CA . ILE A 1 339 ? 14.113 1.749 48.355 1.00 30.84 339 ILE A CA 1
ATOM 2790 C C . ILE A 1 339 ? 12.951 1.125 47.584 1.00 30.84 339 ILE A C 1
ATOM 2792 O O . ILE A 1 339 ? 12.055 1.857 47.188 1.00 30.84 339 ILE A O 1
ATOM 2796 N N . GLY A 1 340 ? 12.963 -0.196 47.378 1.00 34.59 340 GLY A N 1
ATOM 2797 C CA . GLY A 1 340 ? 11.810 -0.906 46.801 1.00 34.59 340 GLY A CA 1
ATOM 2798 C C . GLY A 1 340 ? 12.094 -1.884 45.663 1.00 34.59 340 GLY A C 1
ATOM 2799 O O . GLY A 1 340 ? 11.163 -2.526 45.206 1.00 34.59 340 GLY A O 1
ATOM 2800 N N . TYR A 1 341 ? 13.353 -2.100 45.267 1.00 28.97 341 TYR A N 1
ATOM 2801 C CA . TYR A 1 341 ? 13.746 -3.085 44.236 1.00 28.97 341 TYR A CA 1
ATOM 2802 C C . TYR A 1 341 ? 13.426 -4.565 44.596 1.00 28.97 341 TYR A C 1
ATOM 2804 O O . TYR A 1 341 ? 13.960 -5.474 43.979 1.00 28.97 341 TYR A O 1
ATOM 2812 N N . ASN A 1 342 ? 12.615 -4.824 45.632 1.00 32.56 342 ASN A N 1
ATOM 2813 C CA . ASN A 1 342 ? 12.225 -6.151 46.122 1.00 32.56 342 ASN A CA 1
ATOM 2814 C C . ASN A 1 342 ? 10.818 -6.146 46.778 1.00 32.56 342 ASN A C 1
ATOM 2816 O O . ASN A 1 342 ? 10.683 -6.602 47.917 1.00 32.56 342 ASN A O 1
ATOM 2820 N N . SER A 1 343 ? 9.764 -5.643 46.126 1.00 30.92 343 SER A N 1
ATOM 2821 C CA . SER A 1 343 ? 8.398 -6.032 46.525 1.00 30.92 343 SER A CA 1
ATOM 2822 C C . SER A 1 343 ? 7.464 -6.227 45.338 1.00 30.92 343 SER A C 1
ATOM 2824 O O . SER A 1 343 ? 7.330 -5.346 44.498 1.00 30.92 343 SER A O 1
ATOM 2826 N N . GLU A 1 344 ? 6.834 -7.399 45.338 1.00 39.66 344 GLU A N 1
ATOM 2827 C CA . GLU A 1 344 ? 5.735 -7.863 44.492 1.00 39.66 344 GLU A CA 1
ATOM 2828 C C . GLU A 1 344 ? 4.581 -6.852 44.490 1.00 39.66 344 GLU A C 1
ATOM 2830 O O . GLU A 1 344 ? 3.962 -6.676 45.532 1.00 39.66 344 GLU A O 1
ATOM 2835 N N . LEU A 1 345 ? 4.288 -6.205 43.361 1.00 27.61 345 LEU A N 1
ATOM 2836 C CA . LEU A 1 345 ? 2.997 -5.567 43.074 1.00 27.61 345 LEU A CA 1
ATOM 2837 C C . LEU A 1 345 ? 2.875 -5.455 41.547 1.00 27.61 345 LEU A C 1
ATOM 2839 O O . LEU A 1 345 ? 3.373 -4.513 40.940 1.00 27.61 345 LEU A O 1
ATOM 2843 N N . TYR A 1 346 ? 2.284 -6.485 40.946 1.00 26.14 346 TYR A N 1
ATOM 2844 C CA . TYR A 1 346 ? 1.579 -6.349 39.676 1.00 26.14 346 TYR A CA 1
ATOM 2845 C C . TYR A 1 346 ? 0.184 -5.754 39.951 1.00 26.14 346 TYR A C 1
ATOM 2847 O O . TYR A 1 346 ? -0.429 -6.097 40.966 1.00 26.14 346 TYR A O 1
ATOM 2855 N N . ASP A 1 347 ? -0.235 -4.909 39.003 1.00 31.52 347 ASP A N 1
ATOM 2856 C CA . ASP A 1 347 ? -1.556 -4.359 38.642 1.00 31.52 347 ASP A CA 1
ATOM 2857 C C . ASP A 1 347 ? -2.351 -3.461 39.602 1.00 31.52 347 ASP A C 1
ATOM 2859 O O . ASP A 1 347 ? -2.430 -3.714 40.804 1.00 31.52 347 ASP A O 1
ATOM 2863 N N . HIS A 1 348 ? -2.950 -2.386 39.054 1.00 22.38 348 HIS A N 1
ATOM 2864 C CA . HIS A 1 348 ? -4.343 -2.327 38.545 1.00 22.38 348 HIS A CA 1
ATOM 2865 C C . HIS A 1 348 ? -4.491 -1.129 37.566 1.00 22.38 348 HIS A C 1
ATOM 2867 O O . HIS A 1 348 ? -4.190 0.000 37.942 1.00 22.38 348 HIS A O 1
ATOM 2873 N N . PHE A 1 349 ? -4.940 -1.385 36.330 1.00 25.55 349 PHE A N 1
ATOM 2874 C CA . PHE A 1 349 ? -5.214 -0.399 35.266 1.00 25.55 349 PHE A CA 1
ATOM 2875 C C . PHE A 1 349 ? -6.559 0.338 35.478 1.00 25.55 349 PHE A C 1
ATOM 2877 O O . PHE A 1 349 ? -7.521 -0.277 35.945 1.00 25.55 349 PHE A O 1
ATOM 2884 N N . GLU A 1 350 ? -6.649 1.623 35.096 1.00 26.72 350 GLU A N 1
ATOM 2885 C CA . GLU A 1 350 ? -7.909 2.382 34.932 1.00 26.72 350 GLU A CA 1
ATOM 2886 C C . GLU A 1 350 ? -8.315 2.427 33.441 1.00 26.72 350 GLU A C 1
ATOM 2888 O O . GLU A 1 350 ? -7.471 2.525 32.554 1.00 26.72 350 GLU A O 1
ATOM 2893 N N . ILE A 1 351 ? -9.616 2.258 33.174 1.00 27.08 351 ILE A N 1
ATOM 2894 C CA . ILE A 1 351 ? -10.204 1.874 31.878 1.00 27.08 351 ILE A CA 1
ATOM 2895 C C . ILE A 1 351 ? -10.482 3.107 31.003 1.00 27.08 351 ILE A C 1
ATOM 2897 O O . ILE A 1 351 ? -11.344 3.921 31.342 1.00 27.08 351 ILE A O 1
ATOM 2901 N N . TYR A 1 352 ? -9.831 3.182 29.840 1.00 30.08 352 TYR A N 1
ATOM 2902 C CA . TYR A 1 352 ? -10.217 4.061 28.733 1.00 30.08 352 TYR A CA 1
ATOM 2903 C C . TYR A 1 352 ? -11.466 3.493 28.045 1.00 30.08 352 TYR A C 1
ATOM 2905 O O . TYR A 1 352 ? -11.508 2.310 27.703 1.00 30.08 352 TYR A O 1
ATOM 2913 N N . LYS A 1 353 ? -12.512 4.310 27.861 1.00 39.09 353 LYS A N 1
ATOM 2914 C CA . LYS A 1 353 ? -13.665 3.916 27.040 1.00 39.09 353 LYS A CA 1
ATOM 2915 C C . LYS A 1 353 ? -13.298 4.077 25.577 1.00 39.09 353 LYS A C 1
ATOM 2917 O O . LYS A 1 353 ? -13.363 5.166 25.023 1.00 39.09 353 LYS A O 1
ATOM 2922 N N . ASP A 1 354 ? -12.898 2.960 25.006 1.00 45.69 354 ASP A N 1
ATOM 2923 C CA . ASP A 1 354 ? -12.608 2.810 23.600 1.00 45.69 354 ASP A CA 1
ATOM 2924 C C . ASP A 1 354 ? -13.923 2.742 22.806 1.00 45.69 354 ASP A C 1
ATOM 2926 O O . ASP A 1 354 ? -14.679 1.783 22.943 1.00 45.69 354 ASP A O 1
ATOM 2930 N N . GLU A 1 355 ? -14.239 3.760 21.996 1.00 55.59 355 GLU A N 1
ATOM 2931 C CA . GLU A 1 355 ? -15.391 3.702 21.073 1.00 55.59 355 GLU A CA 1
ATOM 2932 C C . GLU A 1 355 ? -15.218 2.607 20.014 1.00 55.59 355 GLU A C 1
ATOM 2934 O O . GLU A 1 355 ? -16.204 2.133 19.454 1.00 55.59 355 GLU A O 1
ATOM 2939 N N . SER A 1 356 ? -13.981 2.142 19.824 1.00 61.66 356 SER A N 1
ATOM 2940 C CA . SER A 1 356 ? -13.659 0.996 18.991 1.00 61.66 356 SER A CA 1
ATOM 2941 C C . SER A 1 356 ? -13.919 -0.339 19.693 1.00 61.66 356 SER A C 1
ATOM 2943 O O . SER A 1 356 ? -13.760 -1.383 19.085 1.00 61.66 356 SER A O 1
ATOM 2945 N N . THR A 1 357 ? -14.350 -0.352 20.965 1.00 70.56 357 THR A N 1
ATOM 2946 C CA . THR A 1 357 ? -14.799 -1.559 21.679 1.00 70.56 357 THR A CA 1
ATOM 2947 C C . THR A 1 357 ? -15.990 -1.262 22.597 1.00 70.56 357 THR A C 1
ATOM 2949 O O . THR A 1 357 ? -15.842 -0.798 23.728 1.00 70.56 357 THR A O 1
ATOM 2952 N N . ILE A 1 358 ? -17.202 -1.604 22.159 1.00 66.75 358 ILE A N 1
ATOM 2953 C CA . ILE A 1 358 ? -18.436 -1.361 22.920 1.00 66.75 358 ILE A CA 1
ATOM 2954 C C . ILE A 1 358 ? -18.984 -2.678 23.466 1.00 66.75 358 ILE A C 1
ATOM 2956 O O . ILE A 1 358 ? -19.279 -3.592 22.701 1.00 66.75 358 ILE A O 1
ATOM 2960 N N . THR A 1 359 ? -19.191 -2.756 24.784 1.00 70.00 359 THR A N 1
ATOM 2961 C CA . THR A 1 359 ? -19.890 -3.879 25.430 1.00 70.00 359 THR A CA 1
ATOM 2962 C C . THR A 1 359 ? -21.300 -3.466 25.851 1.00 70.00 359 THR A C 1
ATOM 2964 O O . THR A 1 359 ? -21.492 -2.537 26.636 1.00 70.00 359 THR A O 1
ATOM 2967 N N . TYR A 1 360 ? -22.294 -4.183 25.342 1.00 62.03 360 TYR A N 1
ATOM 2968 C CA . TYR A 1 360 ? -23.703 -4.102 25.697 1.00 62.03 360 TYR A CA 1
ATOM 2969 C C . TYR A 1 360 ? -24.050 -5.218 26.683 1.00 62.03 360 TYR A C 1
ATOM 2971 O O . TYR A 1 360 ? -23.564 -6.338 26.542 1.00 62.03 360 TYR A O 1
ATOM 2979 N N . THR A 1 361 ? -24.937 -4.927 27.633 1.00 66.00 361 THR A N 1
ATOM 2980 C CA . THR A 1 361 ? -25.444 -5.905 28.605 1.00 66.00 361 THR A CA 1
ATOM 2981 C C . THR A 1 361 ? -26.967 -5.874 28.615 1.00 66.00 361 THR A C 1
ATOM 2983 O O . THR A 1 361 ? -27.564 -4.796 28.714 1.00 66.00 361 THR A O 1
ATOM 2986 N N . ALA A 1 362 ? -27.601 -7.038 28.513 1.00 50.22 362 ALA A N 1
ATOM 2987 C CA . ALA A 1 362 ? -29.050 -7.209 28.574 1.00 50.22 362 ALA A CA 1
ATOM 2988 C C . ALA A 1 362 ? -29.391 -8.617 29.081 1.00 50.22 362 ALA A C 1
ATOM 2990 O O . ALA A 1 362 ? -28.586 -9.510 28.936 1.00 50.22 362 ALA A O 1
ATOM 2991 N N . ASP A 1 363 ? -30.575 -8.817 29.648 1.00 52.25 363 ASP A N 1
ATOM 2992 C CA . ASP A 1 363 ? -31.129 -10.148 29.955 1.00 52.25 363 ASP A CA 1
ATOM 2993 C C . ASP A 1 363 ? -32.050 -10.516 28.776 1.00 52.25 363 ASP A C 1
ATOM 2995 O O . ASP A 1 363 ? -33.194 -10.043 28.700 1.00 52.25 363 ASP A O 1
ATOM 2999 N N . ILE A 1 364 ? -31.487 -11.176 27.754 1.00 49.28 364 ILE A N 1
ATOM 3000 C CA . ILE A 1 364 ? -32.125 -11.367 26.439 1.00 49.28 364 ILE A CA 1
ATOM 3001 C C . ILE A 1 364 ? -33.219 -12.434 26.522 1.00 49.28 364 ILE A C 1
ATOM 3003 O O . ILE A 1 364 ? -34.260 -12.295 25.866 1.00 49.28 364 ILE A O 1
ATOM 3007 N N . ASP A 1 365 ? -33.022 -13.467 27.340 1.00 49.00 365 ASP A N 1
ATOM 3008 C CA . ASP A 1 365 ? -33.951 -14.589 27.498 1.00 49.00 365 ASP A CA 1
ATOM 3009 C C . ASP A 1 365 ? -34.895 -14.463 28.716 1.00 49.00 365 ASP A C 1
ATOM 3011 O O . ASP A 1 365 ? -35.849 -15.242 28.852 1.00 49.00 365 ASP A O 1
ATOM 3015 N N . MET A 1 366 ? -34.743 -13.395 29.510 1.00 45.16 366 MET A N 1
ATOM 3016 C CA . MET A 1 366 ? -35.538 -13.074 30.702 1.00 45.16 366 MET A CA 1
ATOM 3017 C C . MET A 1 366 ? -35.391 -14.102 31.832 1.00 45.16 366 MET A C 1
ATOM 3019 O O . MET A 1 366 ? -36.333 -14.283 32.626 1.00 45.16 366 MET A O 1
ATOM 3023 N N . ASP A 1 367 ? -34.261 -14.802 31.901 1.00 53.56 367 ASP A N 1
ATOM 3024 C CA . ASP A 1 367 ? -33.964 -15.772 32.953 1.00 53.56 367 ASP A CA 1
ATOM 3025 C C . ASP A 1 367 ? -33.457 -15.117 34.256 1.00 53.56 367 ASP A C 1
ATOM 3027 O O . ASP A 1 367 ? -33.531 -15.730 35.332 1.00 53.56 367 ASP A O 1
ATOM 3031 N N . GLY A 1 368 ? -33.115 -13.827 34.193 1.00 55.34 368 GLY A N 1
ATOM 3032 C CA . GLY A 1 368 ? -32.644 -13.013 35.309 1.00 55.34 368 GLY A CA 1
ATOM 3033 C C . GLY A 1 368 ? -31.124 -12.942 35.446 1.00 55.34 368 GLY A C 1
ATOM 3034 O O . GLY A 1 368 ? -30.667 -12.276 36.382 1.00 55.34 368 GLY A O 1
ATOM 3035 N N . GLU A 1 369 ? -30.375 -13.584 34.551 1.00 68.25 369 GLU A N 1
ATOM 3036 C CA . GLU A 1 369 ? -28.923 -13.491 34.408 1.00 68.25 369 GLU A CA 1
ATOM 3037 C C . GLU A 1 369 ? -28.562 -12.524 33.252 1.00 68.25 369 GLU A C 1
ATOM 3039 O O . GLU A 1 369 ? -29.370 -12.268 32.357 1.00 68.25 369 GLU A O 1
ATOM 3044 N N . PRO A 1 370 ? -27.388 -11.871 33.288 1.00 65.06 370 PRO A N 1
ATOM 3045 C CA . PRO A 1 370 ? -26.976 -10.938 32.243 1.00 65.06 370 PRO A CA 1
ATOM 3046 C C . PRO A 1 370 ? -26.299 -11.644 31.053 1.00 65.06 370 PRO A C 1
ATOM 3048 O O . PRO A 1 370 ? -25.327 -12.381 31.214 1.00 65.06 370 PRO A O 1
ATOM 3051 N N . ASP A 1 371 ? -26.741 -11.315 29.841 1.00 62.00 371 ASP A N 1
ATOM 3052 C CA . ASP A 1 371 ? -26.039 -11.573 28.584 1.00 62.00 371 ASP A CA 1
ATOM 3053 C C . ASP A 1 371 ? -25.204 -10.356 28.157 1.00 62.00 371 ASP A C 1
ATOM 3055 O O . ASP A 1 371 ? -25.570 -9.192 28.374 1.00 62.00 371 ASP A O 1
ATOM 3059 N N . TYR A 1 372 ? -24.105 -10.623 27.458 1.00 71.44 372 TYR A N 1
ATOM 3060 C CA . TYR A 1 372 ? -23.165 -9.631 26.953 1.00 71.44 372 TYR A CA 1
ATOM 3061 C C . TYR A 1 372 ? -23.044 -9.707 25.432 1.00 71.44 372 TYR A C 1
ATOM 3063 O O . TYR A 1 372 ? -22.978 -10.784 24.841 1.00 71.44 372 TYR A O 1
ATOM 3071 N N . LYS A 1 373 ? -22.937 -8.544 24.791 1.00 68.56 373 LYS A N 1
ATOM 3072 C CA . LYS A 1 373 ? -22.511 -8.405 23.394 1.00 68.56 373 LYS A CA 1
ATOM 3073 C C . LYS A 1 373 ? -21.359 -7.416 23.335 1.00 68.56 373 LYS A C 1
ATOM 3075 O O . LYS A 1 373 ? -21.516 -6.307 23.824 1.00 68.56 373 LYS A O 1
ATOM 3080 N N . GLN A 1 374 ? -20.246 -7.763 22.706 1.00 73.25 374 GLN A N 1
ATOM 3081 C CA . GLN A 1 374 ? -19.134 -6.848 22.454 1.00 73.25 374 GLN A CA 1
ATOM 3082 C C . GLN A 1 374 ? -18.992 -6.601 20.952 1.00 73.25 374 GLN A C 1
ATOM 3084 O O . GLN A 1 374 ? -19.096 -7.539 20.171 1.00 73.25 374 GLN A O 1
ATOM 3089 N N . THR A 1 375 ? -18.764 -5.360 20.541 1.00 70.31 375 THR A N 1
ATOM 3090 C CA . THR A 1 375 ? -18.437 -4.984 19.158 1.00 70.31 375 THR A CA 1
ATOM 3091 C C . THR A 1 375 ? -17.088 -4.287 19.151 1.00 70.31 375 THR A C 1
ATOM 3093 O O . THR A 1 375 ? -16.901 -3.379 19.959 1.00 70.31 375 THR A O 1
ATOM 3096 N N . ILE A 1 376 ? -16.171 -4.715 18.287 1.00 76.25 376 ILE A N 1
ATOM 3097 C CA . ILE A 1 376 ? -14.816 -4.179 18.163 1.00 76.25 376 ILE A CA 1
ATOM 3098 C C . ILE A 1 376 ? -14.589 -3.740 16.716 1.00 76.25 376 ILE A C 1
ATOM 3100 O O . ILE A 1 376 ? -14.875 -4.509 15.804 1.00 76.25 376 ILE A O 1
ATOM 3104 N N . ASP A 1 377 ? -14.066 -2.540 16.542 1.00 73.38 377 ASP A N 1
ATOM 3105 C CA . ASP A 1 377 ? -13.596 -1.946 15.293 1.00 73.38 377 ASP A CA 1
ATOM 3106 C C . ASP A 1 377 ? -12.067 -1.806 15.429 1.00 73.38 377 ASP A C 1
ATOM 3108 O O . ASP A 1 377 ? -11.572 -1.021 16.234 1.00 73.38 377 ASP A O 1
ATOM 3112 N N . ILE A 1 378 ? -11.297 -2.681 14.786 1.00 73.81 378 ILE A N 1
ATOM 3113 C CA . ILE A 1 378 ? -9.844 -2.775 14.982 1.00 73.81 378 ILE A CA 1
ATOM 3114 C C . ILE A 1 378 ? -9.122 -1.646 14.246 1.00 73.81 378 ILE A C 1
ATOM 3116 O O . ILE A 1 378 ? -8.142 -1.112 14.780 1.00 73.81 378 ILE A O 1
ATOM 3120 N N . ASP A 1 379 ? -9.566 -1.297 13.039 1.00 65.94 379 ASP A N 1
ATOM 3121 C CA . ASP A 1 379 ? -8.917 -0.286 12.198 1.00 65.94 379 ASP A CA 1
ATOM 3122 C C . ASP A 1 379 ? -9.502 1.131 12.353 1.00 65.94 379 ASP A C 1
ATOM 3124 O O . ASP A 1 379 ? -8.887 2.105 11.902 1.00 65.94 379 ASP A O 1
ATOM 3128 N N . LYS A 1 380 ? -10.593 1.255 13.118 1.00 71.25 380 LYS A N 1
ATOM 3129 C CA . LYS A 1 380 ? -11.293 2.499 13.465 1.00 71.25 380 LYS A CA 1
ATOM 3130 C C . LYS A 1 380 ? -11.894 3.191 12.245 1.00 71.25 380 LYS A C 1
ATOM 3132 O O . LYS A 1 380 ? -11.999 4.424 12.230 1.00 71.25 380 LYS A O 1
ATOM 3137 N N . ASP A 1 381 ? -12.271 2.423 11.226 1.00 63.47 381 ASP A N 1
ATOM 3138 C CA . ASP A 1 381 ? -12.912 2.934 10.014 1.00 63.47 381 ASP A CA 1
ATOM 3139 C C . ASP A 1 381 ? -14.433 3.167 10.180 1.00 63.47 381 ASP A C 1
ATOM 3141 O O . ASP A 1 381 ? -15.073 3.793 9.323 1.00 63.47 381 ASP A O 1
ATOM 3145 N N . GLY A 1 382 ? -15.002 2.752 11.321 1.00 60.16 382 GLY A N 1
ATOM 3146 C CA . GLY A 1 382 ? -16.420 2.853 11.657 1.00 60.16 382 GLY A CA 1
ATOM 3147 C C . GLY A 1 382 ? -17.248 1.620 11.277 1.00 60.16 382 GLY A C 1
ATOM 3148 O O . GLY A 1 382 ? -18.470 1.628 11.479 1.00 60.16 382 GLY A O 1
ATOM 3149 N N . ILE A 1 383 ? -16.623 0.576 10.735 1.00 65.06 383 ILE A N 1
ATOM 3150 C CA . ILE A 1 383 ? -17.197 -0.739 10.448 1.00 65.06 383 ILE A CA 1
ATOM 3151 C C . ILE A 1 383 ? -16.757 -1.701 11.561 1.00 65.06 383 ILE A C 1
ATOM 3153 O O . ILE A 1 383 ? -15.637 -1.681 12.047 1.00 65.06 383 ILE A O 1
ATOM 3157 N N . ILE A 1 384 ? -17.676 -2.537 12.047 1.00 63.56 384 ILE A N 1
ATOM 3158 C CA . ILE A 1 384 ? -17.364 -3.458 13.146 1.00 63.56 384 ILE A CA 1
ATOM 3159 C C . ILE A 1 384 ? -16.673 -4.709 12.599 1.00 63.56 384 ILE A C 1
ATOM 3161 O O . ILE A 1 384 ? -17.335 -5.548 11.989 1.00 63.56 384 ILE A O 1
ATOM 3165 N N . ASP A 1 385 ? -15.389 -4.867 12.913 1.00 73.62 385 ASP A N 1
ATOM 3166 C CA . ASP A 1 385 ? -14.580 -6.031 12.540 1.00 73.62 385 ASP A CA 1
ATOM 3167 C C . ASP A 1 385 ? -14.884 -7.280 13.372 1.00 73.62 385 ASP A C 1
ATOM 3169 O O . ASP A 1 385 ? -14.817 -8.400 12.874 1.00 73.62 385 ASP A O 1
ATOM 3173 N N . ILE A 1 386 ? -15.177 -7.136 14.671 1.00 74.75 386 ILE A N 1
ATOM 3174 C CA . ILE A 1 386 ? -15.416 -8.280 15.565 1.00 74.75 386 ILE A CA 1
ATOM 3175 C C . ILE A 1 386 ? -16.690 -8.084 16.378 1.00 74.75 386 ILE A C 1
ATOM 3177 O O . ILE A 1 386 ? -16.877 -7.071 17.047 1.00 74.75 386 ILE A O 1
ATOM 3181 N N . VAL A 1 387 ? -17.539 -9.109 16.427 1.00 69.75 387 VAL A N 1
ATOM 3182 C CA . VAL A 1 387 ? -18.700 -9.169 17.324 1.00 69.75 387 VAL A CA 1
ATOM 3183 C C . VAL A 1 387 ? -18.590 -10.390 18.227 1.00 69.75 387 VAL A C 1
ATOM 3185 O O . VAL A 1 387 ? -18.445 -11.505 17.742 1.00 69.75 387 VAL A O 1
ATOM 3188 N N . ARG A 1 388 ? -18.698 -10.214 19.544 1.00 78.50 388 ARG A N 1
ATOM 3189 C CA . ARG A 1 388 ? -18.707 -11.312 20.520 1.00 78.50 388 ARG A CA 1
ATOM 3190 C C . ARG A 1 388 ? -20.017 -11.358 21.289 1.00 78.50 388 ARG A C 1
ATOM 3192 O O . ARG A 1 388 ? -20.584 -10.311 21.590 1.00 78.50 388 ARG A O 1
ATOM 3199 N N . TYR A 1 389 ? -20.457 -12.553 21.654 1.00 71.50 389 TYR A N 1
ATOM 3200 C CA . TYR A 1 389 ? -21.591 -12.794 22.545 1.00 71.50 389 TYR A CA 1
ATOM 3201 C C . TYR A 1 389 ? -21.146 -13.660 23.714 1.00 71.50 389 TYR A C 1
ATOM 3203 O O . TYR A 1 389 ? -20.389 -14.614 23.519 1.00 71.50 389 TYR A O 1
ATOM 3211 N N . GLY A 1 390 ? -21.565 -13.297 24.923 1.00 76.56 390 GLY A N 1
ATOM 3212 C CA . GLY A 1 390 ? -21.123 -13.961 26.140 1.00 76.56 390 GLY A CA 1
ATOM 3213 C C . GLY A 1 390 ? -22.138 -13.928 27.274 1.00 76.56 390 GLY A C 1
ATOM 3214 O O . GLY A 1 390 ? -23.125 -13.205 27.200 1.00 76.56 390 GLY A O 1
ATOM 3215 N N . ILE A 1 391 ? -21.888 -14.722 28.309 1.00 78.06 391 ILE A N 1
ATOM 3216 C CA . ILE A 1 391 ? -22.645 -14.778 29.573 1.00 78.06 391 ILE A CA 1
ATOM 3217 C C . ILE A 1 391 ? -21.669 -14.685 30.749 1.00 78.06 391 ILE A C 1
ATOM 3219 O O . ILE A 1 391 ? -20.463 -14.767 30.535 1.00 78.06 391 ILE A O 1
ATOM 3223 N N . ASP A 1 392 ? -22.150 -14.541 31.980 1.00 78.75 392 ASP A N 1
ATOM 3224 C CA . ASP A 1 392 ? -21.276 -14.691 33.152 1.00 78.75 392 ASP A CA 1
ATOM 3225 C C . ASP A 1 392 ? -20.720 -16.127 33.234 1.00 78.75 392 ASP A C 1
ATOM 3227 O O . ASP A 1 392 ? -21.449 -17.102 33.022 1.00 78.75 392 ASP A O 1
ATOM 3231 N N . ASP A 1 393 ? -19.432 -16.269 33.559 1.00 73.19 393 ASP A N 1
ATOM 3232 C CA . ASP A 1 393 ? -18.815 -17.575 33.799 1.00 73.19 393 ASP A CA 1
ATOM 3233 C C . ASP A 1 393 ? -19.497 -18.272 35.009 1.00 73.19 393 ASP A C 1
ATOM 3235 O O . ASP A 1 393 ? -19.583 -17.698 36.105 1.00 73.19 393 ASP A O 1
ATOM 3239 N N . PRO A 1 394 ? -19.995 -19.519 34.847 1.00 67.56 394 PRO A N 1
ATOM 3240 C CA . PRO A 1 394 ? -20.632 -20.283 35.921 1.00 67.56 394 PRO A CA 1
ATOM 3241 C C . PRO A 1 394 ? -19.744 -20.543 37.152 1.00 67.56 394 PRO A C 1
ATOM 3243 O O . PRO A 1 394 ? -20.273 -20.800 38.243 1.00 67.56 394 PRO A O 1
ATOM 3246 N N . GLU A 1 395 ? -18.418 -20.545 36.990 1.00 70.88 395 GLU A N 1
ATOM 3247 C CA . GLU A 1 395 ? -17.432 -20.759 38.052 1.00 70.88 395 GLU A CA 1
ATOM 3248 C C . GLU A 1 395 ? -16.887 -19.442 38.645 1.00 70.88 395 GLU A C 1
ATOM 3250 O O . GLU A 1 395 ? -16.589 -19.416 39.848 1.00 70.88 395 GLU A O 1
ATOM 3255 N N . ASP A 1 396 ? -16.834 -18.350 37.867 1.00 71.50 396 ASP A N 1
ATOM 3256 C CA . ASP A 1 396 ? -16.435 -17.004 38.320 1.00 71.50 396 ASP A CA 1
ATOM 3257 C C . ASP A 1 396 ? -17.302 -15.882 37.718 1.00 71.50 396 ASP A C 1
ATOM 3259 O O . ASP A 1 396 ? -17.062 -15.379 36.628 1.00 71.50 396 ASP A O 1
ATOM 3263 N N . SER A 1 397 ? -18.265 -15.381 38.494 1.00 63.12 397 SER A N 1
ATOM 3264 C CA . SER A 1 397 ? -19.213 -14.338 38.066 1.00 63.12 397 SER A CA 1
ATOM 3265 C C . SER A 1 397 ? -18.598 -12.958 37.747 1.00 63.12 397 SER A C 1
ATOM 3267 O O . SER A 1 397 ? -19.338 -11.982 37.652 1.00 63.12 397 SER A O 1
ATOM 3269 N N . ASN A 1 398 ? -17.269 -12.813 37.720 1.00 68.00 398 ASN A N 1
ATOM 3270 C CA . ASN A 1 398 ? -16.587 -11.593 37.271 1.00 68.00 398 ASN A CA 1
ATOM 3271 C C . ASN A 1 398 ? -15.953 -11.734 35.879 1.00 68.00 398 ASN A C 1
ATOM 3273 O O . ASN A 1 398 ? -15.417 -10.746 35.372 1.00 68.00 398 ASN A O 1
ATOM 3277 N N . GLU A 1 399 ? -15.986 -12.924 35.277 1.00 74.06 399 GLU A N 1
ATOM 3278 C CA . GLU A 1 399 ? -15.474 -13.172 33.931 1.00 74.06 399 GLU A CA 1
ATOM 3279 C C . GLU A 1 399 ? -16.634 -13.373 32.948 1.00 74.06 399 GLU A C 1
ATOM 3281 O O . GLU A 1 399 ? -17.639 -14.009 33.264 1.00 74.06 399 GLU A O 1
ATOM 3286 N N . ILE A 1 400 ? -16.508 -12.788 31.752 1.00 73.19 400 ILE A N 1
ATOM 3287 C CA . ILE A 1 400 ? -17.483 -12.978 30.675 1.00 73.19 400 ILE A CA 1
ATOM 3288 C C . ILE A 1 400 ? -17.028 -14.164 29.837 1.00 73.19 400 ILE A C 1
ATOM 3290 O O . ILE A 1 400 ? -15.973 -14.134 29.199 1.00 73.19 400 ILE A O 1
ATOM 3294 N N . TYR A 1 401 ? -17.874 -15.179 29.803 1.00 77.50 401 TYR A N 1
ATOM 3295 C CA . TYR A 1 401 ? -17.735 -16.347 28.970 1.00 77.50 401 TYR A CA 1
ATOM 3296 C C . TYR A 1 401 ? -18.234 -16.070 27.545 1.00 77.50 401 TYR A C 1
ATOM 3298 O O . TYR A 1 401 ? -19.442 -16.029 27.310 1.00 77.50 401 TYR A O 1
ATOM 3306 N N . TRP A 1 402 ? -17.325 -15.860 26.585 1.00 81.12 402 TRP A N 1
ATOM 3307 C CA . TRP A 1 402 ? -17.672 -15.585 25.182 1.00 81.12 402 TRP A CA 1
ATOM 3308 C C . TRP A 1 402 ? -17.961 -16.876 24.411 1.00 81.12 402 TRP A C 1
ATOM 3310 O O . TRP A 1 402 ? -17.049 -17.523 23.903 1.00 81.12 402 TRP A O 1
ATOM 3320 N N . TYR A 1 403 ? -19.239 -17.220 24.276 1.00 73.38 403 TYR A N 1
ATOM 3321 C CA . TYR A 1 403 ? -19.679 -18.435 23.589 1.00 73.38 403 TYR A CA 1
ATOM 3322 C C . TYR A 1 403 ? -19.799 -18.265 22.063 1.00 73.38 403 TYR A C 1
ATOM 3324 O O . TYR A 1 403 ? -19.985 -19.241 21.337 1.00 73.38 403 TYR A O 1
ATOM 3332 N N . THR A 1 404 ? -19.727 -17.041 21.528 1.00 72.94 404 THR A N 1
ATOM 3333 C CA . THR A 1 404 ? -19.695 -16.802 20.073 1.00 72.94 404 THR A CA 1
ATOM 3334 C C . THR A 1 404 ? -18.822 -15.602 19.727 1.00 72.94 404 THR A C 1
ATOM 3336 O O . THR A 1 404 ? -18.959 -14.543 20.336 1.00 72.94 404 THR A O 1
ATOM 3339 N N . ILE A 1 405 ? -17.945 -15.748 18.734 1.00 78.00 405 ILE A N 1
ATOM 3340 C CA . ILE A 1 405 ? -17.059 -14.701 18.213 1.00 78.00 405 ILE A CA 1
ATOM 3341 C C . ILE A 1 405 ? -17.197 -14.680 16.692 1.00 78.00 405 ILE A C 1
ATOM 3343 O O . ILE A 1 405 ? -17.000 -15.705 16.052 1.00 78.00 405 ILE A O 1
ATOM 3347 N N . ILE A 1 406 ? -17.519 -13.523 16.128 1.00 72.06 406 ILE A N 1
ATOM 3348 C CA . ILE A 1 406 ? -17.638 -13.266 14.692 1.00 72.06 406 ILE A CA 1
ATOM 3349 C C . ILE A 1 406 ? -16.540 -12.276 14.312 1.00 72.06 406 ILE A C 1
ATOM 3351 O O . ILE A 1 406 ? -16.358 -11.302 15.038 1.00 72.06 406 ILE A O 1
ATOM 3355 N N . GLN A 1 407 ? -15.823 -12.515 13.219 1.00 78.69 407 GLN A N 1
ATOM 3356 C CA . GLN A 1 407 ? -14.777 -11.641 12.688 1.00 78.69 407 GLN A CA 1
ATOM 3357 C C . GLN A 1 407 ? -15.026 -11.401 11.194 1.00 78.69 407 GLN A C 1
ATOM 3359 O O . GLN A 1 407 ? -15.331 -12.360 10.494 1.00 78.69 407 GLN A O 1
ATOM 3364 N N . ASP A 1 408 ? -14.896 -10.171 10.710 1.00 75.50 408 ASP A N 1
ATOM 3365 C CA . ASP A 1 408 ? -15.006 -9.774 9.300 1.00 75.50 408 ASP A CA 1
ATOM 3366 C C . ASP A 1 408 ? -13.860 -8.801 9.007 1.00 75.50 408 ASP A C 1
ATOM 3368 O O . ASP A 1 408 ? -13.756 -7.771 9.659 1.00 75.50 408 ASP A O 1
ATOM 3372 N N . PHE A 1 409 ? -12.970 -9.150 8.080 1.00 76.12 409 PHE A N 1
ATOM 3373 C CA . PHE A 1 409 ? -11.842 -8.316 7.680 1.00 76.12 409 PHE A CA 1
ATOM 3374 C C . PHE A 1 409 ? -11.796 -8.190 6.166 1.00 76.12 409 PHE A C 1
ATOM 3376 O O . PHE A 1 409 ? -11.891 -9.186 5.440 1.00 76.12 409 PHE A O 1
ATOM 3383 N N . LYS A 1 410 ? -11.545 -6.972 5.685 1.00 73.94 410 LYS A N 1
ATOM 3384 C CA . LYS A 1 410 ? -11.265 -6.696 4.274 1.00 73.94 410 LYS A CA 1
ATOM 3385 C C . LYS A 1 410 ? -9.938 -5.974 4.162 1.00 73.94 410 LYS A C 1
ATOM 3387 O O . LYS A 1 410 ? -9.726 -4.957 4.806 1.00 73.94 410 LYS A O 1
ATOM 3392 N N . ASN A 1 411 ? -9.050 -6.493 3.326 1.00 74.44 411 ASN A N 1
ATOM 3393 C CA . ASN A 1 411 ? -7.748 -5.886 3.091 1.00 74.44 411 ASN A CA 1
ATOM 3394 C C . ASN A 1 411 ? -7.523 -5.679 1.593 1.00 74.44 411 ASN A C 1
ATOM 3396 O O . ASN A 1 411 ? -7.959 -6.476 0.758 1.00 74.44 411 ASN A O 1
ATOM 3400 N N . GLN A 1 412 ? -6.827 -4.596 1.262 1.00 74.62 412 GLN A N 1
ATOM 3401 C CA . GLN A 1 412 ? -6.388 -4.293 -0.087 1.00 74.62 412 GLN A CA 1
ATOM 3402 C C . GLN A 1 412 ? -4.888 -4.004 -0.083 1.00 74.62 412 GLN A C 1
ATOM 3404 O O . GLN A 1 412 ? -4.424 -3.022 0.493 1.00 74.62 412 GLN A O 1
ATOM 3409 N N . GLU A 1 413 ? -4.137 -4.830 -0.801 1.00 74.06 413 GLU A N 1
ATOM 3410 C CA . GLU A 1 413 ? -2.697 -4.687 -0.969 1.00 74.06 413 GLU A CA 1
ATOM 3411 C C . GLU A 1 413 ? -2.360 -4.332 -2.417 1.00 74.06 413 GLU A C 1
ATOM 3413 O O . GLU A 1 413 ? -2.951 -4.858 -3.362 1.00 74.06 413 GLU A O 1
ATOM 3418 N N . VAL A 1 414 ? -1.388 -3.431 -2.589 1.00 71.94 414 VAL A N 1
ATOM 3419 C CA . VAL A 1 414 ? -0.834 -3.074 -3.899 1.00 71.94 414 VAL A CA 1
ATOM 3420 C C . VAL A 1 414 ? 0.667 -3.321 -3.882 1.00 71.94 414 VAL A C 1
ATOM 3422 O O . VAL A 1 414 ? 1.397 -2.731 -3.084 1.00 71.94 414 VAL A O 1
ATOM 3425 N N . SER A 1 415 ? 1.138 -4.178 -4.783 1.00 72.56 415 SER A N 1
ATOM 3426 C CA . SER A 1 415 ? 2.554 -4.496 -4.952 1.00 72.56 415 SER A CA 1
ATOM 3427 C C . SER A 1 415 ? 3.031 -4.060 -6.331 1.00 72.56 415 SER A C 1
ATOM 3429 O O . SER A 1 415 ? 2.467 -4.446 -7.352 1.00 72.56 415 SER A O 1
ATOM 3431 N N . ILE A 1 416 ? 4.088 -3.247 -6.368 1.00 77.88 416 ILE A N 1
ATOM 3432 C CA . ILE A 1 416 ? 4.665 -2.717 -7.606 1.00 77.88 416 ILE A CA 1
ATOM 3433 C C . ILE A 1 416 ? 6.082 -3.262 -7.756 1.00 77.88 416 ILE A C 1
ATOM 3435 O O . ILE A 1 416 ? 6.932 -3.089 -6.880 1.00 77.88 416 ILE A O 1
ATOM 3439 N N . SER A 1 417 ? 6.363 -3.886 -8.897 1.00 78.12 417 SER A N 1
ATOM 3440 C CA . SER A 1 417 ? 7.694 -4.376 -9.245 1.00 78.12 417 SER A CA 1
ATOM 3441 C C . SER A 1 417 ? 8.081 -3.966 -10.662 1.00 78.12 417 SER A C 1
ATOM 3443 O O . SER A 1 417 ? 7.258 -3.929 -11.571 1.00 78.12 417 SER A O 1
ATOM 3445 N N . ARG A 1 418 ? 9.360 -3.634 -10.836 1.00 85.25 418 ARG A N 1
ATOM 3446 C CA . ARG A 1 418 ? 9.950 -3.218 -12.108 1.00 85.25 418 ARG A CA 1
ATOM 3447 C C . ARG A 1 418 ? 11.228 -4.009 -12.342 1.00 85.25 418 ARG A C 1
ATOM 3449 O O . ARG A 1 418 ? 12.167 -3.908 -11.551 1.00 85.25 418 ARG A O 1
ATOM 3456 N N . GLU A 1 419 ? 11.288 -4.759 -13.435 1.00 85.31 419 GLU A N 1
ATOM 3457 C CA . GLU A 1 419 ? 12.432 -5.597 -13.796 1.00 85.31 419 GLU A CA 1
ATOM 3458 C C . GLU A 1 419 ? 12.918 -5.297 -15.219 1.00 85.31 419 GLU A C 1
ATOM 3460 O O . GLU A 1 419 ? 12.169 -5.386 -16.188 1.00 85.31 419 GLU A O 1
ATOM 3465 N N . LEU A 1 420 ? 14.209 -4.982 -15.359 1.00 87.62 420 LEU A N 1
ATOM 3466 C CA . LEU A 1 420 ? 14.873 -4.863 -16.656 1.00 87.62 420 LEU A CA 1
ATOM 3467 C C . LEU A 1 420 ? 15.661 -6.145 -16.943 1.00 87.62 420 LEU A C 1
ATOM 3469 O O . LEU A 1 420 ? 16.691 -6.397 -16.313 1.00 87.62 420 LEU A O 1
ATOM 3473 N N . GLN A 1 421 ? 15.205 -6.932 -17.915 1.00 80.81 421 GLN A N 1
ATOM 3474 C CA . GLN A 1 421 ? 15.848 -8.188 -18.295 1.00 80.81 421 GLN A CA 1
ATOM 3475 C C . GLN A 1 421 ? 17.194 -7.966 -19.007 1.00 80.81 421 GLN A C 1
ATOM 3477 O O . GLN A 1 421 ? 17.499 -6.884 -19.529 1.00 80.81 421 GLN A O 1
ATOM 3482 N N . GLU A 1 422 ? 18.022 -9.016 -19.039 1.00 79.25 422 GLU A N 1
ATOM 3483 C CA . GLU A 1 422 ? 19.305 -8.991 -19.744 1.00 79.25 422 GLU A CA 1
ATOM 3484 C C . GLU A 1 422 ? 19.119 -8.744 -21.250 1.00 79.25 422 GLU A C 1
ATOM 3486 O O . GLU A 1 422 ? 18.304 -9.380 -21.918 1.00 79.25 422 GLU A O 1
ATOM 3491 N N . GLU A 1 423 ? 19.930 -7.845 -21.812 1.00 80.94 423 GLU A N 1
ATOM 3492 C CA . GLU A 1 423 ? 19.920 -7.558 -23.245 1.00 80.94 423 GLU A CA 1
ATOM 3493 C C . GLU A 1 423 ? 20.433 -8.764 -24.051 1.00 80.94 423 GLU A C 1
ATOM 3495 O O . GLU A 1 423 ? 21.600 -9.163 -23.959 1.00 80.94 423 GLU A O 1
ATOM 3500 N N . GLN A 1 424 ? 19.586 -9.305 -24.923 1.00 80.12 424 GLN A N 1
ATOM 3501 C CA . GLN A 1 424 ? 19.966 -10.363 -25.851 1.00 80.12 424 GLN A CA 1
ATOM 3502 C C . GLN A 1 424 ? 20.500 -9.757 -27.146 1.00 80.12 424 GLN A C 1
ATOM 3504 O O . GLN A 1 424 ? 19.829 -8.957 -27.793 1.00 80.12 424 GLN A O 1
ATOM 3509 N N . ARG A 1 425 ? 21.710 -10.155 -27.559 1.00 79.94 425 ARG A N 1
ATOM 3510 C CA . ARG A 1 425 ? 22.359 -9.654 -28.782 1.00 79.94 425 ARG A CA 1
ATOM 3511 C C . ARG A 1 425 ? 22.631 -10.775 -29.779 1.00 79.94 425 ARG A C 1
ATOM 3513 O O . ARG A 1 425 ? 23.156 -11.833 -29.435 1.00 79.94 425 ARG A O 1
ATOM 3520 N N . THR A 1 426 ? 22.363 -10.502 -31.049 1.00 80.62 426 THR A N 1
ATOM 3521 C CA . THR A 1 426 ? 22.811 -11.350 -32.161 1.00 80.62 426 THR A CA 1
ATOM 3522 C C . THR A 1 426 ? 24.318 -11.191 -32.401 1.00 80.62 426 THR A C 1
ATOM 3524 O O . THR A 1 426 ? 24.941 -10.193 -32.020 1.00 80.62 426 THR A O 1
ATOM 3527 N N . LYS A 1 427 ? 24.938 -12.178 -33.057 1.00 80.69 427 LYS A N 1
ATOM 3528 C CA . LYS A 1 427 ? 26.262 -11.973 -33.664 1.00 80.69 427 LYS A CA 1
ATOM 3529 C C . LYS A 1 427 ? 26.135 -11.019 -34.849 1.00 80.69 427 LYS A C 1
ATOM 3531 O O . LYS A 1 427 ? 25.080 -10.962 -35.468 1.00 80.69 427 LYS A O 1
ATOM 3536 N N . TRP A 1 428 ? 27.228 -10.342 -35.195 1.00 82.69 428 TRP A N 1
ATOM 3537 C CA . TRP A 1 428 ? 27.301 -9.575 -36.435 1.00 82.69 428 TRP A CA 1
ATOM 3538 C C . TRP A 1 428 ? 26.994 -10.465 -37.646 1.00 82.69 428 TRP A C 1
ATOM 3540 O O . TRP A 1 428 ? 27.571 -11.550 -37.780 1.00 82.69 428 TRP A O 1
ATOM 3550 N N . PHE A 1 429 ? 26.106 -9.999 -38.518 1.00 82.19 429 PHE A N 1
ATOM 3551 C CA . PHE A 1 429 ? 25.753 -10.661 -39.770 1.00 82.19 429 PHE A CA 1
ATOM 3552 C C . PHE A 1 429 ? 25.886 -9.699 -40.952 1.00 82.19 429 PHE A C 1
ATOM 3554 O O . PHE A 1 429 ? 25.735 -8.488 -40.810 1.00 82.19 429 PHE A O 1
ATOM 3561 N N . ASP A 1 430 ? 26.226 -10.270 -42.099 1.00 82.31 430 ASP A N 1
ATOM 3562 C CA . ASP A 1 430 ? 26.486 -9.565 -43.352 1.00 82.31 430 ASP A CA 1
ATOM 3563 C C . ASP A 1 430 ? 25.167 -9.191 -44.044 1.00 82.31 430 ASP A C 1
ATOM 3565 O O . ASP A 1 430 ? 24.217 -9.985 -44.028 1.00 82.31 430 ASP A O 1
ATOM 3569 N N . ILE A 1 431 ? 25.102 -8.005 -44.646 1.00 82.31 431 ILE A N 1
ATOM 3570 C CA . ILE A 1 431 ? 23.948 -7.531 -45.415 1.00 82.31 431 ILE A CA 1
ATOM 3571 C C . ILE A 1 431 ? 24.363 -7.476 -46.879 1.00 82.31 431 ILE A C 1
ATOM 3573 O O . ILE A 1 431 ? 25.369 -6.870 -47.221 1.00 82.31 431 ILE A O 1
ATOM 3577 N N . ASP A 1 432 ? 23.567 -8.065 -47.772 1.00 80.56 432 ASP A N 1
ATOM 3578 C CA . ASP A 1 432 ? 23.852 -7.975 -49.205 1.00 80.56 432 ASP A CA 1
ATOM 3579 C C . ASP A 1 432 ? 23.668 -6.530 -49.703 1.00 80.56 432 ASP A C 1
ATOM 3581 O O . ASP A 1 432 ? 22.561 -6.077 -50.014 1.00 80.56 432 ASP A O 1
ATOM 3585 N N . ASP A 1 433 ? 24.787 -5.813 -49.798 1.00 81.88 433 ASP A N 1
ATOM 3586 C CA . ASP A 1 433 ? 24.868 -4.417 -50.228 1.00 81.88 433 ASP A CA 1
ATOM 3587 C C . ASP A 1 433 ? 24.229 -4.171 -51.596 1.00 81.88 433 ASP A C 1
ATOM 3589 O O . ASP A 1 433 ? 23.732 -3.078 -51.878 1.00 81.88 433 ASP A O 1
ATOM 3593 N N . THR A 1 434 ? 24.205 -5.180 -52.472 1.00 75.38 434 THR A N 1
ATOM 3594 C CA . THR A 1 434 ? 23.642 -5.036 -53.821 1.00 75.38 434 THR A CA 1
ATOM 3595 C C . THR A 1 434 ? 22.124 -4.851 -53.816 1.00 75.38 434 THR A C 1
ATOM 3597 O O . THR A 1 434 ? 21.561 -4.366 -54.803 1.00 75.38 434 THR A O 1
ATOM 3600 N N . LEU A 1 435 ? 21.459 -5.169 -52.700 1.00 77.56 435 LEU A N 1
ATOM 3601 C CA . LEU A 1 435 ? 20.022 -4.973 -52.520 1.00 77.56 435 LEU A CA 1
ATOM 3602 C C . LEU A 1 435 ? 19.657 -3.492 -52.347 1.00 77.56 435 LEU A C 1
ATOM 3604 O O . LEU A 1 435 ? 18.597 -3.058 -52.812 1.00 77.56 435 LEU A O 1
ATOM 3608 N N . PHE A 1 436 ? 20.551 -2.686 -51.762 1.00 81.88 436 PHE A N 1
ATOM 3609 C CA . PHE A 1 436 ? 20.267 -1.289 -51.412 1.00 81.88 436 PHE A CA 1
ATOM 3610 C C . PHE A 1 436 ? 21.286 -0.258 -51.938 1.00 81.88 436 PHE A C 1
ATOM 3612 O O . PHE A 1 436 ? 21.022 0.946 -51.879 1.00 81.88 436 PHE A O 1
ATOM 3619 N N . ALA A 1 437 ? 22.388 -0.690 -52.557 1.00 84.56 437 ALA A N 1
ATOM 3620 C CA . ALA A 1 437 ? 23.354 0.167 -53.245 1.00 84.56 437 ALA A CA 1
ATOM 3621 C C . ALA A 1 437 ? 23.173 0.161 -54.776 1.00 84.56 437 ALA A C 1
ATOM 3623 O O . ALA A 1 437 ? 22.772 -0.833 -55.381 1.00 84.56 437 ALA A O 1
ATOM 3624 N N . HIS A 1 438 ? 23.499 1.273 -55.442 1.00 83.44 438 HIS A N 1
ATOM 3625 C CA . HIS A 1 438 ? 23.560 1.340 -56.906 1.00 83.44 438 HIS A CA 1
ATOM 3626 C C . HIS A 1 438 ? 24.775 2.125 -57.413 1.00 83.44 438 HIS A C 1
ATOM 3628 O O . HIS A 1 438 ? 25.204 3.105 -56.805 1.00 83.44 438 HIS A O 1
ATOM 3634 N N . TYR A 1 439 ? 25.320 1.697 -58.555 1.00 80.75 439 TYR A N 1
ATOM 3635 C CA . TYR A 1 439 ? 26.481 2.328 -59.181 1.00 80.75 439 TYR A CA 1
ATOM 3636 C C . TYR A 1 439 ? 26.068 3.562 -60.002 1.00 80.75 439 TYR A C 1
ATOM 3638 O O . TYR A 1 439 ? 25.344 3.446 -60.997 1.00 80.75 439 TYR A O 1
ATOM 3646 N N . ASP A 1 440 ? 26.573 4.741 -59.639 1.00 77.25 440 ASP A N 1
ATOM 3647 C CA . ASP A 1 440 ? 26.342 5.998 -60.360 1.00 77.25 440 ASP A CA 1
ATOM 3648 C C . ASP A 1 440 ? 27.291 6.123 -61.568 1.00 77.25 440 ASP A C 1
ATOM 3650 O O . ASP A 1 440 ? 28.398 6.685 -61.510 1.00 77.25 440 ASP A O 1
ATOM 3654 N N . PHE A 1 441 ? 26.865 5.545 -62.695 1.00 72.06 441 PHE A N 1
ATOM 3655 C CA . PHE A 1 441 ? 27.605 5.576 -63.952 1.00 72.06 441 PHE A CA 1
ATOM 3656 C C . PHE A 1 441 ? 27.348 6.869 -64.736 1.00 72.06 441 PHE A C 1
ATOM 3658 O O . PHE A 1 441 ? 26.231 7.140 -65.170 1.00 72.06 441 PHE A O 1
ATOM 3665 N N . ASN A 1 442 ? 28.412 7.616 -65.054 1.00 73.56 442 ASN A N 1
ATOM 3666 C CA . ASN A 1 442 ? 28.324 8.783 -65.934 1.00 73.56 442 ASN A CA 1
ATOM 3667 C C . ASN A 1 442 ? 29.328 8.747 -67.102 1.00 73.56 442 ASN A C 1
ATOM 3669 O O . ASN A 1 442 ? 30.362 8.073 -67.069 1.00 73.56 442 ASN A O 1
ATOM 3673 N N . LEU A 1 443 ? 29.028 9.518 -68.155 1.00 65.12 443 LEU A N 1
ATOM 3674 C CA . LEU A 1 443 ? 29.823 9.601 -69.393 1.00 65.12 443 LEU A CA 1
ATOM 3675 C C . LEU A 1 443 ? 31.289 10.014 -69.161 1.00 65.12 443 LEU A C 1
ATOM 3677 O O . LEU A 1 443 ? 32.169 9.604 -69.918 1.00 65.12 443 LEU A O 1
ATOM 3681 N N . GLY A 1 444 ? 31.575 10.794 -68.114 1.00 66.25 444 GLY A N 1
ATOM 3682 C CA . GLY A 1 444 ? 32.938 11.195 -67.754 1.00 66.25 444 GLY A CA 1
ATOM 3683 C C . GLY A 1 444 ? 33.772 10.042 -67.186 1.00 66.25 444 GLY A C 1
ATOM 3684 O O . GLY A 1 444 ? 34.961 9.927 -67.499 1.00 66.25 444 GLY A O 1
ATOM 3685 N N . LYS A 1 445 ? 33.152 9.153 -66.401 1.00 69.56 445 LYS A N 1
ATOM 3686 C CA . LYS A 1 445 ? 33.783 7.935 -65.866 1.00 69.56 445 LYS A CA 1
ATOM 3687 C C . LYS A 1 445 ? 34.082 6.925 -66.974 1.00 69.56 445 LYS A C 1
ATOM 3689 O O . LYS A 1 445 ? 35.195 6.406 -67.024 1.00 69.56 445 LYS A O 1
ATOM 3694 N N . LEU A 1 446 ? 33.164 6.747 -67.930 1.00 66.81 446 LEU A N 1
ATOM 3695 C CA . LEU A 1 446 ? 33.405 5.939 -69.135 1.00 66.81 446 LEU A CA 1
ATOM 3696 C C . LEU A 1 446 ? 34.649 6.423 -69.898 1.00 66.81 446 LEU A C 1
ATOM 3698 O O . LEU A 1 446 ? 35.497 5.622 -70.290 1.00 66.81 446 LEU A O 1
ATOM 3702 N N . LEU A 1 447 ? 34.788 7.743 -70.065 1.00 63.56 447 LEU A N 1
ATOM 3703 C CA . LEU A 1 447 ? 35.928 8.339 -70.761 1.00 63.56 447 LEU A CA 1
ATOM 3704 C C . LEU A 1 447 ? 37.254 8.085 -70.023 1.00 63.56 447 LEU A C 1
ATOM 3706 O O . LEU A 1 447 ? 38.258 7.773 -70.662 1.00 63.56 447 LEU A O 1
ATOM 3710 N N . LYS A 1 448 ? 37.261 8.179 -68.684 1.00 64.31 448 LYS A N 1
ATOM 3711 C CA . LYS A 1 448 ? 38.439 7.869 -67.855 1.00 64.31 448 LYS A CA 1
ATOM 3712 C C . LYS A 1 448 ? 38.887 6.417 -68.028 1.00 64.31 448 LYS A C 1
ATOM 3714 O O . LYS A 1 448 ? 40.071 6.197 -68.243 1.00 64.31 448 LYS A O 1
ATOM 3719 N N . ILE A 1 449 ? 37.956 5.464 -68.025 1.00 65.19 449 ILE A N 1
ATOM 3720 C CA . ILE A 1 449 ? 38.240 4.022 -68.163 1.00 65.19 449 ILE A CA 1
ATOM 3721 C C . ILE A 1 449 ? 38.847 3.691 -69.531 1.00 65.19 449 ILE A C 1
ATOM 3723 O O . ILE A 1 449 ? 39.788 2.905 -69.625 1.00 65.19 449 ILE A O 1
ATOM 3727 N N . VAL A 1 450 ? 38.355 4.334 -70.595 1.00 62.12 450 VAL A N 1
ATOM 3728 C CA . VAL A 1 450 ? 38.911 4.192 -71.953 1.00 62.12 450 VAL A CA 1
ATOM 3729 C C . VAL A 1 450 ? 40.329 4.776 -72.048 1.00 62.12 450 VAL A C 1
ATOM 3731 O O . VAL A 1 450 ? 41.161 4.258 -72.792 1.00 62.12 450 VAL A O 1
ATOM 3734 N N . LEU A 1 451 ? 40.632 5.829 -71.282 1.00 60.25 451 LEU A N 1
ATOM 3735 C CA . LEU A 1 451 ? 41.941 6.493 -71.267 1.00 60.25 451 LEU A CA 1
ATOM 3736 C C . LEU A 1 451 ? 42.973 5.816 -70.338 1.00 60.25 451 LEU A C 1
ATOM 3738 O O . LEU A 1 451 ? 44.170 6.055 -70.501 1.00 60.25 451 LEU A O 1
ATOM 3742 N N . THR A 1 452 ? 42.552 4.946 -69.410 1.00 61.12 452 THR A N 1
ATOM 3743 C CA . THR A 1 452 ? 43.408 4.226 -68.440 1.00 61.12 452 THR A CA 1
ATOM 3744 C C . THR A 1 452 ? 43.409 2.703 -68.651 1.00 61.12 452 THR A C 1
ATOM 3746 O O . THR A 1 452 ? 43.422 1.929 -67.696 1.00 61.12 452 THR A O 1
ATOM 3749 N N . LEU A 1 453 ? 43.461 2.252 -69.911 1.00 56.56 453 LEU A N 1
ATOM 3750 C CA . LEU A 1 453 ? 43.422 0.838 -70.343 1.00 56.56 453 LEU A CA 1
ATOM 3751 C C . LEU A 1 453 ? 44.239 -0.193 -69.515 1.00 56.56 453 LEU A C 1
ATOM 3753 O O . LEU A 1 453 ? 43.741 -1.306 -69.350 1.00 56.56 453 LEU A O 1
ATOM 3757 N N . PRO A 1 454 ? 45.439 0.094 -68.958 1.00 66.44 454 PRO A N 1
ATOM 3758 C CA . PRO A 1 454 ? 46.157 -0.867 -68.106 1.00 66.44 454 PRO A CA 1
ATOM 3759 C C . PRO A 1 454 ? 45.468 -1.164 -66.761 1.00 66.44 454 PRO A C 1
ATOM 3761 O O . PRO A 1 454 ? 45.765 -2.177 -66.136 1.00 66.44 454 PRO A O 1
ATOM 3764 N N . LEU A 1 455 ? 44.559 -0.291 -66.316 1.00 65.44 455 LEU A N 1
ATOM 3765 C CA . LEU A 1 455 ? 43.803 -0.392 -65.062 1.00 65.44 455 LEU A CA 1
ATOM 3766 C C . LEU A 1 455 ? 42.355 -0.857 -65.289 1.00 65.44 455 LEU A C 1
ATOM 3768 O O . LEU A 1 455 ? 41.542 -0.805 -64.371 1.00 65.44 455 LEU A O 1
ATOM 3772 N N . LEU A 1 456 ? 42.015 -1.330 -66.495 1.00 66.44 456 LEU A N 1
ATOM 3773 C CA . LEU A 1 456 ? 40.667 -1.800 -66.836 1.00 66.44 456 LEU A CA 1
ATOM 3774 C C . LEU A 1 456 ? 40.110 -2.839 -65.836 1.00 66.44 456 LEU A C 1
ATOM 3776 O O . LEU A 1 456 ? 38.965 -2.672 -65.424 1.00 66.44 456 LEU A O 1
ATOM 3780 N N . PRO A 1 457 ? 40.877 -3.850 -65.370 1.00 65.12 457 PRO A N 1
ATOM 3781 C CA . PRO A 1 457 ? 40.368 -4.806 -64.382 1.00 65.12 457 PRO A CA 1
ATOM 3782 C C . PRO A 1 457 ? 40.005 -4.152 -63.042 1.00 65.12 457 PRO A C 1
ATOM 3784 O O . PRO A 1 457 ? 39.007 -4.528 -62.441 1.00 65.12 457 PRO A O 1
ATOM 3787 N N . LEU A 1 458 ? 40.772 -3.141 -62.615 1.00 66.88 458 LEU A N 1
ATOM 3788 C CA . LEU A 1 458 ? 40.524 -2.372 -61.390 1.00 66.88 458 LEU A CA 1
ATOM 3789 C C . LEU A 1 458 ? 39.265 -1.500 -61.514 1.00 66.88 458 LEU A C 1
ATOM 3791 O O . LEU A 1 458 ? 38.528 -1.302 -60.554 1.00 66.88 458 LEU A O 1
ATOM 3795 N N . HIS A 1 459 ? 39.012 -0.954 -62.703 1.00 67.88 459 HIS A N 1
ATOM 3796 C CA . HIS A 1 459 ? 37.806 -0.171 -62.957 1.00 67.88 459 HIS A CA 1
ATOM 3797 C C . HIS A 1 459 ? 36.556 -1.049 -63.071 1.00 67.88 459 HIS A C 1
ATOM 3799 O O . HIS A 1 459 ? 35.517 -0.673 -62.544 1.00 67.88 459 HIS A O 1
ATOM 3805 N N . ILE A 1 460 ? 36.662 -2.224 -63.701 1.00 68.75 460 ILE A N 1
ATOM 3806 C CA . ILE A 1 460 ? 35.567 -3.201 -63.770 1.00 68.75 460 ILE A CA 1
ATOM 3807 C C . ILE A 1 460 ? 35.256 -3.755 -62.376 1.00 68.75 460 ILE A C 1
ATOM 3809 O O . ILE A 1 460 ? 34.089 -3.905 -62.037 1.00 68.75 460 ILE A O 1
ATOM 3813 N N . SER A 1 461 ? 36.263 -4.003 -61.534 1.00 66.19 461 SER A N 1
ATOM 3814 C CA . SER A 1 461 ? 36.015 -4.476 -60.170 1.00 66.19 461 SER A CA 1
ATOM 3815 C C . SER A 1 461 ? 35.268 -3.453 -59.316 1.00 66.19 461 SER A C 1
ATOM 3817 O O . SER A 1 461 ? 34.347 -3.829 -58.606 1.00 66.19 461 SER A O 1
ATOM 3819 N N . LYS A 1 462 ? 35.593 -2.159 -59.450 1.00 70.62 462 LYS A N 1
ATOM 3820 C CA . LYS A 1 462 ? 34.860 -1.065 -58.785 1.00 70.62 462 LYS A CA 1
ATOM 3821 C C . LYS A 1 462 ? 33.412 -0.902 -59.262 1.00 70.62 462 LYS A C 1
ATOM 3823 O O . LYS A 1 462 ? 32.639 -0.228 -58.602 1.00 70.62 462 LYS A O 1
ATOM 3828 N N . MET A 1 463 ? 33.053 -1.472 -60.415 1.00 71.06 463 MET A N 1
ATOM 3829 C CA . MET A 1 463 ? 31.676 -1.482 -60.936 1.00 71.06 463 MET A CA 1
ATOM 3830 C C . MET A 1 463 ? 30.857 -2.682 -60.471 1.00 71.06 463 MET A C 1
ATOM 3832 O O . MET A 1 463 ? 29.639 -2.663 -60.607 1.00 71.06 463 MET A O 1
ATOM 3836 N N . LEU A 1 464 ? 31.518 -3.740 -60.005 1.00 72.38 464 LEU A N 1
ATOM 3837 C CA . LEU A 1 464 ? 30.873 -4.998 -59.631 1.00 72.38 464 LEU A CA 1
ATOM 3838 C C . LEU A 1 464 ? 30.698 -5.142 -58.121 1.00 72.38 464 LEU A C 1
ATOM 3840 O O . LEU A 1 464 ? 29.799 -5.861 -57.704 1.00 72.38 464 LEU A O 1
ATOM 3844 N N . LEU A 1 465 ? 31.549 -4.485 -57.332 1.00 74.50 465 LEU A N 1
ATOM 3845 C CA . LEU A 1 465 ? 31.499 -4.495 -55.874 1.00 74.50 465 LEU A CA 1
ATOM 3846 C C . LEU A 1 465 ? 31.234 -3.074 -55.363 1.00 74.50 465 LEU A C 1
ATOM 3848 O O . LEU A 1 465 ? 31.910 -2.153 -55.846 1.00 74.50 465 LEU A O 1
ATOM 3852 N N . PRO A 1 466 ? 30.280 -2.897 -54.432 1.00 81.19 466 PRO A N 1
ATOM 3853 C CA . PRO A 1 466 ? 30.119 -1.673 -53.654 1.00 81.19 466 PRO A CA 1
ATOM 3854 C C . PRO A 1 466 ? 31.426 -1.212 -52.993 1.00 81.19 466 PRO A C 1
ATOM 3856 O O . PRO A 1 466 ? 32.355 -1.988 -52.789 1.00 81.19 466 PRO A O 1
ATOM 3859 N N . ASP A 1 467 ? 31.532 0.090 -52.713 1.00 79.62 467 ASP A N 1
ATOM 3860 C CA . ASP A 1 467 ? 32.739 0.687 -52.110 1.00 79.62 467 ASP A CA 1
ATOM 3861 C C . ASP A 1 467 ? 32.889 0.334 -50.605 1.00 79.62 467 ASP A C 1
ATOM 3863 O O . ASP A 1 467 ? 33.978 0.476 -50.035 1.00 79.62 467 ASP A O 1
ATOM 3867 N N . VAL A 1 468 ? 31.807 -0.101 -49.948 1.00 85.62 468 VAL A N 1
ATOM 3868 C CA . VAL A 1 468 ? 31.777 -0.534 -48.543 1.00 85.62 468 VAL A CA 1
ATOM 3869 C C . VAL A 1 468 ? 30.903 -1.781 -48.369 1.00 85.62 468 VAL A C 1
ATOM 3871 O O . VAL A 1 468 ? 30.015 -2.006 -49.181 1.00 85.62 468 VAL A O 1
ATOM 3874 N N . ASP A 1 469 ? 31.188 -2.548 -47.315 1.00 84.94 469 ASP A N 1
ATOM 3875 C CA . ASP A 1 469 ? 30.565 -3.835 -46.963 1.00 84.94 469 ASP A CA 1
ATOM 3876 C C . ASP A 1 469 ? 29.781 -3.682 -45.650 1.00 84.94 469 ASP A C 1
ATOM 3878 O O . ASP A 1 469 ? 30.426 -3.502 -44.605 1.00 84.94 469 ASP A O 1
ATOM 3882 N N . TYR A 1 470 ? 28.440 -3.651 -45.687 1.00 87.19 470 TYR A N 1
ATOM 3883 C CA . TYR A 1 470 ? 27.597 -3.397 -44.506 1.00 87.19 470 TYR A CA 1
ATOM 3884 C C . TYR A 1 470 ? 27.307 -4.650 -43.682 1.00 87.19 470 TYR A C 1
ATOM 3886 O O . TYR A 1 470 ? 26.904 -5.693 -44.181 1.00 87.19 470 TYR A O 1
ATOM 3894 N N . TRP A 1 471 ? 27.419 -4.492 -42.367 1.00 89.38 471 TRP A N 1
ATOM 3895 C CA . TRP A 1 471 ? 27.108 -5.514 -41.378 1.00 89.38 471 TRP A CA 1
ATOM 3896 C C . TRP A 1 471 ? 26.120 -4.967 -40.355 1.00 89.38 471 TRP A C 1
ATOM 3898 O O . TRP A 1 471 ? 26.161 -3.781 -40.012 1.00 89.38 471 TRP A O 1
ATOM 3908 N N . ALA A 1 472 ? 25.265 -5.846 -39.839 1.00 86.25 472 ALA A N 1
ATOM 3909 C CA . ALA A 1 472 ? 24.272 -5.526 -38.826 1.00 86.25 472 ALA A CA 1
ATOM 3910 C C . ALA A 1 472 ? 24.442 -6.355 -37.550 1.00 86.25 472 ALA A C 1
ATOM 3912 O O . ALA A 1 472 ? 24.942 -7.482 -37.563 1.00 86.25 472 ALA A O 1
ATOM 3913 N N . GLN A 1 473 ? 23.976 -5.787 -36.442 1.00 86.19 473 GLN A N 1
ATOM 3914 C CA . GLN A 1 473 ? 23.755 -6.478 -35.181 1.00 86.19 473 GLN A CA 1
ATOM 3915 C C . GLN A 1 473 ? 22.426 -6.002 -34.590 1.00 86.19 473 GLN A C 1
ATOM 3917 O O . GLN A 1 473 ? 22.180 -4.803 -34.484 1.00 86.19 473 GLN A O 1
ATOM 3922 N N . LYS A 1 474 ? 21.582 -6.951 -34.192 1.00 83.88 474 LYS A N 1
ATOM 3923 C CA . LYS A 1 474 ? 20.333 -6.706 -33.463 1.00 83.88 474 LYS A CA 1
ATOM 3924 C C . LYS A 1 474 ? 20.504 -6.985 -31.978 1.00 83.88 474 LYS A C 1
ATOM 3926 O O . LYS A 1 474 ? 21.191 -7.953 -31.622 1.00 83.88 474 LYS A O 1
ATOM 3931 N N . SER A 1 475 ? 19.838 -6.199 -31.149 1.00 82.94 475 SER A N 1
ATOM 3932 C CA . SER A 1 475 ? 19.629 -6.480 -29.743 1.00 82.94 475 SER A CA 1
ATOM 3933 C C . SER A 1 475 ? 18.193 -6.226 -29.307 1.00 82.94 475 SER A C 1
ATOM 3935 O O . SER A 1 475 ? 17.480 -5.428 -29.911 1.00 82.94 475 SER A O 1
ATOM 3937 N N . THR A 1 476 ? 17.769 -6.955 -28.284 1.00 81.50 476 THR A N 1
ATOM 3938 C CA . THR A 1 476 ? 16.450 -6.827 -27.668 1.00 81.50 476 THR A CA 1
ATOM 3939 C C . THR A 1 476 ? 16.637 -6.793 -26.162 1.00 81.50 476 THR A C 1
ATOM 3941 O O . THR A 1 476 ? 17.405 -7.589 -25.616 1.00 81.50 476 THR A O 1
ATOM 3944 N N . GLN A 1 477 ? 15.959 -5.867 -25.501 1.00 85.69 477 GLN A N 1
ATOM 3945 C CA . GLN A 1 477 ? 15.915 -5.763 -24.052 1.00 85.69 477 GLN A CA 1
ATOM 3946 C C . GLN A 1 477 ? 14.472 -5.529 -23.621 1.00 85.69 477 GLN A C 1
ATOM 3948 O O . GLN A 1 477 ? 13.777 -4.743 -24.252 1.00 85.69 477 GLN A O 1
ATOM 3953 N N . THR A 1 478 ? 14.037 -6.186 -22.555 1.00 78.19 478 THR A N 1
ATOM 3954 C CA . THR A 1 478 ? 12.646 -6.123 -22.101 1.00 78.19 478 THR A CA 1
ATOM 3955 C C . THR A 1 478 ? 12.593 -5.508 -20.711 1.00 78.19 478 THR A C 1
ATOM 3957 O O . THR A 1 478 ? 13.323 -5.938 -19.818 1.00 78.19 478 THR A O 1
ATOM 3960 N N . LEU A 1 479 ? 11.756 -4.490 -20.541 1.00 81.81 479 LEU A N 1
ATOM 3961 C CA . LEU A 1 479 ? 11.366 -3.929 -19.251 1.00 81.81 479 LEU A CA 1
ATOM 3962 C C . LEU A 1 479 ? 9.973 -4.449 -18.915 1.00 81.81 479 LEU A C 1
ATOM 3964 O O . LEU A 1 479 ? 9.072 -4.343 -19.742 1.00 81.81 479 LEU A O 1
ATOM 3968 N N . ILE A 1 480 ? 9.820 -5.022 -17.730 1.00 81.12 480 ILE A N 1
ATOM 3969 C CA . ILE A 1 480 ? 8.554 -5.538 -17.221 1.00 81.12 480 ILE A CA 1
ATOM 3970 C C . ILE A 1 480 ? 8.193 -4.709 -15.996 1.00 81.12 480 ILE A C 1
ATOM 3972 O O . ILE A 1 480 ? 8.882 -4.779 -14.978 1.00 81.12 480 ILE A O 1
ATOM 3976 N N . ASP A 1 481 ? 7.117 -3.946 -16.110 1.00 79.19 481 ASP A N 1
ATOM 3977 C CA . ASP A 1 481 ? 6.437 -3.305 -14.995 1.00 79.19 481 ASP A CA 1
ATOM 3978 C C . ASP A 1 481 ? 5.244 -4.192 -14.615 1.00 79.19 481 ASP A C 1
ATOM 3980 O O . ASP A 1 481 ? 4.435 -4.562 -15.465 1.00 79.19 481 ASP A O 1
ATOM 3984 N N . LYS A 1 482 ? 5.176 -4.608 -13.351 1.00 83.00 482 LYS A N 1
ATOM 3985 C CA . LYS A 1 482 ? 4.108 -5.447 -12.801 1.00 83.00 482 LYS A CA 1
ATOM 3986 C C . LYS A 1 482 ? 3.498 -4.729 -11.604 1.00 83.00 482 LYS A C 1
ATOM 3988 O O . LYS A 1 482 ? 4.209 -4.424 -10.646 1.00 83.00 482 LYS A O 1
ATOM 3993 N N . GLU A 1 483 ? 2.193 -4.516 -11.657 1.00 82.00 483 GLU A N 1
ATOM 3994 C CA . GLU A 1 483 ? 1.376 -3.954 -10.587 1.00 82.00 483 GLU A CA 1
ATOM 3995 C C . GLU A 1 483 ? 0.319 -4.988 -10.193 1.00 82.00 483 GLU A C 1
ATOM 3997 O O . GLU A 1 483 ? -0.473 -5.429 -11.018 1.00 82.00 483 GLU A O 1
ATOM 4002 N N . GLU A 1 484 ? 0.360 -5.443 -8.950 1.00 81.00 484 GLU A N 1
ATOM 4003 C CA . GLU A 1 484 ? -0.500 -6.494 -8.414 1.00 81.00 484 GLU A CA 1
ATOM 4004 C C . GLU A 1 484 ? -1.423 -5.897 -7.354 1.00 81.00 484 GLU A C 1
ATOM 4006 O O . GLU A 1 484 ? -0.951 -5.294 -6.392 1.00 81.00 484 GLU A O 1
ATOM 4011 N N . TYR A 1 485 ? -2.726 -6.060 -7.558 1.00 80.19 485 TYR A N 1
ATOM 4012 C CA . TYR A 1 485 ? -3.799 -5.658 -6.662 1.00 80.19 485 TYR A CA 1
ATOM 4013 C C . TYR A 1 485 ? -4.385 -6.907 -6.021 1.00 80.19 485 TYR A C 1
ATOM 4015 O O . TYR A 1 485 ? -5.011 -7.704 -6.715 1.00 80.19 485 TYR A O 1
ATOM 4023 N N . THR A 1 486 ? -4.225 -7.062 -4.715 1.00 78.81 486 THR A N 1
ATOM 4024 C CA . THR A 1 486 ? -4.794 -8.186 -3.968 1.00 78.81 486 THR A CA 1
ATOM 4025 C C . THR A 1 486 ? -5.872 -7.660 -3.038 1.00 78.81 486 THR A C 1
ATOM 4027 O O . THR A 1 486 ? -5.592 -6.854 -2.156 1.00 78.81 486 THR A O 1
ATOM 4030 N N . GLN A 1 487 ? -7.109 -8.097 -3.243 1.00 79.94 487 GLN A N 1
ATOM 4031 C CA . GLN A 1 487 ? -8.228 -7.871 -2.335 1.00 79.94 487 GLN A CA 1
ATOM 4032 C C . GLN A 1 487 ? -8.510 -9.171 -1.599 1.00 79.94 487 GLN A C 1
ATOM 4034 O O . GLN A 1 487 ? -8.906 -10.151 -2.229 1.00 79.94 487 GLN A O 1
ATOM 4039 N N . SER A 1 488 ? -8.310 -9.191 -0.287 1.00 81.50 488 SER A N 1
ATOM 4040 C CA . SER A 1 488 ? -8.654 -10.339 0.547 1.00 81.50 488 SER A CA 1
ATOM 4041 C C . SER A 1 488 ? -9.843 -10.022 1.444 1.00 81.50 488 SER A C 1
ATOM 4043 O O . SER A 1 488 ? -10.013 -8.899 1.922 1.00 81.50 488 SER A O 1
ATOM 4045 N N . SER A 1 489 ? -10.705 -11.012 1.643 1.00 78.62 489 SER A N 1
ATOM 4046 C CA . SER A 1 489 ? -11.799 -10.964 2.609 1.00 78.62 489 SER A CA 1
ATOM 4047 C C . SER A 1 489 ? -11.728 -12.198 3.491 1.00 78.62 489 SER A C 1
ATOM 4049 O O . SER A 1 489 ? -11.546 -13.311 2.997 1.00 78.62 489 SER A O 1
ATOM 4051 N N . TYR A 1 490 ? -11.841 -11.986 4.794 1.00 82.25 490 TYR A N 1
ATOM 4052 C CA . TYR A 1 490 ? -11.834 -13.032 5.803 1.00 82.25 490 TYR A CA 1
ATOM 4053 C C . TYR A 1 490 ? -13.068 -12.867 6.672 1.00 82.25 490 TYR A C 1
ATOM 4055 O O . TYR A 1 490 ? -13.292 -11.797 7.224 1.00 82.25 490 TYR A O 1
ATOM 4063 N N . TYR A 1 491 ? -13.841 -13.931 6.828 1.00 78.62 491 TYR A N 1
ATOM 4064 C CA . TYR A 1 491 ? -14.996 -13.959 7.707 1.00 78.62 491 TYR A CA 1
ATOM 4065 C C . TYR A 1 491 ? -14.939 -15.205 8.582 1.00 78.62 491 TYR A C 1
ATOM 4067 O O . TYR A 1 491 ? -14.828 -16.305 8.060 1.00 78.62 491 TYR A O 1
ATOM 4075 N N . SER A 1 492 ? -15.030 -15.071 9.900 1.00 82.31 492 SER A N 1
ATOM 4076 C CA . SER A 1 492 ? -14.952 -16.203 10.823 1.00 82.31 492 SER A CA 1
ATOM 4077 C C . SER A 1 492 ? -16.058 -16.168 11.859 1.00 82.31 492 SER A C 1
ATOM 4079 O O . SER A 1 492 ? -16.390 -15.106 12.377 1.00 82.31 492 SER A O 1
ATOM 4081 N N . ILE A 1 493 ? -16.612 -17.330 12.190 1.00 79.19 493 ILE A N 1
ATOM 4082 C CA . ILE A 1 493 ? -17.515 -17.519 13.320 1.00 79.19 493 ILE A CA 1
ATOM 4083 C C . ILE A 1 493 ? -16.995 -18.674 14.160 1.00 79.19 493 ILE A C 1
ATOM 4085 O O . ILE A 1 493 ? -16.969 -19.814 13.709 1.00 79.19 493 ILE A O 1
ATOM 4089 N N . LYS A 1 494 ? -16.648 -18.396 15.409 1.00 83.00 494 LYS A N 1
ATOM 4090 C CA . LYS A 1 494 ? -16.254 -19.382 16.410 1.00 83.00 494 LYS A CA 1
ATOM 4091 C C . LYS A 1 494 ? -17.339 -19.496 17.471 1.00 83.00 494 LYS A C 1
ATOM 4093 O O . LYS A 1 494 ? -17.774 -18.482 18.009 1.00 83.00 494 LYS A O 1
ATOM 4098 N N . SER A 1 495 ? -17.768 -20.716 17.768 1.00 82.00 495 SER A N 1
ATOM 4099 C CA . SER A 1 495 ? -18.872 -21.035 18.669 1.00 82.00 495 SER A CA 1
ATOM 4100 C C . SER A 1 495 ? -18.459 -22.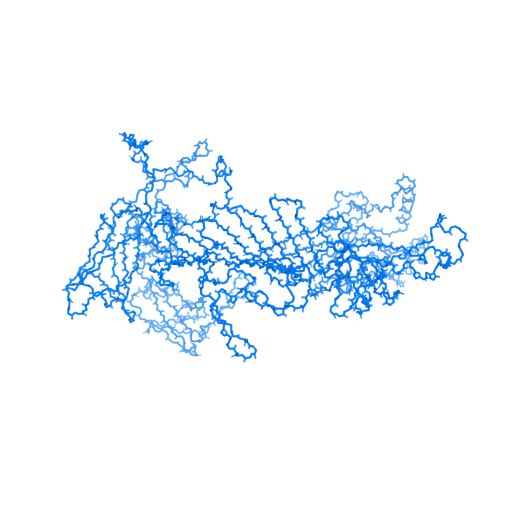084 19.699 1.00 82.00 495 SER A C 1
ATOM 4102 O O . SER A 1 495 ? -17.812 -23.080 19.377 1.00 82.00 495 SER A O 1
ATOM 4104 N N . ASP A 1 496 ? -18.903 -21.867 20.929 1.00 80.81 496 ASP A N 1
ATOM 4105 C CA . ASP A 1 496 ? -19.040 -22.886 21.959 1.00 80.81 496 ASP A CA 1
ATOM 4106 C C . ASP A 1 496 ? -20.533 -23.082 22.248 1.00 80.81 496 ASP A C 1
ATOM 4108 O O . ASP A 1 496 ? -21.247 -22.145 22.612 1.00 80.81 496 ASP A O 1
ATOM 4112 N N . THR A 1 497 ? -21.020 -24.293 22.022 1.00 75.31 497 THR A N 1
ATOM 4113 C CA . THR A 1 497 ? -22.429 -24.649 22.157 1.00 75.31 497 THR A CA 1
ATOM 4114 C C . THR A 1 497 ? -22.749 -25.155 23.558 1.00 75.31 497 THR A C 1
ATOM 4116 O O . THR A 1 497 ? -23.866 -24.932 24.039 1.00 75.31 497 THR A O 1
ATOM 4119 N N . ASP A 1 498 ? -21.820 -25.862 24.204 1.00 75.75 498 ASP A N 1
ATOM 4120 C CA . ASP A 1 498 ? -22.042 -26.466 25.519 1.00 75.75 498 ASP A CA 1
ATOM 4121 C C . ASP A 1 498 ? -21.622 -25.572 26.698 1.00 75.75 498 ASP A C 1
ATOM 4123 O O . ASP A 1 498 ? -21.990 -25.864 27.845 1.00 75.75 498 ASP A O 1
ATOM 4127 N N . ARG A 1 499 ? -21.036 -24.409 26.383 1.00 72.81 499 ARG A N 1
ATOM 4128 C CA . ARG A 1 499 ? -20.698 -23.330 27.322 1.00 72.81 499 ARG A CA 1
ATOM 4129 C C . ARG A 1 499 ? -19.629 -23.767 28.328 1.00 72.81 499 ARG A C 1
ATOM 4131 O O . ARG A 1 499 ? -19.674 -23.339 29.485 1.00 72.81 499 ARG A O 1
ATOM 4138 N N . ASP A 1 500 ? -18.722 -24.657 27.921 1.00 72.56 500 ASP A N 1
ATOM 4139 C CA . ASP A 1 500 ? -17.738 -25.303 28.794 1.00 72.56 500 ASP A CA 1
ATOM 4140 C C . ASP A 1 500 ? -16.393 -24.577 28.926 1.00 72.56 500 ASP A C 1
ATOM 4142 O O . ASP A 1 500 ? -15.563 -24.995 29.741 1.00 72.56 500 ASP A O 1
ATOM 4146 N N . GLY A 1 501 ? -16.162 -23.498 28.176 1.00 69.00 501 GLY A N 1
ATOM 4147 C CA . GLY A 1 501 ? -14.851 -22.841 28.156 1.00 69.00 501 GLY A CA 1
ATOM 4148 C C . GLY A 1 501 ? -14.140 -22.909 26.812 1.00 69.00 501 GLY A C 1
ATOM 4149 O O . GLY A 1 501 ? -13.241 -22.106 26.536 1.00 69.00 501 GLY A O 1
ATOM 4150 N N . TYR A 1 502 ? -14.486 -23.904 26.005 1.00 78.94 502 TYR A N 1
ATOM 4151 C CA . TYR A 1 502 ? -13.757 -24.284 24.815 1.00 78.94 502 TYR A CA 1
ATOM 4152 C C . TYR A 1 502 ? -14.635 -24.124 23.590 1.00 78.94 502 TYR A C 1
ATOM 4154 O O . TYR A 1 502 ? -15.835 -24.333 23.625 1.00 78.94 502 TYR A O 1
ATOM 4162 N N . ALA A 1 503 ? -14.028 -23.750 22.467 1.00 79.69 503 ALA A N 1
ATOM 4163 C CA . ALA A 1 503 ? -14.781 -23.801 21.227 1.00 79.69 503 ALA A CA 1
ATOM 4164 C C . ALA A 1 503 ? -15.192 -25.240 20.936 1.00 79.69 503 ALA A C 1
ATOM 4166 O O . ALA A 1 503 ? -14.412 -26.155 21.199 1.00 79.69 503 ALA A O 1
ATOM 4167 N N . ASP A 1 504 ? -16.372 -25.375 20.344 1.00 79.12 504 ASP A N 1
ATOM 4168 C CA . ASP A 1 504 ? -16.919 -26.610 19.790 1.00 79.12 504 ASP A CA 1
ATOM 4169 C C . ASP A 1 504 ? -16.824 -26.598 18.265 1.00 79.12 504 ASP A C 1
ATOM 4171 O O . ASP A 1 504 ? -16.563 -27.617 17.630 1.00 79.12 504 ASP A O 1
ATOM 4175 N N . SER A 1 505 ? -17.044 -25.430 17.656 1.00 83.19 505 SER A N 1
ATOM 4176 C CA . SER A 1 505 ? -17.043 -25.270 16.205 1.00 83.19 505 SER A CA 1
ATOM 4177 C C . SER A 1 505 ? -16.486 -23.915 15.782 1.00 83.19 505 SER A C 1
ATOM 4179 O O . SER A 1 505 ? -16.601 -22.915 16.491 1.00 83.19 505 SER A O 1
ATOM 4181 N N . GLN A 1 506 ? -15.858 -23.872 14.614 1.00 84.25 506 GLN A N 1
ATOM 4182 C CA . GLN A 1 506 ? -15.411 -22.644 13.971 1.00 84.25 506 GLN A CA 1
ATOM 4183 C C . GLN A 1 506 ? -15.611 -22.760 12.462 1.00 84.25 506 GLN A C 1
ATOM 4185 O O . GLN A 1 506 ? -15.280 -23.789 11.880 1.00 84.25 506 GLN A O 1
ATOM 4190 N N . ILE A 1 507 ? -16.137 -21.718 11.826 1.00 83.00 507 ILE A N 1
ATOM 4191 C CA . ILE A 1 507 ? -16.207 -21.603 10.371 1.00 83.00 507 ILE A CA 1
ATOM 4192 C C . ILE A 1 507 ? -15.417 -20.385 9.938 1.00 83.00 507 ILE A C 1
ATOM 4194 O O . ILE A 1 507 ? -15.684 -19.301 10.437 1.00 83.00 507 ILE A O 1
ATOM 4198 N N . ASP A 1 508 ? -14.526 -20.561 8.971 1.00 84.56 508 ASP A N 1
ATOM 4199 C CA . ASP A 1 508 ? -13.749 -19.491 8.356 1.00 84.56 508 ASP A CA 1
ATOM 4200 C C . ASP A 1 508 ? -14.052 -19.463 6.855 1.00 84.56 508 ASP A C 1
ATOM 4202 O O . ASP A 1 508 ? -13.991 -20.489 6.186 1.00 84.56 508 ASP A O 1
ATOM 4206 N N . PHE A 1 509 ? -14.400 -18.308 6.311 1.00 81.19 509 PHE A N 1
ATOM 4207 C CA . PHE A 1 509 ? -14.505 -18.033 4.888 1.00 81.19 509 PHE A CA 1
ATOM 4208 C C . PHE A 1 509 ? -13.363 -17.104 4.501 1.00 81.19 509 PHE A C 1
ATOM 4210 O O . PHE A 1 509 ? -13.173 -16.052 5.105 1.00 81.19 509 PHE A O 1
ATOM 4217 N N . GLU A 1 510 ? -12.624 -17.490 3.472 1.00 83.06 510 GLU A N 1
ATOM 4218 C CA . GLU A 1 510 ? -11.507 -16.718 2.948 1.00 83.06 510 GLU A CA 1
ATOM 4219 C C . GLU A 1 510 ? -11.686 -16.565 1.445 1.00 83.06 510 GLU A C 1
ATOM 4221 O O . GLU A 1 510 ? -11.836 -17.565 0.738 1.00 83.06 510 GLU A O 1
ATOM 4226 N N . SER A 1 511 ? -11.638 -15.336 0.941 1.00 81.62 511 SER A N 1
ATOM 4227 C CA . SER A 1 511 ? -11.581 -15.063 -0.492 1.00 81.62 511 SER A CA 1
ATOM 4228 C C . SER A 1 511 ? -10.441 -14.118 -0.831 1.00 81.62 511 SER A C 1
ATOM 4230 O O . SER A 1 511 ? -10.130 -13.198 -0.079 1.00 81.62 511 SER A O 1
ATOM 4232 N N . SER A 1 512 ? -9.822 -14.338 -1.985 1.00 79.00 512 SER A N 1
ATOM 4233 C CA . SER A 1 512 ? -8.772 -13.488 -2.530 1.00 79.00 512 SER A CA 1
ATOM 4234 C C . SER A 1 512 ? -9.038 -13.231 -4.007 1.00 79.00 512 SER A C 1
ATOM 4236 O O . SER A 1 512 ? -9.168 -14.171 -4.793 1.00 79.00 512 SER A O 1
ATOM 4238 N N . LYS A 1 513 ? -9.117 -11.952 -4.376 1.00 77.81 513 LYS A N 1
ATOM 4239 C CA . LYS A 1 513 ? -9.162 -11.464 -5.755 1.00 77.81 513 LYS A CA 1
ATOM 4240 C C . LYS A 1 513 ? -7.842 -10.776 -6.059 1.00 77.81 513 LYS A C 1
ATOM 4242 O O . LYS A 1 513 ? -7.534 -9.737 -5.481 1.00 77.81 513 LYS A O 1
ATOM 4247 N N . VAL A 1 514 ? -7.067 -11.350 -6.970 1.00 74.62 514 VAL A N 1
ATOM 4248 C CA . VAL A 1 514 ? -5.766 -10.832 -7.394 1.00 74.62 514 VAL A CA 1
ATOM 4249 C C . VAL A 1 514 ? -5.870 -10.353 -8.836 1.00 74.62 514 VAL A C 1
ATOM 4251 O O . VAL A 1 514 ? -6.094 -11.150 -9.741 1.00 74.62 514 VAL A O 1
ATOM 4254 N N . GLY A 1 515 ? -5.693 -9.057 -9.065 1.00 73.50 515 GLY A N 1
ATOM 4255 C CA . GLY A 1 515 ? -5.542 -8.469 -10.394 1.00 73.50 515 GLY A CA 1
ATOM 4256 C C . GLY A 1 515 ? -4.086 -8.091 -10.637 1.00 73.50 515 GLY A C 1
ATOM 4257 O O . GLY A 1 515 ? -3.541 -7.260 -9.921 1.00 73.50 515 GLY A O 1
ATOM 4258 N N . ILE A 1 516 ? -3.443 -8.665 -11.648 1.00 74.19 516 ILE A N 1
AT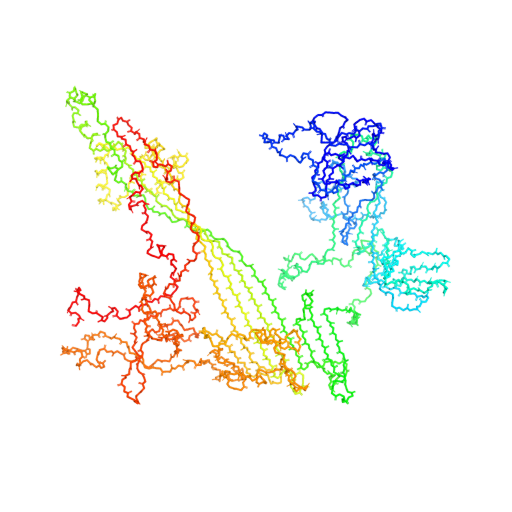OM 4259 C CA . ILE A 1 516 ? -2.063 -8.357 -12.021 1.00 74.19 516 ILE A CA 1
ATOM 4260 C C . ILE A 1 516 ? -2.051 -7.602 -13.346 1.00 74.19 516 ILE A C 1
ATOM 4262 O O . ILE A 1 516 ? -2.301 -8.175 -14.405 1.00 74.19 516 ILE A O 1
ATOM 4266 N N . TYR A 1 517 ? -1.709 -6.321 -13.297 1.00 77.25 517 TYR A N 1
ATOM 4267 C CA . TYR A 1 517 ? -1.416 -5.508 -14.466 1.00 77.25 517 TYR A CA 1
ATOM 4268 C C . TYR A 1 517 ? 0.056 -5.659 -14.857 1.00 77.25 517 TYR A C 1
ATOM 4270 O O . TYR A 1 517 ? 0.966 -5.417 -14.064 1.00 77.25 517 TYR A O 1
ATOM 4278 N N . TYR A 1 518 ? 0.291 -6.042 -16.106 1.00 73.88 518 TYR A N 1
ATOM 4279 C CA . TYR A 1 518 ? 1.610 -6.077 -16.716 1.00 73.88 518 TYR A CA 1
ATOM 4280 C C . TYR A 1 518 ? 1.724 -4.968 -17.752 1.00 73.88 518 TYR A C 1
ATOM 4282 O O . TYR A 1 518 ? 0.878 -4.859 -18.638 1.00 73.88 518 TYR A O 1
ATOM 4290 N N . GLU A 1 519 ? 2.820 -4.219 -17.712 1.00 78.38 519 GLU A N 1
ATOM 4291 C CA . GLU A 1 519 ? 3.276 -3.349 -18.788 1.00 78.38 519 GLU A CA 1
ATOM 4292 C C . GLU A 1 519 ? 4.681 -3.782 -19.217 1.00 78.38 519 GLU A C 1
ATOM 4294 O O . GLU A 1 519 ? 5.679 -3.613 -18.519 1.00 78.38 519 GLU A O 1
ATOM 4299 N N . ILE A 1 520 ? 4.754 -4.398 -20.391 1.00 77.25 520 ILE A N 1
ATOM 4300 C CA . ILE A 1 520 ? 5.985 -4.915 -20.974 1.00 77.25 520 ILE A CA 1
ATOM 4301 C C . ILE A 1 520 ? 6.430 -3.956 -22.068 1.00 77.25 520 ILE A C 1
ATOM 4303 O O . ILE A 1 520 ? 5.757 -3.815 -23.087 1.00 77.25 520 ILE A O 1
ATOM 4307 N N . THR A 1 521 ? 7.587 -3.327 -21.889 1.00 78.06 521 THR A N 1
ATOM 4308 C CA . THR A 1 521 ? 8.232 -2.519 -22.927 1.00 78.06 521 THR A CA 1
ATOM 4309 C C . THR A 1 521 ? 9.420 -3.273 -23.514 1.00 78.06 521 THR A C 1
ATOM 4311 O O . THR A 1 521 ? 10.435 -3.493 -22.852 1.00 78.06 521 THR A O 1
ATOM 4314 N N . GLU A 1 522 ? 9.312 -3.659 -24.782 1.00 77.38 522 GLU A N 1
ATOM 4315 C CA . GLU A 1 522 ? 10.407 -4.235 -25.554 1.00 77.38 522 GLU A CA 1
ATOM 4316 C C . GLU A 1 522 ? 11.193 -3.140 -26.278 1.00 77.38 522 GLU A C 1
ATOM 4318 O O . GLU A 1 522 ? 10.667 -2.440 -27.139 1.00 77.38 522 GLU A O 1
ATOM 4323 N N . TYR A 1 523 ? 12.483 -3.036 -25.974 1.00 81.00 523 TYR A N 1
ATOM 4324 C CA . TYR A 1 523 ? 13.448 -2.195 -26.670 1.00 81.00 523 TYR A CA 1
ATOM 4325 C C . TYR A 1 523 ? 14.199 -3.034 -27.701 1.00 81.00 523 TYR A C 1
ATOM 4327 O O . TYR A 1 523 ? 15.116 -3.794 -27.368 1.00 81.00 523 TYR A O 1
ATOM 4335 N N . LYS A 1 524 ? 13.841 -2.894 -28.973 1.00 81.88 524 LYS A N 1
ATOM 4336 C CA . LYS A 1 524 ? 14.562 -3.496 -30.095 1.00 81.88 524 LYS A CA 1
ATOM 4337 C C . LYS A 1 524 ? 15.543 -2.471 -30.641 1.00 81.88 524 LYS A C 1
ATOM 4339 O O . LYS A 1 524 ? 15.186 -1.343 -30.954 1.00 81.88 524 LYS A O 1
ATOM 4344 N N . LYS A 1 525 ? 16.807 -2.858 -30.776 1.00 84.31 525 LYS A N 1
ATOM 4345 C CA . LYS A 1 525 ? 17.869 -2.023 -31.335 1.00 84.31 525 LYS A CA 1
ATOM 4346 C C . LYS A 1 525 ? 18.534 -2.748 -32.491 1.00 84.31 525 LYS A C 1
ATOM 4348 O O . LYS A 1 525 ? 19.060 -3.843 -32.324 1.00 84.31 525 LYS A O 1
ATOM 4353 N N . THR A 1 526 ? 18.610 -2.105 -33.648 1.00 84.69 526 THR A N 1
ATOM 4354 C CA . THR A 1 526 ? 19.433 -2.575 -34.767 1.00 84.69 526 THR A CA 1
ATOM 4355 C C . THR A 1 526 ? 20.556 -1.580 -35.000 1.00 84.69 526 THR A C 1
ATOM 4357 O O . THR A 1 526 ? 20.331 -0.377 -35.058 1.00 84.69 526 THR A O 1
ATOM 4360 N N . ILE A 1 527 ? 21.790 -2.054 -35.124 1.00 87.12 527 ILE A N 1
ATOM 4361 C CA . ILE A 1 527 ? 22.923 -1.225 -35.535 1.00 87.12 527 ILE A CA 1
ATOM 4362 C C . ILE A 1 527 ? 23.492 -1.726 -36.850 1.00 87.12 527 ILE A C 1
ATOM 4364 O O . ILE A 1 527 ? 23.588 -2.931 -37.068 1.00 87.12 527 ILE A O 1
ATOM 4368 N N . LEU A 1 528 ? 23.892 -0.788 -37.703 1.00 87.06 528 LEU A N 1
ATOM 4369 C CA . LEU A 1 528 ? 24.556 -1.034 -38.973 1.00 87.06 528 LEU A CA 1
ATOM 4370 C C . LEU A 1 528 ? 25.875 -0.270 -39.017 1.00 87.06 528 LEU A C 1
ATOM 4372 O O . LEU A 1 528 ? 25.947 0.875 -38.582 1.00 87.06 528 LEU A O 1
ATOM 4376 N N . ALA A 1 529 ? 26.918 -0.881 -39.562 1.00 89.38 529 ALA A N 1
ATOM 4377 C CA . ALA A 1 529 ? 28.165 -0.203 -39.903 1.00 89.38 529 ALA A CA 1
ATOM 4378 C C . ALA A 1 529 ? 28.842 -0.941 -41.057 1.00 89.38 529 ALA A C 1
ATOM 4380 O O . ALA A 1 529 ? 28.584 -2.121 -41.276 1.00 89.38 529 ALA A O 1
ATOM 4381 N N . ALA A 1 530 ? 29.727 -0.260 -41.777 1.00 88.69 530 ALA A N 1
ATOM 4382 C CA . ALA A 1 530 ? 30.416 -0.839 -42.917 1.00 88.69 530 ALA A CA 1
ATOM 4383 C C . ALA A 1 530 ? 31.936 -0.718 -42.816 1.00 88.69 530 ALA A C 1
ATOM 4385 O O . ALA A 1 530 ? 32.490 0.179 -42.170 1.00 88.69 530 ALA A O 1
ATOM 4386 N N . LYS A 1 531 ? 32.624 -1.632 -43.497 1.00 87.69 531 LYS A N 1
ATOM 4387 C CA . LYS A 1 531 ? 34.079 -1.598 -43.701 1.00 87.69 531 LYS A CA 1
ATOM 4388 C C . LYS A 1 531 ? 34.407 -1.317 -45.165 1.00 87.69 531 LYS A C 1
ATOM 4390 O O . LYS A 1 531 ? 33.547 -1.426 -46.031 1.00 87.69 531 LYS A O 1
ATOM 4395 N N . VAL A 1 532 ? 35.652 -0.943 -45.456 1.00 83.62 532 VAL A N 1
ATOM 4396 C CA . VAL A 1 532 ? 36.086 -0.701 -46.843 1.00 83.62 532 VAL A CA 1
ATOM 4397 C C . VAL A 1 532 ? 36.025 -1.997 -47.648 1.00 83.62 532 VAL A C 1
ATOM 4399 O O . VAL A 1 532 ? 36.611 -2.997 -47.232 1.00 83.62 532 VAL A O 1
ATOM 4402 N N . GLN A 1 533 ? 35.402 -1.952 -48.827 1.00 78.06 533 GLN A N 1
ATOM 4403 C CA . GLN A 1 533 ? 35.364 -3.076 -49.757 1.00 78.06 533 GLN A CA 1
ATOM 4404 C C . GLN A 1 533 ? 36.095 -2.704 -51.057 1.00 78.06 533 GLN A C 1
ATOM 4406 O O . GLN A 1 533 ? 35.797 -1.721 -51.730 1.00 78.06 533 GLN A O 1
ATOM 4411 N N . ASP A 1 534 ? 37.110 -3.491 -51.415 1.00 72.19 534 ASP A N 1
ATOM 4412 C CA . ASP A 1 534 ? 37.759 -3.428 -52.725 1.00 72.19 534 ASP A CA 1
ATOM 4413 C C . ASP A 1 534 ? 38.226 -4.828 -53.143 1.00 72.19 534 ASP A C 1
ATOM 4415 O O . ASP A 1 534 ? 38.285 -5.740 -52.324 1.00 72.19 534 ASP A O 1
ATOM 4419 N N . ILE A 1 535 ? 38.582 -5.026 -54.415 1.00 65.44 535 ILE A N 1
ATOM 4420 C CA . ILE A 1 535 ? 38.938 -6.362 -54.921 1.00 65.44 535 ILE A CA 1
ATOM 4421 C C . ILE A 1 535 ? 40.171 -6.978 -54.244 1.00 65.44 535 ILE A C 1
ATOM 4423 O O . ILE A 1 535 ? 40.258 -8.198 -54.134 1.00 65.44 535 ILE A O 1
ATOM 4427 N N . PHE A 1 536 ? 41.129 -6.170 -53.789 1.00 66.12 536 PHE A N 1
ATOM 4428 C CA . PHE A 1 536 ? 42.296 -6.659 -53.058 1.00 66.12 536 PHE A CA 1
ATOM 4429 C C . PHE A 1 536 ? 41.939 -7.000 -51.616 1.00 66.12 536 PHE A C 1
ATOM 4431 O O . PHE A 1 536 ? 42.402 -8.025 -51.123 1.00 66.12 536 PHE A O 1
ATOM 4438 N N . THR A 1 537 ? 41.096 -6.193 -50.976 1.00 65.50 537 THR A N 1
ATOM 4439 C CA . THR A 1 537 ? 40.578 -6.427 -49.624 1.00 65.50 537 THR A CA 1
ATOM 4440 C C . THR A 1 537 ? 39.679 -7.667 -49.599 1.00 65.50 537 THR A C 1
ATOM 4442 O O . THR A 1 537 ? 39.946 -8.587 -48.833 1.00 65.50 537 THR A O 1
ATOM 4445 N N . TYR A 1 538 ? 38.739 -7.792 -50.539 1.00 65.69 538 TYR A N 1
ATOM 4446 C CA . TYR A 1 538 ? 37.876 -8.964 -50.729 1.00 65.69 538 TYR A CA 1
ATOM 4447 C C . TYR A 1 538 ? 38.682 -10.249 -50.981 1.00 65.69 538 TYR A C 1
ATOM 4449 O O . TYR A 1 538 ? 38.447 -11.277 -50.347 1.00 65.69 538 TYR A O 1
ATOM 4457 N N . LEU A 1 539 ? 39.689 -10.211 -51.868 1.00 63.75 539 LEU A N 1
ATOM 4458 C CA . LEU A 1 539 ? 40.553 -11.372 -52.131 1.00 63.75 539 LEU A CA 1
ATOM 4459 C C . LEU A 1 539 ? 41.451 -11.716 -50.937 1.00 63.75 539 LEU A C 1
ATOM 4461 O O . LEU A 1 539 ? 41.649 -12.896 -50.643 1.00 63.75 539 LEU A O 1
ATOM 4465 N N . ALA A 1 540 ? 42.007 -10.714 -50.254 1.00 63.94 540 ALA A N 1
ATOM 4466 C CA . ALA A 1 540 ? 42.832 -10.923 -49.069 1.00 63.94 540 ALA A CA 1
ATOM 4467 C C . ALA A 1 540 ? 42.012 -11.537 -47.929 1.00 63.94 540 ALA A C 1
ATOM 4469 O O . ALA A 1 540 ? 42.474 -12.483 -47.290 1.00 63.94 540 ALA A O 1
ATOM 4470 N N . GLU A 1 541 ? 40.787 -11.065 -47.710 1.00 66.31 541 GLU A N 1
ATOM 4471 C CA . GLU A 1 541 ? 39.859 -11.613 -46.723 1.00 66.31 541 GLU A CA 1
ATOM 4472 C C . GLU A 1 541 ? 39.376 -13.008 -47.103 1.00 66.31 541 GLU A C 1
ATOM 4474 O O . GLU A 1 541 ? 39.398 -13.890 -46.253 1.00 66.31 541 GLU A O 1
ATOM 4479 N N . TYR A 1 542 ? 39.036 -13.264 -48.367 1.00 66.31 542 TYR A N 1
ATOM 4480 C CA . TYR A 1 542 ? 38.669 -14.601 -48.838 1.00 66.31 542 TYR A CA 1
ATOM 4481 C C . TYR A 1 542 ? 39.792 -15.618 -48.592 1.00 66.31 542 TYR A C 1
ATOM 4483 O O . TYR A 1 542 ? 39.554 -16.709 -48.067 1.00 66.31 542 TYR A O 1
ATOM 4491 N N . VAL A 1 543 ? 41.039 -15.254 -48.911 1.00 63.69 543 VAL A N 1
ATOM 4492 C CA . VAL A 1 543 ? 42.220 -16.092 -48.648 1.00 63.69 543 VAL A CA 1
ATOM 4493 C C . VAL A 1 543 ? 42.449 -16.257 -47.144 1.00 63.69 543 VAL A C 1
ATOM 4495 O O . VAL A 1 543 ? 42.706 -17.368 -46.685 1.00 63.69 543 VAL A O 1
ATOM 4498 N N . THR A 1 544 ? 42.309 -15.188 -46.362 1.00 61.78 544 THR A N 1
ATOM 4499 C CA . THR A 1 544 ? 42.520 -15.214 -44.908 1.00 61.78 544 THR A CA 1
ATOM 4500 C C . THR A 1 544 ? 41.441 -16.033 -44.193 1.00 61.78 544 THR A C 1
ATOM 4502 O O . THR A 1 544 ? 41.784 -16.893 -43.390 1.00 61.78 544 THR A O 1
ATOM 4505 N N . ARG A 1 545 ? 40.158 -15.871 -44.541 1.00 62.94 545 ARG A N 1
ATOM 4506 C CA . ARG A 1 545 ? 39.029 -16.683 -44.053 1.00 62.94 545 ARG A CA 1
ATOM 4507 C C . ARG A 1 545 ? 39.180 -18.150 -44.454 1.00 62.94 545 ARG A C 1
ATOM 4509 O O . ARG A 1 545 ? 38.973 -19.033 -43.627 1.00 62.94 545 ARG A O 1
ATOM 4516 N N . SER A 1 546 ? 39.611 -18.432 -45.686 1.00 60.62 546 SER A N 1
ATOM 4517 C CA . SER A 1 546 ? 39.867 -19.807 -46.146 1.00 60.62 546 SER A CA 1
ATOM 4518 C C . SER A 1 546 ? 41.007 -20.473 -45.368 1.00 60.62 546 SER A C 1
ATOM 4520 O O . SER A 1 546 ? 40.910 -21.642 -45.012 1.00 60.62 546 SER A O 1
ATOM 4522 N N . ILE A 1 547 ? 42.077 -19.735 -45.057 1.00 59.28 547 ILE A N 1
ATOM 4523 C CA . ILE A 1 547 ? 43.205 -20.242 -44.264 1.00 59.28 547 ILE A CA 1
ATOM 4524 C C . ILE A 1 547 ? 42.811 -20.397 -42.786 1.00 59.28 547 ILE A C 1
ATOM 4526 O O . ILE A 1 547 ? 43.083 -21.436 -42.198 1.00 59.28 547 ILE A O 1
ATOM 4530 N N . ILE A 1 548 ? 42.153 -19.409 -42.176 1.00 56.81 548 ILE A N 1
ATOM 4531 C CA . ILE A 1 548 ? 41.761 -19.445 -40.758 1.00 56.81 548 ILE A CA 1
ATOM 4532 C C . ILE A 1 548 ? 40.708 -20.532 -40.501 1.00 56.81 548 ILE A C 1
ATOM 4534 O O . ILE A 1 548 ? 40.885 -21.324 -39.577 1.00 56.81 548 ILE A O 1
ATOM 4538 N N . SER A 1 549 ? 39.685 -20.662 -41.352 1.00 56.06 549 SER A N 1
ATOM 4539 C CA . SER A 1 549 ? 38.673 -21.729 -41.229 1.00 56.06 549 SER A CA 1
ATOM 4540 C C . SER A 1 549 ? 39.272 -23.139 -41.324 1.00 56.06 549 SER A C 1
ATOM 4542 O O . SER A 1 549 ? 38.797 -24.047 -40.645 1.00 56.06 549 SER A O 1
ATOM 4544 N N . LEU A 1 550 ? 40.369 -23.313 -42.074 1.00 54.41 550 LEU A N 1
ATOM 4545 C CA . LEU A 1 550 ? 41.144 -24.560 -42.141 1.00 54.41 550 LEU A CA 1
ATOM 4546 C C . LEU A 1 550 ? 41.917 -24.887 -40.847 1.00 54.41 550 LEU A C 1
ATOM 4548 O O . LEU A 1 550 ? 42.223 -26.058 -40.623 1.00 54.41 550 LEU A O 1
ATOM 4552 N N . PHE A 1 551 ? 42.249 -23.897 -40.007 1.00 51.44 551 PHE A N 1
ATOM 4553 C CA . PHE A 1 551 ? 43.089 -24.082 -38.811 1.00 51.44 551 PHE A CA 1
ATOM 4554 C C . PHE A 1 551 ? 42.356 -23.919 -37.472 1.00 51.44 551 PHE A C 1
ATOM 4556 O O . PHE A 1 551 ? 42.764 -24.543 -36.494 1.00 51.44 551 PHE A O 1
ATOM 4563 N N . THR A 1 552 ? 41.307 -23.099 -37.395 1.00 50.56 552 THR A N 1
ATOM 4564 C CA . THR A 1 552 ? 40.612 -22.775 -36.133 1.00 50.56 552 THR A CA 1
ATOM 4565 C C . THR A 1 552 ? 39.117 -23.082 -36.159 1.00 50.56 552 THR A C 1
ATOM 4567 O O . THR A 1 552 ? 38.482 -23.043 -35.110 1.00 50.56 552 THR A O 1
ATOM 4570 N N . GLY A 1 553 ? 38.543 -23.379 -37.332 1.00 47.47 553 GLY A N 1
ATOM 4571 C CA . GLY A 1 553 ? 37.099 -23.571 -37.505 1.00 47.47 553 GLY A CA 1
ATOM 4572 C C . GLY A 1 553 ? 36.261 -22.295 -37.342 1.00 47.47 553 GLY A C 1
ATOM 4573 O O . GLY A 1 553 ? 35.038 -22.375 -37.386 1.00 47.47 553 GLY A O 1
ATOM 4574 N N . ILE A 1 554 ? 36.889 -21.126 -37.158 1.00 49.62 554 ILE A N 1
ATOM 4575 C CA . ILE A 1 554 ? 36.203 -19.843 -36.946 1.00 49.62 554 ILE A CA 1
ATOM 4576 C C . ILE A 1 554 ? 35.912 -19.188 -38.302 1.00 49.62 554 ILE A C 1
ATOM 4578 O O . ILE A 1 554 ? 36.818 -19.009 -39.117 1.00 49.62 554 ILE A O 1
ATOM 4582 N N . THR A 1 555 ? 34.649 -18.819 -38.524 1.00 58.28 555 THR A N 1
ATOM 4583 C CA . THR A 1 555 ? 34.139 -18.149 -39.737 1.00 58.28 555 THR A CA 1
ATOM 4584 C C . THR A 1 555 ? 33.807 -16.667 -39.526 1.00 58.28 555 THR A C 1
ATOM 4586 O O . THR A 1 555 ? 33.302 -16.031 -40.446 1.00 58.28 555 THR A O 1
ATOM 4589 N N . GLU A 1 556 ? 34.048 -16.124 -38.328 1.00 63.97 556 GLU A N 1
ATOM 4590 C CA . GLU A 1 556 ? 33.722 -14.734 -37.973 1.00 63.97 556 GLU A CA 1
ATOM 4591 C C . GLU A 1 556 ? 34.620 -13.730 -38.717 1.00 63.97 556 GLU A C 1
ATOM 4593 O O . GLU A 1 556 ? 35.789 -14.008 -39.006 1.00 63.97 556 GLU A O 1
ATOM 4598 N N . ASP A 1 557 ? 34.063 -12.563 -39.050 1.00 77.12 557 ASP A N 1
ATOM 4599 C CA . ASP A 1 557 ? 34.791 -11.501 -39.739 1.00 77.12 557 ASP A CA 1
ATOM 4600 C C . ASP A 1 557 ? 35.879 -10.877 -38.848 1.00 77.12 557 ASP A C 1
ATOM 4602 O O . ASP A 1 557 ? 35.785 -10.840 -37.623 1.00 77.12 557 ASP A O 1
ATOM 4606 N N . ILE A 1 558 ? 36.954 -10.377 -39.459 1.00 77.00 558 ILE A N 1
ATOM 4607 C CA . ILE A 1 558 ? 38.101 -9.851 -38.707 1.00 77.00 558 ILE A CA 1
ATOM 4608 C C . ILE A 1 558 ? 37.821 -8.436 -38.169 1.00 77.00 558 ILE A C 1
ATOM 4610 O O . ILE A 1 558 ? 38.416 -8.041 -37.165 1.00 77.00 558 ILE A O 1
ATOM 4614 N N . VAL A 1 559 ? 36.919 -7.681 -38.798 1.00 82.69 559 VAL A N 1
ATOM 4615 C CA . VAL A 1 559 ? 36.458 -6.365 -38.335 1.00 82.69 559 VAL A CA 1
ATOM 4616 C C . VAL A 1 559 ? 35.184 -6.515 -37.501 1.00 82.69 559 VAL A C 1
ATOM 4618 O O . VAL A 1 559 ? 35.155 -6.022 -36.374 1.00 82.69 559 VAL A O 1
ATOM 4621 N N . PHE A 1 560 ? 34.186 -7.240 -38.015 1.00 86.06 560 PHE A N 1
ATOM 4622 C CA . PHE A 1 560 ? 32.894 -7.494 -37.366 1.00 86.06 560 PHE A CA 1
ATOM 4623 C C . PHE A 1 560 ? 32.906 -8.804 -36.569 1.00 86.06 560 PHE A C 1
ATOM 4625 O O . PHE A 1 560 ? 32.433 -9.853 -37.004 1.00 86.06 560 PHE A O 1
ATOM 4632 N N . ASN A 1 561 ? 33.482 -8.734 -35.371 1.00 82.25 561 ASN A N 1
ATOM 4633 C CA . ASN A 1 561 ? 33.557 -9.838 -34.412 1.00 82.25 561 ASN A CA 1
ATOM 4634 C C . ASN A 1 561 ? 33.036 -9.404 -33.037 1.00 82.25 561 ASN A C 1
ATOM 4636 O O . ASN A 1 561 ? 32.648 -8.257 -32.829 1.00 82.25 561 ASN A O 1
ATOM 4640 N N . LYS A 1 562 ? 33.075 -10.326 -32.072 1.00 81.19 562 LYS A N 1
ATOM 4641 C CA . LYS A 1 562 ? 32.673 -10.085 -30.677 1.00 81.19 562 LYS A CA 1
ATOM 4642 C C . LYS A 1 562 ? 33.419 -8.942 -29.963 1.00 81.19 562 LYS A C 1
ATOM 4644 O O . LYS A 1 562 ? 32.923 -8.458 -28.950 1.00 81.19 562 LYS A O 1
ATOM 4649 N N . ASP A 1 563 ? 34.601 -8.542 -30.441 1.00 82.56 563 ASP A N 1
ATOM 4650 C CA . ASP A 1 563 ? 35.399 -7.469 -29.833 1.00 82.56 563 ASP A CA 1
ATOM 4651 C C . ASP A 1 563 ? 34.961 -6.081 -30.337 1.00 82.56 563 ASP A C 1
ATOM 4653 O O . ASP A 1 563 ? 35.229 -5.074 -29.680 1.00 82.56 563 ASP A O 1
ATOM 4657 N N . LEU A 1 564 ? 34.270 -6.003 -31.484 1.00 85.75 564 LEU A N 1
ATOM 4658 C CA . LEU A 1 564 ? 33.624 -4.778 -31.951 1.00 85.75 564 LEU A CA 1
ATOM 4659 C C . LEU A 1 564 ? 32.256 -4.642 -31.276 1.00 85.75 564 LEU A C 1
ATOM 4661 O O . LEU A 1 564 ? 31.252 -5.178 -31.748 1.00 85.75 564 LEU A O 1
ATOM 4665 N N . LYS A 1 565 ? 32.240 -3.924 -30.152 1.00 85.00 565 LYS A N 1
ATOM 4666 C CA . LYS A 1 565 ? 31.019 -3.636 -29.403 1.00 85.00 565 LYS A CA 1
ATOM 4667 C C . LYS A 1 565 ? 30.341 -2.328 -29.852 1.00 85.00 565 LYS A C 1
ATOM 4669 O O . LYS A 1 565 ? 31.044 -1.423 -30.319 1.00 85.00 565 LYS A O 1
ATOM 4674 N N . PRO A 1 566 ? 29.014 -2.185 -29.662 1.00 82.94 566 PRO A N 1
ATOM 4675 C CA . PRO A 1 566 ? 28.268 -0.976 -30.017 1.00 82.94 566 PRO A CA 1
ATOM 4676 C C . PRO A 1 566 ? 28.840 0.302 -29.398 1.00 82.94 566 PRO A C 1
ATOM 4678 O O . PRO A 1 566 ? 28.869 1.342 -30.049 1.00 82.94 566 PRO A O 1
ATOM 4681 N N . GLU A 1 567 ? 29.373 0.229 -28.177 1.00 86.12 567 GLU A N 1
ATOM 4682 C CA . GLU A 1 567 ? 29.851 1.405 -27.444 1.00 86.12 567 GLU A CA 1
ATOM 4683 C C . GLU A 1 567 ? 31.086 2.035 -28.123 1.00 86.12 567 GLU A C 1
ATOM 4685 O O . GLU A 1 567 ? 31.314 3.243 -28.029 1.00 86.12 567 GLU A O 1
ATOM 4690 N N . TYR A 1 568 ? 31.874 1.247 -28.867 1.00 88.81 568 TYR A N 1
ATOM 4691 C CA . TYR A 1 568 ? 32.992 1.760 -29.669 1.00 88.81 568 TYR A CA 1
ATOM 4692 C C . TYR A 1 568 ? 32.525 2.472 -30.943 1.00 88.81 568 TYR A C 1
ATOM 4694 O O . TYR A 1 568 ? 33.168 3.433 -31.368 1.00 88.81 568 TYR A O 1
ATOM 4702 N N . LEU A 1 569 ? 31.413 2.024 -31.534 1.00 87.06 569 LEU A N 1
ATOM 4703 C CA . LEU A 1 569 ? 30.791 2.675 -32.688 1.00 87.06 569 LEU A CA 1
ATOM 4704 C C . LEU A 1 569 ? 30.114 3.988 -32.271 1.00 87.06 569 LEU A C 1
ATOM 4706 O O . LEU A 1 569 ? 30.332 5.007 -32.919 1.00 87.06 569 LEU A O 1
ATOM 4710 N N . GLU A 1 570 ? 29.390 3.985 -31.146 1.00 84.94 570 GLU A N 1
ATOM 4711 C CA . GLU A 1 570 ? 28.708 5.167 -30.593 1.00 84.94 570 GLU A CA 1
ATOM 4712 C C . GLU A 1 570 ? 29.700 6.240 -30.111 1.00 84.94 570 GLU A C 1
ATOM 4714 O O . GLU A 1 570 ? 29.532 7.421 -30.405 1.00 84.94 570 GLU A O 1
ATOM 4719 N N . SER A 1 571 ? 30.773 5.848 -29.414 1.00 86.00 571 SER A N 1
ATOM 4720 C CA . SER A 1 571 ? 31.795 6.794 -28.927 1.00 86.00 571 SER A CA 1
ATOM 4721 C C . SER A 1 571 ? 32.823 7.205 -29.985 1.00 86.00 571 SER A C 1
ATOM 4723 O O . SER A 1 571 ? 33.598 8.142 -29.777 1.00 86.00 571 SER A O 1
ATOM 4725 N N . GLY A 1 572 ? 32.916 6.455 -31.085 1.00 82.94 572 GLY A N 1
ATOM 4726 C CA . GLY A 1 572 ? 33.990 6.579 -32.064 1.00 82.94 572 GLY A CA 1
ATOM 4727 C C . GLY A 1 572 ? 35.382 6.187 -31.540 1.00 82.94 572 GLY A C 1
ATOM 4728 O O . GLY A 1 572 ? 36.380 6.443 -32.221 1.00 82.94 572 GLY A O 1
ATOM 4729 N N . ASN A 1 573 ? 35.497 5.577 -30.355 1.00 87.44 573 ASN A N 1
ATOM 4730 C CA . ASN A 1 573 ? 36.778 5.204 -29.755 1.00 87.44 573 ASN A CA 1
ATOM 4731 C C . ASN A 1 573 ? 37.121 3.724 -29.989 1.00 87.44 573 ASN A C 1
ATOM 4733 O O . ASN A 1 573 ? 36.747 2.844 -29.221 1.00 87.44 573 ASN A O 1
ATOM 4737 N N . PHE A 1 574 ? 37.951 3.458 -30.999 1.00 88.31 574 PHE A N 1
ATOM 4738 C CA . PHE A 1 574 ? 38.380 2.102 -31.371 1.00 88.31 574 PHE A CA 1
ATOM 4739 C C . PHE A 1 574 ? 39.709 1.669 -30.732 1.00 88.31 574 PHE A C 1
ATOM 4741 O O . PHE A 1 574 ? 40.299 0.673 -31.154 1.00 88.31 574 PHE A O 1
ATOM 4748 N N . SER A 1 575 ? 40.231 2.407 -29.744 1.00 83.75 575 SER A N 1
ATOM 4749 C CA . SER A 1 575 ? 41.582 2.184 -29.194 1.00 83.75 575 SER A CA 1
ATOM 4750 C C . SER A 1 575 ? 41.802 0.782 -28.611 1.00 83.75 575 SER A C 1
ATOM 4752 O O . SER A 1 575 ? 42.924 0.277 -28.676 1.00 83.75 575 SER A O 1
ATOM 4754 N N . GLN A 1 576 ? 40.739 0.152 -28.104 1.00 83.00 576 GLN A N 1
ATOM 4755 C CA . GLN A 1 576 ? 40.753 -1.192 -27.518 1.00 83.00 576 GLN A CA 1
ATOM 4756 C C . GLN A 1 576 ? 40.431 -2.317 -28.517 1.00 83.00 576 GLN A C 1
ATOM 4758 O O . GLN A 1 576 ? 40.461 -3.487 -28.147 1.00 83.00 576 GLN A O 1
ATOM 4763 N N . THR A 1 577 ? 40.160 -1.987 -29.783 1.00 84.38 577 THR A N 1
ATOM 4764 C CA . THR A 1 577 ? 39.864 -2.976 -30.831 1.00 84.38 577 THR A CA 1
ATOM 4765 C C . THR A 1 577 ? 41.131 -3.452 -31.548 1.00 84.38 577 THR A C 1
ATOM 4767 O O . THR A 1 577 ? 42.222 -2.880 -31.414 1.00 84.38 577 THR A O 1
ATOM 4770 N N . ASN A 1 578 ? 41.004 -4.518 -32.340 1.00 82.44 578 ASN A N 1
ATOM 4771 C CA . ASN A 1 578 ? 42.124 -5.056 -33.101 1.00 82.44 578 ASN A CA 1
ATOM 4772 C C . ASN A 1 578 ? 42.641 -4.061 -34.172 1.00 82.44 578 ASN A C 1
ATOM 4774 O O . ASN A 1 578 ? 42.026 -3.046 -34.503 1.00 82.44 578 ASN A O 1
ATOM 4778 N N . THR A 1 579 ? 43.832 -4.317 -34.717 1.00 79.62 579 THR A N 1
ATOM 4779 C CA . THR A 1 579 ? 44.481 -3.402 -35.677 1.00 79.62 579 THR A CA 1
ATOM 4780 C C . THR A 1 579 ? 43.673 -3.183 -36.958 1.00 79.62 579 THR A C 1
ATOM 4782 O O . THR A 1 579 ? 43.677 -2.070 -37.474 1.00 79.62 579 THR A O 1
ATOM 4785 N N . LEU A 1 580 ? 42.972 -4.202 -37.456 1.00 78.69 580 LEU A N 1
ATOM 4786 C CA . LEU A 1 580 ? 42.197 -4.109 -38.697 1.00 78.69 580 LEU A CA 1
ATOM 4787 C C . LEU A 1 580 ? 40.897 -3.319 -38.498 1.00 78.69 580 LEU A C 1
ATOM 4789 O O . LEU A 1 580 ? 40.549 -2.505 -39.354 1.00 78.69 580 LEU A O 1
ATOM 4793 N N . THR A 1 581 ? 40.248 -3.455 -37.340 1.00 83.94 581 THR A N 1
ATOM 4794 C CA . THR A 1 581 ? 39.117 -2.608 -36.934 1.00 83.94 581 THR A CA 1
ATOM 4795 C C . THR A 1 581 ? 39.542 -1.141 -36.826 1.00 83.94 581 THR A C 1
ATOM 4797 O O . THR A 1 581 ? 38.897 -0.268 -37.400 1.00 83.94 581 THR A O 1
ATOM 4800 N N . ARG A 1 582 ? 40.698 -0.849 -36.209 1.00 83.06 582 ARG A N 1
ATOM 4801 C CA . ARG A 1 582 ? 41.240 0.525 -36.126 1.00 83.06 582 ARG A CA 1
ATOM 4802 C C . ARG A 1 582 ? 41.564 1.142 -37.487 1.00 83.06 582 ARG A C 1
ATOM 4804 O O . ARG A 1 582 ? 41.399 2.345 -37.655 1.00 83.06 582 ARG A O 1
ATOM 4811 N N . MET A 1 583 ? 42.010 0.345 -38.460 1.00 82.62 583 MET A N 1
ATOM 4812 C CA . MET A 1 583 ? 42.242 0.826 -39.830 1.00 82.62 583 MET A CA 1
ATOM 4813 C C . MET A 1 583 ? 40.938 1.192 -40.553 1.00 82.62 583 MET A C 1
ATOM 4815 O O . MET A 1 583 ? 40.954 2.083 -41.398 1.00 82.62 583 MET A O 1
ATOM 4819 N N . ASN A 1 584 ? 39.822 0.554 -40.189 1.00 86.44 584 ASN A N 1
ATOM 4820 C CA . ASN A 1 584 ? 38.491 0.857 -40.715 1.00 86.44 584 ASN A CA 1
ATOM 4821 C C . ASN A 1 584 ? 37.729 1.909 -39.889 1.00 86.44 584 ASN A C 1
ATOM 4823 O O . ASN A 1 584 ? 36.645 2.307 -40.300 1.00 86.44 584 ASN A O 1
ATOM 4827 N N . ALA A 1 585 ? 38.284 2.410 -38.778 1.00 85.38 585 ALA A N 1
ATOM 4828 C CA . ALA A 1 585 ? 37.604 3.341 -37.870 1.00 85.38 585 ALA A CA 1
ATOM 4829 C C . ALA A 1 585 ? 36.942 4.557 -38.559 1.00 85.38 585 ALA A C 1
ATOM 4831 O O . ALA A 1 585 ? 35.790 4.837 -38.236 1.00 85.38 585 ALA A O 1
ATOM 4832 N N . PRO A 1 586 ? 37.575 5.252 -39.533 1.00 84.81 586 PRO A N 1
ATOM 4833 C CA . PRO A 1 586 ? 36.924 6.374 -40.216 1.00 84.81 586 PRO A CA 1
ATOM 4834 C C . PRO A 1 586 ? 35.686 5.960 -41.021 1.00 84.81 586 PRO A C 1
ATOM 4836 O O . PRO A 1 586 ? 34.728 6.721 -41.113 1.00 84.81 586 PRO A O 1
ATOM 4839 N N . VAL A 1 587 ? 35.704 4.761 -41.609 1.00 86.19 587 VAL A N 1
ATOM 4840 C CA . VAL A 1 587 ? 34.586 4.238 -42.404 1.00 86.19 587 VAL A CA 1
ATOM 4841 C C . VAL A 1 587 ? 33.496 3.703 -41.491 1.00 86.19 587 VAL A C 1
ATOM 4843 O O . VAL A 1 587 ? 32.339 4.048 -41.701 1.00 86.19 587 VAL A O 1
ATOM 4846 N N . LEU A 1 588 ? 33.860 2.987 -40.423 1.00 88.00 588 LEU A N 1
ATOM 4847 C CA . LEU A 1 588 ? 32.929 2.538 -39.387 1.00 88.00 588 LEU A CA 1
ATOM 4848 C C . LEU A 1 588 ? 32.166 3.721 -38.777 1.00 88.00 588 LEU A C 1
ATOM 4850 O O . LEU A 1 588 ? 30.951 3.659 -38.684 1.00 88.00 588 LEU A O 1
ATOM 4854 N N . GLN A 1 589 ? 32.842 4.828 -38.446 1.00 84.69 589 GLN A N 1
ATOM 4855 C CA . GLN A 1 589 ? 32.174 6.039 -37.944 1.00 84.69 589 GLN A CA 1
ATOM 4856 C C . GLN A 1 589 ? 31.250 6.680 -38.982 1.00 84.69 589 GLN A C 1
ATOM 4858 O O . GLN A 1 589 ? 30.139 7.077 -38.653 1.00 84.69 589 GLN A O 1
ATOM 4863 N N . ALA A 1 590 ? 31.699 6.799 -40.234 1.00 81.69 590 ALA A N 1
ATOM 4864 C CA . ALA A 1 590 ? 30.924 7.476 -41.273 1.00 81.69 590 ALA A CA 1
ATOM 4865 C C . ALA A 1 590 ? 29.676 6.680 -41.703 1.00 81.69 590 ALA A C 1
ATOM 4867 O O . ALA A 1 590 ? 28.680 7.259 -42.142 1.00 81.69 590 ALA A O 1
ATOM 4868 N N . THR A 1 591 ? 29.737 5.354 -41.580 1.00 85.00 591 THR A N 1
ATOM 4869 C CA . THR A 1 591 ? 28.694 4.416 -42.020 1.00 85.00 591 THR A CA 1
ATOM 4870 C C . THR A 1 591 ? 27.830 3.900 -40.873 1.00 85.00 591 THR A C 1
ATOM 4872 O O . THR A 1 591 ? 26.808 3.278 -41.150 1.00 85.00 591 THR A O 1
ATOM 4875 N N . TYR A 1 592 ? 28.199 4.176 -39.615 1.00 86.88 592 TYR A N 1
ATOM 4876 C CA . TYR A 1 592 ? 27.429 3.768 -38.445 1.00 86.88 592 TYR A CA 1
ATOM 4877 C C . TYR A 1 592 ? 26.020 4.364 -38.472 1.00 86.88 592 TYR A C 1
ATOM 4879 O O . TYR A 1 592 ? 25.843 5.566 -38.695 1.00 86.88 592 TYR A O 1
ATOM 4887 N N . ARG A 1 593 ? 25.025 3.511 -38.242 1.00 83.44 593 ARG A N 1
ATOM 4888 C CA . ARG A 1 593 ? 23.613 3.847 -38.071 1.00 83.44 593 ARG A CA 1
ATOM 4889 C C . ARG A 1 593 ? 23.030 2.990 -36.952 1.00 83.44 593 ARG A C 1
ATOM 4891 O O . ARG A 1 593 ? 23.451 1.850 -36.759 1.00 83.44 593 ARG A O 1
ATOM 4898 N N . LYS A 1 594 ? 22.078 3.548 -36.215 1.00 84.31 594 LYS A N 1
ATOM 4899 C CA . LYS A 1 594 ? 21.376 2.904 -35.105 1.00 84.31 594 LYS A CA 1
ATOM 4900 C C . LYS A 1 594 ? 19.886 3.148 -35.287 1.00 84.31 594 LYS A C 1
ATOM 4902 O O . LYS A 1 594 ? 19.519 4.255 -35.660 1.00 84.31 594 LYS A O 1
ATOM 4907 N N . PHE A 1 595 ? 19.109 2.115 -35.008 1.00 78.38 595 PHE A N 1
ATOM 4908 C CA . PHE A 1 595 ? 17.658 2.069 -35.099 1.00 78.38 595 PHE A CA 1
ATOM 4909 C C . PHE A 1 595 ? 17.135 1.545 -33.785 1.00 78.38 595 PHE A C 1
ATOM 4911 O O . PHE A 1 595 ? 17.717 0.597 -33.239 1.00 78.38 595 PHE A O 1
ATOM 4918 N N . THR A 1 596 ? 16.076 2.155 -33.291 1.00 78.75 596 THR A N 1
ATOM 4919 C CA . THR A 1 596 ? 15.382 1.699 -32.098 1.00 78.75 596 THR A CA 1
ATOM 4920 C C . THR A 1 596 ? 13.896 1.658 -32.364 1.00 78.75 596 THR A C 1
ATOM 4922 O O . THR A 1 596 ? 13.312 2.657 -32.769 1.00 78.75 596 THR A O 1
ATOM 4925 N N . GLU A 1 597 ? 13.313 0.505 -32.089 1.00 75.75 597 GLU A N 1
ATOM 4926 C CA . GLU A 1 597 ? 11.881 0.287 -32.069 1.00 75.75 597 GLU A CA 1
ATOM 4927 C C .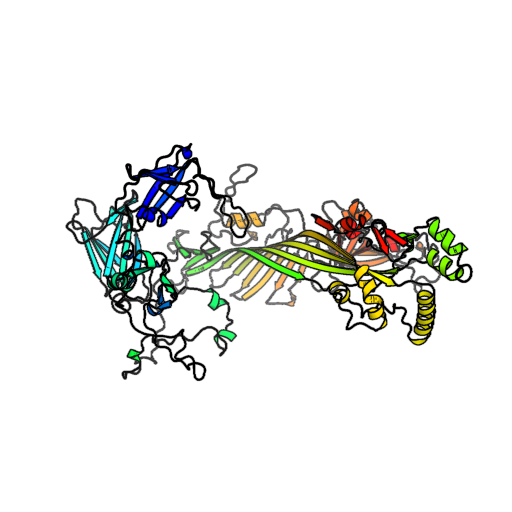 GLU A 1 597 ? 11.512 -0.069 -30.633 1.00 75.75 597 GLU A C 1
ATOM 4929 O O . GLU A 1 597 ? 12.076 -1.001 -30.052 1.00 75.75 597 GLU A O 1
ATOM 4934 N N . ASN A 1 598 ? 10.590 0.697 -30.059 1.00 75.19 598 ASN A N 1
ATOM 4935 C CA . ASN A 1 598 ? 10.061 0.422 -28.732 1.00 75.19 598 ASN A CA 1
ATOM 4936 C C . ASN A 1 598 ? 8.613 -0.027 -28.880 1.00 75.19 598 ASN A C 1
ATOM 4938 O O . ASN A 1 598 ? 7.806 0.729 -29.420 1.00 75.19 598 ASN A O 1
ATOM 4942 N N . THR A 1 599 ? 8.296 -1.219 -28.384 1.00 70.31 599 THR A N 1
ATOM 4943 C CA . THR A 1 599 ? 6.937 -1.764 -28.373 1.00 70.31 599 THR A CA 1
ATOM 4944 C C . THR A 1 599 ? 6.488 -1.904 -26.926 1.00 70.31 599 THR A C 1
ATOM 4946 O O . THR A 1 599 ? 7.061 -2.697 -26.183 1.00 70.31 599 THR A O 1
ATOM 4949 N N . THR A 1 600 ? 5.465 -1.155 -26.518 1.00 69.62 600 THR A N 1
ATOM 4950 C CA . THR A 1 600 ? 4.824 -1.333 -25.206 1.00 69.62 600 THR A CA 1
ATOM 4951 C C . THR A 1 600 ? 3.569 -2.186 -25.361 1.00 69.62 600 THR A C 1
ATOM 4953 O O . THR A 1 600 ? 2.741 -1.921 -26.228 1.00 69.62 600 THR A O 1
ATOM 4956 N N . THR A 1 601 ? 3.446 -3.222 -24.533 1.00 66.12 601 THR A N 1
ATOM 4957 C CA . THR A 1 601 ? 2.300 -4.132 -24.450 1.00 66.12 601 THR A CA 1
ATOM 4958 C C . THR A 1 601 ? 1.802 -4.163 -23.017 1.00 66.12 601 THR A C 1
ATOM 4960 O O . THR A 1 601 ? 2.576 -4.485 -22.120 1.00 66.12 601 THR A O 1
ATOM 4963 N N . SER A 1 602 ? 0.518 -3.889 -22.802 1.00 65.12 602 SER A N 1
ATOM 4964 C CA . SER A 1 602 ? -0.125 -4.055 -21.500 1.00 65.12 602 SER A CA 1
ATOM 4965 C C . SER A 1 602 ? -1.166 -5.173 -21.505 1.00 65.12 602 SER A C 1
ATOM 4967 O O . SER A 1 602 ? -1.756 -5.468 -22.547 1.00 65.12 602 SER A O 1
ATOM 4969 N N . TYR A 1 603 ? -1.359 -5.835 -20.364 1.00 66.44 603 TYR A N 1
ATOM 4970 C CA . TYR A 1 603 ? -2.446 -6.794 -20.138 1.00 66.44 603 TYR A CA 1
ATOM 4971 C C . TYR A 1 603 ? -2.738 -6.966 -18.642 1.00 66.44 603 TYR A C 1
ATOM 4973 O O . TYR A 1 603 ? -1.936 -6.563 -17.804 1.00 66.44 603 TYR A O 1
ATOM 4981 N N . ILE A 1 604 ? -3.905 -7.531 -18.326 1.00 64.75 604 ILE A N 1
ATOM 4982 C CA . ILE A 1 604 ? -4.380 -7.763 -16.958 1.00 64.75 604 ILE A CA 1
ATOM 4983 C C . ILE A 1 604 ? -4.699 -9.248 -16.820 1.00 64.75 604 ILE A C 1
ATOM 4985 O O . ILE A 1 604 ? -5.516 -9.750 -17.592 1.00 64.75 604 ILE A O 1
ATOM 4989 N N . ASP A 1 605 ? -4.096 -9.900 -15.831 1.00 62.94 605 ASP A N 1
ATOM 4990 C CA . ASP A 1 605 ? -4.453 -11.250 -15.399 1.00 62.94 605 ASP A CA 1
ATOM 4991 C C . ASP A 1 605 ? -5.292 -11.121 -14.114 1.00 62.94 605 ASP A C 1
ATOM 4993 O O . ASP A 1 605 ? -4.893 -10.404 -13.200 1.00 62.94 605 ASP A O 1
ATOM 4997 N N . ASN A 1 606 ? -6.455 -11.773 -14.033 1.00 61.66 606 ASN A N 1
ATOM 4998 C CA . ASN A 1 606 ? -7.295 -11.769 -12.829 1.00 61.66 606 ASN A CA 1
ATOM 4999 C C . ASN A 1 606 ? -7.418 -13.189 -12.281 1.00 61.66 606 ASN A C 1
ATOM 5001 O O . ASN A 1 606 ? -7.648 -14.128 -13.042 1.00 61.66 606 ASN A O 1
ATOM 5005 N N . PHE A 1 607 ? -7.322 -13.320 -10.965 1.00 66.12 607 PHE A N 1
ATOM 5006 C CA . PHE A 1 607 ? -7.445 -14.573 -10.240 1.00 66.12 607 PHE A CA 1
ATOM 5007 C C . PHE A 1 607 ? -8.426 -14.374 -9.095 1.00 66.12 607 PHE A C 1
ATOM 5009 O O . PHE A 1 607 ? -8.346 -13.379 -8.378 1.00 66.12 607 PHE A O 1
ATOM 5016 N N . GLU A 1 608 ? -9.333 -15.320 -8.914 1.00 70.50 608 GLU A N 1
ATOM 5017 C CA . GLU A 1 608 ? -10.250 -15.341 -7.784 1.00 70.50 608 GLU A CA 1
ATOM 5018 C C . GLU A 1 608 ? -10.201 -16.729 -7.159 1.00 70.50 608 GLU A C 1
ATOM 5020 O O . GLU A 1 608 ? -10.282 -17.739 -7.858 1.00 70.50 608 GLU A O 1
ATOM 5025 N N . GLN A 1 609 ? -10.023 -16.777 -5.845 1.00 74.38 609 GLN A N 1
ATOM 5026 C CA . GLN A 1 609 ? -10.078 -18.011 -5.081 1.00 74.38 609 GLN A CA 1
ATOM 5027 C C . GLN A 1 609 ? -10.901 -17.776 -3.824 1.00 74.38 609 GLN A C 1
ATOM 5029 O O . GLN A 1 609 ? -10.735 -16.757 -3.155 1.00 74.38 609 GLN A O 1
ATOM 5034 N N . ALA A 1 610 ? -11.753 -18.740 -3.485 1.00 78.31 610 ALA A N 1
ATOM 5035 C CA . ALA A 1 610 ? -12.507 -18.742 -2.244 1.00 78.31 610 ALA A CA 1
ATOM 5036 C C . ALA A 1 610 ? -12.437 -20.111 -1.561 1.00 78.31 610 ALA A C 1
ATOM 5038 O O . ALA A 1 610 ? -12.410 -21.164 -2.211 1.00 78.31 610 ALA A O 1
ATOM 5039 N N . SER A 1 611 ? -12.441 -20.105 -0.233 1.00 84.88 611 SER A N 1
ATOM 5040 C CA . SER A 1 611 ? -12.501 -21.310 0.582 1.00 84.88 611 SER A CA 1
ATOM 5041 C C . SER A 1 611 ? -13.376 -21.115 1.815 1.00 84.88 611 SER A C 1
ATOM 5043 O O . SER A 1 611 ? -13.545 -20.000 2.302 1.00 84.88 611 SER A O 1
ATOM 5045 N N . ILE A 1 612 ? -13.956 -22.213 2.292 1.00 84.38 612 ILE A N 1
ATOM 5046 C CA . ILE A 1 612 ? -14.676 -22.295 3.560 1.00 84.38 612 ILE A CA 1
ATOM 5047 C C . ILE A 1 612 ? -14.033 -23.409 4.376 1.00 84.38 612 ILE A C 1
ATOM 5049 O O . ILE A 1 612 ? -14.007 -24.555 3.945 1.00 84.38 612 ILE A O 1
ATOM 5053 N N . THR A 1 613 ? -13.558 -23.105 5.568 1.00 87.06 613 THR A N 1
ATOM 5054 C CA . THR A 1 613 ? -13.026 -24.069 6.524 1.00 87.06 613 THR A CA 1
ATOM 5055 C C . THR A 1 613 ? -14.031 -24.254 7.649 1.00 87.06 613 THR A C 1
ATOM 5057 O O . THR A 1 613 ? -14.504 -23.279 8.211 1.00 87.06 613 THR A O 1
ATOM 5060 N N . VAL A 1 614 ? -14.353 -25.496 7.995 1.00 86.25 614 VAL A N 1
ATOM 5061 C CA . VAL A 1 614 ? -15.148 -25.860 9.173 1.00 86.25 614 VAL A CA 1
ATOM 5062 C C . VAL A 1 614 ? -14.251 -26.658 10.108 1.00 86.25 614 VAL A C 1
ATOM 5064 O O . VAL A 1 614 ? -13.690 -27.672 9.707 1.00 86.25 614 VAL A O 1
ATOM 5067 N N . THR A 1 615 ? -14.098 -26.207 11.341 1.00 87.00 615 THR A N 1
ATOM 5068 C CA . THR A 1 615 ? -13.239 -26.820 12.352 1.00 87.00 615 THR A CA 1
ATOM 5069 C C . THR A 1 615 ? -14.096 -27.249 13.530 1.00 87.00 615 THR A C 1
ATOM 5071 O O . THR A 1 615 ? -14.697 -26.401 14.185 1.00 87.00 615 THR A O 1
ATOM 5074 N N . ASP A 1 616 ? -14.118 -28.546 13.809 1.00 86.56 616 ASP A N 1
ATOM 5075 C CA . ASP A 1 616 ? -14.748 -29.117 14.993 1.00 86.56 616 ASP A CA 1
ATOM 5076 C C . ASP A 1 616 ? -13.701 -29.301 16.090 1.00 86.56 616 ASP A C 1
ATOM 5078 O O . ASP A 1 616 ? -12.576 -29.766 15.862 1.00 86.56 616 ASP A O 1
ATOM 5082 N N . TRP A 1 617 ? -14.095 -28.965 17.304 1.00 84.50 617 TRP A N 1
ATOM 5083 C CA . TRP A 1 617 ? -13.265 -29.000 18.490 1.00 84.50 617 TRP A CA 1
ATOM 5084 C C . TRP A 1 617 ? -13.887 -29.945 19.522 1.00 84.50 617 TRP A C 1
ATOM 5086 O O . TRP A 1 617 ? -15.100 -30.113 19.595 1.00 84.50 617 TRP A O 1
ATOM 5096 N N . SER A 1 618 ? -13.043 -30.558 20.346 1.00 83.50 618 SER A N 1
ATOM 5097 C CA . SER A 1 618 ? -13.462 -31.353 21.498 1.00 83.50 618 SER A CA 1
ATOM 5098 C C . SER A 1 618 ? -12.560 -31.010 22.677 1.00 83.50 618 SER A C 1
ATOM 5100 O O . SER A 1 618 ? -11.374 -31.343 22.671 1.00 83.50 618 SER A O 1
ATOM 5102 N N . GLN A 1 619 ? -13.121 -30.388 23.718 1.00 77.88 619 GLN A N 1
ATOM 5103 C CA . GLN A 1 619 ? -12.386 -29.974 24.925 1.00 77.88 619 GLN A CA 1
ATOM 5104 C C . GLN A 1 619 ? -11.179 -29.064 24.620 1.00 77.88 619 GLN A C 1
ATOM 5106 O O . GLN A 1 619 ? -10.124 -29.176 25.250 1.00 77.88 619 GLN A O 1
ATOM 5111 N N . GLY A 1 620 ? -11.310 -28.198 23.611 1.00 70.31 620 GLY A N 1
ATOM 5112 C CA . GLY A 1 620 ? -10.277 -27.236 23.217 1.00 70.31 620 GLY A CA 1
ATOM 5113 C C . GLY A 1 620 ? -9.161 -27.786 22.325 1.00 70.31 620 GLY A C 1
ATOM 5114 O O . GLY A 1 620 ? -8.276 -27.024 21.935 1.00 70.31 620 GLY A O 1
ATOM 5115 N N . GLU A 1 621 ? -9.198 -29.069 21.958 1.00 82.62 621 GLU A N 1
ATOM 5116 C CA . GLU A 1 621 ? -8.344 -29.642 20.912 1.00 82.62 621 GLU A CA 1
ATOM 5117 C C . GLU A 1 621 ? -9.144 -29.796 19.612 1.00 82.62 621 GLU A C 1
ATOM 5119 O O . GLU A 1 621 ? -10.315 -30.171 19.643 1.00 82.62 621 GLU A O 1
ATOM 5124 N N . ILE A 1 622 ? -8.524 -29.502 18.465 1.00 82.31 622 ILE A N 1
ATOM 5125 C CA . ILE A 1 622 ? -9.171 -29.695 17.162 1.00 82.31 622 ILE A CA 1
ATOM 5126 C C . ILE A 1 622 ? -9.337 -31.198 16.928 1.00 82.31 622 ILE A C 1
ATOM 5128 O O . ILE A 1 622 ? -8.352 -31.941 16.896 1.00 82.31 622 ILE A O 1
ATOM 5132 N N . GLU A 1 623 ? -10.575 -31.641 16.746 1.00 85.31 623 GLU A N 1
ATOM 5133 C CA . GLU A 1 623 ? -10.894 -33.028 16.413 1.00 85.31 623 GLU A CA 1
ATOM 5134 C C . GLU A 1 623 ? -10.778 -33.249 14.901 1.00 85.31 623 GLU A C 1
ATOM 5136 O O . GLU A 1 623 ? -10.072 -34.156 14.441 1.00 85.31 623 GLU A O 1
ATOM 5141 N N . GLU A 1 624 ? -11.429 -32.384 14.126 1.00 86.94 624 GLU A N 1
ATOM 5142 C CA . GLU A 1 624 ? -11.502 -32.484 12.674 1.00 86.94 624 GLU A CA 1
ATOM 5143 C C . GLU A 1 624 ? -11.576 -31.097 12.031 1.00 86.94 624 GLU A C 1
ATOM 5145 O O . GLU A 1 624 ? -12.275 -30.209 12.506 1.00 86.94 624 GLU A O 1
ATOM 5150 N N . GLN A 1 625 ? -10.876 -30.919 10.916 1.00 88.81 625 GLN A N 1
ATOM 5151 C CA . GLN A 1 625 ? -10.945 -29.724 10.085 1.00 88.81 625 GLN A CA 1
ATOM 5152 C C . GLN A 1 625 ? -11.361 -30.121 8.667 1.00 88.81 625 GLN A C 1
ATOM 5154 O O . GLN A 1 625 ? -10.798 -31.040 8.076 1.00 88.81 625 GLN A O 1
ATOM 5159 N N . ARG A 1 626 ? -12.352 -29.434 8.109 1.00 88.06 626 ARG A N 1
ATOM 5160 C CA . ARG A 1 626 ? -12.930 -29.673 6.785 1.00 88.06 626 ARG A CA 1
ATOM 5161 C C . ARG A 1 626 ? -12.790 -28.409 5.946 1.00 88.06 626 ARG A C 1
ATOM 5163 O O . ARG A 1 626 ? -13.470 -27.424 6.201 1.00 88.06 626 ARG A O 1
ATOM 5170 N N . VAL A 1 627 ? -11.909 -28.433 4.954 1.00 87.38 627 VAL A N 1
ATOM 5171 C CA . VAL A 1 627 ? -11.634 -27.306 4.055 1.00 87.38 627 VAL A CA 1
ATOM 5172 C C . VAL A 1 627 ? -12.333 -27.545 2.722 1.00 87.38 627 VAL A C 1
ATOM 5174 O O . VAL A 1 627 ? -12.035 -28.509 2.016 1.00 87.38 627 VAL A O 1
ATOM 5177 N N . TYR A 1 628 ? -13.263 -26.663 2.387 1.00 85.00 628 TYR A N 1
ATOM 5178 C CA . TYR A 1 628 ? -14.002 -26.611 1.136 1.00 85.00 628 TYR A CA 1
ATOM 5179 C C . TYR A 1 628 ? -13.375 -25.541 0.240 1.00 85.00 628 TYR A C 1
ATOM 5181 O O . TYR A 1 628 ? -13.308 -24.379 0.625 1.00 85.00 628 TYR A O 1
ATOM 5189 N N . THR A 1 629 ? -12.913 -25.898 -0.953 1.00 82.19 629 THR A N 1
ATOM 5190 C CA . THR A 1 629 ? -12.272 -24.953 -1.885 1.00 82.19 629 THR A CA 1
ATOM 5191 C C . THR A 1 629 ? -12.995 -24.975 -3.217 1.00 82.19 629 THR A C 1
ATOM 5193 O O . THR A 1 629 ? -13.331 -26.051 -3.718 1.00 82.19 629 THR A O 1
ATOM 5196 N N . ASP A 1 630 ? -13.218 -23.795 -3.787 1.00 77.12 630 ASP A N 1
ATOM 5197 C CA . ASP A 1 630 ? -13.655 -23.669 -5.172 1.00 77.12 630 ASP A CA 1
ATOM 5198 C C . ASP A 1 630 ? -12.425 -23.755 -6.079 1.00 77.12 630 ASP A C 1
ATOM 5200 O O . ASP A 1 630 ? -11.583 -22.855 -6.091 1.00 77.12 630 ASP A O 1
ATOM 5204 N N . MET A 1 631 ? -12.250 -24.902 -6.742 1.00 71.62 631 MET A N 1
ATOM 5205 C CA . MET A 1 631 ? -11.119 -25.127 -7.641 1.00 71.62 631 MET A CA 1
ATOM 5206 C C . MET A 1 631 ? -11.520 -24.935 -9.104 1.00 71.62 631 MET A C 1
ATOM 5208 O O . MET A 1 631 ? -10.718 -24.442 -9.893 1.00 71.62 631 MET A O 1
ATOM 5212 N N . PHE A 1 632 ? -12.731 -25.316 -9.507 1.00 69.25 632 PHE A N 1
ATOM 5213 C CA . PHE A 1 632 ? -13.151 -25.250 -10.902 1.00 69.25 632 PHE A CA 1
ATOM 5214 C C . PHE A 1 632 ? -14.276 -24.236 -11.069 1.00 69.25 632 PHE A C 1
ATOM 5216 O O . PHE A 1 632 ? -15.348 -24.434 -10.507 1.00 69.25 632 PHE A O 1
ATOM 5223 N N . GLU A 1 633 ? -14.086 -23.244 -11.952 1.00 61.31 633 GLU A N 1
ATOM 5224 C CA . GLU A 1 633 ? -15.145 -22.304 -12.343 1.00 61.31 633 GLU A CA 1
ATOM 5225 C C . GLU A 1 633 ? -16.409 -23.059 -12.785 1.00 61.31 633 GLU A C 1
ATOM 5227 O O . GLU A 1 633 ? -16.552 -23.532 -13.923 1.00 61.31 633 GLU A O 1
ATOM 5232 N N . ASN A 1 634 ? -17.355 -23.170 -11.861 1.00 52.09 634 ASN A N 1
ATOM 5233 C CA . ASN A 1 634 ? -18.671 -23.711 -12.095 1.00 52.09 634 ASN A CA 1
ATOM 5234 C C . ASN A 1 634 ? -19.637 -22.531 -11.983 1.00 52.09 634 ASN A C 1
ATOM 5236 O O . ASN A 1 634 ? -19.937 -22.035 -10.911 1.00 52.09 634 ASN A O 1
ATOM 5240 N N . TYR A 1 635 ? -20.086 -22.023 -13.132 1.00 48.16 635 TYR A N 1
ATOM 5241 C CA . TYR A 1 635 ? -20.998 -20.875 -13.268 1.00 48.16 635 TYR A CA 1
ATOM 5242 C C . TYR A 1 635 ? -22.414 -21.135 -12.687 1.00 48.16 635 TYR A C 1
ATOM 5244 O O . TYR A 1 635 ? -23.414 -20.737 -13.288 1.00 48.16 635 TYR A O 1
ATOM 5252 N N . GLU A 1 636 ? -22.536 -21.898 -11.598 1.00 43.78 636 GLU A N 1
ATOM 5253 C CA . GLU A 1 636 ? -23.800 -22.358 -11.025 1.00 43.78 636 GLU A CA 1
ATOM 5254 C C . GLU A 1 636 ? -24.299 -21.481 -9.866 1.00 43.78 636 GLU A C 1
ATOM 5256 O O . GLU A 1 636 ? -25.505 -21.502 -9.614 1.00 43.78 636 GLU A O 1
ATOM 5261 N N . VAL A 1 637 ? -23.448 -20.683 -9.205 1.00 44.28 637 VAL A N 1
ATOM 5262 C CA . VAL A 1 637 ? -23.866 -19.795 -8.102 1.00 44.28 637 VAL A CA 1
ATOM 5263 C C . VAL A 1 637 ? -23.047 -18.494 -8.092 1.00 44.28 637 VAL A C 1
ATOM 5265 O O . VAL A 1 637 ? -21.894 -18.473 -7.682 1.00 44.28 637 VAL A O 1
ATOM 5268 N N . GLU A 1 638 ? -23.662 -17.394 -8.526 1.00 45.66 638 GLU A N 1
ATOM 5269 C CA . GLU A 1 638 ? -23.265 -16.034 -8.126 1.00 45.66 638 GLU A CA 1
ATOM 5270 C C . GLU A 1 638 ? -23.886 -15.785 -6.725 1.00 45.66 638 GLU A C 1
ATOM 5272 O O . GLU A 1 638 ? -24.969 -16.309 -6.478 1.00 45.66 638 GLU A O 1
ATOM 5277 N N . ASP A 1 639 ? -23.243 -15.030 -5.818 1.00 51.19 639 ASP A N 1
ATOM 5278 C CA . ASP A 1 639 ? -23.780 -14.553 -4.509 1.00 51.19 639 ASP A CA 1
ATOM 5279 C C . ASP A 1 639 ? -23.512 -15.329 -3.185 1.00 51.19 639 ASP A C 1
ATOM 5281 O O . ASP A 1 639 ? -24.252 -15.162 -2.216 1.00 51.19 639 ASP A O 1
ATOM 5285 N N . VAL A 1 640 ? -22.431 -16.110 -3.027 1.00 53.34 640 VAL A N 1
ATOM 5286 C CA . VAL A 1 640 ? -22.034 -16.552 -1.655 1.00 53.34 640 VAL A CA 1
ATOM 5287 C C . VAL A 1 640 ? -21.308 -15.445 -0.874 1.00 53.34 640 VAL A C 1
ATOM 5289 O O . VAL A 1 640 ? -21.555 -15.270 0.317 1.00 53.34 640 VAL A O 1
ATOM 5292 N N . GLU A 1 641 ? -20.480 -14.645 -1.548 1.00 51.66 641 GLU A N 1
ATOM 5293 C CA . GLU A 1 641 ? -19.763 -13.498 -0.964 1.00 51.66 641 GLU A CA 1
ATOM 5294 C C . GLU A 1 641 ? -20.727 -12.395 -0.488 1.00 51.66 641 GLU A C 1
ATOM 5296 O O . GLU A 1 641 ? -20.578 -11.877 0.619 1.00 51.66 641 GLU A O 1
ATOM 5301 N N . SER A 1 642 ? -21.767 -12.091 -1.276 1.00 52.53 642 SER A N 1
ATOM 5302 C CA . SER A 1 642 ? -22.780 -11.090 -0.917 1.00 52.53 642 SER A CA 1
ATOM 5303 C C . SER A 1 642 ? -23.635 -11.519 0.275 1.00 52.53 642 SER A C 1
ATOM 5305 O O . SER A 1 642 ? -24.007 -10.686 1.097 1.00 52.53 642 SER A O 1
ATOM 5307 N N . PHE A 1 643 ? -23.886 -12.821 0.442 1.00 54.78 643 PHE A N 1
ATOM 5308 C CA . PHE A 1 643 ? -24.567 -13.335 1.626 1.00 54.78 643 PHE A CA 1
ATOM 5309 C C . PHE A 1 643 ? -23.755 -13.086 2.903 1.00 54.78 643 PHE A C 1
ATOM 5311 O O . PHE A 1 643 ? -24.308 -12.575 3.874 1.00 54.78 643 PHE A O 1
ATOM 5318 N N . PHE A 1 644 ? -22.454 -13.400 2.918 1.00 53.91 644 PHE A N 1
ATOM 5319 C CA . PHE A 1 644 ? -21.619 -13.144 4.097 1.00 53.91 644 PHE A CA 1
ATOM 5320 C C . PHE A 1 644 ? -21.455 -11.640 4.374 1.00 53.91 644 PHE A C 1
ATOM 5322 O O . PHE A 1 644 ? -21.509 -11.241 5.536 1.00 53.91 644 PHE A O 1
ATOM 5329 N N . SER A 1 645 ? -21.384 -10.794 3.336 1.00 49.41 645 SER A N 1
ATOM 5330 C CA . SER A 1 645 ? -21.354 -9.332 3.511 1.00 49.41 645 SER A CA 1
ATOM 5331 C C . SER A 1 645 ? -22.680 -8.724 3.988 1.00 49.41 645 SER A C 1
ATOM 5333 O O . SER A 1 645 ? -22.689 -7.719 4.698 1.00 49.41 645 SER A O 1
ATOM 5335 N N . ASP A 1 646 ? -23.817 -9.317 3.615 1.00 47.00 646 ASP A N 1
ATOM 5336 C CA . ASP A 1 646 ? -25.147 -8.873 4.055 1.00 47.00 646 ASP A CA 1
ATOM 5337 C C . ASP A 1 646 ? -25.437 -9.303 5.506 1.00 47.00 646 ASP A C 1
ATOM 5339 O O . ASP A 1 646 ? -26.216 -8.664 6.216 1.00 47.00 646 ASP A O 1
ATOM 5343 N N . VAL A 1 647 ? -24.795 -10.376 5.984 1.00 47.41 647 VAL A N 1
ATOM 5344 C CA . VAL A 1 647 ? -24.895 -10.827 7.381 1.00 47.41 647 VAL A CA 1
ATOM 5345 C C . VAL A 1 647 ? -24.182 -9.857 8.337 1.00 47.41 647 VAL A C 1
ATOM 5347 O O . VAL A 1 647 ? -24.630 -9.720 9.480 1.00 47.41 647 VAL A O 1
ATOM 5350 N N . SER A 1 648 ? -23.150 -9.129 7.887 1.00 40.12 648 SER A N 1
ATOM 5351 C CA . SER A 1 648 ? -22.447 -8.129 8.706 1.00 40.12 648 SER A CA 1
ATOM 5352 C C . SER A 1 648 ? -23.121 -6.744 8.755 1.00 40.12 648 SER A C 1
ATOM 5354 O O . SER A 1 648 ? -22.837 -5.975 9.672 1.00 40.12 648 SER A O 1
ATOM 5356 N N . THR A 1 649 ? -24.082 -6.426 7.870 1.00 40.16 649 THR A N 1
ATOM 5357 C CA . THR A 1 649 ? -24.554 -5.036 7.629 1.00 40.16 649 THR A CA 1
ATOM 5358 C C . THR A 1 649 ? -26.011 -4.692 8.016 1.00 40.16 649 THR A C 1
ATOM 5360 O O . THR A 1 649 ? -26.536 -3.683 7.568 1.00 40.16 649 THR A O 1
ATOM 5363 N N . GLU A 1 650 ? -26.636 -5.426 8.946 1.00 35.56 650 GLU A N 1
ATOM 5364 C CA . GLU A 1 650 ? -28.014 -5.255 9.487 1.00 35.56 650 GLU A CA 1
ATOM 5365 C C . GLU A 1 650 ? -29.107 -6.170 8.891 1.00 35.56 650 GLU A C 1
ATOM 5367 O O . GLU A 1 650 ? -29.177 -6.493 7.711 1.00 35.56 650 GLU A O 1
ATOM 5372 N N . HIS A 1 651 ? -30.034 -6.573 9.769 1.00 38.66 651 HIS A N 1
ATOM 5373 C CA . HIS A 1 651 ? -31.043 -7.629 9.614 1.00 38.66 651 HIS A CA 1
ATOM 5374 C C . HIS A 1 651 ? -32.178 -7.385 8.590 1.00 38.66 651 HIS A C 1
ATOM 5376 O O . HIS A 1 651 ? -33.352 -7.565 8.941 1.00 38.66 651 HIS A O 1
ATOM 5382 N N . LYS A 1 652 ? -31.899 -7.018 7.331 1.00 34.19 652 LYS A N 1
ATOM 5383 C CA . LYS A 1 652 ? -32.907 -7.018 6.247 1.00 34.19 652 LYS A CA 1
ATOM 5384 C C . LYS A 1 652 ? -32.314 -7.222 4.848 1.00 34.19 652 LYS A C 1
ATOM 5386 O O . LYS A 1 652 ? -31.760 -6.299 4.267 1.00 34.19 652 LYS A O 1
ATOM 5391 N N . VAL A 1 653 ? -32.622 -8.363 4.225 1.00 37.25 653 VAL A N 1
ATOM 5392 C CA . VAL A 1 653 ? -32.376 -8.584 2.790 1.00 37.25 653 VAL A CA 1
ATOM 5393 C C . VAL A 1 653 ? -33.514 -7.968 1.970 1.00 37.25 653 VAL A C 1
ATOM 5395 O O . VAL A 1 653 ? -34.678 -8.380 2.071 1.00 37.25 653 VAL A O 1
ATOM 5398 N N . THR A 1 654 ? -33.183 -6.988 1.129 1.00 35.28 654 THR A N 1
ATOM 5399 C CA . THR A 1 654 ? -34.103 -6.440 0.121 1.00 35.28 654 THR A CA 1
ATOM 5400 C C . THR A 1 654 ? -33.632 -6.883 -1.255 1.00 35.28 654 THR A C 1
ATOM 5402 O O . THR A 1 654 ? -32.584 -6.454 -1.722 1.00 35.28 654 THR A O 1
ATOM 5405 N N . ASN A 1 655 ? -34.407 -7.734 -1.930 1.00 37.88 655 ASN A N 1
ATOM 5406 C CA . ASN A 1 655 ? -34.050 -8.195 -3.270 1.00 37.88 655 ASN A CA 1
ATOM 5407 C C . ASN A 1 655 ? -34.066 -7.014 -4.260 1.00 37.88 655 ASN A C 1
ATOM 5409 O O . ASN A 1 655 ? -35.118 -6.415 -4.507 1.00 37.88 655 ASN A O 1
ATOM 5413 N N . VAL A 1 656 ? -32.897 -6.695 -4.821 1.00 35.38 656 VAL A N 1
ATOM 5414 C CA . VAL A 1 656 ? -32.644 -5.471 -5.601 1.00 35.38 656 VAL A CA 1
ATOM 5415 C C . VAL A 1 656 ? -33.418 -5.437 -6.927 1.00 35.38 656 VAL A C 1
ATOM 5417 O O . VAL A 1 656 ? -33.765 -4.365 -7.421 1.00 35.38 656 VAL A O 1
ATOM 5420 N N . GLU A 1 657 ? -33.771 -6.600 -7.481 1.00 34.12 657 GLU A N 1
ATOM 5421 C CA . GLU A 1 657 ? -34.522 -6.702 -8.739 1.00 34.12 657 GLU A CA 1
ATOM 5422 C C . GLU A 1 657 ? -36.046 -6.628 -8.556 1.00 34.12 657 GLU A C 1
ATOM 5424 O O . GLU A 1 657 ? -36.772 -6.220 -9.468 1.00 34.12 657 GLU A O 1
ATOM 5429 N N . THR A 1 658 ? -36.560 -7.014 -7.385 1.00 44.16 658 THR A N 1
ATOM 5430 C CA . THR A 1 658 ? -38.010 -7.145 -7.136 1.00 44.16 658 THR A CA 1
ATOM 5431 C C . THR A 1 658 ? -38.557 -6.163 -6.099 1.00 44.16 658 THR A C 1
ATOM 5433 O O . THR A 1 658 ? -39.773 -5.964 -6.038 1.00 44.16 658 THR A O 1
ATOM 5436 N N . GLY A 1 659 ? -37.690 -5.528 -5.302 1.00 34.16 659 GLY A N 1
ATOM 5437 C CA . GLY A 1 659 ? -38.059 -4.614 -4.215 1.00 34.16 659 GLY A CA 1
ATOM 5438 C C . GLY A 1 659 ? -38.784 -5.299 -3.052 1.00 34.16 659 GLY A C 1
ATOM 5439 O O . GLY A 1 659 ? -39.482 -4.638 -2.283 1.00 34.16 659 GLY A O 1
ATOM 5440 N N . GLN A 1 660 ? -38.692 -6.626 -2.957 1.00 31.02 660 GLN A N 1
ATOM 5441 C CA . GLN A 1 660 ? -39.393 -7.414 -1.953 1.00 31.02 660 GLN A CA 1
ATOM 5442 C C . GLN A 1 660 ? -38.497 -7.594 -0.716 1.00 31.02 660 GLN A C 1
ATOM 5444 O O . GLN A 1 660 ? -37.423 -8.187 -0.812 1.00 31.02 660 GLN A O 1
ATOM 5449 N N . GLU A 1 661 ? -38.936 -7.066 0.433 1.00 32.34 661 GLU A N 1
ATOM 5450 C CA . GLU A 1 661 ? -38.303 -7.313 1.738 1.00 32.34 661 GLU A CA 1
ATOM 5451 C C . GLU A 1 661 ? -38.595 -8.757 2.172 1.00 32.34 661 GLU A C 1
ATOM 5453 O O . GLU A 1 661 ? -39.762 -9.140 2.333 1.00 32.34 661 GLU A O 1
ATOM 5458 N N . TYR A 1 662 ? -37.549 -9.559 2.377 1.00 35.09 662 TYR A N 1
ATOM 5459 C CA . TYR A 1 662 ? -37.672 -10.876 2.998 1.00 35.09 662 TYR A CA 1
ATOM 5460 C C . TYR A 1 662 ? -37.400 -10.744 4.499 1.00 35.09 662 TYR A C 1
ATOM 5462 O O . TYR A 1 662 ? -36.309 -10.363 4.911 1.00 35.09 662 TYR A O 1
ATOM 5470 N N . SER A 1 663 ? -38.389 -11.067 5.339 1.00 31.31 663 SER A N 1
ATOM 5471 C CA . SER A 1 663 ? -38.147 -11.243 6.774 1.00 31.31 663 SER A CA 1
ATOM 5472 C C . SER A 1 663 ? -37.662 -12.669 7.018 1.00 31.31 663 SER A C 1
ATOM 5474 O O . SER A 1 663 ? -38.456 -13.613 6.939 1.00 31.31 663 SER A O 1
ATOM 5476 N N . ILE A 1 664 ? -36.380 -12.832 7.320 1.00 35.50 664 ILE A N 1
ATOM 5477 C CA . ILE A 1 664 ? -35.846 -14.097 7.820 1.00 35.50 664 ILE A CA 1
ATOM 5478 C C . ILE A 1 664 ? -36.318 -14.218 9.277 1.00 35.50 664 ILE A C 1
ATOM 5480 O O . ILE A 1 664 ? -35.971 -13.390 10.113 1.00 35.50 664 ILE A O 1
ATOM 5484 N N . SER A 1 665 ? -37.185 -15.189 9.581 1.00 31.92 665 SER A N 1
ATOM 5485 C CA . SER A 1 665 ? -37.546 -15.511 10.967 1.00 31.92 665 SER A CA 1
ATOM 5486 C C . SER A 1 665 ? -36.533 -16.511 11.514 1.00 31.92 665 SER A C 1
ATOM 5488 O O . SER A 1 665 ? -36.480 -17.635 11.013 1.00 31.92 665 SER A O 1
ATOM 5490 N N . PHE A 1 666 ? -35.756 -16.107 12.514 1.00 42.50 666 PHE A N 1
ATOM 5491 C CA . PHE A 1 666 ? -34.711 -16.919 13.138 1.00 42.50 666 PHE A CA 1
ATOM 5492 C C . PHE A 1 666 ? -35.098 -17.374 14.549 1.00 42.50 666 PHE A C 1
ATOM 5494 O O . PHE A 1 666 ? -36.013 -16.825 15.170 1.00 42.50 666 PHE A O 1
ATOM 5501 N N . ASP A 1 667 ? -34.399 -18.406 15.018 1.00 37.75 667 ASP A N 1
ATOM 5502 C CA . ASP A 1 667 ? -34.414 -18.847 16.407 1.00 37.75 667 ASP A CA 1
ATOM 5503 C C . ASP A 1 667 ? -33.496 -17.915 17.224 1.00 37.75 667 ASP A C 1
ATOM 5505 O O . ASP A 1 667 ? -32.305 -17.833 16.913 1.00 37.75 667 ASP A O 1
ATOM 5509 N N . PRO A 1 668 ? -34.019 -17.155 18.201 1.00 37.25 668 PRO A N 1
ATOM 5510 C CA . PRO A 1 668 ? -33.219 -16.231 19.001 1.00 37.25 668 PRO A CA 1
ATOM 5511 C C . PRO A 1 668 ? -32.169 -16.922 19.883 1.00 37.25 668 PRO A C 1
ATOM 5513 O O . PRO A 1 668 ? -31.275 -16.232 20.358 1.00 37.25 668 PRO A O 1
ATOM 5516 N N . GLU A 1 669 ? -32.243 -18.245 20.085 1.00 37.19 669 GLU A N 1
ATOM 5517 C CA . GLU A 1 669 ? -31.257 -18.985 20.889 1.00 37.19 669 GLU A CA 1
ATOM 5518 C C . GLU A 1 669 ? -29.943 -19.274 20.134 1.00 37.19 669 GLU A C 1
ATOM 5520 O O . GLU A 1 669 ? -28.924 -19.516 20.776 1.00 37.19 669 GLU A O 1
ATOM 5525 N N . LEU A 1 670 ? -29.926 -19.235 18.793 1.00 46.66 670 LEU A N 1
ATOM 5526 C CA . LEU A 1 670 ? -28.737 -19.546 17.978 1.00 46.66 670 LEU A CA 1
ATOM 5527 C C . LEU A 1 670 ? -28.693 -18.710 16.682 1.00 46.66 670 LEU A C 1
ATOM 5529 O O . LEU A 1 670 ? -28.982 -19.223 15.593 1.00 46.66 670 LEU A O 1
ATOM 5533 N N . PRO A 1 671 ? -28.333 -17.418 16.746 1.00 40.84 671 PRO A N 1
ATOM 5534 C CA . PRO A 1 671 ? -28.185 -16.614 15.548 1.00 40.84 671 PRO A CA 1
ATOM 5535 C C . PRO A 1 671 ? -26.828 -16.914 14.875 1.00 40.84 671 PRO A C 1
ATOM 5537 O O . PRO A 1 671 ? -25.767 -16.690 15.443 1.00 40.84 671 PRO A O 1
ATOM 5540 N N . TYR A 1 672 ? -26.886 -17.406 13.633 1.00 50.00 672 TYR A N 1
ATOM 5541 C CA . TYR A 1 672 ? -25.801 -17.424 12.630 1.00 50.00 672 TYR A CA 1
ATOM 5542 C C . TYR A 1 672 ? -24.598 -18.369 12.819 1.00 50.00 672 TYR A C 1
ATOM 5544 O O . TYR A 1 672 ? -23.695 -18.318 12.000 1.00 50.00 672 TYR A O 1
ATOM 5552 N N . ALA A 1 673 ? -24.577 -19.285 13.789 1.00 47.62 673 ALA A N 1
ATOM 5553 C CA . ALA A 1 673 ? -23.336 -20.003 14.126 1.00 47.62 673 ALA A CA 1
ATOM 5554 C C . ALA A 1 673 ? -22.870 -21.132 13.171 1.00 47.62 673 ALA A C 1
ATOM 5556 O O . ALA A 1 673 ? -21.726 -21.555 13.285 1.00 47.62 673 ALA A O 1
ATOM 5557 N N . HIS A 1 674 ? -23.705 -21.659 12.255 1.00 54.97 674 HIS A N 1
ATOM 5558 C CA . HIS A 1 674 ? -23.311 -22.813 11.418 1.00 54.97 674 HIS A CA 1
ATOM 5559 C C . HIS A 1 674 ? -24.008 -22.863 10.036 1.00 54.97 674 HIS A C 1
ATOM 5561 O O . HIS A 1 674 ? -25.236 -22.717 9.981 1.00 54.97 674 HIS A O 1
ATOM 5567 N N . PRO A 1 675 ? -23.302 -23.164 8.919 1.00 54.56 675 PRO A N 1
ATOM 5568 C CA . PRO A 1 675 ? -23.883 -23.231 7.569 1.00 54.56 675 PRO A CA 1
ATOM 5569 C C . PRO A 1 675 ? -24.967 -24.306 7.411 1.00 54.56 675 PRO A C 1
ATOM 5571 O O . PRO A 1 675 ? -25.879 -24.168 6.597 1.00 54.56 675 PRO A O 1
ATOM 5574 N N . ALA A 1 676 ? -24.937 -25.337 8.260 1.00 57.22 676 ALA A N 1
ATOM 5575 C CA . ALA A 1 676 ? -25.988 -26.357 8.354 1.00 57.22 676 ALA A CA 1
ATOM 5576 C C . ALA A 1 676 ? -27.385 -25.786 8.668 1.00 57.22 676 ALA A C 1
ATOM 5578 O O . ALA A 1 676 ? -28.393 -26.427 8.366 1.00 57.22 676 ALA A O 1
ATOM 5579 N N . ASN A 1 677 ? -27.454 -24.578 9.235 1.00 56.72 677 ASN A N 1
ATOM 5580 C CA . ASN A 1 677 ? -28.705 -23.888 9.552 1.00 56.72 677 ASN A CA 1
ATOM 5581 C C . ASN A 1 677 ? -29.241 -23.054 8.371 1.00 56.72 677 ASN A C 1
ATOM 5583 O O . ASN A 1 677 ? -30.361 -22.543 8.432 1.00 56.72 677 ASN A O 1
ATOM 5587 N N . ILE A 1 678 ? -28.470 -22.935 7.285 1.00 60.69 678 ILE A N 1
ATOM 5588 C CA . ILE A 1 678 ? -28.834 -22.221 6.057 1.00 60.69 678 ILE A CA 1
ATOM 5589 C C . ILE A 1 678 ? -29.501 -23.209 5.101 1.00 60.69 678 ILE A C 1
ATOM 5591 O O . ILE A 1 678 ? -29.048 -24.336 4.952 1.00 60.69 678 ILE A O 1
ATOM 5595 N N . THR A 1 679 ? -30.591 -22.820 4.437 1.00 58.88 679 THR A N 1
ATOM 5596 C CA . THR A 1 679 ? -31.222 -23.664 3.408 1.00 58.88 679 THR A CA 1
ATOM 5597 C C . THR A 1 679 ? -30.798 -23.190 2.025 1.00 58.88 679 THR A C 1
ATOM 5599 O O . THR A 1 679 ? -31.225 -22.126 1.589 1.00 58.88 679 THR A O 1
ATOM 5602 N N . TRP A 1 680 ? -29.999 -23.990 1.324 1.00 61.00 680 TRP A N 1
ATOM 5603 C CA . TRP A 1 680 ? -29.564 -23.694 -0.040 1.00 61.00 680 TRP A CA 1
ATOM 5604 C C . TRP A 1 680 ? -30.540 -24.260 -1.079 1.00 61.00 680 TRP A C 1
ATOM 5606 O O . TRP A 1 680 ? -31.076 -25.358 -0.911 1.00 61.00 680 TRP A O 1
ATOM 5616 N N . GLU A 1 681 ? -30.750 -23.538 -2.183 1.00 63.28 681 GLU A N 1
ATOM 5617 C CA . GLU A 1 681 ? -31.505 -24.049 -3.343 1.00 63.28 681 GLU A CA 1
ATOM 5618 C C . GLU A 1 681 ? -30.662 -24.973 -4.249 1.00 63.28 681 GLU A C 1
ATOM 5620 O O . GLU A 1 681 ? -31.186 -25.570 -5.192 1.00 63.28 681 GLU A O 1
ATOM 5625 N N . THR A 1 682 ? -29.367 -25.124 -3.948 1.00 65.56 682 THR A N 1
ATOM 5626 C CA . THR A 1 682 ? -28.410 -25.967 -4.678 1.00 65.56 682 THR A CA 1
ATOM 5627 C C . THR A 1 682 ? -28.055 -27.247 -3.910 1.00 65.56 682 THR A C 1
ATOM 5629 O O . THR A 1 682 ? -28.416 -27.429 -2.747 1.00 65.56 682 THR A O 1
ATOM 5632 N N . THR A 1 683 ? -27.369 -28.184 -4.568 1.00 71.06 683 THR A N 1
ATOM 5633 C CA . THR A 1 683 ? -26.826 -29.372 -3.901 1.00 71.06 683 THR A CA 1
ATOM 5634 C C . THR A 1 683 ? -25.670 -29.002 -2.981 1.00 71.06 683 THR A C 1
ATOM 5636 O O . THR A 1 683 ? -24.833 -28.181 -3.340 1.00 71.06 683 THR A O 1
ATOM 5639 N N . THR A 1 684 ? -25.591 -29.656 -1.825 1.00 76.19 684 THR A N 1
ATOM 5640 C CA . THR A 1 684 ? -24.607 -29.354 -0.782 1.00 76.19 684 THR A CA 1
ATOM 5641 C C . THR A 1 684 ? -23.796 -30.584 -0.364 1.00 76.19 684 THR A C 1
ATOM 5643 O O . THR A 1 684 ? -24.131 -31.733 -0.693 1.00 76.19 684 THR A O 1
ATOM 5646 N N . TRP A 1 685 ? -22.696 -30.342 0.341 1.00 76.38 685 TRP A N 1
ATOM 5647 C CA . TRP A 1 685 ? -21.859 -31.334 0.993 1.00 76.38 685 TRP A CA 1
ATOM 5648 C C . TRP A 1 685 ? -22.429 -31.736 2.356 1.00 76.38 685 TRP A C 1
ATOM 5650 O O . TRP A 1 685 ? -22.654 -30.892 3.219 1.00 76.38 685 TRP A O 1
ATOM 5660 N N . GLY A 1 686 ? -22.588 -33.050 2.553 1.00 72.31 686 GLY A N 1
ATOM 5661 C CA . GLY A 1 686 ? -22.628 -33.697 3.869 1.00 72.31 686 GLY A CA 1
ATOM 5662 C C . GLY A 1 686 ? -23.520 -33.051 4.939 1.00 72.31 686 GLY A C 1
ATOM 5663 O O . GLY A 1 686 ? -24.654 -32.659 4.673 1.00 72.31 686 GLY A O 1
ATOM 5664 N N . SER A 1 687 ? -23.008 -33.052 6.173 1.00 69.31 687 SER A N 1
ATOM 5665 C CA . SER A 1 687 ? -23.629 -32.493 7.383 1.00 69.31 687 SER A CA 1
ATOM 5666 C C . SER A 1 687 ? -23.515 -30.974 7.480 1.00 69.31 687 SER A C 1
ATOM 5668 O O . SER A 1 687 ? -24.382 -30.353 8.087 1.00 69.31 687 SER A O 1
ATOM 5670 N N . ASP A 1 688 ? -22.489 -30.388 6.862 1.00 72.00 688 ASP A N 1
ATOM 5671 C CA . ASP A 1 688 ? -22.195 -28.955 6.976 1.00 72.00 688 ASP A CA 1
ATOM 5672 C C . ASP A 1 688 ? -23.067 -28.105 6.049 1.00 72.00 688 ASP A C 1
ATOM 5674 O O . ASP A 1 688 ? -23.164 -26.897 6.222 1.00 72.00 688 ASP A O 1
ATOM 5678 N N . ASN A 1 689 ? -23.744 -28.738 5.084 1.00 73.50 689 ASN A N 1
ATOM 5679 C CA . ASN A 1 689 ? -24.642 -28.097 4.131 1.00 73.50 689 ASN A CA 1
ATOM 5680 C C . ASN A 1 689 ? -23.968 -26.998 3.279 1.00 73.50 689 ASN A C 1
ATOM 5682 O O . ASN A 1 689 ? -24.632 -26.055 2.863 1.00 73.50 689 ASN A O 1
ATOM 5686 N N . ILE A 1 690 ? -22.670 -27.135 2.981 1.00 77.25 690 ILE A N 1
ATOM 5687 C CA . ILE A 1 690 ? -21.909 -26.220 2.109 1.00 77.25 690 ILE A CA 1
ATOM 5688 C C . ILE A 1 690 ? -22.245 -26.478 0.630 1.00 77.25 690 ILE A C 1
ATOM 5690 O O . ILE A 1 690 ? -22.239 -27.642 0.226 1.00 77.25 690 ILE A O 1
ATOM 5694 N N . PRO A 1 691 ? -22.524 -25.460 -0.206 1.00 74.44 691 PRO A N 1
ATOM 5695 C CA . PRO A 1 691 ? -22.760 -25.635 -1.642 1.00 74.44 691 PRO A CA 1
ATOM 5696 C C . PRO A 1 691 ? -21.649 -26.417 -2.353 1.00 74.44 691 PRO A C 1
ATOM 5698 O O . PRO A 1 691 ? -20.466 -26.180 -2.125 1.00 74.44 691 PRO A O 1
ATOM 5701 N N . VAL A 1 692 ? -22.017 -27.321 -3.269 1.00 73.88 692 VAL A N 1
ATOM 5702 C CA . VAL A 1 692 ? -21.032 -28.101 -4.054 1.00 73.88 692 VAL A CA 1
ATOM 5703 C C . VAL A 1 692 ? -20.233 -27.270 -5.062 1.00 73.88 692 VAL A C 1
ATOM 5705 O O . VAL A 1 692 ? -19.390 -27.844 -5.744 1.00 73.88 692 VAL A O 1
ATOM 5708 N N . GLN A 1 693 ? -20.490 -25.961 -5.150 1.00 72.12 693 GLN A N 1
ATOM 5709 C CA . GLN A 1 693 ? -19.644 -25.025 -5.892 1.00 72.12 693 GLN A CA 1
ATOM 5710 C C . GLN A 1 693 ? -18.201 -25.058 -5.370 1.00 72.12 693 GLN A C 1
ATOM 5712 O O . GLN A 1 693 ? -17.270 -25.024 -6.159 1.00 72.12 693 GLN A O 1
ATOM 5717 N N . TYR A 1 694 ? -18.022 -25.232 -4.051 1.00 75.25 694 TYR A N 1
ATOM 5718 C CA . TYR A 1 694 ? -16.737 -25.560 -3.444 1.00 75.25 694 TYR A CA 1
ATOM 5719 C C . TYR A 1 694 ? -16.474 -27.035 -3.710 1.00 75.25 694 TYR A C 1
ATOM 5721 O O . TYR A 1 694 ? -16.778 -27.911 -2.899 1.00 75.25 694 TYR A O 1
ATOM 5729 N N . ASP A 1 695 ? -16.050 -27.326 -4.926 1.00 74.94 695 ASP A N 1
ATOM 5730 C CA . ASP A 1 695 ? -16.037 -28.673 -5.473 1.00 74.94 695 ASP A CA 1
ATOM 5731 C C . ASP A 1 695 ? -14.966 -29.589 -4.868 1.00 74.94 695 ASP A C 1
ATOM 5733 O O . ASP A 1 695 ? -15.034 -30.803 -5.076 1.00 74.94 695 ASP A O 1
ATOM 5737 N N . SER A 1 696 ? -14.027 -29.058 -4.087 1.00 82.94 696 SER A N 1
ATOM 5738 C CA . SER A 1 696 ? -13.018 -29.820 -3.359 1.00 82.94 696 SER A CA 1
ATOM 5739 C C . SER A 1 696 ? -13.283 -29.787 -1.857 1.00 82.94 696 SER A C 1
ATOM 5741 O O . SER A 1 696 ? -13.533 -28.727 -1.298 1.00 82.94 696 SER A O 1
ATOM 5743 N N . LEU A 1 697 ? -13.180 -30.946 -1.203 1.00 84.88 697 LEU A N 1
ATOM 5744 C CA . LEU A 1 697 ? -13.252 -31.120 0.246 1.00 84.88 697 LEU A CA 1
ATOM 5745 C C . LEU A 1 697 ? -11.992 -31.840 0.729 1.00 84.88 697 LEU A C 1
ATOM 5747 O O . LEU A 1 697 ? -11.734 -32.985 0.344 1.00 84.88 697 LEU A O 1
ATOM 5751 N N . GLN A 1 698 ? -11.245 -31.196 1.614 1.00 85.56 698 GLN A N 1
ATOM 5752 C CA . GLN A 1 698 ? -10.164 -31.798 2.379 1.00 85.56 698 GLN A CA 1
ATOM 5753 C C . GLN A 1 698 ? -10.601 -31.965 3.832 1.00 85.56 698 GLN A C 1
ATOM 5755 O O . GLN A 1 698 ? -10.901 -30.989 4.506 1.00 85.56 698 GLN A O 1
ATOM 5760 N N . VAL A 1 699 ? -10.618 -33.200 4.320 1.00 84.81 699 VAL A N 1
ATOM 5761 C CA . VAL A 1 699 ? -10.871 -33.527 5.724 1.00 84.81 699 VAL A CA 1
ATOM 5762 C C . VAL A 1 699 ? -9.549 -33.899 6.377 1.00 84.81 699 VAL A C 1
ATOM 5764 O O . VAL A 1 699 ? -8.857 -34.807 5.916 1.00 84.81 699 VAL A O 1
ATOM 5767 N N . ILE A 1 700 ? -9.200 -33.192 7.442 1.00 84.88 700 ILE A N 1
ATOM 5768 C CA . ILE A 1 700 ? -7.997 -33.375 8.244 1.00 84.88 700 ILE A CA 1
ATOM 5769 C C . ILE A 1 700 ? -8.460 -33.801 9.633 1.00 84.88 700 ILE A C 1
ATOM 5771 O O . ILE A 1 700 ? -8.990 -32.994 10.393 1.00 84.88 700 ILE A O 1
ATOM 5775 N N . ASN A 1 701 ? -8.272 -35.074 9.964 1.00 83.94 701 ASN A N 1
ATOM 5776 C CA . ASN A 1 701 ? -8.569 -35.586 11.295 1.00 83.94 701 ASN A CA 1
ATOM 5777 C C . ASN A 1 701 ? -7.276 -35.612 12.119 1.00 83.94 701 ASN A C 1
ATOM 5779 O O . ASN A 1 701 ? -6.339 -36.346 11.795 1.00 83.94 701 ASN A O 1
ATOM 5783 N N . LEU A 1 702 ? -7.211 -34.792 13.168 1.00 77.12 702 LEU A N 1
ATOM 5784 C CA . LEU A 1 702 ? -5.993 -34.604 13.967 1.00 77.12 702 LEU A CA 1
ATOM 5785 C C . LEU A 1 702 ? -5.826 -35.672 15.056 1.00 77.12 702 LEU A C 1
ATOM 5787 O O . LEU A 1 702 ? -4.716 -35.898 15.539 1.00 77.12 702 LEU A O 1
ATOM 5791 N N . ILE A 1 703 ? -6.903 -36.378 15.409 1.00 75.00 703 ILE A N 1
ATOM 5792 C CA . ILE A 1 703 ? -6.870 -37.489 16.369 1.00 75.00 703 ILE A CA 1
ATOM 5793 C C . ILE A 1 703 ? -6.407 -38.779 15.684 1.00 75.00 703 ILE A C 1
ATOM 5795 O O . ILE A 1 703 ? -5.706 -39.600 16.286 1.00 75.00 703 ILE A O 1
ATOM 5799 N N . ASN A 1 704 ? -6.793 -38.968 14.422 1.00 75.38 704 ASN A N 1
ATOM 5800 C CA . ASN A 1 704 ? -6.505 -40.168 13.655 1.00 75.38 704 ASN A CA 1
ATOM 5801 C C . ASN A 1 704 ? -6.099 -39.788 12.222 1.00 75.38 704 ASN A C 1
ATOM 5803 O O . ASN A 1 704 ? -6.914 -39.823 11.307 1.00 75.38 704 ASN A O 1
ATOM 5807 N N . GLU A 1 705 ? -4.820 -39.445 12.023 1.00 71.38 705 GLU A N 1
ATOM 5808 C CA . GLU A 1 705 ? -4.290 -38.957 10.733 1.00 71.38 705 GLU A CA 1
ATOM 5809 C C . GLU A 1 705 ? -4.646 -39.861 9.534 1.00 71.38 705 GLU A C 1
ATOM 5811 O O . GLU A 1 705 ? -4.861 -39.358 8.432 1.00 71.38 705 GLU A O 1
ATOM 5816 N N . ASP A 1 706 ? -4.767 -41.179 9.748 1.00 73.25 706 ASP A N 1
ATOM 5817 C CA . ASP A 1 706 ? -5.153 -42.170 8.728 1.00 73.25 706 ASP A CA 1
ATOM 5818 C C . ASP A 1 706 ? -6.578 -41.963 8.161 1.00 73.25 706 ASP A C 1
ATOM 5820 O O . ASP A 1 706 ? -6.887 -42.492 7.090 1.00 73.25 706 ASP A O 1
ATOM 5824 N N . ASP A 1 707 ? -7.439 -41.216 8.862 1.00 75.62 707 ASP A N 1
ATOM 5825 C CA . ASP A 1 707 ? -8.805 -40.878 8.442 1.00 75.62 707 ASP A CA 1
ATOM 5826 C C . ASP A 1 707 ? -8.874 -39.545 7.667 1.00 75.62 707 ASP A C 1
ATOM 5828 O O . ASP A 1 707 ? -9.946 -39.171 7.194 1.00 75.62 707 ASP A O 1
ATOM 5832 N N . SER A 1 708 ? -7.745 -38.846 7.481 1.00 79.88 708 SER A N 1
ATOM 5833 C CA . SER A 1 708 ? -7.678 -37.645 6.639 1.00 79.88 708 SER A CA 1
ATOM 5834 C C . SER A 1 708 ? -7.774 -38.007 5.154 1.00 79.88 708 SER A C 1
ATOM 5836 O O . SER A 1 708 ? -7.114 -38.934 4.677 1.00 79.88 708 SER A O 1
ATOM 5838 N N . TYR A 1 709 ? -8.575 -37.269 4.387 1.00 81.75 709 TYR A N 1
ATOM 5839 C CA . TYR A 1 709 ? -8.742 -37.501 2.953 1.00 81.75 709 TYR A CA 1
ATOM 5840 C C . TYR A 1 709 ? -9.058 -36.214 2.197 1.00 81.75 709 TYR A C 1
ATOM 5842 O O . TYR A 1 709 ? -9.663 -35.293 2.731 1.00 81.75 709 TYR A O 1
ATOM 5850 N N . THR A 1 710 ? -8.719 -36.197 0.912 1.00 80.62 710 THR A N 1
ATOM 5851 C CA . THR A 1 710 ? -9.164 -35.165 -0.027 1.00 80.62 710 THR A CA 1
ATOM 5852 C C . THR A 1 710 ? -10.061 -35.814 -1.070 1.00 80.62 710 THR A C 1
ATOM 5854 O O . THR A 1 710 ? -9.742 -36.885 -1.596 1.00 80.62 710 THR A O 1
ATOM 5857 N N . THR A 1 711 ? -11.198 -35.194 -1.361 1.00 82.75 711 THR A N 1
ATOM 5858 C CA . THR A 1 711 ? -12.138 -35.635 -2.391 1.00 82.75 711 THR A CA 1
ATOM 5859 C C . THR A 1 711 ? -12.622 -34.435 -3.188 1.00 82.75 711 THR A C 1
ATOM 5861 O O . THR A 1 711 ? -12.794 -33.353 -2.642 1.00 82.75 711 THR A O 1
ATOM 5864 N N . ASN A 1 712 ? -12.908 -34.635 -4.470 1.00 82.75 712 ASN A N 1
ATOM 5865 C CA . ASN A 1 712 ? -13.573 -33.628 -5.293 1.00 82.75 712 ASN A CA 1
ATOM 5866 C C . ASN A 1 712 ? -14.943 -34.154 -5.749 1.00 82.75 712 ASN A C 1
ATOM 5868 O O . ASN A 1 712 ? -15.106 -35.354 -5.991 1.00 82.75 712 ASN A O 1
ATOM 5872 N N . LYS A 1 713 ? -15.953 -33.285 -5.842 1.00 81.94 713 LYS A N 1
ATOM 5873 C CA . LYS A 1 713 ? -17.327 -33.652 -6.208 1.00 81.94 713 LYS A CA 1
ATOM 5874 C C . LYS A 1 713 ? -17.405 -34.295 -7.587 1.00 81.94 713 LYS A C 1
ATOM 5876 O O . LYS A 1 713 ? -18.233 -35.181 -7.810 1.00 81.94 713 LYS A O 1
ATOM 5881 N N . PHE A 1 714 ? -16.548 -33.834 -8.487 1.00 81.88 714 PHE A N 1
ATOM 5882 C CA . PHE A 1 714 ? -16.444 -34.274 -9.869 1.00 81.88 714 PHE A CA 1
ATOM 5883 C C . PHE A 1 714 ? -15.396 -35.378 -10.051 1.00 81.88 714 PHE A C 1
ATOM 5885 O O . PHE A 1 714 ? -15.074 -35.744 -11.186 1.00 81.88 714 PHE A O 1
ATOM 5892 N N . GLU A 1 715 ? -14.848 -35.916 -8.955 1.00 84.94 715 GLU A N 1
ATOM 5893 C CA . GLU A 1 715 ? -13.889 -37.007 -9.019 1.00 84.94 715 GLU A CA 1
ATOM 5894 C C . GLU A 1 715 ? -14.578 -38.306 -9.459 1.00 84.94 715 GLU A C 1
ATOM 5896 O O . GLU A 1 715 ? -15.436 -38.872 -8.777 1.00 84.94 715 GLU A O 1
ATOM 5901 N N . GLU A 1 716 ? -14.167 -38.819 -10.614 1.00 85.94 716 GLU A N 1
ATOM 5902 C CA . GLU A 1 716 ? -14.666 -40.063 -11.178 1.00 85.94 716 GLU A CA 1
ATOM 5903 C C . GLU A 1 716 ? -13.506 -40.997 -11.534 1.00 85.94 716 GLU A C 1
ATOM 5905 O O . GLU A 1 716 ? -12.433 -40.592 -11.981 1.00 85.94 716 GLU A O 1
ATOM 5910 N N . THR A 1 717 ? -13.733 -42.303 -11.381 1.00 88.38 717 THR A N 1
ATOM 5911 C CA . THR A 1 717 ? -12.867 -43.315 -11.996 1.00 88.38 717 THR A CA 1
ATOM 5912 C C . THR A 1 717 ? -13.449 -43.684 -13.350 1.00 88.38 717 THR A C 1
ATOM 5914 O O . THR A 1 717 ? -14.457 -44.392 -13.439 1.00 88.38 717 THR A O 1
ATOM 5917 N N . ILE A 1 718 ? -12.815 -43.201 -14.416 1.00 87.31 718 ILE A N 1
ATOM 5918 C CA . ILE A 1 718 ? -13.263 -43.433 -15.787 1.00 87.31 718 ILE A CA 1
ATOM 5919 C C . ILE A 1 718 ? -12.277 -44.307 -16.551 1.00 87.31 718 ILE A C 1
ATOM 5921 O O . ILE A 1 718 ? -11.087 -44.410 -16.241 1.00 87.31 718 ILE A O 1
ATOM 5925 N N . LYS A 1 719 ? -12.777 -44.933 -17.617 1.00 87.62 719 LYS A N 1
ATOM 5926 C CA . LYS A 1 719 ? -11.932 -45.665 -18.554 1.00 87.62 719 LYS A CA 1
ATOM 5927 C C . LYS A 1 719 ? -11.538 -44.762 -19.714 1.00 87.62 719 LYS A C 1
ATOM 5929 O O . LYS A 1 719 ? -12.363 -44.488 -20.591 1.00 87.62 719 LYS A O 1
ATOM 5934 N N . ILE A 1 720 ? -10.277 -44.345 -19.754 1.00 88.12 720 ILE A N 1
ATOM 5935 C CA . ILE A 1 720 ? -9.724 -43.608 -20.891 1.00 88.12 720 ILE A CA 1
ATOM 5936 C C . ILE A 1 720 ? -9.078 -44.562 -21.891 1.00 88.12 720 ILE A C 1
ATOM 5938 O O . ILE A 1 720 ? -8.524 -45.609 -21.548 1.00 88.12 720 ILE A O 1
ATOM 5942 N N . ARG A 1 721 ? -9.150 -44.190 -23.165 1.00 85.31 721 ARG A N 1
ATOM 5943 C CA . ARG A 1 721 ? -8.605 -44.947 -24.283 1.00 85.31 721 ARG A CA 1
ATOM 5944 C C . ARG A 1 721 ? -7.664 -44.054 -25.084 1.00 85.31 721 ARG A C 1
ATOM 5946 O O . ARG A 1 721 ? -8.097 -43.087 -25.712 1.00 85.31 721 ARG A O 1
ATOM 5953 N N . ILE A 1 722 ? -6.383 -44.415 -25.089 1.00 83.50 722 ILE A N 1
ATOM 5954 C CA . ILE A 1 722 ? -5.314 -43.699 -25.789 1.00 83.50 722 ILE A CA 1
ATOM 5955 C C . ILE A 1 722 ? -4.904 -44.502 -27.033 1.00 83.50 722 ILE A C 1
ATOM 5957 O O . ILE A 1 722 ? -4.692 -45.716 -26.945 1.00 83.50 722 ILE A O 1
ATOM 5961 N N . PRO A 1 723 ? -4.794 -43.874 -28.212 1.00 73.94 723 PRO A N 1
ATOM 5962 C CA . PRO A 1 723 ? -4.262 -44.524 -29.405 1.00 73.94 723 PRO A CA 1
ATOM 5963 C C . PRO A 1 723 ? -2.832 -45.036 -29.177 1.00 73.94 723 PRO A C 1
ATOM 5965 O O . PRO A 1 723 ? -1.958 -44.278 -28.766 1.00 73.94 723 PRO A O 1
ATOM 5968 N N . ASN A 1 724 ? -2.571 -46.308 -29.482 1.00 66.56 724 ASN A N 1
ATOM 5969 C CA . ASN A 1 724 ? -1.246 -46.912 -29.364 1.00 66.56 724 ASN A CA 1
ATOM 5970 C C . ASN A 1 724 ? -0.693 -47.276 -30.750 1.00 66.56 724 ASN A C 1
ATOM 5972 O O . ASN A 1 724 ? -1.431 -47.653 -31.663 1.00 66.56 724 ASN A O 1
ATOM 5976 N N . ARG A 1 725 ? 0.628 -47.182 -30.924 1.00 61.56 725 ARG A N 1
ATOM 5977 C CA . ARG A 1 725 ? 1.289 -47.692 -32.131 1.00 61.56 725 ARG A CA 1
ATOM 5978 C C . ARG A 1 725 ? 1.383 -49.216 -32.063 1.00 61.56 725 ARG A C 1
ATOM 5980 O O . ARG A 1 725 ? 1.424 -49.796 -30.981 1.00 61.56 725 ARG A O 1
ATOM 5987 N N . PHE A 1 726 ? 1.484 -49.860 -33.227 1.00 60.12 726 PHE A N 1
ATOM 5988 C CA . PHE A 1 726 ? 1.808 -51.285 -33.307 1.00 60.12 726 PHE A CA 1
ATOM 5989 C C . PHE A 1 726 ? 3.082 -51.572 -32.506 1.00 60.12 726 PHE A C 1
ATOM 5991 O O . PHE A 1 726 ? 4.160 -51.052 -32.813 1.00 60.12 726 PHE A O 1
ATOM 5998 N N . SER A 1 727 ? 2.976 -52.423 -31.491 1.00 56.41 727 SER A N 1
ATOM 5999 C CA . SER A 1 727 ? 4.146 -52.905 -30.777 1.00 56.41 727 SER A CA 1
ATOM 6000 C C . SER A 1 727 ? 4.906 -53.858 -31.693 1.00 56.41 727 SER A C 1
ATOM 6002 O O . SER A 1 727 ? 4.400 -54.920 -32.055 1.00 56.41 727 SER A O 1
ATOM 6004 N N . LEU A 1 728 ? 6.158 -53.528 -32.023 1.00 58.25 728 LEU A N 1
ATOM 6005 C CA . LEU A 1 728 ? 7.041 -54.416 -32.795 1.00 58.25 728 LEU A CA 1
ATOM 6006 C C . LEU A 1 728 ? 7.193 -55.810 -32.158 1.00 58.25 728 LEU A C 1
ATOM 6008 O O . LEU A 1 728 ? 7.545 -56.760 -32.853 1.00 58.25 728 LEU A O 1
ATOM 6012 N N . TYR A 1 729 ? 6.926 -55.930 -30.854 1.00 59.69 729 TYR A N 1
ATOM 6013 C CA . TYR A 1 729 ? 7.036 -57.171 -30.093 1.00 59.69 729 TYR A CA 1
ATOM 6014 C C . TYR A 1 729 ? 5.692 -57.906 -29.951 1.00 59.69 729 TYR A C 1
ATOM 6016 O O . TYR A 1 729 ? 5.627 -59.108 -30.200 1.00 59.69 729 TYR A O 1
ATOM 6024 N N . ASN A 1 730 ? 4.608 -57.199 -29.601 1.00 60.31 730 ASN A N 1
ATOM 6025 C CA . ASN A 1 730 ? 3.297 -57.818 -29.332 1.00 60.31 730 ASN A CA 1
ATOM 6026 C C . ASN A 1 730 ? 2.410 -57.966 -30.581 1.00 60.31 730 ASN A C 1
ATOM 6028 O O . ASN A 1 730 ? 1.456 -58.753 -30.572 1.00 60.31 730 ASN A O 1
ATOM 6032 N N . ASP A 1 731 ? 2.723 -57.233 -31.653 1.00 64.69 731 ASP A N 1
ATOM 6033 C CA . ASP A 1 731 ? 1.918 -57.178 -32.878 1.00 64.69 731 ASP A CA 1
ATOM 6034 C C . ASP A 1 731 ? 2.633 -57.730 -34.113 1.00 64.69 731 ASP A C 1
ATOM 6036 O O . ASP A 1 731 ? 2.147 -57.613 -35.241 1.00 64.69 731 ASP A O 1
ATOM 6040 N N . TYR A 1 732 ? 3.765 -58.402 -33.902 1.00 62.59 732 TYR A N 1
ATOM 6041 C CA . TYR A 1 732 ? 4.516 -59.059 -34.962 1.00 62.59 732 TYR A CA 1
ATOM 6042 C C . TYR A 1 732 ? 3.652 -60.090 -35.714 1.00 62.59 732 TYR A C 1
ATOM 6044 O O . TYR A 1 732 ? 3.147 -61.050 -35.132 1.00 62.59 732 TYR A O 1
ATOM 6052 N N . GLY A 1 733 ? 3.496 -59.897 -37.028 1.00 65.19 733 GLY A N 1
ATOM 6053 C CA . GLY A 1 733 ? 2.721 -60.779 -37.910 1.00 65.19 733 GLY A CA 1
ATOM 6054 C C . GLY A 1 733 ? 1.235 -60.426 -38.054 1.00 65.19 733 GLY A C 1
ATOM 6055 O O . GLY A 1 733 ? 0.539 -61.084 -38.828 1.00 65.19 733 GLY A O 1
ATOM 6056 N N . LYS A 1 734 ? 0.749 -59.388 -37.365 1.00 70.81 734 LYS A N 1
ATOM 6057 C CA . LYS A 1 734 ? -0.599 -58.840 -37.563 1.00 70.81 734 LYS A CA 1
ATOM 6058 C C . LYS A 1 734 ? -0.580 -57.851 -38.731 1.00 70.81 734 LYS A C 1
ATOM 6060 O O . LYS A 1 734 ? 0.297 -57.000 -38.814 1.00 70.81 734 LYS A O 1
ATOM 6065 N N . THR A 1 735 ? -1.531 -57.975 -39.652 1.00 63.06 735 THR A N 1
ATOM 6066 C CA . THR A 1 735 ? -1.604 -57.208 -40.911 1.00 63.06 735 THR A CA 1
ATOM 6067 C C . THR A 1 735 ? -2.792 -56.249 -40.974 1.00 63.06 735 THR A C 1
ATOM 6069 O O . THR A 1 735 ? -2.997 -55.597 -41.992 1.00 63.06 735 THR A O 1
ATOM 6072 N N . SER A 1 736 ? -3.621 -56.190 -39.931 1.00 62.19 736 SER A N 1
ATOM 6073 C CA . SER A 1 736 ? -4.756 -55.265 -39.846 1.00 62.19 736 SER A CA 1
ATOM 6074 C C . SER A 1 736 ? -5.042 -54.883 -38.397 1.00 62.19 736 SER A C 1
ATOM 6076 O O . SER A 1 736 ? -4.877 -55.721 -37.512 1.00 62.19 736 SER A O 1
ATOM 6078 N N . ARG A 1 737 ? -5.561 -53.671 -38.168 1.00 61.12 737 ARG A N 1
ATOM 6079 C CA . ARG A 1 737 ? -5.900 -53.135 -36.837 1.00 61.12 737 ARG A CA 1
ATOM 6080 C C . ARG A 1 737 ? -6.814 -54.061 -36.014 1.00 61.12 737 ARG A C 1
ATOM 6082 O O . ARG A 1 737 ? -6.535 -54.286 -34.848 1.00 61.12 737 ARG A O 1
ATOM 6089 N N . ALA A 1 738 ? -7.765 -54.734 -36.667 1.00 63.22 738 ALA A N 1
ATOM 6090 C CA . ALA A 1 738 ? -8.664 -55.727 -36.057 1.00 63.22 738 ALA A CA 1
ATOM 6091 C C . ALA A 1 738 ? -7.978 -57.007 -35.523 1.00 63.22 738 ALA A C 1
ATOM 6093 O O . ALA A 1 738 ? -8.617 -57.845 -34.894 1.00 63.22 738 ALA A O 1
ATOM 6094 N N . GLN A 1 739 ? -6.696 -57.225 -35.836 1.00 63.59 739 GLN A N 1
ATOM 6095 C CA . GLN A 1 739 ? -5.910 -58.354 -35.319 1.00 63.59 739 GLN A CA 1
ATOM 6096 C C . GLN A 1 739 ? -5.092 -57.961 -34.080 1.00 63.59 739 GLN A C 1
ATOM 6098 O O . GLN A 1 739 ? -4.564 -58.837 -33.387 1.00 63.59 739 GLN A O 1
ATOM 6103 N N . VAL A 1 740 ? -4.948 -56.657 -33.821 1.00 65.62 740 VAL A N 1
ATOM 6104 C CA . VAL A 1 740 ? -4.261 -56.096 -32.654 1.00 65.62 740 VAL A CA 1
ATOM 6105 C C . VAL A 1 740 ? -5.208 -56.150 -31.464 1.00 65.62 740 VAL A C 1
ATOM 6107 O O . VAL A 1 740 ? -6.417 -56.004 -31.615 1.00 65.62 740 VAL A O 1
ATOM 6110 N N . LYS A 1 741 ? -4.660 -56.425 -30.277 1.00 61.97 741 LYS A N 1
ATOM 6111 C CA . LYS A 1 741 ? -5.470 -56.436 -29.058 1.00 61.97 741 LYS A CA 1
ATOM 6112 C C . LYS A 1 741 ? -6.019 -55.016 -28.850 1.00 61.97 741 LYS A C 1
ATOM 6114 O O . LYS A 1 741 ? -5.282 -54.059 -29.068 1.00 61.97 741 LYS A O 1
ATOM 6119 N N . ASP A 1 742 ? -7.297 -54.905 -28.497 1.00 62.50 742 ASP A N 1
ATOM 6120 C CA . ASP A 1 742 ? -7.971 -53.627 -28.227 1.00 62.50 742 ASP A CA 1
ATOM 6121 C C . ASP A 1 742 ? -7.934 -52.639 -29.421 1.00 62.50 742 ASP A C 1
ATOM 6123 O O . ASP A 1 742 ? -7.899 -51.425 -29.244 1.00 62.50 742 ASP A O 1
ATOM 6127 N N . ASP A 1 743 ? -7.909 -53.159 -30.661 1.00 64.69 743 ASP A N 1
ATOM 6128 C CA . ASP A 1 743 ? -7.894 -52.393 -31.924 1.00 64.69 743 ASP A CA 1
ATOM 6129 C C . ASP A 1 743 ? -6.769 -51.337 -32.023 1.00 64.69 743 ASP A C 1
ATOM 6131 O O . ASP A 1 743 ? -6.890 -50.305 -32.698 1.00 64.69 743 ASP A O 1
ATOM 6135 N N . GLY A 1 744 ? -5.634 -51.598 -31.367 1.00 67.94 744 GLY A N 1
ATOM 6136 C CA . GLY A 1 744 ? -4.497 -50.673 -31.338 1.00 67.94 744 GLY A CA 1
ATOM 6137 C C . GLY A 1 744 ? -4.714 -49.483 -30.404 1.00 67.94 744 GLY A C 1
ATOM 6138 O O . GLY A 1 744 ? -4.155 -48.413 -30.631 1.00 67.94 744 GLY A O 1
ATOM 6139 N N . TYR A 1 745 ? -5.533 -49.651 -29.371 1.00 74.06 745 TYR A N 1
ATOM 6140 C CA . TYR A 1 745 ? -5.668 -48.700 -28.280 1.00 74.06 745 TYR A CA 1
ATOM 6141 C C . TYR A 1 745 ? -5.127 -49.295 -26.983 1.00 74.06 745 TYR A C 1
ATOM 6143 O O . TYR A 1 745 ? -5.167 -50.504 -26.768 1.00 74.06 745 TYR A O 1
ATOM 6151 N N . ALA A 1 746 ? -4.608 -48.434 -26.119 1.00 77.56 746 ALA A N 1
ATOM 6152 C CA . ALA A 1 746 ? -4.355 -48.759 -24.729 1.00 77.56 746 ALA A CA 1
ATOM 6153 C C . ALA A 1 746 ? -5.507 -48.196 -23.893 1.00 77.56 746 ALA A C 1
ATOM 6155 O O . ALA A 1 746 ? -5.897 -47.041 -24.069 1.00 77.56 746 ALA A O 1
ATOM 6156 N N . GLU A 1 747 ? -6.072 -49.026 -23.024 1.00 83.94 747 GLU A N 1
ATOM 6157 C CA . GLU A 1 747 ? -7.113 -48.615 -22.088 1.00 83.94 747 GLU A CA 1
ATOM 6158 C C . GLU A 1 747 ? -6.536 -48.549 -20.686 1.00 83.94 747 GLU A C 1
ATOM 6160 O O . GLU A 1 747 ? -5.869 -49.487 -20.243 1.00 83.94 747 GLU A O 1
ATOM 6165 N N . PHE A 1 748 ? -6.838 -47.459 -19.997 1.00 84.00 748 PHE A N 1
ATOM 6166 C CA . PHE A 1 748 ? -6.440 -47.225 -18.623 1.00 84.00 748 PHE A CA 1
ATOM 6167 C C . PHE A 1 748 ? -7.687 -46.878 -17.822 1.00 84.00 748 PHE A C 1
ATOM 6169 O O . PHE A 1 748 ? -8.575 -46.178 -18.309 1.00 84.00 748 PHE A O 1
ATOM 6176 N N . GLU A 1 749 ? -7.763 -47.415 -16.616 1.00 88.25 749 GLU A N 1
ATOM 6177 C CA . GLU A 1 749 ? -8.706 -46.951 -15.611 1.00 88.25 749 GLU A CA 1
ATOM 6178 C C . GLU A 1 749 ? -7.963 -45.902 -14.793 1.00 88.25 749 GLU A C 1
ATOM 6180 O O . GLU A 1 749 ? -6.889 -46.189 -14.261 1.00 88.25 749 GLU A O 1
ATOM 6185 N N . VAL A 1 750 ? -8.468 -44.674 -14.819 1.00 88.50 750 VAL A N 1
ATOM 6186 C CA . VAL A 1 750 ? -7.799 -43.507 -14.244 1.00 88.50 750 VAL A CA 1
ATOM 6187 C C . VAL A 1 750 ? -8.813 -42.777 -13.376 1.00 88.50 750 VAL A C 1
ATOM 6189 O O . VAL A 1 750 ? -9.969 -42.623 -13.774 1.00 88.50 750 VAL A O 1
ATOM 6192 N N . LYS A 1 751 ? -8.376 -42.380 -12.183 1.00 88.75 751 LYS A N 1
ATOM 6193 C CA . LYS A 1 751 ? -9.133 -41.557 -11.239 1.00 88.75 751 LYS A CA 1
ATOM 6194 C C . LYS A 1 751 ? -8.708 -40.101 -11.429 1.00 88.75 751 LYS A C 1
ATOM 6196 O O . LYS A 1 751 ? -7.525 -39.855 -11.645 1.00 88.75 751 LYS A O 1
ATOM 6201 N N . GLY A 1 752 ? -9.663 -39.183 -11.412 1.00 87.69 752 GLY A N 1
ATOM 6202 C CA . GLY A 1 752 ? -9.420 -37.757 -11.609 1.00 87.69 752 GLY A CA 1
ATOM 6203 C C . GLY A 1 752 ? -10.727 -36.976 -11.681 1.00 87.69 752 GLY A C 1
ATOM 6204 O O . GLY A 1 752 ? -11.802 -37.559 -11.549 1.00 87.69 752 GLY A O 1
ATOM 6205 N N . VAL A 1 753 ? -10.639 -35.672 -11.917 1.00 87.69 753 VAL A N 1
ATOM 6206 C CA . VAL A 1 753 ? -11.781 -34.751 -11.945 1.00 87.69 753 VAL A CA 1
ATOM 6207 C C . VAL A 1 753 ? -12.288 -34.563 -13.373 1.00 87.69 753 VAL A C 1
ATOM 6209 O O . VAL A 1 753 ? -11.543 -34.153 -14.266 1.00 87.69 753 VAL A O 1
ATOM 6212 N N . LEU A 1 754 ? -13.560 -34.893 -13.613 1.00 87.75 754 LEU A N 1
ATOM 6213 C CA . LEU A 1 754 ? -14.196 -34.813 -14.928 1.00 87.75 754 LEU A CA 1
ATOM 6214 C C . LEU A 1 754 ? -15.091 -33.574 -15.050 1.00 87.75 754 LEU A C 1
ATOM 6216 O O . LEU A 1 754 ? -16.234 -33.583 -14.600 1.00 87.75 754 LEU A O 1
ATOM 6220 N N . ILE A 1 755 ? -14.621 -32.555 -15.770 1.00 84.75 755 ILE A N 1
ATOM 6221 C CA . ILE A 1 755 ? -15.351 -31.300 -15.989 1.00 84.75 755 ILE A CA 1
ATOM 6222 C C . ILE A 1 755 ? -15.834 -31.199 -17.433 1.00 84.75 755 ILE A C 1
ATOM 6224 O O . ILE A 1 755 ? -15.096 -31.430 -18.395 1.00 84.75 755 ILE A O 1
ATOM 6228 N N . THR A 1 756 ? -17.101 -30.828 -17.606 1.00 84.38 756 THR A N 1
ATOM 6229 C CA . THR A 1 756 ? -17.665 -30.497 -18.919 1.00 84.38 756 THR A CA 1
ATOM 6230 C C . THR A 1 756 ? -18.039 -29.019 -18.931 1.00 84.38 756 THR A C 1
ATOM 6232 O O . THR A 1 756 ? -18.971 -28.655 -18.220 1.00 84.38 756 THR A O 1
ATOM 6235 N N . PRO A 1 757 ? -17.360 -28.180 -19.737 1.00 80.50 757 PRO A N 1
ATOM 6236 C CA . PRO A 1 757 ? -17.665 -26.752 -19.808 1.00 80.50 757 PRO A CA 1
ATOM 6237 C C . PRO A 1 757 ? -19.137 -26.481 -20.174 1.00 80.50 757 PRO A C 1
ATOM 6239 O O . PRO A 1 757 ? -19.729 -27.295 -20.895 1.00 80.50 757 PRO A O 1
ATOM 6242 N N . PRO A 1 758 ? -19.727 -25.331 -19.786 1.00 74.81 758 PRO A N 1
ATOM 6243 C CA . PRO A 1 758 ? -21.130 -25.006 -20.082 1.00 74.81 758 PRO A CA 1
ATOM 6244 C C . PRO A 1 758 ? -21.461 -24.983 -21.581 1.00 74.81 758 PRO A C 1
ATOM 6246 O O . PRO A 1 758 ? -22.553 -25.367 -22.003 1.00 74.81 758 PRO A O 1
ATOM 6249 N N . ASP A 1 759 ? -20.498 -24.576 -22.417 1.00 78.88 759 ASP A N 1
ATOM 6250 C CA . ASP A 1 759 ? -20.624 -24.604 -23.880 1.00 78.88 759 ASP A CA 1
ATOM 6251 C C . ASP A 1 759 ? -20.490 -26.027 -24.472 1.00 78.88 759 ASP A C 1
ATOM 6253 O O . ASP A 1 759 ? -20.731 -26.241 -25.669 1.00 78.88 759 ASP A O 1
ATOM 6257 N N . GLY A 1 760 ? -20.128 -27.009 -23.639 1.00 82.81 760 GLY A N 1
ATOM 6258 C CA . GLY A 1 760 ? -19.878 -28.407 -23.973 1.00 82.81 760 GLY A CA 1
ATOM 6259 C C . GLY A 1 760 ? -18.647 -28.616 -24.853 1.00 82.81 760 GLY A C 1
ATOM 6260 O O . GLY A 1 760 ? -18.573 -29.637 -25.553 1.00 82.81 760 GLY A O 1
ATOM 6261 N N . ARG A 1 761 ? -17.728 -27.644 -24.919 1.00 88.56 761 ARG A N 1
ATOM 6262 C CA . ARG A 1 761 ? -16.593 -27.648 -25.842 1.00 88.56 761 ARG A CA 1
ATOM 6263 C C . ARG A 1 761 ? -15.255 -27.485 -25.132 1.00 88.56 761 ARG A C 1
ATOM 6265 O O . ARG A 1 761 ? -15.087 -26.675 -24.239 1.00 88.56 761 ARG A O 1
ATOM 6272 N N . VAL A 1 762 ? -14.264 -28.202 -25.646 1.00 90.44 762 VAL A N 1
ATOM 6273 C CA . VAL A 1 762 ? -12.898 -28.263 -25.126 1.00 90.44 762 VAL A CA 1
ATOM 6274 C C . VAL A 1 762 ? -11.881 -27.955 -26.217 1.00 90.44 762 VAL A C 1
ATOM 6276 O O . VAL A 1 762 ? -12.094 -28.298 -27.388 1.00 90.44 762 VAL A O 1
ATOM 6279 N N . TYR A 1 763 ? -10.764 -27.330 -25.852 1.00 91.31 763 TYR A N 1
ATOM 6280 C CA . TYR A 1 763 ? -9.642 -27.121 -26.760 1.00 91.31 763 TYR A CA 1
ATOM 6281 C C . TYR A 1 763 ? -8.964 -28.453 -27.058 1.00 91.31 763 TYR A C 1
ATOM 6283 O O . TYR A 1 763 ? -8.477 -29.129 -26.161 1.00 91.31 763 TYR A O 1
ATOM 6291 N N . TYR A 1 764 ? -8.918 -28.842 -28.331 1.00 89.56 764 TYR A N 1
ATOM 6292 C CA . TYR A 1 764 ? -8.275 -30.093 -28.744 1.00 89.56 764 TYR A CA 1
ATOM 6293 C C . TYR A 1 764 ? -6.979 -29.864 -29.524 1.00 89.56 764 TYR A C 1
ATOM 6295 O O . TYR A 1 764 ? -6.300 -30.831 -29.849 1.00 89.56 764 TYR A O 1
ATOM 6303 N N . THR A 1 765 ? -6.596 -28.624 -29.836 1.00 88.06 765 THR A N 1
ATOM 6304 C CA . THR A 1 765 ? -5.379 -28.322 -30.603 1.00 88.06 765 THR A CA 1
ATOM 6305 C C . THR A 1 765 ? -4.730 -27.018 -30.146 1.00 88.06 765 THR A C 1
ATOM 6307 O O . THR A 1 765 ? -5.427 -26.048 -29.875 1.00 88.06 765 THR A O 1
ATOM 6310 N N . SER A 1 766 ? -3.398 -26.987 -30.137 1.00 88.00 766 SER A N 1
ATOM 6311 C CA . SER A 1 766 ? -2.542 -25.802 -29.957 1.00 88.00 766 SER A CA 1
ATOM 6312 C C . SER A 1 766 ? -2.220 -25.132 -31.302 1.00 88.00 766 SER A C 1
ATOM 6314 O O . SER A 1 766 ? -1.127 -24.639 -31.533 1.00 88.00 766 SER A O 1
ATOM 6316 N N . ASP A 1 767 ? -3.148 -25.189 -32.259 1.00 88.69 767 ASP A N 1
ATOM 6317 C CA . ASP A 1 767 ? -2.953 -24.523 -33.549 1.00 88.69 767 ASP A CA 1
ATOM 6318 C C . ASP A 1 767 ? -3.414 -23.068 -33.434 1.00 88.69 767 ASP A C 1
ATOM 6320 O O . ASP A 1 767 ? -4.593 -22.816 -33.178 1.00 88.69 767 ASP A O 1
ATOM 6324 N N . VAL A 1 768 ? -2.480 -22.130 -33.593 1.00 84.50 768 VAL A N 1
ATOM 6325 C CA . VAL A 1 768 ? -2.706 -20.700 -33.337 1.00 84.50 768 VAL A CA 1
ATOM 6326 C C . VAL A 1 768 ? -3.789 -20.122 -34.252 1.00 84.50 768 VAL A C 1
ATOM 6328 O O . VAL A 1 768 ? -4.699 -19.441 -33.785 1.00 84.50 768 VAL A O 1
ATOM 6331 N N . GLU A 1 769 ? -3.776 -20.455 -35.544 1.00 87.12 769 GLU A N 1
ATOM 6332 C CA . GLU A 1 769 ? -4.784 -19.967 -36.498 1.00 87.12 769 GLU A CA 1
ATOM 6333 C C . GLU A 1 769 ? -6.186 -20.525 -36.190 1.00 87.12 769 GLU A C 1
ATOM 6335 O O . GLU A 1 769 ? -7.199 -19.813 -36.261 1.00 87.12 769 GLU A O 1
ATOM 6340 N N . SER A 1 770 ? -6.264 -21.794 -35.783 1.00 86.69 770 SER A N 1
ATOM 6341 C CA . SER A 1 770 ? -7.512 -22.413 -35.324 1.00 86.69 770 SER A CA 1
ATOM 6342 C C . SER A 1 770 ? -8.028 -21.772 -34.033 1.00 86.69 770 SER A C 1
ATOM 6344 O O . SER A 1 770 ? -9.241 -21.629 -33.862 1.00 86.69 770 SER A O 1
ATOM 6346 N N . PHE A 1 771 ? -7.133 -21.362 -33.129 1.00 88.25 771 PHE A N 1
ATOM 6347 C CA . PHE A 1 771 ? -7.491 -20.662 -31.894 1.00 88.25 771 PHE A CA 1
ATOM 6348 C C . PHE A 1 771 ? -8.080 -19.278 -32.196 1.00 88.25 771 PHE A C 1
ATOM 6350 O O . PHE A 1 771 ? -9.197 -18.973 -31.776 1.00 88.25 771 PHE A O 1
ATOM 6357 N N . VAL A 1 772 ? -7.399 -18.479 -33.023 1.00 84.44 772 VAL A N 1
ATOM 6358 C CA . VAL A 1 772 ? -7.849 -17.130 -33.416 1.00 84.44 772 VAL A CA 1
ATOM 6359 C C . VAL A 1 772 ? -9.191 -17.167 -34.152 1.00 84.44 772 VAL A C 1
ATOM 6361 O O . VAL A 1 772 ? -10.060 -16.333 -33.898 1.00 84.44 772 VAL A O 1
ATOM 6364 N N . SER A 1 773 ? -9.395 -18.159 -35.022 1.00 86.31 773 SER A N 1
ATOM 6365 C CA . SER A 1 773 ? -10.652 -18.349 -35.762 1.00 86.31 773 SER A CA 1
ATOM 6366 C C . SER A 1 773 ? -11.793 -18.969 -34.938 1.00 86.31 773 SER A C 1
ATOM 6368 O O . SER A 1 773 ? -12.910 -19.083 -35.446 1.00 86.31 773 SER A O 1
ATOM 6370 N N . GLY A 1 774 ? -11.538 -19.389 -33.691 1.00 83.81 774 GLY A N 1
ATOM 6371 C CA . GLY A 1 774 ? -12.524 -20.040 -32.819 1.00 83.81 774 GLY A CA 1
ATOM 6372 C C . GLY A 1 774 ? -12.844 -21.496 -33.189 1.00 83.81 774 GLY A C 1
ATOM 6373 O O . GLY A 1 774 ? -13.833 -22.057 -32.716 1.00 83.81 774 GLY A O 1
ATOM 6374 N N . THR A 1 775 ? -12.027 -22.128 -34.036 1.00 89.19 775 THR A N 1
ATOM 6375 C CA . THR A 1 775 ? -12.208 -23.514 -34.515 1.00 89.19 775 THR A CA 1
ATOM 6376 C C . THR A 1 775 ? -11.356 -24.546 -33.763 1.00 89.19 775 THR A C 1
ATOM 6378 O O . THR A 1 775 ? -11.484 -25.749 -34.000 1.00 89.19 775 THR A O 1
ATOM 6381 N N . ALA A 1 776 ? -10.537 -24.103 -32.801 1.00 87.88 776 ALA A N 1
ATOM 6382 C CA . ALA A 1 776 ? -9.728 -24.966 -31.933 1.00 87.88 776 ALA A CA 1
ATOM 6383 C C . ALA A 1 776 ? -10.532 -25.735 -30.863 1.00 87.88 776 ALA A C 1
ATOM 6385 O O . ALA A 1 776 ? -9.979 -26.620 -30.205 1.00 87.88 776 ALA A O 1
ATOM 6386 N N . LYS A 1 777 ? -11.824 -25.422 -30.691 1.00 91.12 777 LYS A N 1
ATOM 6387 C CA . LYS A 1 777 ? -12.733 -26.075 -29.740 1.00 91.12 777 LYS A CA 1
ATOM 6388 C C . LYS A 1 777 ? -13.573 -27.179 -30.402 1.00 91.12 777 LYS A C 1
ATOM 6390 O O . LYS A 1 777 ? -14.058 -27.020 -31.521 1.00 91.12 777 LYS A O 1
ATOM 6395 N N . THR A 1 778 ? -13.807 -28.284 -29.697 1.00 90.31 778 THR A N 1
ATOM 6396 C CA . THR A 1 778 ? -14.671 -29.401 -30.134 1.00 90.31 778 THR A CA 1
ATOM 6397 C C . THR A 1 778 ? -15.485 -29.955 -28.971 1.00 90.31 778 THR A C 1
ATOM 6399 O O . THR A 1 778 ? -15.148 -29.711 -27.824 1.00 90.31 778 THR A O 1
ATOM 6402 N N . THR A 1 779 ? -16.547 -30.718 -29.231 1.00 90.94 779 THR A N 1
ATOM 6403 C CA . THR A 1 779 ? -17.351 -31.322 -28.155 1.00 90.94 779 THR A CA 1
ATOM 6404 C C . THR A 1 779 ? -16.553 -32.363 -27.369 1.00 90.94 779 THR A C 1
ATOM 6406 O O . THR A 1 779 ? -16.058 -33.329 -27.966 1.00 90.94 779 THR A O 1
ATOM 6409 N N . GLY A 1 780 ? -16.495 -32.208 -26.048 1.00 90.44 780 GLY A N 1
ATOM 6410 C CA . GLY A 1 780 ? -15.756 -33.084 -25.141 1.00 90.44 780 GLY A CA 1
ATOM 6411 C C . GLY A 1 780 ? -15.800 -32.593 -23.694 1.00 90.44 780 GLY A C 1
ATOM 6412 O O . GLY A 1 780 ? -16.598 -31.719 -23.370 1.00 90.44 780 GLY A O 1
ATOM 6413 N N . SER A 1 781 ? -14.932 -33.166 -22.868 1.00 90.81 781 SER A N 1
ATOM 6414 C CA . SER A 1 781 ? -14.764 -32.854 -21.445 1.00 90.81 781 SER A CA 1
ATOM 6415 C C . SER A 1 781 ? -13.268 -32.790 -21.117 1.00 90.81 781 SER A C 1
ATOM 6417 O O . SER A 1 781 ? -12.460 -33.435 -21.799 1.00 90.81 781 SER A O 1
ATOM 6419 N N . TYR A 1 782 ? -12.903 -32.015 -20.102 1.00 91.00 782 TYR A N 1
ATOM 6420 C CA . TYR A 1 782 ? -11.565 -32.009 -19.519 1.00 91.00 782 TYR A CA 1
ATOM 6421 C C . TYR A 1 782 ? -11.526 -33.012 -18.371 1.00 91.00 782 TYR A C 1
ATOM 6423 O O . TYR A 1 782 ? -12.434 -33.050 -17.546 1.00 91.00 782 TYR A O 1
ATOM 6431 N N . PHE A 1 783 ? -10.507 -33.865 -18.349 1.00 91.62 783 PHE A N 1
ATOM 6432 C CA . PHE A 1 783 ? -10.300 -34.832 -17.281 1.00 91.62 783 PHE A CA 1
ATOM 6433 C C . PHE A 1 783 ? -8.947 -34.583 -16.628 1.00 91.62 783 PHE A C 1
ATOM 6435 O O . PHE A 1 783 ? -7.909 -34.961 -17.175 1.00 91.62 783 PHE A O 1
ATOM 6442 N N . TYR A 1 784 ? -8.993 -33.891 -15.500 1.00 89.12 784 TYR A N 1
ATOM 6443 C CA . TYR A 1 784 ? -7.859 -33.437 -14.711 1.00 89.12 784 TYR A CA 1
ATOM 6444 C C . TYR A 1 784 ? -7.359 -34.583 -13.832 1.00 89.12 784 TYR A C 1
ATOM 6446 O O . TYR A 1 784 ? -8.138 -35.247 -13.147 1.00 89.12 784 TYR A O 1
ATOM 6454 N N . VAL A 1 785 ? -6.062 -34.863 -13.890 1.00 88.88 785 VAL A N 1
ATOM 6455 C CA . VAL A 1 785 ? -5.422 -35.989 -13.211 1.00 88.88 785 VAL A CA 1
ATOM 6456 C C . VAL A 1 785 ? -4.180 -35.479 -12.509 1.00 88.88 785 VAL A C 1
ATOM 6458 O O . VAL A 1 785 ? -3.280 -34.978 -13.174 1.00 88.88 785 VAL A O 1
ATOM 6461 N N . ASP A 1 786 ? -4.156 -35.676 -11.196 1.00 85.44 786 ASP A N 1
ATOM 6462 C CA . ASP A 1 786 ? -2.982 -35.531 -10.343 1.00 85.44 786 ASP A CA 1
ATOM 6463 C C . ASP A 1 786 ? -2.073 -36.745 -10.584 1.00 85.44 786 ASP A C 1
ATOM 6465 O O . ASP A 1 786 ? -2.378 -37.876 -10.179 1.00 85.44 786 ASP A O 1
ATOM 6469 N N . SER A 1 787 ? -1.032 -36.553 -11.393 1.00 82.56 787 SER A N 1
ATOM 6470 C CA . SER A 1 787 ? -0.218 -37.658 -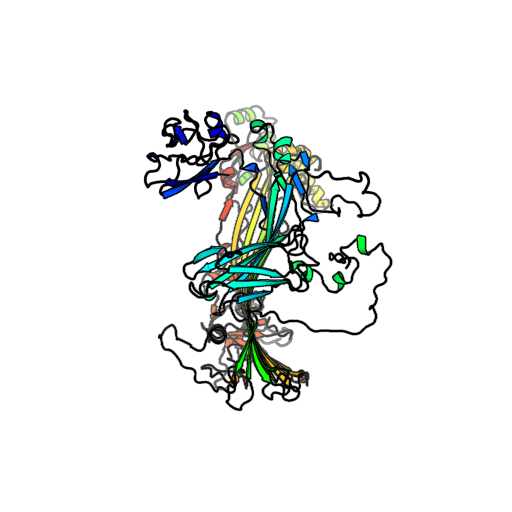11.902 1.00 82.56 787 SER A CA 1
ATOM 6471 C C . SER A 1 787 ? 0.951 -38.021 -10.986 1.00 82.56 787 SER A C 1
ATOM 6473 O O . SER A 1 787 ? 1.436 -39.160 -11.049 1.00 82.56 787 SER A O 1
ATOM 6475 N N . ASP A 1 788 ? 1.372 -37.102 -10.117 1.00 80.25 788 ASP A N 1
ATOM 6476 C CA . ASP A 1 788 ? 2.428 -37.295 -9.120 1.00 80.25 788 ASP A CA 1
ATOM 6477 C C . ASP A 1 788 ? 1.911 -37.434 -7.673 1.00 80.25 788 ASP A C 1
ATOM 6479 O O . ASP A 1 788 ? 2.705 -37.753 -6.781 1.00 80.25 788 ASP A O 1
ATOM 6483 N N . LEU A 1 789 ? 0.588 -37.358 -7.477 1.00 75.62 789 LEU A N 1
ATOM 6484 C CA . LEU A 1 789 ? -0.132 -37.518 -6.209 1.00 75.62 789 LEU A CA 1
ATOM 6485 C C . LEU A 1 789 ? 0.220 -36.434 -5.184 1.00 75.62 789 LEU A C 1
ATOM 6487 O O . LEU A 1 789 ? 0.321 -36.721 -3.986 1.00 75.62 789 LEU A O 1
ATOM 6491 N N . ASN A 1 790 ? 0.461 -35.212 -5.656 1.00 72.06 790 ASN A N 1
ATOM 6492 C CA . ASN A 1 790 ? 0.805 -34.069 -4.812 1.00 72.06 790 ASN A CA 1
ATOM 6493 C C . ASN A 1 790 ? -0.412 -33.181 -4.462 1.00 72.06 790 ASN A C 1
ATOM 6495 O O . ASN A 1 790 ? -0.249 -32.204 -3.732 1.00 72.06 790 ASN A O 1
ATOM 6499 N N . GLY A 1 791 ? -1.612 -33.520 -4.950 1.00 67.12 791 GLY A N 1
ATOM 6500 C CA . GLY A 1 791 ? -2.852 -32.758 -4.771 1.00 67.12 791 GLY A CA 1
ATOM 6501 C C . GLY A 1 791 ? -3.132 -31.711 -5.857 1.00 67.12 791 GLY A C 1
ATOM 6502 O O . GLY A 1 791 ? -4.173 -31.060 -5.807 1.00 67.12 791 GLY A O 1
ATOM 6503 N N . TYR A 1 792 ? -2.245 -31.548 -6.838 1.00 75.94 792 TYR A N 1
ATOM 6504 C CA . TYR A 1 792 ? -2.358 -30.605 -7.948 1.00 75.94 792 TYR A CA 1
ATOM 6505 C C . TYR A 1 792 ? -2.675 -31.351 -9.246 1.00 75.94 792 TYR A C 1
ATOM 6507 O O . TYR A 1 792 ? -1.913 -32.214 -9.671 1.00 75.94 792 TYR A O 1
ATOM 6515 N N . TYR A 1 793 ? -3.787 -31.019 -9.913 1.00 82.50 793 TYR A N 1
ATOM 6516 C CA . TYR A 1 793 ? -4.148 -31.691 -11.167 1.00 82.50 793 TYR A CA 1
ATOM 6517 C C . TYR A 1 793 ? -3.424 -31.079 -12.375 1.00 82.50 793 TYR A C 1
ATOM 6519 O O . TYR A 1 793 ? -3.989 -30.303 -13.150 1.00 82.50 793 TYR A O 1
ATOM 6527 N N . GLU A 1 794 ? -2.169 -31.469 -12.567 1.00 84.50 794 GLU A N 1
ATOM 6528 C CA . GLU A 1 794 ? -1.292 -30.977 -13.626 1.00 84.50 794 GLU A CA 1
ATOM 6529 C C . GLU A 1 794 ? -1.603 -31.583 -14.998 1.00 84.50 794 GLU A C 1
ATOM 6531 O O . GLU A 1 794 ? -1.446 -30.924 -16.028 1.00 84.50 794 GLU A O 1
ATOM 6536 N N . THR A 1 795 ? -2.047 -32.843 -15.053 1.00 90.00 795 THR A N 1
ATOM 6537 C CA . THR A 1 795 ? -2.288 -33.535 -16.328 1.00 90.00 795 THR A CA 1
ATOM 6538 C C . THR A 1 795 ? -3.749 -33.441 -16.748 1.00 90.00 795 THR A C 1
ATOM 6540 O O . THR A 1 795 ? -4.629 -34.015 -16.113 1.00 90.00 795 THR A O 1
ATOM 6543 N N . VAL A 1 796 ? -4.025 -32.826 -17.899 1.00 91.44 796 VAL A N 1
ATOM 6544 C CA . VAL A 1 796 ? -5.392 -32.679 -18.423 1.00 91.44 796 VAL A CA 1
ATOM 6545 C C . VAL A 1 796 ? -5.606 -33.587 -19.630 1.00 91.44 796 VAL A C 1
ATOM 6547 O O . VAL A 1 796 ? -5.089 -33.349 -20.719 1.00 91.44 796 VAL A O 1
ATOM 6550 N N . TYR A 1 797 ? -6.413 -34.635 -19.503 1.00 92.00 797 TYR A N 1
ATOM 6551 C CA . TYR A 1 797 ? -6.853 -35.410 -20.661 1.00 92.00 797 TYR A CA 1
ATOM 6552 C C . TYR A 1 797 ? -8.052 -34.727 -21.317 1.00 92.00 797 TYR A C 1
ATOM 6554 O O . TYR A 1 797 ? -9.141 -34.657 -20.754 1.00 92.00 797 TYR A O 1
ATOM 6562 N N . ILE A 1 798 ? -7.882 -34.283 -22.561 1.00 91.94 798 ILE A N 1
ATOM 6563 C CA . ILE A 1 798 ? -8.978 -33.749 -23.364 1.00 91.94 798 ILE A CA 1
ATOM 6564 C C . ILE A 1 798 ? -9.692 -34.924 -24.013 1.00 91.94 798 ILE A C 1
ATOM 6566 O O . ILE A 1 798 ? -9.177 -35.555 -24.950 1.00 91.94 798 ILE A O 1
ATOM 6570 N N . ILE A 1 799 ? -10.881 -35.231 -23.507 1.00 91.19 799 ILE A N 1
ATOM 6571 C CA . ILE A 1 799 ? -11.569 -36.473 -23.820 1.00 91.19 799 ILE A CA 1
ATOM 6572 C C . ILE A 1 799 ? -12.910 -36.267 -24.502 1.00 91.19 799 ILE A C 1
ATOM 6574 O O . ILE A 1 799 ? -13.587 -35.251 -24.368 1.00 91.19 799 ILE A O 1
ATOM 6578 N N . LYS A 1 800 ? -13.315 -37.287 -25.254 1.00 89.38 800 LYS A N 1
ATOM 6579 C CA . LYS A 1 800 ? -14.625 -37.350 -25.889 1.00 89.38 800 LYS A CA 1
ATOM 6580 C C . LYS A 1 800 ? -15.325 -38.644 -25.532 1.00 89.38 800 LYS A C 1
ATOM 6582 O O . LYS A 1 800 ? -14.788 -39.733 -25.751 1.00 89.38 800 LYS A O 1
ATOM 6587 N N . TYR A 1 801 ? -16.550 -38.516 -25.030 1.00 81.56 801 TYR A N 1
ATOM 6588 C CA . TYR A 1 801 ? -17.400 -39.660 -24.737 1.00 81.56 801 TYR A CA 1
ATOM 6589 C C . TYR A 1 801 ? -17.651 -40.497 -25.996 1.00 81.56 801 TYR A C 1
ATOM 6591 O O . TYR A 1 801 ? -18.079 -39.983 -27.036 1.00 81.56 801 TYR A O 1
ATOM 6599 N N . TYR A 1 802 ? -17.426 -41.807 -25.889 1.00 70.62 802 TYR A N 1
ATOM 6600 C CA . TYR A 1 802 ? -17.756 -42.757 -26.937 1.00 70.62 802 TYR A CA 1
ATOM 6601 C C . TYR A 1 802 ? -18.615 -43.880 -26.382 1.00 70.62 802 TYR A C 1
ATOM 6603 O O . TYR A 1 802 ? -18.229 -44.650 -25.504 1.00 70.62 802 TYR A O 1
ATOM 6611 N N . ARG A 1 803 ? -19.815 -44.000 -26.941 1.00 61.03 803 ARG A N 1
ATOM 6612 C CA . ARG A 1 803 ? -20.762 -45.021 -26.522 1.00 61.03 803 ARG A CA 1
ATOM 6613 C C . ARG A 1 803 ? -20.316 -46.390 -27.027 1.00 61.03 803 ARG A C 1
ATOM 6615 O O . ARG A 1 803 ? -20.511 -46.705 -28.199 1.00 61.03 803 ARG A O 1
ATOM 6622 N N . THR A 1 804 ? -19.764 -47.212 -26.144 1.00 56.97 804 THR A N 1
ATOM 6623 C CA . THR A 1 804 ? -19.360 -48.586 -26.466 1.00 56.97 804 THR A CA 1
ATOM 6624 C C . THR A 1 804 ? -20.533 -49.567 -26.355 1.00 56.97 804 THR A C 1
ATOM 6626 O O . THR A 1 804 ? -20.737 -50.337 -27.288 1.00 56.97 804 THR A O 1
ATOM 6629 N N . GLU A 1 805 ? -21.385 -49.493 -25.318 1.00 56.94 805 GLU A N 1
ATOM 6630 C CA . GLU A 1 805 ? -22.578 -50.354 -25.156 1.00 56.94 805 GLU A CA 1
ATOM 6631 C C . GLU A 1 805 ? -23.721 -49.663 -24.375 1.00 56.94 805 GLU A C 1
ATOM 6633 O O . GLU A 1 805 ? -23.512 -48.683 -23.668 1.00 56.94 805 GLU A O 1
ATOM 6638 N N . ARG A 1 806 ? -24.971 -50.149 -24.493 1.00 50.81 806 ARG A N 1
ATOM 6639 C CA . ARG A 1 806 ? -26.169 -49.509 -23.889 1.00 50.81 806 ARG A CA 1
ATOM 6640 C C . ARG A 1 806 ? -26.219 -49.591 -22.348 1.00 50.81 806 ARG A C 1
ATOM 6642 O O . ARG A 1 806 ? -27.042 -48.895 -21.765 1.00 50.81 806 ARG A O 1
ATOM 6649 N N . PHE A 1 807 ? -25.376 -50.432 -21.736 1.00 52.84 807 PHE A N 1
ATOM 6650 C CA . PHE A 1 807 ? -25.325 -50.724 -20.292 1.00 52.84 807 PHE A CA 1
ATOM 6651 C C . PHE A 1 807 ? -23.891 -50.974 -19.760 1.00 52.84 807 PHE A C 1
ATOM 6653 O O . PHE A 1 807 ? -23.740 -51.555 -18.691 1.00 52.84 807 PHE A O 1
ATOM 6660 N N . GLY A 1 808 ? -22.845 -50.612 -20.515 1.00 60.94 808 GLY A N 1
ATOM 6661 C CA . GLY A 1 808 ? -21.444 -50.793 -20.101 1.00 60.94 808 GLY A CA 1
ATOM 6662 C C . GLY A 1 808 ? -20.847 -49.526 -19.482 1.00 60.94 808 GLY A C 1
ATOM 6663 O O . GLY A 1 808 ? -21.370 -48.436 -19.717 1.00 60.94 808 GLY A O 1
ATOM 6664 N N . THR A 1 809 ? -19.750 -49.666 -18.727 1.00 66.69 809 THR A N 1
ATOM 6665 C CA . THR A 1 809 ? -18.966 -48.532 -18.207 1.00 66.69 809 THR A CA 1
ATOM 6666 C C . THR A 1 809 ? -18.572 -47.600 -19.362 1.00 66.69 809 THR A C 1
ATOM 6668 O O . THR A 1 809 ? -18.076 -48.094 -20.383 1.00 66.69 809 THR A O 1
ATOM 6671 N N . PRO A 1 810 ? -18.815 -46.282 -19.253 1.00 73.44 810 PRO A N 1
ATOM 6672 C CA . PRO A 1 810 ? -18.476 -45.325 -20.301 1.00 73.44 810 PRO A CA 1
ATOM 6673 C C . PRO A 1 810 ? -16.966 -45.349 -20.596 1.00 73.44 810 PRO A C 1
ATOM 6675 O O . PRO A 1 810 ? -16.148 -45.426 -19.683 1.00 73.44 810 PRO A O 1
ATOM 6678 N N . VAL A 1 811 ? -16.599 -45.320 -21.883 1.00 83.44 811 VAL A N 1
ATOM 6679 C CA . VAL A 1 811 ? -15.198 -45.270 -22.336 1.00 83.44 811 VAL A CA 1
ATOM 6680 C C . VAL A 1 811 ? -14.971 -43.961 -23.079 1.00 83.44 811 VAL A C 1
ATOM 6682 O O . VAL A 1 811 ? -15.747 -43.594 -23.966 1.00 83.44 811 VAL A O 1
ATOM 6685 N N . TYR A 1 812 ? -13.888 -43.273 -22.740 1.00 87.56 812 TYR A N 1
ATOM 6686 C CA . TYR A 1 812 ? -13.578 -41.946 -23.250 1.00 87.56 812 TYR A CA 1
ATOM 6687 C C . TYR A 1 812 ? -12.325 -41.973 -24.122 1.00 87.56 812 TYR A C 1
ATOM 6689 O O . TYR A 1 812 ? -11.303 -42.542 -23.747 1.00 87.56 812 TYR A O 1
ATOM 6697 N N . TYR A 1 813 ? -12.392 -41.368 -25.306 1.00 87.31 813 TYR A N 1
ATOM 6698 C CA . TYR A 1 813 ? -11.240 -41.269 -26.201 1.00 87.31 813 TYR A CA 1
ATOM 6699 C C . TYR A 1 813 ? -10.430 -40.026 -25.874 1.00 87.31 813 TYR A C 1
ATOM 6701 O O . TYR A 1 813 ? -10.980 -38.927 -25.897 1.00 87.31 813 TYR A O 1
ATOM 6709 N N . VAL A 1 814 ? -9.129 -40.200 -25.654 1.00 88.88 814 VAL A N 1
ATOM 6710 C CA . VAL A 1 814 ? -8.194 -39.085 -25.487 1.00 88.88 814 VAL A CA 1
ATOM 6711 C C . VAL A 1 814 ? -7.897 -38.481 -26.857 1.00 88.88 814 VAL A C 1
ATOM 6713 O O . VAL A 1 814 ? -7.302 -39.133 -27.720 1.00 88.88 814 VAL A O 1
ATOM 6716 N N . MET A 1 815 ? -8.352 -37.247 -27.067 1.00 90.31 815 MET A N 1
ATOM 6717 C CA . MET A 1 815 ? -8.086 -36.469 -28.279 1.00 90.31 815 MET A CA 1
ATOM 6718 C C . MET A 1 815 ? -6.734 -35.769 -28.180 1.00 90.31 815 MET A C 1
ATOM 6720 O O . MET A 1 815 ? -5.962 -35.793 -29.141 1.00 90.31 815 MET A O 1
ATOM 6724 N N . SER A 1 816 ? -6.456 -35.201 -27.008 1.00 90.12 816 SER A N 1
ATOM 6725 C CA . SER A 1 816 ? -5.250 -34.438 -26.694 1.00 90.12 816 SER A CA 1
ATOM 6726 C C . SER A 1 816 ? -4.919 -34.571 -25.212 1.00 90.12 816 SER A C 1
ATOM 6728 O O . SER A 1 816 ? -5.772 -34.969 -24.420 1.00 90.12 816 SER A O 1
ATOM 6730 N N . ILE A 1 817 ? -3.672 -34.283 -24.858 1.00 91.50 817 ILE A N 1
ATOM 6731 C CA . ILE A 1 817 ? -3.190 -34.262 -23.475 1.00 91.50 817 ILE A CA 1
ATOM 6732 C C . ILE A 1 817 ? -2.621 -32.873 -23.229 1.00 91.50 817 ILE A C 1
ATOM 6734 O O . ILE A 1 817 ? -1.832 -32.384 -24.035 1.00 91.50 817 ILE A O 1
ATOM 6738 N N . GLY A 1 818 ? -3.069 -32.244 -22.161 1.00 89.81 818 GLY A N 1
ATOM 6739 C CA . GLY A 1 818 ? -2.656 -30.940 -21.699 1.00 89.81 818 GLY A CA 1
ATOM 6740 C C . GLY A 1 818 ? -1.805 -31.031 -20.443 1.00 89.81 818 GLY A C 1
ATOM 6741 O O . GLY A 1 818 ? -1.902 -32.011 -19.705 1.00 89.81 818 GLY A O 1
ATOM 6742 N N . PHE A 1 819 ? -0.995 -30.007 -20.220 1.00 90.25 819 PHE A N 1
ATOM 6743 C CA . PHE A 1 819 ? -0.382 -29.722 -18.932 1.00 90.25 819 PHE A CA 1
ATOM 6744 C C . PHE A 1 819 ? -0.901 -28.363 -18.464 1.00 90.25 819 PHE A C 1
ATOM 6746 O O . PHE A 1 819 ? -0.751 -27.394 -19.216 1.00 90.25 819 PHE A O 1
ATOM 6753 N N . ASN A 1 820 ? -1.530 -28.341 -17.288 1.00 84.62 820 ASN A N 1
ATOM 6754 C CA . ASN A 1 820 ? -1.987 -27.129 -16.618 1.00 84.62 820 ASN A CA 1
ATOM 6755 C C . ASN A 1 820 ? -0.761 -26.395 -16.055 1.00 84.62 820 ASN A C 1
ATOM 6757 O O . ASN A 1 820 ? -0.103 -26.902 -15.140 1.00 84.62 820 ASN A O 1
ATOM 6761 N N . ASN A 1 821 ? -0.394 -25.272 -16.672 1.00 78.25 821 ASN A N 1
ATOM 6762 C CA . ASN A 1 821 ? 0.850 -24.567 -16.348 1.00 78.25 821 ASN A CA 1
ATOM 6763 C C . ASN A 1 821 ? 0.689 -23.562 -15.201 1.00 78.25 821 ASN A C 1
ATOM 6765 O O . ASN A 1 821 ? 1.657 -23.334 -14.478 1.00 78.25 821 ASN A O 1
ATOM 6769 N N . ASP A 1 822 ? -0.473 -22.920 -15.100 1.00 66.75 822 ASP A N 1
ATOM 6770 C CA . ASP A 1 822 ? -0.736 -21.819 -14.165 1.00 66.75 822 ASP A CA 1
ATOM 6771 C C . ASP A 1 822 ? -1.470 -22.275 -12.900 1.00 66.75 822 ASP A C 1
ATOM 6773 O O . ASP A 1 822 ? -1.474 -21.566 -11.897 1.00 66.75 822 ASP A O 1
ATOM 6777 N N . GLY A 1 823 ? -2.026 -23.484 -12.929 1.00 66.06 823 GLY A N 1
ATOM 6778 C CA . GLY A 1 823 ? -2.727 -24.088 -11.812 1.00 66.06 823 GLY A CA 1
ATOM 6779 C C . GLY A 1 823 ? -4.148 -23.620 -11.619 1.00 66.06 823 GLY A C 1
ATOM 6780 O O . GLY A 1 823 ? -4.801 -24.033 -10.662 1.00 66.06 823 GLY A O 1
ATOM 6781 N N . ILE A 1 824 ? -4.644 -22.849 -12.577 1.00 68.75 824 ILE A N 1
ATOM 6782 C CA . ILE A 1 824 ? -6.030 -22.435 -12.654 1.00 68.75 824 ILE A CA 1
ATOM 6783 C C . ILE A 1 824 ? -6.721 -23.457 -13.533 1.00 68.75 824 ILE A C 1
ATOM 6785 O O . ILE A 1 824 ? -6.221 -23.890 -14.572 1.00 68.75 824 ILE A O 1
ATOM 6789 N N . TYR A 1 825 ? -7.867 -23.944 -13.089 1.00 74.50 825 TYR A N 1
ATOM 6790 C CA . TYR A 1 825 ? -8.486 -25.088 -13.736 1.00 74.50 825 TYR A CA 1
ATOM 6791 C C . TYR A 1 825 ? -9.376 -24.696 -14.937 1.00 74.50 825 TYR A C 1
ATOM 6793 O O . TYR A 1 825 ? -10.346 -25.393 -15.250 1.00 74.50 825 TYR A O 1
ATOM 6801 N N . ASP A 1 826 ? -8.997 -23.648 -15.684 1.00 75.19 826 ASP A N 1
ATOM 6802 C CA . ASP A 1 826 ? -9.694 -23.065 -16.845 1.00 75.19 826 ASP A CA 1
ATOM 6803 C C . ASP A 1 826 ? -8.966 -23.325 -18.190 1.00 75.19 826 ASP A C 1
ATOM 6805 O O . ASP A 1 826 ? -8.819 -22.466 -19.062 1.00 75.19 826 ASP A O 1
ATOM 6809 N N . PHE A 1 827 ? -8.551 -24.579 -18.384 1.00 85.62 827 PHE A N 1
ATOM 6810 C CA . PHE A 1 827 ? -7.616 -25.010 -19.426 1.00 85.62 827 PHE A CA 1
ATOM 6811 C C . PHE A 1 827 ? -7.819 -24.381 -20.825 1.00 85.62 827 PHE A C 1
ATOM 6813 O O . PHE A 1 827 ? -8.817 -24.639 -21.526 1.00 85.62 827 PHE A O 1
ATOM 6820 N N . ALA A 1 828 ? -6.800 -23.658 -21.301 1.00 87.94 828 ALA A N 1
ATOM 6821 C CA . ALA A 1 828 ? -6.727 -23.093 -22.645 1.00 87.94 828 ALA A CA 1
ATOM 6822 C C . ALA A 1 828 ? -5.275 -22.990 -23.158 1.00 87.94 828 ALA A C 1
ATOM 6824 O O . ALA A 1 828 ? -4.385 -22.536 -22.454 1.00 87.94 828 ALA A O 1
ATOM 6825 N N . PRO A 1 829 ? -4.996 -23.330 -24.435 1.00 87.62 829 PRO A N 1
ATOM 6826 C CA . PRO A 1 829 ? -3.624 -23.311 -24.952 1.00 87.62 829 PRO A CA 1
ATOM 6827 C C . PRO A 1 829 ? -3.024 -21.897 -25.046 1.00 87.62 829 PRO A C 1
ATOM 6829 O O . PRO A 1 829 ? -1.805 -21.733 -25.009 1.00 87.62 829 PRO A O 1
ATOM 6832 N N . TYR A 1 830 ? -3.874 -20.882 -25.213 1.00 87.06 830 TYR A N 1
ATOM 6833 C CA . TYR A 1 830 ? -3.474 -19.492 -25.390 1.00 87.06 830 TYR A CA 1
ATOM 6834 C C . TYR A 1 830 ? -4.462 -18.561 -24.704 1.00 87.06 830 TYR A C 1
ATOM 6836 O O . TYR A 1 830 ? -5.645 -18.881 -24.581 1.00 87.06 830 TYR A O 1
ATOM 6844 N N . GLU A 1 831 ? -3.979 -17.373 -24.382 1.00 81.25 831 GLU A N 1
ATOM 6845 C CA . GLU A 1 831 ? -4.759 -16.248 -23.889 1.00 81.25 831 GLU A CA 1
ATOM 6846 C C . GLU A 1 831 ? -4.568 -15.039 -24.811 1.00 81.25 831 GLU A C 1
ATOM 6848 O O . GLU A 1 831 ? -3.490 -14.853 -25.384 1.00 81.25 831 GLU A O 1
ATOM 6853 N N . ARG A 1 832 ? -5.629 -14.245 -25.010 1.00 75.25 832 ARG A N 1
ATOM 6854 C CA . ARG A 1 832 ? -5.577 -13.019 -25.819 1.00 75.25 832 ARG A CA 1
ATOM 6855 C C . ARG A 1 832 ? -5.201 -11.837 -24.943 1.00 75.25 832 ARG A C 1
ATOM 6857 O O . ARG A 1 832 ? -5.963 -11.481 -24.053 1.00 75.25 832 ARG A O 1
ATOM 6864 N N . LEU A 1 833 ? -4.108 -11.170 -25.284 1.00 66.44 833 LEU A N 1
ATOM 6865 C CA . LEU A 1 833 ? -3.675 -9.953 -24.611 1.00 66.44 833 LEU A CA 1
ATOM 6866 C C . LEU A 1 833 ? -4.490 -8.751 -25.121 1.00 66.44 833 LEU A C 1
ATOM 6868 O O . LEU A 1 833 ? -4.699 -8.590 -26.328 1.00 66.44 833 LEU A O 1
ATOM 6872 N N . HIS A 1 834 ? -4.977 -7.908 -24.208 1.00 56.69 834 HIS A N 1
ATOM 6873 C CA . HIS A 1 834 ? -5.608 -6.626 -24.544 1.00 56.69 834 HIS A CA 1
ATOM 6874 C C . HIS A 1 834 ? -4.536 -5.559 -24.792 1.00 56.69 834 HIS A C 1
ATOM 6876 O O . HIS A 1 834 ? -4.228 -4.747 -23.934 1.00 56.69 834 HIS A O 1
ATOM 6882 N N . THR A 1 835 ? -3.962 -5.570 -25.991 1.00 54.69 835 THR A N 1
ATOM 6883 C CA . THR A 1 835 ? -2.816 -4.722 -26.334 1.00 54.69 835 THR A CA 1
ATOM 6884 C C . THR A 1 835 ? -3.227 -3.299 -26.732 1.00 54.69 835 THR A C 1
ATOM 6886 O O . THR A 1 835 ? -4.016 -3.112 -27.661 1.00 54.69 835 THR A O 1
ATOM 6889 N N . ILE A 1 836 ? -2.612 -2.288 -26.109 1.00 53.50 836 ILE A N 1
ATOM 6890 C CA . ILE A 1 836 ? -2.419 -0.961 -26.712 1.00 53.50 836 ILE A CA 1
ATOM 6891 C C . ILE A 1 836 ? -0.995 -0.933 -27.255 1.00 53.50 836 ILE A C 1
ATOM 6893 O O . ILE A 1 836 ? -0.048 -0.747 -26.501 1.00 53.50 836 ILE A O 1
ATOM 6897 N N . GLU A 1 837 ? -0.838 -1.154 -28.556 1.00 54.97 837 GLU A N 1
ATOM 6898 C CA . GLU A 1 837 ? 0.483 -1.147 -29.172 1.00 54.97 837 GLU A CA 1
ATOM 6899 C C . GLU A 1 837 ? 0.858 0.283 -29.565 1.00 54.97 837 GLU A C 1
ATOM 6901 O O . GLU A 1 837 ? 0.294 0.863 -30.496 1.00 54.97 837 GLU A O 1
ATOM 6906 N N . ASN A 1 838 ? 1.824 0.853 -28.850 1.00 54.66 838 ASN A N 1
ATOM 6907 C CA . ASN A 1 838 ? 2.479 2.090 -29.250 1.00 54.66 838 ASN A CA 1
ATOM 6908 C C . ASN A 1 838 ? 3.881 1.739 -29.743 1.00 54.66 838 ASN A C 1
ATOM 6910 O O . ASN A 1 838 ? 4.802 1.614 -28.941 1.00 54.66 838 ASN A O 1
ATOM 6914 N N . SER A 1 839 ? 4.028 1.564 -31.058 1.00 54.84 839 SER A N 1
ATOM 6915 C CA . SER A 1 839 ? 5.342 1.434 -31.685 1.00 54.84 839 SER A CA 1
ATOM 6916 C C . SER A 1 839 ? 5.866 2.816 -32.072 1.00 54.84 839 SER A C 1
ATOM 6918 O O . SER A 1 839 ? 5.218 3.568 -32.809 1.00 54.84 839 SER A O 1
ATOM 6920 N N . VAL A 1 840 ? 7.038 3.167 -31.547 1.00 59.84 840 VAL A N 1
ATOM 6921 C CA . VAL A 1 840 ? 7.799 4.344 -31.975 1.00 59.84 840 VAL A CA 1
ATOM 6922 C C . VAL A 1 840 ? 9.060 3.848 -32.661 1.00 59.84 840 VAL A C 1
ATOM 6924 O O . VAL A 1 840 ? 9.938 3.284 -32.010 1.00 59.84 840 VAL A O 1
ATOM 6927 N N . ASP A 1 841 ? 9.135 4.080 -33.970 1.00 64.38 841 ASP A N 1
ATOM 6928 C CA . ASP A 1 841 ? 10.240 3.655 -34.826 1.00 64.38 841 ASP A CA 1
ATOM 6929 C C . ASP A 1 841 ? 10.915 4.863 -35.497 1.00 64.38 841 ASP A C 1
ATOM 6931 O O . ASP A 1 841 ? 10.274 5.716 -36.127 1.00 64.38 841 ASP A O 1
ATOM 6935 N N . ASP A 1 842 ? 12.238 4.938 -35.368 1.00 67.62 842 ASP A N 1
ATOM 6936 C CA . ASP A 1 842 ? 13.077 5.964 -35.979 1.00 67.62 842 ASP A CA 1
ATOM 6937 C C . ASP A 1 842 ? 13.598 5.587 -37.379 1.00 67.62 842 ASP A C 1
ATOM 6939 O O . ASP A 1 842 ? 14.190 6.437 -38.059 1.00 67.62 842 ASP A O 1
ATOM 6943 N N . PHE A 1 843 ? 13.312 4.376 -37.872 1.00 66.50 843 PHE A N 1
ATOM 6944 C CA . PHE A 1 843 ? 13.702 3.899 -39.203 1.00 66.50 843 PHE A CA 1
ATOM 6945 C C . PHE A 1 843 ? 13.186 4.802 -40.329 1.00 66.50 843 PHE A C 1
ATOM 6947 O O . PHE A 1 843 ? 13.887 5.065 -41.314 1.00 66.50 843 PHE A O 1
ATOM 6954 N N . SER A 1 844 ? 11.976 5.344 -40.171 1.00 61.25 844 SER A N 1
ATOM 6955 C CA . SER A 1 844 ? 11.359 6.248 -41.145 1.00 61.25 844 SER A CA 1
ATOM 6956 C C . SER A 1 844 ? 12.220 7.483 -41.451 1.00 61.25 844 SER A C 1
ATOM 6958 O O . SER A 1 844 ? 12.229 7.944 -42.592 1.00 61.25 844 SER A O 1
ATOM 6960 N N . ASN A 1 845 ? 13.021 7.972 -40.496 1.00 64.62 845 ASN A N 1
ATOM 6961 C CA . ASN A 1 845 ? 13.936 9.101 -40.702 1.00 64.62 845 ASN A CA 1
ATOM 6962 C C . ASN A 1 845 ? 15.118 8.740 -41.619 1.00 64.62 845 ASN A C 1
ATOM 6964 O O . ASN A 1 845 ? 15.596 9.580 -42.385 1.00 64.62 845 ASN A O 1
ATOM 6968 N N . LEU A 1 846 ? 15.560 7.482 -41.590 1.00 63.00 846 LEU A N 1
ATOM 6969 C CA . LEU A 1 846 ? 16.670 6.971 -42.393 1.00 63.00 846 LEU A CA 1
ATOM 6970 C C . LEU A 1 846 ? 16.244 6.567 -43.808 1.00 63.00 846 LEU A C 1
ATOM 6972 O O . LEU A 1 846 ? 17.043 6.659 -44.740 1.00 63.00 846 LEU A O 1
ATOM 6976 N N . ALA A 1 847 ? 14.981 6.186 -44.013 1.00 60.25 847 ALA A N 1
ATOM 6977 C CA . ALA A 1 847 ? 14.458 5.926 -45.354 1.00 60.25 847 ALA A CA 1
ATOM 6978 C C . ALA A 1 847 ? 14.612 7.139 -46.300 1.00 60.25 847 ALA A C 1
ATOM 6980 O O . ALA A 1 847 ? 14.671 6.978 -47.522 1.00 60.25 847 ALA A O 1
ATOM 6981 N N . TYR A 1 848 ? 14.746 8.348 -45.740 1.00 61.75 848 TYR A N 1
ATOM 6982 C CA . TYR A 1 848 ? 15.025 9.582 -46.475 1.00 61.75 848 TYR A CA 1
ATOM 6983 C C . TYR A 1 848 ? 16.525 9.867 -46.697 1.00 61.75 848 TYR A C 1
ATOM 6985 O O . TYR A 1 848 ? 16.863 10.758 -47.483 1.00 61.75 848 TYR A O 1
ATOM 6993 N N . GLU A 1 849 ? 17.440 9.122 -46.066 1.00 66.38 849 GLU A N 1
ATOM 6994 C CA . GLU A 1 849 ? 18.884 9.272 -46.256 1.00 66.38 849 GLU A CA 1
ATOM 6995 C C . GLU A 1 849 ? 19.370 8.526 -47.509 1.00 66.38 849 GLU A C 1
ATOM 6997 O O . GLU A 1 849 ? 19.234 7.312 -47.662 1.00 66.38 849 GLU A O 1
ATOM 7002 N N . SER A 1 850 ? 20.023 9.257 -48.412 1.00 64.88 850 SER A N 1
ATOM 7003 C CA . SER A 1 850 ? 20.843 8.680 -49.480 1.00 64.88 850 SER A CA 1
ATOM 7004 C C . SER A 1 850 ? 22.269 9.181 -49.326 1.00 64.88 850 SER A C 1
ATOM 7006 O O . SER A 1 850 ? 22.510 10.387 -49.374 1.00 64.88 850 SER A O 1
ATOM 7008 N N . THR A 1 851 ? 23.219 8.262 -49.154 1.00 72.25 851 THR A N 1
ATOM 7009 C CA . THR A 1 851 ? 24.631 8.618 -48.956 1.00 72.25 851 THR A CA 1
ATOM 7010 C C . THR A 1 851 ? 25.495 8.022 -50.060 1.00 72.25 851 THR A C 1
ATOM 7012 O O . THR A 1 851 ? 25.320 6.872 -50.457 1.00 72.25 851 THR A O 1
ATOM 7015 N N . GLN A 1 852 ? 26.440 8.812 -50.568 1.00 73.00 852 GLN A N 1
ATOM 7016 C CA . GLN A 1 852 ? 27.482 8.348 -51.479 1.00 73.00 852 GLN A CA 1
ATOM 7017 C C . GLN A 1 852 ? 28.783 8.179 -50.694 1.00 73.00 852 GLN A C 1
ATOM 7019 O O . GLN A 1 852 ? 29.345 9.160 -50.206 1.00 73.00 852 GLN A O 1
ATOM 7024 N N . PHE A 1 853 ? 29.274 6.945 -50.596 1.00 67.38 853 PHE A N 1
ATOM 7025 C CA . PHE A 1 853 ? 30.605 6.657 -50.063 1.00 67.38 853 PHE A CA 1
ATOM 7026 C C . PHE A 1 853 ? 31.562 6.426 -51.234 1.00 67.38 853 PHE A C 1
ATOM 7028 O O . PHE A 1 853 ? 31.237 5.704 -52.170 1.00 67.38 853 PHE A O 1
ATOM 7035 N N . GLY A 1 854 ? 32.730 7.077 -51.216 1.00 66.81 854 GLY A N 1
ATOM 7036 C CA . GLY A 1 854 ? 33.667 7.033 -52.340 1.00 66.81 854 GLY A CA 1
ATOM 7037 C C . GLY A 1 854 ? 33.252 7.941 -53.504 1.00 66.81 854 GLY A C 1
ATOM 7038 O O . GLY A 1 854 ? 32.833 9.079 -53.298 1.00 66.81 854 GLY A O 1
ATOM 7039 N N . THR A 1 855 ? 33.441 7.477 -54.743 1.00 63.72 855 THR A N 1
ATOM 7040 C CA . THR A 1 855 ? 33.124 8.258 -55.957 1.00 63.72 855 THR A CA 1
ATOM 7041 C C . THR A 1 855 ? 32.025 7.649 -56.813 1.00 63.72 855 THR A C 1
ATOM 7043 O O . THR A 1 855 ? 31.601 8.287 -57.781 1.00 63.72 855 THR A O 1
ATOM 7046 N N . ASP A 1 856 ? 31.601 6.418 -56.519 1.00 73.25 856 ASP A N 1
ATOM 7047 C CA . ASP A 1 856 ? 30.974 5.560 -57.520 1.00 73.25 856 ASP A CA 1
ATOM 7048 C C . ASP A 1 856 ? 29.672 4.878 -57.079 1.00 73.25 856 ASP A C 1
ATOM 7050 O O . ASP A 1 856 ? 28.818 4.685 -57.942 1.00 73.25 856 ASP A O 1
ATOM 7054 N N . TRP A 1 857 ? 29.456 4.619 -55.786 1.00 82.00 857 TRP A N 1
ATOM 7055 C CA . TRP A 1 857 ? 28.247 3.947 -55.287 1.00 82.00 857 TRP A CA 1
ATOM 7056 C C . TRP A 1 857 ? 27.373 4.833 -54.396 1.00 82.00 857 TRP A C 1
ATOM 7058 O O . TRP A 1 857 ? 27.876 5.559 -53.540 1.00 82.00 857 TRP A O 1
ATOM 7068 N N . VAL A 1 858 ? 26.056 4.753 -54.590 1.00 82.56 858 VAL A N 1
ATOM 7069 C CA . VAL A 1 858 ? 25.039 5.456 -53.794 1.00 82.56 858 VAL A CA 1
ATOM 7070 C C . VAL A 1 858 ? 24.179 4.433 -53.053 1.00 82.56 858 VAL A C 1
ATOM 7072 O O . VAL A 1 858 ? 23.608 3.535 -53.674 1.00 82.56 858 VAL A O 1
ATOM 7075 N N . TYR A 1 859 ? 24.064 4.600 -51.739 1.00 83.69 859 TYR A N 1
ATOM 7076 C CA . TYR A 1 859 ? 23.339 3.711 -50.831 1.00 83.69 859 TYR A CA 1
ATOM 7077 C C . TYR A 1 859 ? 21.987 4.335 -50.486 1.00 83.69 859 TYR A C 1
ATOM 7079 O O . TYR A 1 859 ? 21.933 5.487 -50.050 1.00 83.69 859 TYR A O 1
ATOM 7087 N N . ASN A 1 860 ? 20.906 3.590 -50.729 1.00 83.25 860 ASN A N 1
ATOM 7088 C CA . ASN A 1 860 ? 19.535 3.986 -50.420 1.00 83.25 860 ASN A CA 1
ATOM 7089 C C . ASN A 1 860 ? 19.003 3.099 -49.296 1.00 83.25 860 ASN A C 1
ATOM 7091 O O . ASN A 1 860 ? 18.538 1.986 -49.548 1.00 83.25 860 ASN A O 1
ATOM 7095 N N . PHE A 1 861 ? 19.061 3.607 -48.071 1.00 78.44 861 PHE A N 1
ATOM 7096 C CA . PHE A 1 861 ? 18.695 2.822 -46.902 1.00 78.44 861 PHE A CA 1
ATOM 7097 C C . PHE A 1 861 ? 17.187 2.593 -46.754 1.00 78.44 861 PHE A C 1
ATOM 7099 O O . PHE A 1 861 ? 16.798 1.658 -46.068 1.00 78.44 861 PHE A O 1
ATOM 7106 N N . GLY A 1 862 ? 16.329 3.340 -47.460 1.00 71.56 862 GLY A N 1
ATOM 7107 C CA . GLY A 1 862 ? 14.885 3.069 -47.476 1.00 71.56 862 GLY A CA 1
ATOM 7108 C C . GLY A 1 862 ? 14.527 1.695 -48.047 1.00 71.56 862 GLY A C 1
ATOM 7109 O O . GLY A 1 862 ? 13.478 1.152 -47.734 1.00 71.56 862 GLY A O 1
ATOM 7110 N N . LYS A 1 863 ? 15.420 1.082 -48.834 1.00 78.62 863 LYS A N 1
ATOM 7111 C CA . LYS A 1 863 ? 15.250 -0.297 -49.319 1.00 78.62 863 LYS A CA 1
ATOM 7112 C C . LYS A 1 863 ? 15.519 -1.371 -48.263 1.00 78.62 863 LYS A C 1
ATOM 7114 O O . LYS A 1 863 ? 15.259 -2.538 -48.533 1.00 78.62 863 LYS A O 1
ATOM 7119 N N . LEU A 1 864 ? 16.076 -0.998 -47.110 1.00 74.31 864 LEU A N 1
ATOM 7120 C CA . LEU A 1 864 ? 16.316 -1.922 -46.004 1.00 74.31 864 LEU A CA 1
ATOM 7121 C C . LEU A 1 864 ? 15.042 -2.218 -45.202 1.00 74.31 864 LEU A C 1
ATOM 7123 O O . LEU A 1 864 ? 15.053 -3.184 -44.450 1.00 74.31 864 LEU A O 1
ATOM 7127 N N . GLN A 1 865 ? 13.973 -1.426 -45.375 1.00 66.31 865 GLN A N 1
ATOM 7128 C CA . GLN A 1 865 ? 12.703 -1.619 -44.667 1.00 66.31 865 GLN A CA 1
ATOM 7129 C C . GLN A 1 865 ? 12.100 -2.985 -44.999 1.00 66.31 865 GLN A C 1
ATOM 7131 O O . GLN A 1 865 ? 11.809 -3.768 -44.117 1.00 66.31 865 GLN A O 1
ATOM 7136 N N . ASP A 1 866 ? 12.047 -3.323 -46.288 1.00 61.84 866 ASP A N 1
ATOM 7137 C CA . ASP A 1 866 ? 11.422 -4.557 -46.771 1.00 61.84 866 ASP A CA 1
ATOM 7138 C C . ASP A 1 866 ? 12.344 -5.796 -46.665 1.00 61.84 866 ASP A C 1
ATOM 7140 O O . ASP A 1 866 ? 12.099 -6.824 -47.306 1.00 61.84 866 ASP A O 1
ATOM 7144 N N . MET A 1 867 ? 13.473 -5.702 -45.947 1.00 69.19 867 MET A N 1
ATOM 7145 C CA . MET A 1 867 ? 14.407 -6.820 -45.809 1.00 69.19 867 MET A CA 1
ATOM 7146 C C . MET A 1 867 ? 14.033 -7.701 -44.617 1.00 69.19 867 MET A C 1
ATOM 7148 O O . MET A 1 867 ? 14.324 -7.377 -43.471 1.00 69.19 867 MET A O 1
ATOM 7152 N N . GLU A 1 868 ? 13.532 -8.897 -44.923 1.00 60.03 868 GLU A N 1
ATOM 7153 C CA . GLU A 1 868 ? 13.131 -9.955 -43.975 1.00 60.03 868 GLU A CA 1
ATOM 7154 C C . GLU A 1 868 ? 14.239 -10.376 -42.982 1.00 60.03 868 GLU A C 1
ATOM 7156 O O . GLU A 1 868 ? 13.962 -10.955 -41.942 1.00 60.03 868 GLU A O 1
ATOM 7161 N N . ILE A 1 869 ? 15.517 -10.088 -43.273 1.00 63.22 869 ILE A N 1
ATOM 7162 C CA . ILE A 1 869 ? 16.633 -10.339 -42.341 1.00 63.22 869 ILE A CA 1
ATOM 7163 C C . ILE A 1 869 ? 16.787 -9.228 -41.283 1.00 63.22 869 ILE A C 1
ATOM 7165 O O . ILE A 1 869 ? 17.413 -9.446 -40.242 1.00 63.22 869 ILE A O 1
ATOM 7169 N N . LEU A 1 870 ? 16.240 -8.034 -41.536 1.00 61.97 870 LEU A N 1
ATOM 7170 C CA . LEU A 1 870 ? 16.279 -6.847 -40.672 1.00 61.97 870 LEU A CA 1
ATOM 7171 C C . LEU A 1 870 ? 14.982 -6.661 -39.879 1.00 61.97 870 LEU A C 1
ATOM 7173 O O . LEU A 1 870 ? 15.067 -6.339 -38.695 1.00 61.97 870 LEU A O 1
ATOM 7177 N N . GLU A 1 871 ? 13.839 -7.037 -40.435 1.00 58.03 871 GLU A N 1
ATOM 7178 C CA . GLU A 1 871 ? 12.634 -7.342 -39.658 1.00 58.03 871 GLU A CA 1
ATOM 7179 C C . GLU A 1 871 ? 12.829 -8.721 -38.989 1.00 58.03 871 GLU A C 1
ATOM 7181 O O . GLU A 1 871 ? 13.590 -9.559 -39.471 1.00 58.03 871 GLU A O 1
ATOM 7186 N N . LYS A 1 872 ? 12.311 -8.953 -37.786 1.00 53.34 872 LYS A N 1
ATOM 7187 C CA . LYS A 1 872 ? 12.240 -10.318 -37.231 1.00 53.34 872 LYS A CA 1
ATOM 7188 C C . LYS A 1 872 ? 10.907 -10.880 -37.730 1.00 53.34 872 LYS A C 1
ATOM 7190 O O . LYS A 1 872 ? 9.944 -10.124 -37.756 1.00 53.34 872 LYS A O 1
ATOM 7195 N N . GLU A 1 873 ? 10.825 -12.159 -38.108 1.00 50.34 873 GLU A N 1
ATOM 7196 C CA . GLU A 1 873 ? 9.512 -12.816 -38.165 1.00 50.34 873 GLU A CA 1
ATOM 7197 C C . GLU A 1 873 ? 8.895 -12.648 -36.772 1.00 50.34 873 GLU A C 1
ATOM 7199 O O . GLU A 1 873 ? 9.388 -13.247 -35.810 1.00 50.34 873 GLU A O 1
ATOM 7204 N N . GLU A 1 874 ? 7.887 -11.779 -36.651 1.00 55.69 874 GLU A N 1
ATOM 7205 C CA . GLU A 1 874 ? 7.017 -11.753 -35.480 1.00 55.69 874 GLU A CA 1
ATOM 7206 C C . GLU A 1 874 ? 6.598 -13.191 -35.222 1.00 55.69 874 GLU A C 1
ATOM 7208 O O . GLU A 1 874 ? 6.187 -13.913 -36.146 1.00 55.69 874 GLU A O 1
ATOM 7213 N N . SER A 1 875 ? 6.747 -13.647 -33.979 1.00 63.66 875 SER A N 1
ATOM 7214 C CA . SER A 1 875 ? 6.222 -14.963 -33.658 1.00 63.66 875 SER A CA 1
ATOM 7215 C C . SER A 1 875 ? 4.733 -14.974 -34.019 1.00 63.66 875 SER A C 1
ATOM 7217 O O . SER A 1 875 ? 4.031 -13.973 -33.894 1.00 63.66 875 SER A O 1
ATOM 7219 N N . ILE A 1 876 ? 4.211 -16.102 -34.504 1.00 66.00 876 ILE A N 1
ATOM 7220 C CA . ILE A 1 876 ? 2.782 -16.182 -34.846 1.00 66.00 876 ILE A CA 1
ATOM 7221 C C . ILE A 1 876 ? 1.884 -15.827 -33.641 1.00 66.00 876 ILE A C 1
ATOM 7223 O O . ILE A 1 876 ? 0.731 -15.460 -33.828 1.00 66.00 876 ILE A O 1
ATOM 7227 N N . LEU A 1 877 ? 2.416 -15.923 -32.418 1.00 70.38 877 LEU A N 1
ATOM 7228 C CA . LEU A 1 877 ? 1.774 -15.475 -31.188 1.00 70.38 877 LEU A CA 1
ATOM 7229 C C . LEU A 1 877 ? 1.760 -13.944 -31.076 1.00 70.38 877 LEU A C 1
ATOM 7231 O O . LEU A 1 877 ? 0.686 -13.389 -30.866 1.00 70.38 877 LEU A O 1
ATOM 7235 N N . GLU A 1 878 ? 2.897 -13.276 -31.308 1.00 66.50 878 GLU A N 1
ATOM 7236 C CA . GLU A 1 878 ? 3.007 -11.806 -31.378 1.00 66.50 878 GLU A CA 1
ATOM 7237 C C . GLU A 1 878 ? 2.041 -11.230 -32.421 1.00 66.50 878 GLU A C 1
ATOM 7239 O O . GLU A 1 878 ? 1.229 -10.375 -32.098 1.00 66.50 878 GLU A O 1
ATOM 7244 N N . LYS A 1 879 ? 2.003 -11.802 -33.631 1.00 70.06 879 LYS A N 1
ATOM 7245 C CA . LYS A 1 879 ? 1.105 -11.362 -34.716 1.00 70.06 879 LYS A CA 1
ATOM 7246 C C . LYS A 1 879 ? -0.382 -11.326 -34.330 1.00 70.06 879 LYS A C 1
ATOM 7248 O O . LYS A 1 879 ? -1.172 -10.589 -34.923 1.00 70.06 879 LYS A O 1
ATOM 7253 N N . TYR A 1 880 ? -0.799 -12.200 -33.417 1.00 71.31 880 TYR A N 1
ATOM 7254 C CA . TYR A 1 880 ? -2.191 -12.325 -32.983 1.00 71.31 880 TYR A CA 1
ATOM 7255 C C . TYR A 1 880 ? -2.416 -11.851 -31.541 1.00 71.31 880 TYR A C 1
ATOM 7257 O O . TYR A 1 880 ? -3.514 -12.067 -31.022 1.00 71.31 880 TYR A O 1
ATOM 7265 N N . ASN A 1 881 ? -1.421 -11.207 -30.919 1.00 71.06 881 ASN A N 1
ATOM 7266 C CA . ASN A 1 881 ? -1.432 -10.771 -29.519 1.00 71.06 881 ASN A CA 1
ATOM 7267 C C . ASN A 1 881 ? -1.824 -11.901 -28.557 1.00 71.06 881 ASN A C 1
ATOM 7269 O O . ASN A 1 881 ? -2.760 -11.781 -27.764 1.00 71.06 881 ASN A O 1
ATOM 7273 N N . LEU A 1 882 ? -1.138 -13.038 -28.673 1.00 74.88 882 LEU A N 1
ATOM 7274 C CA . LEU A 1 882 ? -1.377 -14.222 -27.854 1.00 74.88 882 LEU A CA 1
ATOM 7275 C C . LEU A 1 882 ? -0.203 -14.510 -26.919 1.00 74.88 882 LEU A C 1
ATOM 7277 O O . LEU A 1 882 ? 0.954 -14.462 -27.331 1.00 74.88 882 LEU A O 1
ATOM 7281 N N . LYS A 1 883 ? -0.514 -14.922 -25.690 1.00 78.88 883 LYS A N 1
ATOM 7282 C CA . LYS A 1 883 ? 0.427 -15.526 -24.735 1.00 78.88 883 LYS A CA 1
ATOM 7283 C C . LYS A 1 883 ? 0.126 -17.019 -24.633 1.00 78.88 883 LYS A C 1
ATOM 7285 O O . LYS A 1 883 ? -1.032 -17.431 -24.722 1.00 78.88 883 LYS A O 1
ATOM 7290 N N . GLN A 1 884 ? 1.160 -17.851 -24.506 1.00 81.50 884 GLN A N 1
ATOM 7291 C CA . GLN A 1 884 ? 0.950 -19.264 -24.192 1.00 81.50 884 GLN A CA 1
ATOM 7292 C C . GLN A 1 884 ? 0.468 -19.370 -22.745 1.00 81.50 884 GLN A C 1
ATOM 7294 O O . GLN A 1 884 ? 1.172 -18.910 -21.850 1.00 81.50 884 GLN A O 1
ATOM 7299 N N . LYS A 1 885 ? -0.708 -19.972 -22.556 1.00 83.19 885 LYS A N 1
ATOM 7300 C CA . LYS A 1 885 ? -1.302 -20.226 -21.242 1.00 83.19 885 LYS A CA 1
ATOM 7301 C C . LYS A 1 885 ? -0.979 -21.663 -20.833 1.00 83.19 885 LYS A C 1
ATOM 7303 O O . LYS A 1 885 ? 0.042 -21.900 -20.192 1.00 83.19 885 LYS A O 1
ATOM 7308 N N . ASP A 1 886 ? -1.679 -22.640 -21.407 1.00 85.94 886 ASP A N 1
ATOM 7309 C CA . ASP A 1 886 ? -1.394 -24.061 -21.191 1.00 85.94 886 ASP A CA 1
ATOM 7310 C C . ASP A 1 886 ? -0.627 -24.745 -22.318 1.00 85.94 886 ASP A C 1
ATOM 7312 O O . ASP A 1 886 ? -0.618 -24.345 -23.489 1.00 85.94 886 ASP A O 1
ATOM 7316 N N . THR A 1 887 ? -0.002 -25.871 -21.980 1.00 88.38 887 THR A N 1
ATOM 7317 C CA . THR A 1 887 ? 0.648 -26.721 -22.975 1.00 88.38 887 THR A CA 1
ATOM 7318 C C . THR A 1 887 ? -0.322 -27.788 -23.454 1.00 88.38 887 THR A C 1
ATOM 7320 O O . THR A 1 887 ? -0.769 -28.613 -22.670 1.00 88.38 887 THR A O 1
ATOM 7323 N N . LEU A 1 888 ? -0.599 -27.847 -24.760 1.00 89.81 888 LEU A N 1
ATOM 7324 C CA . LEU A 1 888 ? -1.478 -28.863 -25.347 1.00 89.81 888 LEU A CA 1
ATOM 7325 C C . LEU A 1 888 ? -0.744 -29.713 -26.388 1.00 89.81 888 LEU A C 1
ATOM 7327 O O . LEU A 1 888 ? -0.293 -29.230 -27.431 1.00 89.81 888 LEU A O 1
ATOM 7331 N N . PHE A 1 889 ? -0.705 -31.020 -26.135 1.00 87.62 889 PHE A N 1
ATOM 7332 C CA . PHE A 1 889 ? -0.206 -32.045 -27.039 1.00 87.62 889 PHE A CA 1
ATOM 7333 C C . PHE A 1 889 ? -1.344 -32.768 -27.779 1.00 87.62 889 PHE A C 1
ATOM 7335 O O . PHE A 1 889 ? -2.140 -33.516 -27.207 1.00 87.62 889 PHE A O 1
ATOM 7342 N N . ALA A 1 890 ? -1.405 -32.569 -29.096 1.00 84.31 890 ALA A N 1
ATOM 7343 C CA . ALA A 1 890 ? -2.454 -33.107 -29.958 1.00 84.31 890 ALA A CA 1
ATOM 7344 C C . ALA A 1 890 ? -2.244 -34.596 -30.299 1.00 84.31 890 ALA A C 1
ATOM 7346 O O . ALA A 1 890 ? -1.649 -34.934 -31.326 1.00 84.31 890 ALA A O 1
ATOM 7347 N N . VAL A 1 891 ? -2.770 -35.502 -29.466 1.00 81.19 891 VAL A N 1
ATOM 7348 C CA . VAL A 1 891 ? -2.648 -36.962 -29.657 1.00 81.19 891 VAL A CA 1
ATOM 7349 C C . VAL A 1 891 ? -3.286 -37.416 -30.972 1.00 81.19 891 VAL A C 1
ATOM 7351 O O . VAL A 1 891 ? -2.722 -38.266 -31.661 1.00 81.19 891 VAL A O 1
ATOM 7354 N N . TYR A 1 892 ? -4.414 -36.826 -31.376 1.00 73.69 892 TYR A N 1
ATOM 7355 C CA . TYR A 1 892 ? -5.103 -37.181 -32.622 1.00 73.69 892 TYR A CA 1
ATOM 7356 C C . TYR A 1 892 ? -4.211 -37.029 -33.873 1.00 73.69 892 TYR A C 1
ATOM 7358 O O . TYR A 1 892 ? -4.257 -37.887 -34.758 1.00 73.69 892 TYR A O 1
ATOM 7366 N N . LYS A 1 893 ? -3.305 -36.033 -33.904 1.00 72.12 893 LYS A N 1
ATOM 7367 C CA . LYS A 1 893 ? -2.349 -35.822 -35.013 1.00 72.12 893 LYS A CA 1
ATOM 7368 C C . LYS A 1 893 ? -1.357 -36.981 -35.179 1.00 72.12 893 LYS A C 1
ATOM 7370 O O . LYS A 1 893 ? -0.777 -37.140 -36.250 1.00 72.12 893 LYS A O 1
ATOM 7375 N N . LEU A 1 894 ? -1.148 -37.803 -34.146 1.00 64.94 894 LEU A N 1
ATOM 7376 C CA . LEU A 1 894 ? -0.300 -39.000 -34.224 1.00 64.94 894 LEU A CA 1
ATOM 7377 C C . LEU A 1 894 ? -1.001 -40.203 -34.871 1.00 64.94 894 LEU A C 1
ATOM 7379 O O . LEU A 1 894 ? -0.329 -41.181 -35.209 1.00 64.94 894 LEU A O 1
ATOM 7383 N N . VAL A 1 895 ? -2.330 -40.158 -34.979 1.00 60.53 895 VAL A N 1
ATOM 7384 C CA . VAL A 1 895 ? -3.184 -41.266 -35.435 1.00 60.53 895 VAL A CA 1
ATOM 7385 C C . VAL A 1 895 ? -3.722 -41.017 -36.838 1.00 60.53 895 VAL A C 1
ATOM 7387 O O . VAL A 1 895 ? -3.951 -41.976 -37.579 1.00 60.53 895 VAL A O 1
ATOM 7390 N N . ASP A 1 896 ? -3.917 -39.751 -37.204 1.00 53.84 896 ASP A N 1
ATOM 7391 C CA . ASP A 1 896 ? -4.341 -39.373 -38.546 1.00 53.84 896 ASP A CA 1
ATOM 7392 C C . ASP A 1 896 ? -3.250 -39.685 -39.578 1.00 53.84 896 ASP A C 1
ATOM 7394 O O . ASP A 1 896 ? -2.046 -39.575 -39.327 1.00 53.84 896 ASP A O 1
ATOM 7398 N N . GLN A 1 897 ? -3.676 -40.148 -40.756 1.00 51.56 897 GLN A N 1
ATOM 7399 C CA . GLN A 1 897 ? -2.768 -40.576 -41.817 1.00 51.56 897 GLN A CA 1
ATOM 7400 C C . GLN A 1 897 ? -1.875 -39.410 -42.253 1.00 51.56 897 GLN A C 1
ATOM 7402 O O . GLN A 1 897 ? -2.323 -38.488 -42.927 1.00 51.56 897 GLN A O 1
ATOM 7407 N N . SER A 1 898 ? -0.584 -39.481 -41.924 1.00 42.00 898 SER A N 1
ATOM 7408 C CA . SER A 1 898 ? 0.414 -38.605 -42.531 1.00 42.00 898 SER A CA 1
ATOM 7409 C C . SER A 1 898 ? 0.434 -38.848 -44.042 1.00 42.00 898 SER A C 1
ATOM 7411 O O . SER A 1 898 ? 0.857 -39.917 -44.494 1.00 42.00 898 SER A O 1
ATOM 7413 N N . GLU A 1 899 ? 0.041 -37.844 -44.835 1.00 44.38 899 GLU A N 1
ATOM 7414 C CA . GLU A 1 899 ? 0.182 -37.873 -46.301 1.00 44.38 899 GLU A CA 1
ATOM 7415 C C . GLU A 1 899 ? 1.636 -38.132 -46.736 1.00 44.38 899 GLU A C 1
ATOM 7417 O O . GLU A 1 899 ? 1.887 -38.686 -47.807 1.00 44.38 899 GLU A O 1
ATOM 7422 N N . GLN A 1 900 ? 2.608 -37.794 -45.880 1.00 40.34 900 GLN A N 1
ATOM 7423 C CA . GLN A 1 900 ? 4.034 -37.973 -46.143 1.00 40.34 900 GLN A CA 1
ATOM 7424 C C . GLN A 1 900 ? 4.578 -39.357 -45.759 1.00 40.34 900 GLN A C 1
ATOM 7426 O O . GLN A 1 900 ? 5.704 -39.684 -46.141 1.00 40.34 900 GLN A O 1
ATOM 7431 N N . ASN A 1 901 ? 3.828 -40.198 -45.031 1.00 44.00 901 ASN A N 1
ATOM 7432 C CA . ASN A 1 901 ? 4.343 -41.505 -44.611 1.00 44.00 901 ASN A CA 1
ATOM 7433 C C . ASN A 1 901 ? 3.266 -42.594 -44.441 1.00 44.00 901 ASN A C 1
ATOM 7435 O O . ASN A 1 901 ? 3.089 -43.178 -43.372 1.00 44.00 901 ASN A O 1
ATOM 7439 N N . SER A 1 902 ? 2.620 -42.958 -45.551 1.00 44.62 902 SER A N 1
ATOM 7440 C CA . SER A 1 902 ? 1.618 -44.037 -45.666 1.00 44.62 902 SER A CA 1
ATOM 7441 C C . SER A 1 902 ? 2.106 -45.460 -45.336 1.00 44.62 902 SER A C 1
ATOM 7443 O O . SER A 1 902 ? 1.359 -46.424 -45.474 1.00 44.62 902 SER A O 1
ATOM 7445 N N . LYS A 1 903 ? 3.370 -45.637 -44.934 1.00 40.41 903 LYS A N 1
ATOM 7446 C CA . LYS A 1 903 ? 3.935 -46.943 -44.548 1.00 40.41 903 LYS A CA 1
ATOM 7447 C C . LYS A 1 903 ? 3.758 -47.286 -43.069 1.00 40.41 903 LYS A C 1
ATOM 7449 O O . LYS A 1 903 ? 4.014 -48.429 -42.702 1.00 40.41 903 LYS A O 1
ATOM 7454 N N . PHE A 1 904 ? 3.360 -46.319 -42.244 1.00 39.94 904 PHE A N 1
ATOM 7455 C CA . PHE A 1 904 ? 3.102 -46.508 -40.811 1.00 39.94 904 PHE A CA 1
ATOM 7456 C C . PHE A 1 904 ? 1.605 -46.463 -40.458 1.00 39.94 904 PHE A C 1
ATOM 7458 O O . PHE A 1 904 ? 1.266 -46.472 -39.277 1.00 39.94 904 PHE A O 1
ATOM 7465 N N . SER A 1 905 ? 0.734 -46.442 -41.475 1.00 43.88 905 SER A N 1
ATOM 7466 C CA . SER A 1 905 ? -0.727 -46.541 -41.366 1.00 43.88 905 SER A CA 1
ATOM 7467 C C . SER A 1 905 ? -1.237 -47.960 -41.576 1.00 43.88 905 SER A C 1
ATOM 7469 O O . SER A 1 905 ? -0.805 -48.565 -42.587 1.00 43.88 905 SER A O 1
#

Secondary structure (DSSP, 8-state):
-EEEEEE--SSGGG-EEE---SSPPTTTTSGGGGGG-EEEETT--EE-EESS-SS-SEEEETTTTEEEE-TT-----EETTEE----SSPPTTPEEEEEE--TTGGGSPEEE--TTEEEEEEEEEETTTEESSPP---TTGGGS-TTS-TT------S--SSEEEEEEEEEEEE--S--SEEEEE---TT--TTTT-BS-EEEEEEEEPTTS-EEE--SSSSEEEEEETTTTEEEEEES-TTT--GGG-SEEEEEEEESB-S--SEEEEEEPHHHHHHHSSSTTTTTT--EEEEEEE----TTTTTTS-HHHHTSTT-S-----S---TTTTTS--PPS-TT------PPPP--TTEEEEEE-SSSSSSPEEEEEE-SS-SSS--EEEEEEE-SS-TTSEEEEEEEEEEEEEEEEEEEEEPPPEEPPPEE--GGGTEEE---HHHHHHHHHTGGGHHHHHHHHHS-SEEEEEEEEEEEEEEEEEEEEEEEEEEEE-SS-SSS-SEEEEEEEEEEEEEEEEEEEEEEEEEEEE--HHHHHHHHHHHHHHHHHH-----SSSSTTS-HHHHHH---TTS-HHHHHHHHHHHHH-EEEEEEEEEEEEEEEEEEEEEEEEEETTEEEEEEEEE--S--TT---HHHHHHHHHS-S-EE-TTT-PEE-----TTS-S--GGGS--SS-EETTTTEETTS-EEEEEESS-GGG-EEEETTEEEEEEEEE-PPPTTTSTT--SGGGSGGGGEEEEEEEEEEE--TTSEEE----HHHHHTT-SEEE-EEEEE-SSSSS---EEEEEEEE---TTSPPEEEEEEEEE-SSS-S---SEEE-----EEEESHHHHTT-EEEETTTEEEEGGGGTT-TTTS----TTGGGTEEE-SEEE-GGGGTS--TT-TT--

Foldseek 3Di:
DDKDKDWAAQDNQADKAADPCPDPFPPPPPQCSQVQKFKAWPVGATFGEGCDDLCGQWHADPVRNMIHGDPSNDDQDQDPNDGDDRPSGDHHRIMMMIDGDHPCNQQFWDKFQDKFWAPQFKWKDKQNPDTLDDDDADPPPPPDDPPGDPRDDDDDDADRLWKGKKFKDKDKDFDDDQDQKDKDADPPDPDFLVPFFAPKDWDWKWFQAPVRDIDTADPDCQWDWDQDRRRNMIMIGGNDVPPGHSNRGRMMMTMMMGRDGRIGRMMIMGTDPSNCVPQCVPVVVCVPMDMDIDTDGDDPDCPLVVVDDPVCVPDPNRPDDPDPPDPDPPVVPDDDDDDDPDDDDDDDDDDDPDPQKDKDWDPPVPPPFIKIKIFGDPPPPPATQKIWIFGQQPVHRVDTQTFKMKGKDKDKDKDKDKDKDDKDKDAKDWDDQVLFKAWDDDPVLVVVLVVPVVCVVQSVQPRVDPQKTKIKMKIKIKMKIKMKIKIKMKIKMWGDDPSPRATFKMKIKIKIKIKIKIKMKMKMKMKMFIFGDGPVVVVVQVVVQVVCCVPPVDNAGQQRGPQDDVVCLVVLPCPSPDPRVVVRSVRRNVGMDMKIKMKIWMFMDIDMWMKMKMFGDDPHHTFKIKIQIQQAPDVPDDDPVVVSVVLSPDQWDQDPVPRDIDHDDDDPVDPPRACLVPDDPADADDNRRHHCSSQKMWMQGPVDRVPTDIDGNQKDFAKEKAAAAQDCPQCPPPDALVVHVPSRIDIDGAIFGKAQDPVQWDQQDLDLVCVLVVNRIDHFIWTFHPPVPPPQRQKIFTWHWDCPDPPDGTYIYRQKIKGQDPSRPPDDQKDAGPTPIDIDIPQVVQQPDWDDDDDIMIGRSVSVVPDCVNDDPQDSCNVRRIDGRIDMGGSNVVVPDDPVCNPRD